Protein 7KW0 (pdb70)

Sequence (1030 aa):
VTAYEEIVCQVFAAVLDRSDVTADADFFALGGHSLLSLRVVARLRALLGVDVGVRDLFEAPTPAALAARLTRPAVTRRGPDAPPVLSHFQRRLWLIEQVYQTRGAYNVPLAVHVSDRLDLDVLRAAVRDLVARHEVLRTLVRSSDDGPDPVLLAPEDAAVDVAEVQAAGPVADLLAELTAQQPFDLATQIPLRVRMITGEQVDGCVLLLVCHHIAADEWSFAPLLRDLDTAYRARAAGRAPDWEPLPAQYSDYAATLHHDWLGEATDPASPLRRQLDYWQHALQDLPDELDLPTDRPRPATASHRGGLARAELPPELVEAVRRLAAQHGVTVFMVVQAAVAVLLHRLGAGDDIPLGSPVADRADEAVHDTVGFFLNTLVLRVNLSGNPTFADLLDRVRAVDLEAFARADAPFDAVVDTVKPPRAVSRHPLFQTMVSYQRRPSDVDRLFGAATRLVEVPLDTAKFDLEFAFIEDGHGGAHIALNYAADLFDHDSAEQLVARLRTVLEHACADPCRPVVTAYEEEIVCQVFAAVLDRSDVTADADFFALGGHSLLSLRVVARLRALLGVDVGVRDLFEAPTPAALAARLTTQRPAVTRRGPDAPPVLSHFQRRLWLIEQVYQTRGAYNVPLAVHVSDRLDLDVLRAAVRDLVARHEVLRTLVRSSDDGPDPVLLAPEDAAVDVAEVQAAGPVADLLAELTAQPFDLATQIPLRVRMITGEQVDGCVLLLVCHHIAADEWSFAPLLRDLDTAYRARAAGRAPDWEPLPAQYSDYAATLHDWLGEATDPASPLRRQLDYWQHALQDLPDELDLPTDRPRPATASHRGGLARAELPPELVEAVRRLAAQHGVTVFMVVQAAVAVLLHRLGAGDDIPLGSPVADRADEAVHDTVGFFLNTLVLRVNLSGNPTFADLLDRVRAVDLEAFARADAPFDAVVDTVKPPRAVSRHPLFQTMVSYQRRPSDVDRLFGAATRLVEVPLDTAKFDLEFAFIEDGHGGAHIALNYAADLFDHDSAEQLVARLRRTVLEHACADPCRPV

Foldseek 3Di:
DCFQLQLLQLQLCVLLVDPDADQADFSVVSPDDPVSVVSSQVVCCVQLVDHDDVVLCVVQRGSLSSSLPRAADFQAADDPVDDFDAFVVLQVLQVVVVLAVQLLLQKDKWKKAFQAAADQVLLLQLVLLVCQQAQLQQWAWDADVVGTDTDGAHSVRQDAAEEEAEDPDDVQVVLQVVQRDDDPRHPHGQWHWYWYHYPPGRHTMIMIIGRQQWFDQLQNVVSQVSSLQQSVQVVVPHGGDDDHASYHVRSVRVSLDVQQDDCVDCPGLQVVLLVVLLVVCPPFDFAFPADWPADQDQAADQFWWKAKFFDPLVLLVLLCVLCSVLSGHSLLLLVLLLLVLSVVRPRAFKAWAKEWDFPQSRPSRVRHIGNGTAIWTQIQGCPPQAFLSVSSVRSSVSVSSGVSSRSNHPVVSCVSNVRDDGNSADGSYQEYEYEEEHAAPSQQGNNGGMDIDDHIHRGHDGQWYWYFYHYRPSGTMIMIIHRVNIHDPVRSNVSRNVSSVSSVVCSVCRRDGD/DCFQLQLLQLQLCVLLVHDPADQFDFSVVSPDDDVSLVSSQVLCCVQLVFHDDSVLCVVQRGSLSSSVVRQVCADFQAADDPPDDFDQFPVLQVLVVVVVLAVQLLLQKDKWKKAFLAAADQVLLVQLVLLVCQQAQLQQWAWDADDVGIDTDGDHSVRQDAAEEEAEDDDDVQVVLQNVQSDDDPRRPHGQWHWYWYHYPPGNHTMIMIIGRQQWFDQLAQAVSQVSSLQSSVQVVVPHGRDDDHASHHVRSVRVSLDVQQDDCPDCPGLQVVLLVVLLVVCPPFDFAFDAAWPADQDQAQNQFWWKAKFFDPLVLVVLLCVVCSVLSHGSLLLLVLLVQVLSVVRPRAFWAWAKEWDFPQSRPSRVRHIGNGTAIFTQIFGCPPQAFLSVRSVRSSVSVSVRVSSRSHHPVVSCVSNVRPDGNRFDGSYQEYEYEEEHAAPSQQGNNGGMAIDDHTHRGHDGQWYWYWYHRRPSTTMIMIIHRPNIHDRVRSNVSRVSSSVSSVVCSVPSRHTD

CATH classification: 1.10.1200.10 (+1 more: 3.30.559.10)

Solvent-accessible surface area: 42544 Å² total; per-residue (Å²): 29,50,13,24,25,47,0,0,26,34,3,0,30,84,27,20,132,85,126,78,28,84,21,116,14,46,0,70,83,22,47,7,86,68,126,41,0,100,158,0,18,61,94,1,58,46,11,14,16,38,112,7,25,41,179,15,2,103,130,5,27,27,0,22,43,3,6,36,94,34,99,131,74,70,20,89,157,64,41,148,129,21,91,26,43,7,0,19,4,7,95,24,2,31,81,28,44,98,80,53,162,4,129,7,2,19,7,9,22,9,2,0,27,0,53,81,124,5,68,39,108,28,0,64,26,0,1,115,15,0,2,38,39,4,37,6,0,18,12,4,4,105,78,45,140,152,15,11,64,33,40,51,33,35,58,146,95,5,88,22,55,10,33,60,35,126,9,95,42,96,40,49,95,33,3,5,109,10,5,28,74,107,23,74,16,28,92,87,5,2,2,15,1,28,0,0,15,18,170,152,20,116,22,0,5,0,0,1,1,2,2,10,4,0,0,0,43,73,0,8,30,6,2,0,123,12,0,14,41,0,18,114,10,77,66,63,68,150,60,17,143,62,131,92,22,83,1,35,9,9,4,1,0,22,18,4,61,120,60,8,32,129,35,129,34,56,5,1,32,21,56,125,16,4,71,40,6,84,106,26,1,102,124,26,40,70,66,22,112,29,71,60,65,94,117,65,49,92,106,23,13,21,109,12,11,46,2,117,4,94,12,65,98,128,15,3,80,33,0,69,158,14,0,44,146,47,0,0,1,10,20,0,0,0,0,0,0,0,0,1,4,0,33,130,35,51,13,34,60,36,0,5,0,0,1,33,13,7,22,14,51,37,160,16,1,48,86,12,2,0,14,0,23,2,16,4,3,0,52,0,67,1,50,76,88,8,30,9,21,68,0,0,69,81,0,45,64,40,0,28,88,1,11,61,64,12,24,0,9,10,54,24,5,13,83,17,34,141,20,83,145,47,85,21,33,42,31,5,3,12,4,10,0,3,38,30,101,33,14,70,131,21,86,172,16,13,65,4,48,9,138,43,34,81,14,45,41,87,10,3,42,20,10,2,24,0,7,2,10,8,55,16,152,47,25,12,18,0,7,0,11,11,13,35,26,6,3,58,84,78,26,0,83,106,12,2,33,124,0,66,58,9,0,74,117,4,30,87,65,24,91,158,56,20,26,38,10,26,25,46,3,0,24,36,1,0,27,71,13,20,131,99,123,70,24,84,18,106,19,48,0,72,90,20,46,8,89,74,124,34,1,100,134,0,18,60,89,0,56,40,8,12,11,40,94,5,29,56,168,21,0,96,93,6,31,27,0,20,43,0,5,28,84,1,58,86,140,110,79,72,20,96,146,66,48,135,149,22,93,33,41,3,0,19,3,5,97,23,3,31,79,30,45,98,86,40,163,4,116,7,2,18,7,8,22,8,2,0,28,0,51,76,124,4,69,42,105,28,0,59,29,0,1,123,16,0,2,39,32,4,34,6,0,19,11,3,3,103,84,43,138,142,13,12,65,30,45,51,34,39,64,148,91,8,88,21,53,10,33,62,37,130,8,100,34,93,29,45,86,33,0,2,100,23,3,21,76,101,22,74,18,30,86,88,8,2,2,20,1,35,0,0,17,16,176,93,19,116,20,0,6,0,0,1,0,2,2,10,3,0,0,0,40,66,0,9,24,7,1,0,120,18,0,13,44,0,17,113,16,83,63,85,68,161,52,18,125,55,119,103,22,76,2,41,10,8,4,2,0,19,18,3,53,122,61,8,30,123,30,125,33,56,4,1,33,20,58,124,17,4,72,52,5,86,106,29,2,105,138,26,40,71,70,24,113,27,83,53,67,92,114,63,49,93,78,27,31,14,120,13,11,34,2,96,4,102,13,62,104,129,13,5,89,14,1,76,131,5,2,45,124,44,0,0,3,23,18,0,0,0,0,0,0,0,0,1,0,0,42,106,35,52,14,33,62,36,0,6,0,0,2,34,12,5,21,13,52,34,159,12,2,45,85,15,3,0,12,0,21,2,16,4,3,0,54,1,70,2,51,74,96,4,34,7,19,69,0,0,69,81,0,45,59,40,0,30,83,2,11,61,58,12,25,1,10,10,57,24,6,14,77,20,31,135,19,76,143,43,72,20,38,41,38,6,4,12,4,10,0,3,36,28,107,26,14,65,134,16,83,188,15,12,66,16,54,8,138,36,39,61,15,44,34,72,8,2,39,21,17,1,26,0,6,1,9,11,45,18,146,55,28,11,14,0,8,0,10,11,11,36,27,7,7,62,84,80,26,0,84,107,17,1,29,105,0,67,55,11,0,66,85,4,27,83,57,25,92,84,67,30

Organism: Thermobifida fusca (strain YX) (NCBI:txid269800)

B-factor: mean 43.55, std 13.26, range [21.53, 115.52]

Nearest PDB structures (foldseek):
  7kvw-assembly2_B  TM=1.001E+00  e=0.000E+00  Thermobifida fusca YX
  8fx6-assembly1_A  TM=9.991E-01  e=0.000E+00  Thermobifida fusca YX
  7kw0-assembly1_A  TM=9.997E-01  e=0.000E+00  Thermobifida fusca YX
  7kvw-assembly1_A  TM=9.983E-01  e=0.000E+00  Thermobifida fusca YX
  8g3i-assembly2_B  TM=9.998E-01  e=0.000E+00  Thermobifida fusca YX

Structure (mmCIF, N/CA/C/O backbone):
data_7KW0
#
_entry.id   7KW0
#
_cell.length_a   105.300
_cell.length_b   105.508
_cell.length_c   107.917
_cell.angle_alpha   90.000
_cell.angle_beta   90.000
_cell.angle_gamma   90.000
#
_symmetry.space_group_name_H-M   'P 21 21 21'
#
loop_
_entity.id
_entity.type
_entity.pdbx_description
1 polymer 'PCP-C didomain'
2 non-polymer N-{2-[(2-aminoethyl)sulfanyl]ethyl}-N~3~-[(2R)-2-hydroxy-3,3-dimethyl-4-(phosphonooxy)butanoyl]-beta-alaninamide
3 water water
#
loop_
_atom_site.group_PDB
_atom_site.id
_atom_site.type_symbol
_atom_site.label_atom_id
_atom_site.label_alt_id
_atom_site.label_comp_id
_atom_site.label_asym_id
_atom_site.label_entity_id
_atom_site.label_seq_id
_atom_site.pdbx_PDB_ins_code
_atom_site.Cartn_x
_atom_site.Cartn_y
_atom_site.Cartn_z
_atom_site.occupancy
_atom_site.B_iso_or_equiv
_atom_site.auth_seq_id
_atom_site.auth_comp_id
_atom_site.auth_asym_id
_atom_site.auth_atom_id
_atom_site.pdbx_PDB_model_num
ATOM 1 N N . VAL A 1 1 ? -23.66509 29.69832 0.13636 1.000 49.05598 2481 VAL A N 1
ATOM 2 C CA . VAL A 1 1 ? -23.68261 30.01555 -1.28791 1.000 51.95634 2481 VAL A CA 1
ATOM 3 C C . VAL A 1 1 ? -24.91243 30.85123 -1.63393 1.000 57.78917 2481 VAL A C 1
ATOM 4 O O . VAL A 1 1 ? -26.04719 30.40025 -1.46638 1.000 54.26447 2481 VAL A O 1
ATOM 8 N N . THR A 1 2 ? -24.68261 32.06859 -2.13371 1.000 57.13426 2482 THR A N 1
ATOM 9 C CA . THR A 1 2 ? -25.79073 32.95698 -2.47519 1.000 55.16458 2482 THR A CA 1
ATOM 10 C C . THR A 1 2 ? -26.50390 32.54607 -3.76392 1.000 51.57194 2482 THR A C 1
ATOM 11 O O . THR A 1 2 ? -27.66335 32.92573 -3.95945 1.000 47.27825 2482 THR A O 1
ATOM 15 N N . ALA A 1 3 ? -25.84952 31.76092 -4.62941 1.000 48.88510 2483 ALA A N 1
ATOM 16 C CA . ALA A 1 3 ? -26.39171 31.47567 -5.95780 1.000 47.08849 2483 ALA A CA 1
ATOM 17 C C . ALA A 1 3 ? -27.72174 30.72852 -5.90446 1.000 51.41776 2483 ALA A C 1
ATOM 18 O O . ALA A 1 3 ? -28.59563 30.96185 -6.74931 1.000 46.80411 2483 ALA A O 1
ATOM 20 N N . TYR A 1 4 ? -27.89849 29.82595 -4.93512 1.000 51.06443 2484 TYR A N 1
ATOM 21 C CA . TYR A 1 4 ? -29.19036 29.16107 -4.78462 1.000 56.11677 2484 TYR A CA 1
ATOM 22 C C . TYR A 1 4 ? -30.29615 30.17703 -4.54216 1.000 50.51854 2484 TYR A C 1
ATOM 23 O O . TYR A 1 4 ? -31.38339 30.07893 -5.12290 1.000 47.63893 2484 TYR A O 1
ATOM 32 N N . GLU A 1 5 ? -30.02560 31.16686 -3.69100 1.000 48.64165 2485 GLU A N 1
ATOM 33 C CA . GLU A 1 5 ? -31.01256 32.19710 -3.38880 1.000 48.41736 2485 GLU A CA 1
ATOM 34 C C . GLU A 1 5 ? -31.40498 32.97043 -4.64403 1.000 49.79491 2485 GLU A C 1
ATOM 35 O O . GLU A 1 5 ? -32.59327 33.19612 -4.90101 1.000 45.93141 2485 GLU A O 1
ATOM 41 N N . GLU A 1 6 ? -30.41364 33.37952 -5.44764 1.000 46.46982 2486 GLU A N 1
ATOM 42 C CA . GLU A 1 6 ? -30.71658 34.16254 -6.64346 1.000 46.44714 2486 GLU A CA 1
ATOM 43 C C . GLU A 1 6 ? -31.56833 33.36732 -7.62553 1.000 45.94245 2486 GLU A C 1
ATOM 44 O O . GLU A 1 6 ? -32.47159 33.91891 -8.26533 1.000 45.78488 2486 GLU A O 1
ATOM 50 N N . ILE A 1 7 ? -31.30712 32.06606 -7.74957 1.000 46.61586 2487 ILE A N 1
ATOM 51 C CA . ILE A 1 7 ? -32.06641 31.25327 -8.69366 1.000 46.79692 2487 ILE A CA 1
ATOM 52 C C . ILE A 1 7 ? -33.50699 31.08360 -8.22215 1.000 45.00807 2487 ILE A C 1
ATOM 53 O O . ILE A 1 7 ? -34.44242 31.13063 -9.02835 1.000 44.60137 2487 ILE A O 1
ATOM 58 N N . VAL A 1 8 ? -33.71683 30.90565 -6.91433 1.000 48.08201 2488 VAL A N 1
ATOM 59 C CA . VAL A 1 8 ? -35.08315 30.81959 -6.39436 1.000 47.03927 2488 VAL A CA 1
ATOM 60 C C . VAL A 1 8 ? -35.84684 32.10660 -6.68812 1.000 49.10153 2488 VAL A C 1
ATOM 61 O O . VAL A 1 8 ? -36.96855 32.07530 -7.20790 1.000 50.44062 2488 VAL A O 1
ATOM 65 N N . CYS A 1 9 ? -35.25073 33.25781 -6.35071 1.000 48.81793 2489 CYS A N 1
ATOM 66 C CA . CYS A 1 9 ? -35.86627 34.54622 -6.66639 1.000 49.29123 2489 CYS A CA 1
ATOM 67 C C . CYS A 1 9 ? -36.23165 34.63165 -8.13918 1.000 49.31496 2489 CYS A C 1
ATOM 68 O O . CYS A 1 9 ? -37.31439 35.10700 -8.49728 1.000 52.43231 2489 CYS A O 1
ATOM 71 N N . GLN A 1 10 ? -35.32361 34.18241 -9.00474 1.000 49.79006 2490 GLN A N 1
ATOM 72 C CA . GLN A 1 10 ? -35.57524 34.15795 -10.43984 1.000 50.33937 2490 GLN A CA 1
ATOM 73 C C . GLN A 1 10 ? -36.83266 33.36049 -10.76337 1.000 53.69312 2490 GLN A C 1
ATOM 74 O O . GLN A 1 10 ? -37.65403 33.77973 -11.58755 1.000 55.55149 2490 GLN A O 1
ATOM 80 N N . VAL A 1 11 ? -37.00623 32.21208 -10.10895 1.000 50.84276 2491 VAL A N 1
ATOM 81 C CA . VAL A 1 11 ? -38.14090 31.34515 -10.40615 1.000 51.00968 2491 VAL A CA 1
ATOM 82 C C . VAL A 1 11 ? -39.43327 31.93753 -9.85851 1.000 53.46514 2491 VAL A C 1
ATOM 83 O O . VAL A 1 11 ? -40.46999 31.92286 -10.53515 1.000 56.05453 2491 VAL A O 1
ATOM 87 N N . PHE A 1 12 ? -39.39641 32.46386 -8.62894 1.000 51.18516 2492 PHE A N 1
ATOM 88 C CA . PHE A 1 12 ? -40.55935 33.15569 -8.07604 1.000 53.34595 2492 PHE A CA 1
ATOM 89 C C . PHE A 1 12 ? -41.05869 34.23050 -9.03360 1.000 57.02353 2492 PHE A C 1
ATOM 90 O O . PHE A 1 12 ? -42.26294 34.34282 -9.29146 1.000 56.09288 2492 PHE A O 1
ATOM 98 N N . ALA A 1 13 ? -40.13311 35.02316 -9.58267 1.000 55.53191 2493 ALA A N 1
ATOM 99 C CA . ALA A 1 13 ? -40.51565 36.14610 -10.43385 1.000 59.81281 2493 ALA A CA 1
ATOM 100 C C . ALA A 1 13 ? -41.20067 35.66794 -11.70753 1.000 61.71603 2493 ALA A C 1
ATOM 101 O O . ALA A 1 13 ? -42.24475 36.19945 -12.10163 1.000 66.86382 2493 ALA A O 1
ATOM 103 N N . ALA A 1 14 ? -40.62676 34.65936 -12.36586 1.000 58.79207 2494 ALA A N 1
ATOM 104 C CA . ALA A 1 14 ? -41.21515 34.15822 -13.60352 1.000 63.67685 2494 ALA A CA 1
ATOM 105 C C . ALA A 1 14 ? -42.55615 33.47676 -13.36006 1.000 65.89458 2494 ALA A C 1
ATOM 106 O O . ALA A 1 14 ? -43.43778 33.52032 -14.22562 1.000 72.38442 2494 ALA A O 1
ATOM 108 N N . VAL A 1 15 ? -42.73360 32.85377 -12.19872 1.000 63.74272 2495 VAL A N 1
ATOM 109 C CA . VAL A 1 15 ? -43.95491 32.10419 -11.91717 1.000 61.69177 2495 VAL A CA 1
ATOM 110 C C . VAL A 1 15 ? -45.06374 33.01168 -11.39826 1.000 65.69887 2495 VAL A C 1
ATOM 111 O O . VAL A 1 15 ? -46.22069 32.88260 -11.80587 1.000 65.31038 2495 VAL A O 1
ATOM 115 N N . LEU A 1 16 ? -44.73689 33.93606 -10.49775 1.000 63.58471 2496 LEU A N 1
ATOM 116 C CA . LEU A 1 16 ? -45.72244 34.87873 -9.98916 1.000 66.26960 2496 LEU A CA 1
ATOM 117 C C . LEU A 1 16 ? -45.90322 36.09118 -10.89102 1.000 74.59147 2496 LEU A C 1
ATOM 118 O O . LEU A 1 16 ? -46.80014 36.90098 -10.63131 1.000 74.22463 2496 LEU A O 1
ATOM 123 N N . ASP A 1 17 ? -45.07780 36.23321 -11.93179 1.000 78.45384 2497 ASP A N 1
ATOM 124 C CA . ASP A 1 17 ? -45.17619 37.34566 -12.87695 1.000 82.80959 2497 ASP A CA 1
ATOM 125 C C . ASP A 1 17 ? -45.04106 38.68526 -12.14764 1.000 84.13083 2497 ASP A C 1
ATOM 126 O O . ASP A 1 17 ? -45.88192 39.57906 -12.25851 1.000 87.49608 2497 ASP A O 1
ATOM 131 N N . ARG A 1 18 ? -43.97152 38.80893 -11.36367 1.000 83.56790 2498 ARG A N 1
ATOM 132 C CA . ARG A 1 18 ? -43.68527 40.03560 -10.63568 1.000 87.34029 2498 ARG A CA 1
ATOM 133 C C . ARG A 1 18 ? -42.20843 40.38429 -10.75768 1.000 87.93254 2498 ARG A C 1
ATOM 134 O O . ARG A 1 18 ? -41.35905 39.52378 -11.00130 1.000 85.22770 2498 ARG A O 1
ATOM 142 N N . SER A 1 19 ? -41.91948 41.67508 -10.59330 1.000 95.42094 2499 SER A N 1
ATOM 143 C CA . SER A 1 19 ? -40.55683 42.16271 -10.41858 1.000 98.86837 2499 SER A CA 1
ATOM 144 C C . SER A 1 19 ? -40.41865 42.64415 -8.98114 1.000 99.52676 2499 SER A C 1
ATOM 145 O O . SER A 1 19 ? -40.07764 43.80316 -8.72560 1.000 103.67786 2499 SER A O 1
ATOM 148 N N . ASP A 1 20 ? -40.68400 41.73945 -8.04130 1.000 96.25557 2500 ASP A N 1
ATOM 149 C CA . ASP A 1 20 ? -40.97544 42.08139 -6.65854 1.000 94.83291 2500 ASP A CA 1
ATOM 150 C C . ASP A 1 20 ? -40.16264 41.27859 -5.65478 1.000 89.47771 2500 ASP A C 1
ATOM 151 O O . ASP A 1 20 ? -40.12399 41.65268 -4.47813 1.000 88.26537 2500 ASP A O 1
ATOM 156 N N . VAL A 1 21 ? -39.49648 40.21493 -6.08086 1.000 83.93595 2501 VAL A N 1
ATOM 157 C CA . VAL A 1 21 ? -39.05932 39.15136 -5.18556 1.000 76.37530 2501 VAL A CA 1
ATOM 158 C C . VAL A 1 21 ? -37.71091 39.49814 -4.57188 1.000 69.96860 2501 VAL A C 1
ATOM 159 O O . VAL A 1 21 ? -36.74491 39.79013 -5.28698 1.000 72.08860 2501 VAL A O 1
ATOM 163 N N . THR A 1 22 ? -37.64438 39.45502 -3.24662 1.000 69.54400 2502 THR A N 1
ATOM 164 C CA . THR A 1 22 ? -36.39976 39.55120 -2.49652 1.000 70.03571 2502 THR A CA 1
ATOM 165 C C . THR A 1 22 ? -36.18502 38.25155 -1.72789 1.000 67.02889 2502 THR A C 1
ATOM 166 O O . THR A 1 22 ? -36.98708 37.31797 -1.80795 1.000 62.96989 2502 THR A O 1
ATOM 170 N N . ALA A 1 23 ? -35.09677 38.21142 -0.95381 1.000 68.56015 2503 ALA A N 1
ATOM 171 C CA . ALA A 1 23 ? -34.73101 36.98976 -0.24527 1.000 67.40024 2503 ALA A CA 1
ATOM 172 C C . ALA A 1 23 ? -35.74865 36.63149 0.82637 1.000 63.88596 2503 ALA A C 1
ATOM 173 O O . ALA A 1 23 ? -35.86252 35.45955 1.20353 1.000 58.94755 2503 ALA A O 1
ATOM 175 N N . ASP A 1 24 ? -36.48310 37.61874 1.33703 1.000 65.18124 2504 ASP A N 1
ATOM 176 C CA . ASP A 1 24 ? -37.39750 37.40947 2.45075 1.000 65.63804 2504 ASP A CA 1
ATOM 177 C C . ASP A 1 24 ? -38.86249 37.38571 2.02705 1.000 60.28190 2504 ASP A C 1
ATOM 178 O O . ASP A 1 24 ? -39.74609 37.33352 2.89044 1.000 62.47920 2504 ASP A O 1
ATOM 183 N N . ALA A 1 25 ? -39.14439 37.42110 0.72784 1.000 58.50654 2505 ALA A N 1
ATOM 184 C CA . ALA A 1 25 ? -40.51814 37.49336 0.24662 1.000 58.06146 2505 ALA A CA 1
ATOM 185 C C . ALA A 1 25 ? -41.18422 36.12644 0.36870 1.000 57.16441 2505 ALA A C 1
ATOM 186 O O . ALA A 1 25 ? -40.66493 35.12395 -0.13547 1.000 51.56525 2505 ALA A O 1
ATOM 188 N N . ASP A 1 26 ? -42.33211 36.08464 1.03864 1.000 53.66244 2506 ASP A N 1
ATOM 189 C CA . ASP A 1 26 ? -43.06653 34.83667 1.19832 1.000 55.85319 2506 ASP A CA 1
ATOM 190 C C . ASP A 1 26 ? -43.81186 34.52193 -0.09366 1.000 54.98342 2506 ASP A C 1
ATOM 191 O O . ASP A 1 26 ? -44.60595 35.33789 -0.57699 1.000 55.68693 2506 ASP A O 1
ATOM 196 N N . PHE A 1 27 ? -43.54409 33.33757 -0.64838 1.000 50.85621 2507 PHE A N 1
ATOM 197 C CA . PHE A 1 27 ? -44.19070 32.89960 -1.88214 1.000 52.03967 2507 PHE A CA 1
ATOM 198 C C . PHE A 1 27 ? -45.70879 33.03895 -1.80439 1.000 53.65528 2507 PHE A C 1
ATOM 199 O O . PHE A 1 27 ? -46.34945 33.53407 -2.73909 1.000 52.52406 2507 PHE A O 1
ATOM 207 N N . PHE A 1 28 ? -46.30168 32.61891 -0.68426 1.000 52.05456 2508 PHE A N 1
ATOM 208 C CA . PHE A 1 28 ? -47.75758 32.63156 -0.58077 1.000 53.36335 2508 PHE A CA 1
ATOM 209 C C . PHE A 1 28 ? -48.29910 34.03766 -0.36984 1.000 56.28705 2508 PHE A C 1
ATOM 210 O O . PHE A 1 28 ? -49.41092 34.34236 -0.81502 1.000 57.68158 2508 PHE A O 1
ATOM 218 N N . ALA A 1 29 ? -47.53210 34.90647 0.29042 1.000 56.00875 2509 ALA A N 1
ATOM 219 C CA . ALA A 1 29 ? -47.94939 36.29608 0.43025 1.000 58.23065 2509 ALA A CA 1
ATOM 220 C C . ALA A 1 29 ? -47.89151 37.02926 -0.90218 1.000 61.38082 2509 ALA A C 1
ATOM 221 O O . ALA A 1 29 ? -48.63801 37.99031 -1.11416 1.000 59.60431 2509 ALA A O 1
ATOM 223 N N . LEU A 1 30 ? -47.02903 36.58533 -1.81210 1.000 60.50014 2510 LEU A N 1
ATOM 224 C CA . LEU A 1 30 ? -46.84983 37.22977 -3.10686 1.000 64.70325 2510 LEU A CA 1
ATOM 225 C C . LEU A 1 30 ? -47.90327 36.81506 -4.13013 1.000 61.72364 2510 LEU A C 1
ATOM 226 O O . LEU A 1 30 ? -47.79602 37.20307 -5.30072 1.000 64.02288 2510 LEU A O 1
ATOM 231 N N . GLY A 1 31 ? -48.90286 36.03775 -3.72650 1.000 57.54447 2511 GLY A N 1
ATOM 232 C CA . GLY A 1 31 ? -49.89480 35.53579 -4.65116 1.000 56.07668 2511 GLY A CA 1
ATOM 233 C C . GLY A 1 31 ? -49.72607 34.08709 -5.05018 1.000 56.27380 2511 GLY A C 1
ATOM 234 O O . GLY A 1 31 ? -50.48215 33.60672 -5.90259 1.000 56.17440 2511 GLY A O 1
ATOM 235 N N . GLY A 1 32 ? -48.75296 33.37749 -4.47157 1.000 55.18328 2512 GLY A N 1
ATOM 236 C CA . GLY A 1 32 ? -48.61145 31.96432 -4.73886 1.000 54.45315 2512 GLY A CA 1
ATOM 237 C C . GLY A 1 32 ? -49.54878 31.11711 -3.89522 1.000 52.46426 2512 GLY A C 1
ATOM 238 O O . GLY A 1 32 ? -50.04148 31.52862 -2.84532 1.000 48.99586 2512 GLY A O 1
ATOM 239 N N . HIS A 1 33 ? -49.80104 29.90666 -4.37953 1.000 48.99397 2513 HIS A N 1
ATOM 240 C CA . HIS A 1 33 ? -50.66734 28.96300 -3.69319 1.000 52.30948 2513 HIS A CA 1
ATOM 241 C C . HIS A 1 33 ? -50.24956 27.55682 -4.10253 1.000 50.60348 2513 HIS A C 1
ATOM 242 O O . HIS A 1 33 ? -49.27137 27.36634 -4.83541 1.000 48.04145 2513 HIS A O 1
ATOM 249 N N . SER A 1 34 ? -51.00816 26.56432 -3.62491 1.000 46.60909 2514 SER A N 1
ATOM 250 C CA . SER A 1 34 ? -50.62806 25.17167 -3.85473 1.000 47.76409 2514 SER A CA 1
ATOM 251 C C . SER A 1 34 ? -50.51956 24.85397 -5.34530 1.000 49.06266 2514 SER A C 1
ATOM 252 O O . SER A 1 34 ? -49.60299 24.13854 -5.77384 1.000 45.44771 2514 SER A O 1
ATOM 255 N N . LEU A 1 35 ? -51.43621 25.38622 -6.15515 1.000 48.41208 2515 LEU A N 1
ATOM 256 C CA . LEU A 1 35 ? -51.40946 25.08792 -7.58448 1.000 49.68045 2515 LEU A CA 1
ATOM 257 C C . LEU A 1 35 ? -50.15502 25.64646 -8.24667 1.000 46.60208 2515 LEU A C 1
ATOM 258 O O . LEU A 1 35 ? -49.45631 24.93244 -8.97410 1.000 43.37791 2515 LEU A O 1
ATOM 263 N N . LEU A 1 36 ? -49.86110 26.92832 -8.01870 1.000 50.91425 2516 LEU A N 1
ATOM 264 C CA . LEU A 1 36 ? -48.68017 27.54134 -8.61852 1.000 53.42295 2516 LEU A CA 1
ATOM 265 C C . LEU A 1 36 ? -47.38073 26.97128 -8.06693 1.000 50.34499 2516 LEU A C 1
ATOM 266 O O . LEU A 1 36 ? -46.34312 27.07450 -8.73218 1.000 46.80849 2516 LEU A O 1
ATOM 271 N N . SER A 1 37 ? -47.41224 26.38607 -6.86623 1.000 47.61601 2517 SER A N 1
ATOM 272 C CA . SER A 1 37 ? -46.20546 25.79695 -6.29731 1.000 50.60668 2517 SER A CA 1
ATOM 273 C C . SER A 1 37 ? -45.66600 24.68119 -7.17800 1.000 50.55948 2517 SER A C 1
ATOM 274 O O . SER A 1 37 ? -44.45499 24.42261 -7.18143 1.000 44.49892 2517 SER A O 1
ATOM 277 N N . LEU A 1 38 ? -46.54771 24.01002 -7.92625 1.000 48.53252 2518 LEU A N 1
ATOM 278 C CA . LEU A 1 38 ? -46.09774 22.97988 -8.85792 1.000 46.76743 2518 LEU A CA 1
ATOM 279 C C . LEU A 1 38 ? -45.11291 23.54639 -9.87449 1.000 44.39826 2518 LEU A C 1
ATOM 280 O O . LEU A 1 38 ? -44.13303 22.88552 -10.23666 1.000 44.73104 2518 LEU A O 1
ATOM 285 N N . ARG A 1 39 ? -45.34969 24.77349 -10.34048 1.000 45.31400 2519 ARG A N 1
ATOM 286 C CA . ARG A 1 39 ? -44.49106 25.34046 -11.37522 1.000 46.63755 2519 ARG A CA 1
ATOM 287 C C . ARG A 1 39 ? -43.14593 25.76983 -10.80276 1.000 49.28167 2519 ARG A C 1
ATOM 288 O O . ARG A 1 39 ? -42.11368 25.64362 -11.47313 1.000 46.55037 2519 ARG A O 1
ATOM 296 N N . VAL A 1 40 ? -43.13976 26.29171 -9.57166 1.000 46.96091 2520 VAL A N 1
ATOM 297 C CA . VAL A 1 40 ? -41.88065 26.59069 -8.89065 1.000 47.89055 2520 VAL A CA 1
ATOM 298 C C . VAL A 1 40 ? -41.05798 25.32004 -8.73232 1.000 47.73424 2520 VAL A C 1
ATOM 299 O O . VAL A 1 40 ? -39.87338 25.27200 -9.08771 1.000 45.35098 2520 VAL A O 1
ATOM 303 N N . VAL A 1 41 ? -41.68482 24.26920 -8.19972 1.000 44.15222 2521 VAL A N 1
ATOM 304 C CA . VAL A 1 41 ? -40.99703 22.99897 -7.97840 1.000 45.65524 2521 VAL A CA 1
ATOM 305 C C . VAL A 1 41 ? -40.42988 22.46128 -9.28784 1.000 48.55188 2521 VAL A C 1
ATOM 306 O O . VAL A 1 41 ? -39.26463 22.05087 -9.36054 1.000 46.47239 2521 VAL A O 1
ATOM 310 N N . ALA A 1 42 ? -41.24518 22.45909 -10.34460 1.000 45.30032 2522 ALA A N 1
ATOM 311 C CA . ALA A 1 42 ? -40.79551 21.91162 -11.62193 1.000 48.36668 2522 ALA A CA 1
ATOM 312 C C . ALA A 1 42 ? -39.58992 22.67582 -12.16020 1.000 47.45685 2522 ALA A C 1
ATOM 313 O O . ALA A 1 42 ? -38.59559 22.07300 -12.58303 1.000 45.82431 2522 ALA A O 1
ATOM 315 N N . ARG A 1 43 ? -39.65398 24.00976 -12.14122 1.000 46.47733 2523 ARG A N 1
ATOM 316 C CA . ARG A 1 43 ? -38.56260 24.80777 -12.69598 1.000 48.19389 2523 ARG A CA 1
ATOM 317 C C . ARG A 1 43 ? -37.28858 24.67129 -11.86815 1.000 47.88385 2523 ARG A C 1
ATOM 318 O O . ARG A 1 43 ? -36.18557 24.61341 -12.42527 1.000 46.03549 2523 ARG A O 1
ATOM 326 N N . LEU A 1 44 ? -37.41501 24.63129 -10.53827 1.000 44.08966 2524 LEU A N 1
ATOM 327 C CA . LEU A 1 44 ? -36.23307 24.48082 -9.69434 1.000 45.17599 2524 LEU A CA 1
ATOM 328 C C . LEU A 1 44 ? -35.56791 23.12843 -9.91604 1.000 49.70324 2524 LEU A C 1
ATOM 329 O O . LEU A 1 44 ? -34.33243 23.02740 -9.90076 1.000 45.42185 2524 LEU A O 1
ATOM 334 N N . ARG A 1 45 ? -36.36832 22.08053 -10.13765 1.000 44.96980 2525 ARG A N 1
ATOM 335 C CA . ARG A 1 45 ? -35.79939 20.77198 -10.45001 1.000 48.24170 2525 ARG A CA 1
ATOM 336 C C . ARG A 1 45 ? -34.94539 20.82588 -11.71134 1.000 48.47005 2525 ARG A C 1
ATOM 337 O O . ARG A 1 45 ? -33.85934 20.23782 -11.75771 1.000 47.31516 2525 ARG A O 1
ATOM 345 N N . ALA A 1 46 ? -35.41242 21.53671 -12.74080 1.000 46.96698 2526 ALA A N 1
ATOM 346 C CA . ALA A 1 46 ? -34.68083 21.59158 -14.00155 1.000 51.21891 2526 ALA A CA 1
ATOM 347 C C . ALA A 1 46 ? -33.43655 22.47213 -13.92109 1.000 51.27412 2526 ALA A C 1
ATOM 348 O O . ALA A 1 46 ? -32.43955 22.18352 -14.59051 1.000 51.01219 2526 ALA A O 1
ATOM 350 N N . LEU A 1 47 ? -33.46565 23.53080 -13.11066 1.000 49.90329 2527 LEU A N 1
ATOM 351 C CA . LEU A 1 47 ? -32.34430 24.46002 -13.01877 1.000 51.78171 2527 LEU A CA 1
ATOM 352 C C . LEU A 1 47 ? -31.28598 24.02191 -12.01195 1.000 53.76326 2527 LEU A C 1
ATOM 353 O O . LEU A 1 47 ? -30.08728 24.17247 -12.27314 1.000 61.40748 2527 LEU A O 1
ATOM 358 N N . LEU A 1 48 ? -31.69662 23.50924 -10.85244 1.000 46.83911 2528 LEU A N 1
ATOM 359 C CA . LEU A 1 48 ? -30.75346 23.11970 -9.81276 1.000 50.09245 2528 LEU A CA 1
ATOM 360 C C . LEU A 1 48 ? -30.40187 21.63962 -9.83789 1.000 52.68561 2528 LEU A C 1
ATOM 361 O O . LEU A 1 48 ? -29.39940 21.24875 -9.22761 1.000 51.11446 2528 LEU A O 1
ATOM 366 N N . GLY A 1 49 ? -31.19934 20.81682 -10.51498 1.000 51.22961 2529 GLY A N 1
ATOM 367 C CA . GLY A 1 49 ? -30.91866 19.39439 -10.59850 1.000 53.30458 2529 GLY A CA 1
ATOM 368 C C . GLY A 1 49 ? -30.98035 18.65599 -9.27907 1.000 55.63777 2529 GLY A C 1
ATOM 369 O O . GLY A 1 49 ? -30.24549 17.67897 -9.09167 1.000 57.37425 2529 GLY A O 1
ATOM 370 N N . VAL A 1 50 ? -31.82947 19.09755 -8.34807 1.000 52.49019 2530 VAL A N 1
ATOM 371 C CA . VAL A 1 50 ? -32.03126 18.38641 -7.09274 1.000 59.06630 2530 VAL A CA 1
ATOM 372 C C . VAL A 1 50 ? -33.51957 18.13727 -6.90589 1.000 56.47167 2530 VAL A C 1
ATOM 373 O O . VAL A 1 50 ? -34.36811 18.80927 -7.49551 1.000 52.19786 2530 VAL A O 1
ATOM 377 N N . ASP A 1 51 ? -33.82705 17.15241 -6.07016 1.000 57.83789 2531 ASP A N 1
ATOM 378 C CA . ASP A 1 51 ? -35.21263 16.80680 -5.78438 1.000 64.23863 2531 ASP A CA 1
ATOM 379 C C . ASP A 1 51 ? -35.83731 17.90135 -4.92812 1.000 64.94122 2531 ASP A C 1
ATOM 380 O O . ASP A 1 51 ? -35.47948 18.06410 -3.75759 1.000 68.28033 2531 ASP A O 1
ATOM 385 N N . VAL A 1 52 ? -36.75684 18.66583 -5.50647 1.000 61.45177 2532 VAL A N 1
ATOM 386 C CA . VAL A 1 52 ? -37.55138 19.62686 -4.75644 1.000 61.42448 2532 VAL A CA 1
ATOM 387 C C . VAL A 1 52 ? -39.00910 19.22029 -4.88369 1.000 60.63380 2532 VAL A C 1
ATOM 388 O O . VAL A 1 52 ? -39.42849 18.69009 -5.91763 1.000 60.23338 2532 VAL A O 1
ATOM 392 N N . GLY A 1 53 ? -39.76703 19.42460 -3.81007 1.000 58.85216 2533 GLY A N 1
ATOM 393 C CA . GLY A 1 53 ? -41.18584 19.15823 -3.82722 1.000 55.96393 2533 GLY A CA 1
ATOM 394 C C . GLY A 1 53 ? -41.93755 20.29174 -3.16403 1.000 56.28385 2533 GLY A C 1
ATOM 395 O O . GLY A 1 53 ? -41.35135 21.15824 -2.51828 1.000 54.52605 2533 GLY A O 1
ATOM 396 N N . VAL A 1 54 ? -43.25453 20.27897 -3.36415 1.000 51.40207 2534 VAL A N 1
ATOM 397 C CA . VAL A 1 54 ? -44.13579 21.20282 -2.65573 1.000 55.14937 2534 VAL A CA 1
ATOM 398 C C . VAL A 1 54 ? -43.81502 21.20710 -1.16839 1.000 54.94149 2534 VAL A C 1
ATOM 399 O O . VAL A 1 54 ? -43.89371 22.25190 -0.50909 1.000 54.61210 2534 VAL A O 1
ATOM 403 N N . ARG A 1 55 ? -43.41724 20.04898 -0.63190 1.000 56.96944 2535 ARG A N 1
ATOM 404 C CA . ARG A 1 55 ? -42.95787 19.92127 0.74756 1.000 61.70536 2535 ARG A CA 1
ATOM 405 C C . ARG A 1 55 ? -41.98294 21.01636 1.16053 1.000 61.52765 2535 ARG A C 1
ATOM 406 O O . ARG A 1 55 ? -42.16479 21.67232 2.19222 1.000 57.83805 2535 ARG A O 1
ATOM 414 N N . ASP A 1 56 ? -40.93992 21.23060 0.35857 1.000 57.36537 2536 ASP A N 1
ATOM 415 C CA . ASP A 1 56 ? -39.91123 22.19418 0.73293 1.000 59.76511 2536 ASP A CA 1
ATOM 416 C C . ASP A 1 56 ? -40.42834 23.62465 0.64421 1.000 56.54729 2536 ASP A C 1
ATOM 417 O O . ASP A 1 56 ? -40.08439 24.46838 1.48152 1.000 59.45438 2536 ASP A O 1
ATOM 422 N N . LEU A 1 57 ? -41.26100 23.91534 -0.35736 1.000 54.64530 2537 LEU A N 1
ATOM 423 C CA . LEU A 1 57 ? -41.79807 25.26552 -0.50112 1.000 52.80662 2537 LEU A CA 1
ATOM 424 C C . LEU A 1 57 ? -42.73948 25.61206 0.64796 1.000 54.36090 2537 LEU A C 1
ATOM 425 O O . LEU A 1 57 ? -42.76983 26.76066 1.10776 1.000 54.47144 2537 LEU A O 1
ATOM 430 N N . PHE A 1 58 ? -43.50980 24.63258 1.12896 1.000 52.07512 2538 PHE A N 1
ATOM 431 C CA . PHE A 1 58 ? -44.36270 24.85987 2.29307 1.000 54.76636 2538 PHE A CA 1
ATOM 432 C C . PHE A 1 58 ? -43.52975 25.20723 3.52041 1.000 56.11612 2538 PHE A C 1
ATOM 433 O O . PHE A 1 58 ? -43.79051 26.20495 4.20492 1.000 51.18259 2538 PHE A O 1
ATOM 441 N N . GLU A 1 59 ? -42.52301 24.38005 3.81672 1.000 55.77540 2539 GLU A N 1
ATOM 442 C CA . GLU A 1 59 ? -41.70262 24.58893 5.00444 1.000 58.67851 2539 GLU A CA 1
ATOM 443 C C . GLU A 1 59 ? -40.84587 25.83997 4.87323 1.000 56.61105 2539 GLU A C 1
ATOM 444 O O . GLU A 1 59 ? -40.61429 26.54802 5.86136 1.000 57.29537 2539 GLU A O 1
ATOM 450 N N . ALA A 1 60 ? -40.36761 26.12554 3.66337 1.000 53.86634 2540 ALA A N 1
ATOM 451 C CA . ALA A 1 60 ? -39.43602 27.22257 3.40767 1.000 52.79890 2540 ALA A CA 1
ATOM 452 C C . ALA A 1 60 ? -39.99291 28.08905 2.28464 1.000 52.76869 2540 ALA A C 1
ATOM 453 O O . ALA A 1 60 ? -39.56499 27.98551 1.12564 1.000 51.59808 2540 ALA A O 1
ATOM 455 N N . PRO A 1 61 ? -40.95139 28.96473 2.59578 1.000 50.79340 2541 PRO A N 1
ATOM 456 C CA . PRO A 1 61 ? -41.62715 29.73850 1.54838 1.000 49.85686 2541 PRO A CA 1
ATOM 457 C C . PRO A 1 61 ? -40.86487 30.96659 1.08379 1.000 50.59137 2541 PRO A C 1
ATOM 458 O O . PRO A 1 61 ? -41.34863 31.66852 0.19167 1.000 47.25266 2541 PRO A O 1
ATOM 462 N N . THR A 1 62 ? -39.68899 31.26474 1.64897 1.000 47.55582 2542 THR A N 1
ATOM 463 C CA . THR A 1 62 ? -38.90647 32.39638 1.16625 1.000 50.49733 2542 THR A CA 1
ATOM 464 C C . THR A 1 62 ? -37.69774 31.90004 0.37866 1.000 49.93831 2542 THR A C 1
ATOM 465 O O . THR A 1 62 ? -37.20170 30.79316 0.61884 1.000 46.52727 2542 THR A O 1
ATOM 469 N N . PRO A 1 63 ? -37.23389 32.67473 -0.60000 1.000 48.89794 2543 PRO A N 1
ATOM 470 C CA . PRO A 1 63 ? -36.00988 32.28067 -1.31648 1.000 47.77690 2543 PRO A CA 1
ATOM 471 C C . PRO A 1 63 ? -34.83671 31.99398 -0.39654 1.000 51.69329 2543 PRO A C 1
ATOM 472 O O . PRO A 1 63 ? -34.09763 31.02801 -0.62941 1.000 51.16323 2543 PRO A O 1
ATOM 476 N N . ALA A 1 64 ? -34.64963 32.80355 0.65022 1.000 47.47760 2544 ALA A N 1
ATOM 477 C CA . ALA A 1 64 ? -33.55684 32.56171 1.58763 1.000 52.39376 2544 ALA A CA 1
ATOM 478 C C . ALA A 1 64 ? -33.73130 31.22639 2.29931 1.000 51.96968 2544 ALA A C 1
ATOM 479 O O . ALA A 1 64 ? -32.81329 30.39996 2.32900 1.000 47.89647 2544 ALA A O 1
ATOM 481 N N . ALA A 1 65 ? -34.91458 30.99158 2.87082 1.000 48.79586 2545 ALA A N 1
ATOM 482 C CA . ALA A 1 65 ? -35.14347 29.74723 3.59811 1.000 49.20905 2545 ALA A CA 1
ATOM 483 C C . ALA A 1 65 ? -35.13148 28.54753 2.66033 1.000 55.61618 2545 ALA A C 1
ATOM 484 O O . ALA A 1 65 ? -34.55756 27.50200 2.99067 1.000 54.80414 2545 ALA A O 1
ATOM 486 N N . LEU A 1 66 ? -35.75184 28.67999 1.48353 1.000 54.37180 2546 LEU A N 1
ATOM 487 C CA . LEU A 1 66 ? -35.79557 27.56350 0.54359 1.000 56.17915 2546 LEU A CA 1
ATOM 488 C C . LEU A 1 66 ? -34.39577 27.18238 0.07769 1.000 55.83107 2546 LEU A C 1
ATOM 489 O O . LEU A 1 66 ? -34.04852 25.99781 0.03319 1.000 56.53043 2546 LEU A O 1
ATOM 494 N N . ALA A 1 67 ? -33.57386 28.17827 -0.26418 1.000 54.34623 2547 ALA A N 1
ATOM 495 C CA . ALA A 1 67 ? -32.21036 27.89680 -0.70557 1.000 59.82185 2547 ALA A CA 1
ATOM 496 C C . ALA A 1 67 ? -31.40380 27.19910 0.38483 1.000 64.32994 2547 ALA A C 1
ATOM 497 O O . ALA A 1 67 ? -30.70882 26.21263 0.11508 1.000 64.41806 2547 ALA A O 1
ATOM 499 N N . ALA A 1 68 ? -31.48765 27.69168 1.62559 1.000 61.64827 2548 ALA A N 1
ATOM 500 C CA . ALA A 1 68 ? -30.76395 27.05523 2.72268 1.000 63.36577 2548 ALA A CA 1
ATOM 501 C C . ALA A 1 68 ? -31.31227 25.66875 3.03362 1.000 67.23589 2548 ALA A C 1
ATOM 502 O O . ALA A 1 68 ? -30.56760 24.80148 3.50539 1.000 69.83213 2548 ALA A O 1
ATOM 504 N N . ARG A 1 69 ? -32.59963 25.43755 2.76834 1.000 62.02185 2549 ARG A N 1
ATOM 505 C CA . ARG A 1 69 ? -33.21094 24.15952 3.11873 1.000 68.65001 2549 ARG A CA 1
ATOM 506 C C . ARG A 1 69 ? -32.68593 23.02697 2.24197 1.000 71.28632 2549 ARG A C 1
ATOM 507 O O . ARG A 1 69 ? -32.24170 21.99139 2.75136 1.000 72.66378 2549 ARG A O 1
ATOM 515 N N . LEU A 1 70 ? -32.73240 23.19823 0.91980 1.000 76.33634 2550 LEU A N 1
ATOM 516 C CA . LEU A 1 70 ? -32.35975 22.12677 0.00246 1.000 77.02777 2550 LEU A CA 1
ATOM 517 C C . LEU A 1 70 ? -30.85034 22.00108 -0.20202 1.000 74.30555 2550 LEU A C 1
ATOM 518 O O . LEU A 1 70 ? -30.42559 21.42027 -1.20692 1.000 77.50002 2550 LEU A O 1
ATOM 523 N N . THR A 1 71 ? -30.03526 22.50900 0.72012 1.000 70.76057 2551 THR A N 1
ATOM 524 C CA . THR A 1 71 ? -28.58457 22.35015 0.62769 1.000 72.69096 2551 THR A CA 1
ATOM 525 C C . THR A 1 71 ? -27.97108 21.85266 1.93974 1.000 70.20786 2551 THR A C 1
ATOM 526 O O . THR A 1 71 ? -28.65459 21.71847 2.95393 1.000 70.95100 2551 THR A O 1
ATOM 530 N N . ARG A 1 77 ? -26.17056 19.70447 8.44136 1.000 54.15208 2557 ARG A N 1
ATOM 531 C CA . ARG A 1 77 ? -25.34928 20.75060 9.04752 1.000 52.33392 2557 ARG A CA 1
ATOM 532 C C . ARG A 1 77 ? -26.14827 21.53430 10.07868 1.000 49.05564 2557 ARG A C 1
ATOM 533 O O . ARG A 1 77 ? -27.18861 22.10213 9.75261 1.000 49.20447 2557 ARG A O 1
ATOM 541 N N . PRO A 1 78 ? -25.65333 21.58045 11.31462 1.000 49.96089 2558 PRO A N 1
ATOM 542 C CA . PRO A 1 78 ? -26.44277 22.17027 12.40060 1.000 51.06820 2558 PRO A CA 1
ATOM 543 C C . PRO A 1 78 ? -26.55973 23.67822 12.26382 1.000 48.85995 2558 PRO A C 1
ATOM 544 O O . PRO A 1 78 ? -25.71251 24.34132 11.66231 1.000 43.66887 2558 PRO A O 1
ATOM 548 N N . ALA A 1 79 ? -27.63395 24.21514 12.83525 1.000 49.29582 2559 ALA A N 1
ATOM 549 C CA . ALA A 1 79 ? -27.81423 25.65660 12.89439 1.000 48.26244 2559 ALA A CA 1
ATOM 550 C C . ALA A 1 79 ? -26.82679 26.26937 13.87834 1.000 47.30632 2559 ALA A C 1
ATOM 551 O O . ALA A 1 79 ? -26.37596 25.62035 14.82529 1.000 48.46095 2559 ALA A O 1
ATOM 553 N N . VAL A 1 80 ? -26.48409 27.53479 13.64204 1.000 47.25183 2560 VAL A N 1
ATOM 554 C CA . VAL A 1 80 ? -25.60300 28.24592 14.55820 1.000 46.01530 2560 VAL A CA 1
ATOM 555 C C . VAL A 1 80 ? -26.30948 28.43001 15.89305 1.000 53.72329 2560 VAL A C 1
ATOM 556 O O . VAL A 1 80 ? -27.44674 28.91788 15.95250 1.000 53.81960 2560 VAL A O 1
ATOM 560 N N . THR A 1 81 ? -25.64569 28.02120 16.96906 1.000 48.73100 2561 THR A N 1
ATOM 561 C CA . THR A 1 81 ? -26.14398 28.21188 18.32126 1.000 57.49303 2561 THR A CA 1
ATOM 562 C C . THR A 1 81 ? -25.27843 29.23595 19.03671 1.000 52.20855 2561 THR A C 1
ATOM 563 O O . THR A 1 81 ? -24.05134 29.24322 18.88453 1.000 49.79742 2561 THR A O 1
ATOM 567 N N . ARG A 1 82 ? -25.92097 30.10703 19.80584 1.000 51.60227 2562 ARG A N 1
ATOM 568 C CA . ARG A 1 82 ? -25.17771 31.05610 20.61419 1.000 54.56323 2562 ARG A CA 1
ATOM 569 C C . ARG A 1 82 ? -24.66730 30.36106 21.86608 1.000 53.84545 2562 ARG A C 1
ATOM 570 O O . ARG A 1 82 ? -25.41469 29.65250 22.54546 1.000 57.89435 2562 ARG A O 1
ATOM 578 N N . ARG A 1 83 ? -23.39019 30.55209 22.16000 1.000 51.64315 2563 ARG A N 1
ATOM 579 C CA . ARG A 1 83 ? -22.78741 29.96848 23.34157 1.000 55.33106 2563 ARG A CA 1
ATOM 580 C C . ARG A 1 83 ? -23.03154 30.89125 24.53517 1.000 60.72815 2563 ARG A C 1
ATOM 581 O O . ARG A 1 83 ? -23.66523 31.94363 24.41795 1.000 64.63425 2563 ARG A O 1
ATOM 589 N N . GLY A 1 84 ? -22.53457 30.49150 25.70282 1.000 56.64192 2564 GLY A N 1
ATOM 590 C CA . GLY A 1 84 ? -22.78081 31.22263 26.92414 1.000 59.98247 2564 GLY A CA 1
ATOM 591 C C . GLY A 1 84 ? -22.13117 32.59128 26.94607 1.000 63.73275 2564 GLY A C 1
ATOM 592 O O . GLY A 1 84 ? -21.35012 32.94646 26.05897 1.000 61.18832 2564 GLY A O 1
ATOM 593 N N . PRO A 1 85 ? -22.44390 33.39143 27.97098 1.000 62.36294 2565 PRO A N 1
ATOM 594 C CA . PRO A 1 85 ? -21.86375 34.74313 28.03861 1.000 65.63425 2565 PRO A CA 1
ATOM 595 C C . PRO A 1 85 ? -20.36589 34.74153 28.28516 1.000 68.06561 2565 PRO A C 1
ATOM 596 O O . PRO A 1 85 ? -19.67254 35.66959 27.84998 1.000 69.08903 2565 PRO A O 1
ATOM 600 N N . ASP A 1 86 ? -19.84613 33.72471 28.96392 1.000 69.01251 2566 ASP A N 1
ATOM 601 C CA . ASP A 1 86 ? -18.42043 33.60749 29.23437 1.000 73.46957 2566 ASP A CA 1
ATOM 602 C C . ASP A 1 86 ? -17.64010 33.00253 28.07321 1.000 69.65849 2566 ASP A C 1
ATOM 603 O O . ASP A 1 86 ? -16.43468 32.76984 28.21757 1.000 72.98945 2566 ASP A O 1
ATOM 608 N N . ALA A 1 87 ? -18.28399 32.77074 26.93303 1.000 62.60001 2567 ALA A N 1
ATOM 609 C CA . ALA A 1 87 ? -17.69697 31.93894 25.89191 1.000 56.05129 2567 ALA A CA 1
ATOM 610 C C . ALA A 1 87 ? -16.43902 32.58664 25.31999 1.000 56.36189 2567 ALA A C 1
ATOM 611 O O . ALA A 1 87 ? -16.46669 33.76821 24.94837 1.000 54.45372 2567 ALA A O 1
ATOM 613 N N . PRO A 1 88 ? -15.32944 31.86110 25.23421 1.000 53.75371 2568 PRO A N 1
ATOM 614 C CA . PRO A 1 88 ? -14.10907 32.43219 24.66601 1.000 54.52228 2568 PRO A CA 1
ATOM 615 C C . PRO A 1 88 ? -14.22791 32.57009 23.16054 1.000 51.21097 2568 PRO A C 1
ATOM 616 O O . PRO A 1 88 ? -15.02749 31.86491 22.52656 1.000 50.31593 2568 PRO A O 1
ATOM 620 N N . PRO A 1 89 ? -13.45168 33.46317 22.55188 1.000 49.72586 2569 PRO A N 1
ATOM 621 C CA . PRO A 1 89 ? -13.50175 33.60656 21.09373 1.000 48.06687 2569 PRO A CA 1
ATOM 622 C C . PRO A 1 89 ? -12.90099 32.39794 20.39363 1.000 49.74174 2569 PRO A C 1
ATOM 623 O O . PRO A 1 89 ? -12.05495 31.68629 20.94102 1.000 46.59118 2569 PRO A O 1
ATOM 627 N N . VAL A 1 90 ? -13.36357 32.15623 19.16898 1.000 43.47869 2570 VAL A N 1
ATOM 628 C CA . VAL A 1 90 ? -12.80150 31.11294 18.32155 1.000 43.23719 2570 VAL A CA 1
ATOM 629 C C . VAL A 1 90 ? -12.59901 31.69287 16.92673 1.000 42.07695 2570 VAL A C 1
ATOM 630 O O . VAL A 1 90 ? -13.49021 32.35571 16.38420 1.000 39.33356 2570 VAL A O 1
ATOM 634 N N . LEU A 1 91 ? -11.40950 31.49074 16.37136 1.000 40.08665 2571 LEU A N 1
ATOM 635 C CA . LEU A 1 91 ? -11.11365 31.98091 15.03566 1.000 38.04667 2571 LEU A CA 1
ATOM 636 C C . LEU A 1 91 ? -11.64205 31.00180 13.99976 1.000 38.01040 2571 LEU A C 1
ATOM 637 O O . LEU A 1 91 ? -11.39283 29.79607 14.08983 1.000 40.02004 2571 LEU A O 1
ATOM 642 N N . SER A 1 92 ? -12.37896 31.51642 13.02054 1.000 35.33303 2572 SER A N 1
ATOM 643 C CA . SER A 1 92 ? -12.73629 30.68407 11.88624 1.000 35.34453 2572 SER A CA 1
ATOM 644 C C . SER A 1 92 ? -11.49670 30.40421 11.04424 1.000 34.83404 2572 SER A C 1
ATOM 645 O O . SER A 1 92 ? -10.49459 31.12445 11.10668 1.000 32.45224 2572 SER A O 1
ATOM 648 N N . HIS A 1 93 ? -11.56810 29.33757 10.24443 1.000 35.03057 2573 HIS A N 1
ATOM 649 C CA . HIS A 1 93 ? -10.46731 29.06620 9.32654 1.000 34.21646 2573 HIS A CA 1
ATOM 650 C C . HIS A 1 93 ? -10.28528 30.21458 8.34296 1.000 32.70531 2573 HIS A C 1
ATOM 651 O O . HIS A 1 93 ? -9.16924 30.44705 7.86327 1.000 31.23268 2573 HIS A O 1
ATOM 658 N N . PHE A 1 94 ? -11.35891 30.95827 8.05117 1.000 31.51189 2574 PHE A N 1
ATOM 659 C CA . PHE A 1 94 ? -11.22233 32.16583 7.23806 1.000 32.61748 2574 PHE A CA 1
ATOM 660 C C . PHE A 1 94 ? -10.26466 33.14960 7.89340 1.000 30.48669 2574 PHE A C 1
ATOM 661 O O . PHE A 1 94 ? -9.35553 33.68089 7.24553 1.000 29.22657 2574 PHE A O 1
ATOM 669 N N . GLN A 1 95 ? -10.48076 33.43183 9.17923 1.000 30.80440 2575 GLN A N 1
ATOM 670 C CA . GLN A 1 95 ? -9.63289 34.39356 9.87620 1.000 31.26423 2575 GLN A CA 1
ATOM 671 C C . GLN A 1 95 ? -8.19862 33.89259 9.97340 1.000 30.99117 2575 GLN A C 1
ATOM 672 O O . GLN A 1 95 ? -7.24839 34.66352 9.78802 1.000 30.33524 2575 GLN A O 1
ATOM 678 N N . ARG A 1 96 ? -8.02258 32.60050 10.25171 1.000 30.09708 2576 ARG A N 1
ATOM 679 C CA . ARG A 1 96 ? -6.67693 32.03870 10.30795 1.000 33.18515 2576 ARG A CA 1
ATOM 680 C C . ARG A 1 96 ? -5.95626 32.19352 8.97613 1.000 31.58498 2576 ARG A C 1
ATOM 681 O O . ARG A 1 96 ? -4.75988 32.50551 8.94354 1.000 33.24431 2576 ARG A O 1
ATOM 689 N N . ARG A 1 97 ? -6.66527 31.98037 7.86605 1.000 29.87889 2577 ARG A N 1
ATOM 690 C CA . ARG A 1 97 ? -6.03507 32.11772 6.55796 1.000 29.99222 2577 ARG A CA 1
ATOM 691 C C . ARG A 1 97 ? -5.68905 33.57265 6.26200 1.000 31.85823 2577 ARG A C 1
ATOM 692 O O . ARG A 1 97 ? -4.62403 33.86184 5.69904 1.000 31.28533 2577 ARG A O 1
ATOM 700 N N . LEU A 1 98 ? -6.57401 34.50323 6.63763 1.000 28.29895 2578 LEU A N 1
ATOM 701 C CA . LEU A 1 98 ? -6.30398 35.91810 6.40503 1.000 29.96891 2578 LEU A CA 1
ATOM 702 C C . LEU A 1 98 ? -5.13759 36.39964 7.25488 1.000 31.97789 2578 LEU A C 1
ATOM 703 O O . LEU A 1 98 ? -4.34386 37.23884 6.81024 1.000 34.53851 2578 LEU A O 1
ATOM 708 N N . TRP A 1 99 ? -5.01934 35.88481 8.47896 1.000 31.85105 2579 TRP A N 1
ATOM 709 C CA . TRP A 1 99 ? -3.82532 36.15491 9.27245 1.000 34.97541 2579 TRP A CA 1
ATOM 710 C C . TRP A 1 99 ? -2.58546 35.57127 8.60402 1.000 33.29782 2579 TRP A C 1
ATOM 711 O O . TRP A 1 99 ? -1.53526 36.21961 8.55581 1.000 34.58450 2579 TRP A O 1
ATOM 722 N N . LEU A 1 100 ? -2.69897 34.35366 8.06576 1.000 31.80279 2580 LEU A N 1
ATOM 723 C CA . LEU A 1 100 ? -1.56559 33.69586 7.41597 1.000 33.77160 2580 LEU A CA 1
ATOM 724 C C . LEU A 1 100 ? -1.09004 34.47374 6.18961 1.000 36.54681 2580 LEU A C 1
ATOM 725 O O . LEU A 1 100 ? 0.11905 34.59139 5.94581 1.000 34.05720 2580 LEU A O 1
ATOM 730 N N . ILE A 1 101 ? -2.02925 35.00421 5.40242 1.000 32.04739 2581 ILE A N 1
ATOM 731 C CA . ILE A 1 101 ? -1.67664 35.79765 4.22682 1.000 34.65419 2581 ILE A CA 1
ATOM 732 C C . ILE A 1 101 ? -0.77522 36.96016 4.61582 1.000 35.18822 2581 ILE A C 1
ATOM 733 O O . ILE A 1 101 ? 0.18733 37.28585 3.90560 1.000 35.85916 2581 ILE A O 1
ATOM 738 N N . GLU A 1 102 ? -1.07043 37.60486 5.74838 1.000 32.03270 2582 GLU A N 1
ATOM 739 C CA . GLU A 1 102 ? -0.28549 38.75845 6.16671 1.000 35.04116 2582 GLU A CA 1
ATOM 740 C C . GLU A 1 102 ? 1.09570 38.36919 6.68600 1.000 39.07439 2582 GLU A C 1
ATOM 741 O O . GLU A 1 102 ? 1.97815 39.22982 6.75079 1.000 36.02099 2582 GLU A O 1
ATOM 747 N N . GLN A 1 103 ? 1.30261 37.10754 7.07097 1.000 37.37240 2583 GLN A N 1
ATOM 748 C CA . GLN A 1 103 ? 2.64171 36.65319 7.44181 1.000 39.52197 2583 GLN A CA 1
ATOM 749 C C . GLN A 1 103 ? 3.45928 36.24773 6.22337 1.000 41.62196 2583 GLN A C 1
ATOM 750 O O . GLN A 1 103 ? 4.67179 36.48301 6.18336 1.000 45.36834 2583 GLN A O 1
ATOM 756 N N . VAL A 1 104 ? 2.81400 35.63281 5.23006 1.000 41.55814 2584 VAL A N 1
ATOM 757 C CA . VAL A 1 104 ? 3.53053 35.17141 4.04689 1.000 43.98750 2584 VAL A CA 1
ATOM 758 C C . VAL A 1 104 ? 3.96659 36.34573 3.17690 1.000 50.51208 2584 VAL A C 1
ATOM 759 O O . VAL A 1 104 ? 5.04269 36.30501 2.56612 1.000 50.66521 2584 VAL A O 1
ATOM 763 N N . TYR A 1 105 ? 3.16036 37.40805 3.11179 1.000 44.64318 2585 TYR A N 1
ATOM 764 C CA . TYR A 1 105 ? 3.41988 38.53863 2.23267 1.000 42.18858 2585 TYR A CA 1
ATOM 765 C C . TYR A 1 105 ? 3.43157 39.84567 3.00726 1.000 42.59206 2585 TYR A C 1
ATOM 766 O O . TYR A 1 105 ? 2.87981 39.95434 4.10480 1.000 42.26582 2585 TYR A O 1
ATOM 775 N N . GLN A 1 106 ? 4.06256 40.84706 2.39485 1.000 42.87544 2586 GLN A N 1
ATOM 776 C CA . GLN A 1 106 ? 3.85333 42.24826 2.74727 1.000 47.37370 2586 GLN A CA 1
ATOM 777 C C . GLN A 1 106 ? 2.75425 42.74734 1.81571 1.000 44.59019 2586 GLN A C 1
ATOM 778 O O . GLN A 1 106 ? 3.00945 43.16525 0.68433 1.000 43.06242 2586 GLN A O 1
ATOM 784 N N . THR A 1 107 ? 1.50587 42.67550 2.28839 1.000 40.61925 2587 THR A N 1
ATOM 785 C CA . THR A 1 107 ? 0.34907 42.96457 1.44830 1.000 39.40840 2587 THR A CA 1
ATOM 786 C C . THR A 1 107 ? 0.13427 44.45062 1.19195 1.000 38.30771 2587 THR A C 1
ATOM 787 O O . THR A 1 107 ? -0.67299 44.79235 0.31941 1.000 37.27480 2587 THR A O 1
ATOM 791 N N . ARG A 1 108 ? 0.80302 45.33511 1.93782 1.000 37.38852 2588 ARG A N 1
ATOM 792 C CA . ARG A 1 108 ? 0.64653 46.78370 1.77135 1.000 40.76677 2588 ARG A CA 1
ATOM 793 C C . ARG A 1 108 ? -0.80575 47.22780 1.93828 1.000 33.42470 2588 ARG A C 1
ATOM 794 O O . ARG A 1 108 ? -1.24844 48.18533 1.29608 1.000 32.96808 2588 ARG A O 1
ATOM 802 N N . GLY A 1 109 ? -1.56245 46.53759 2.78524 1.000 32.36160 2589 GLY A N 1
ATOM 803 C CA . GLY A 1 109 ? -2.94840 46.88887 3.00279 1.000 33.14529 2589 GLY A CA 1
ATOM 804 C C . GLY A 1 109 ? -3.92167 46.31476 2.00009 1.000 31.65487 2589 GLY A C 1
ATOM 805 O O . GLY A 1 109 ? -5.08134 46.73886 1.97975 1.000 29.96114 2589 GLY A O 1
ATOM 806 N N . ALA A 1 110 ? -3.49671 45.35697 1.17505 1.000 29.59727 2590 ALA A N 1
ATOM 807 C CA . ALA A 1 110 ? -4.38025 44.80239 0.15743 1.000 32.43313 2590 ALA A CA 1
ATOM 808 C C . ALA A 1 110 ? -5.57883 44.09026 0.76250 1.000 30.73579 2590 ALA A C 1
ATOM 809 O O . ALA A 1 110 ? -6.60205 43.94114 0.08825 1.000 32.32581 2590 ALA A O 1
ATOM 811 N N . TYR A 1 111 ? -5.47907 43.64483 2.01508 1.000 29.99135 2591 TYR A N 1
ATOM 812 C CA . TYR A 1 111 ? -6.56991 42.93176 2.66202 1.000 29.03957 2591 TYR A CA 1
ATOM 813 C C . TYR A 1 111 ? -7.32582 43.79860 3.66284 1.000 30.04264 2591 TYR A C 1
ATOM 814 O O . TYR A 1 111 ? -8.04880 43.26826 4.51321 1.000 31.03924 2591 TYR A O 1
ATOM 823 N N . ASN A 1 112 ? -7.17471 45.11669 3.57251 1.000 26.97583 2592 ASN A N 1
ATOM 824 C CA . ASN A 1 112 ? -8.12024 46.04285 4.16668 1.000 30.71929 2592 ASN A CA 1
ATOM 825 C C . ASN A 1 112 ? -9.27030 46.26466 3.19008 1.000 33.87687 2592 ASN A C 1
ATOM 826 O O . ASN A 1 112 ? -9.07861 46.26686 1.97230 1.000 31.33650 2592 ASN A O 1
ATOM 831 N N . VAL A 1 113 ? -10.47577 46.43591 3.72271 1.000 29.28932 2593 VAL A N 1
ATOM 832 C CA . VAL A 1 113 ? -11.66453 46.65444 2.91181 1.000 28.80221 2593 VAL A CA 1
ATOM 833 C C . VAL A 1 113 ? -12.24935 48.01216 3.29368 1.000 33.32055 2593 VAL A C 1
ATOM 834 O O . VAL A 1 113 ? -12.44682 48.27593 4.48033 1.000 33.77776 2593 VAL A O 1
ATOM 838 N N . PRO A 1 114 ? -12.47122 48.90645 2.33929 1.000 34.21294 2594 PRO A N 1
ATOM 839 C CA . PRO A 1 114 ? -12.97959 50.23441 2.68611 1.000 31.95276 2594 PRO A CA 1
ATOM 840 C C . PRO A 1 114 ? -14.47600 50.33930 2.47504 1.000 34.56719 2594 PRO A C 1
ATOM 841 O O . PRO A 1 114 ? -15.05102 49.64604 1.62836 1.000 32.89404 2594 PRO A O 1
ATOM 845 N N . LEU A 1 115 ? -15.11252 51.20433 3.25337 1.000 32.60619 2595 LEU A N 1
ATOM 846 C CA . LEU A 1 115 ? -16.50206 51.57966 3.02968 1.000 32.62193 2595 LEU A CA 1
ATOM 847 C C . LEU A 1 115 ? -16.57731 53.07751 3.26537 1.000 34.06504 2595 LEU A C 1
ATOM 848 O O . LEU A 1 115 ? -16.36970 53.53681 4.39295 1.000 33.56987 2595 LEU A O 1
ATOM 853 N N . ALA A 1 116 ? -16.85993 53.83826 2.21264 1.000 32.65180 2596 ALA A N 1
ATOM 854 C CA . ALA A 1 116 ? -16.80003 55.28947 2.28109 1.000 33.68901 2596 ALA A CA 1
ATOM 855 C C . ALA A 1 116 ? -18.16314 55.87690 1.94878 1.000 40.04760 2596 ALA A C 1
ATOM 856 O O . ALA A 1 116 ? -18.76255 55.53026 0.92565 1.000 36.01192 2596 ALA A O 1
ATOM 858 N N . VAL A 1 117 ? -18.64732 56.76094 2.81788 1.000 37.62863 2597 VAL A N 1
ATOM 859 C CA . VAL A 1 117 ? -19.98072 57.34206 2.70729 1.000 38.63058 2597 VAL A CA 1
ATOM 860 C C . VAL A 1 117 ? -19.85121 58.85917 2.70974 1.000 39.47385 2597 VAL A C 1
ATOM 861 O O . VAL A 1 117 ? -19.35804 59.44119 3.68230 1.000 37.51818 2597 VAL A O 1
ATOM 865 N N . HIS A 1 118 ? -20.30862 59.50033 1.63886 1.000 41.11344 2598 HIS A N 1
ATOM 866 C CA . HIS A 1 118 ? -20.41349 60.95141 1.64653 1.000 44.25423 2598 HIS A CA 1
ATOM 867 C C . HIS A 1 118 ? -21.62331 61.37287 2.47280 1.000 45.55938 2598 HIS A C 1
ATOM 868 O O . HIS A 1 118 ? -22.71605 60.82269 2.31388 1.000 41.45221 2598 HIS A O 1
ATOM 875 N N . VAL A 1 119 ? -21.42588 62.34623 3.35957 1.000 46.35779 2599 VAL A N 1
ATOM 876 C CA . VAL A 1 119 ? -22.47611 62.85785 4.23359 1.000 46.78889 2599 VAL A CA 1
ATOM 877 C C . VAL A 1 119 ? -22.58611 64.36036 4.01616 1.000 50.29563 2599 VAL A C 1
ATOM 878 O O . VAL A 1 119 ? -21.56856 65.06006 3.94769 1.000 49.38828 2599 VAL A O 1
ATOM 882 N N . SER A 1 120 ? -23.82316 64.85741 3.90208 1.000 48.77591 2600 SER A N 1
ATOM 883 C CA . SER A 1 120 ? -24.03351 66.27834 3.64837 1.000 50.32418 2600 SER A CA 1
ATOM 884 C C . SER A 1 120 ? -23.73876 67.14991 4.86339 1.000 52.82282 2600 SER A C 1
ATOM 885 O O . SER A 1 120 ? -23.38216 68.31988 4.69302 1.000 58.10424 2600 SER A O 1
ATOM 888 N N . ASP A 1 121 ? -23.86341 66.61748 6.07669 1.000 54.29925 2601 ASP A N 1
ATOM 889 C CA . ASP A 1 121 ? -23.42530 67.31647 7.27944 1.000 52.50697 2601 ASP A CA 1
ATOM 890 C C . ASP A 1 121 ? -22.10336 66.73182 7.76020 1.000 54.11744 2601 ASP A C 1
ATOM 891 O O . ASP A 1 121 ? -21.92908 65.50753 7.77253 1.000 48.98541 2601 ASP A O 1
ATOM 896 N N . ARG A 1 122 ? -21.17979 67.60494 8.15881 1.000 51.79015 2602 ARG A N 1
ATOM 897 C CA . ARG A 1 122 ? -20.03603 67.15262 8.93641 1.000 51.57722 2602 ARG A CA 1
ATOM 898 C C . ARG A 1 122 ? -20.53700 66.55581 10.24430 1.000 51.54506 2602 ARG A C 1
ATOM 899 O O . ARG A 1 122 ? -21.27017 67.20972 10.99447 1.000 50.14689 2602 ARG A O 1
ATOM 907 N N . LEU A 1 123 ? -20.16774 65.30772 10.50885 1.000 51.82874 2603 LEU A N 1
ATOM 908 C CA . LEU A 1 123 ? -20.66564 64.65444 11.70794 1.000 53.58927 2603 LEU A CA 1
ATOM 909 C C . LEU A 1 123 ? -19.91559 65.15058 12.94225 1.000 51.95938 2603 LEU A C 1
ATOM 910 O O . LEU A 1 123 ? -18.82021 65.71394 12.85436 1.000 51.68596 2603 LEU A O 1
ATOM 915 N N . ASP A 1 124 ? -20.53045 64.94182 14.10482 1.000 49.27618 2604 ASP A N 1
ATOM 916 C CA . ASP A 1 124 ? -19.90339 65.28344 15.37626 1.000 55.43794 2604 ASP A CA 1
ATOM 917 C C . ASP A 1 124 ? -18.91022 64.18852 15.75076 1.000 53.63642 2604 ASP A C 1
ATOM 918 O O . ASP A 1 124 ? -19.29087 63.02172 15.90183 1.000 50.11569 2604 ASP A O 1
ATOM 923 N N . LEU A 1 125 ? -17.63884 64.56968 15.90731 1.000 54.21784 2605 LEU A N 1
ATOM 924 C CA . LEU A 1 125 ? -16.58102 63.58725 16.12325 1.000 51.30967 2605 LEU A CA 1
ATOM 925 C C . LEU A 1 125 ? -16.72178 62.87713 17.46593 1.000 53.25736 2605 LEU A C 1
ATOM 926 O O . LEU A 1 125 ? -16.35934 61.70014 17.58080 1.000 51.54945 2605 LEU A O 1
ATOM 931 N N . ASP A 1 126 ? -17.24204 63.56317 18.48674 1.000 53.98797 2606 ASP A N 1
ATOM 932 C CA . ASP A 1 126 ? -17.41362 62.93112 19.79205 1.000 55.90996 2606 ASP A CA 1
ATOM 933 C C . ASP A 1 126 ? -18.58804 61.95779 19.79884 1.000 54.98312 2606 ASP A C 1
ATOM 934 O O . ASP A 1 126 ? -18.50013 60.88091 20.40010 1.000 54.85874 2606 ASP A O 1
ATOM 939 N N . VAL A 1 127 ? -19.69496 62.31613 19.14483 1.000 52.69435 2607 VAL A N 1
ATOM 940 C CA . VAL A 1 127 ? -20.79505 61.36912 18.99154 1.000 50.36090 2607 VAL A CA 1
ATOM 941 C C . VAL A 1 127 ? -20.36325 60.19229 18.12619 1.000 49.05593 2607 VAL A C 1
ATOM 942 O O . VAL A 1 127 ? -20.67617 59.03335 18.42954 1.000 45.64545 2607 VAL A O 1
ATOM 946 N N . LEU A 1 128 ? -19.62344 60.46976 17.04707 1.000 46.23162 2608 LEU A N 1
ATOM 947 C CA . LEU A 1 128 ? -19.15395 59.40765 16.16066 1.000 48.74557 2608 LEU A CA 1
ATOM 948 C C . LEU A 1 128 ? -18.27854 58.41240 16.91133 1.000 47.18777 2608 LEU A C 1
ATOM 949 O O . LEU A 1 128 ? -18.44242 57.19332 16.77362 1.000 43.54985 2608 LEU A O 1
ATOM 954 N N . ARG A 1 129 ? -17.33817 58.91727 17.71345 1.000 45.57309 2609 ARG A N 1
ATOM 955 C CA . ARG A 1 129 ? -16.48551 58.02540 18.49168 1.000 48.03770 2609 ARG A CA 1
ATOM 956 C C . ARG A 1 129 ? -17.31293 57.18965 19.45740 1.000 47.52439 2609 ARG A C 1
ATOM 957 O O . ARG A 1 129 ? -17.05430 55.99174 19.63301 1.000 46.80773 2609 ARG A O 1
ATOM 965 N N . ALA A 1 130 ? -18.32292 57.80438 20.08288 1.000 46.67829 2610 ALA A N 1
ATOM 966 C CA . ALA A 1 130 ? -19.21801 57.05720 20.95997 1.000 45.32741 2610 ALA A CA 1
ATOM 967 C C . ALA A 1 130 ? -19.95704 55.96879 20.19339 1.000 43.67768 2610 ALA A C 1
ATOM 968 O O . ALA A 1 130 ? -20.08389 54.83625 20.67473 1.000 44.90331 2610 ALA A O 1
ATOM 970 N N . ALA A 1 131 ? -20.44300 56.29073 18.99252 1.000 42.46095 2611 ALA A N 1
ATOM 971 C CA . ALA A 1 131 ? -21.19491 55.31596 18.20882 1.000 42.49338 2611 ALA A CA 1
ATOM 972 C C . ALA A 1 131 ? -20.31226 54.14980 17.77424 1.000 42.33779 2611 ALA A C 1
ATOM 973 O O . ALA A 1 131 ? -20.75017 52.99427 17.79127 1.000 39.73126 2611 ALA A O 1
ATOM 975 N N . VAL A 1 132 ? -19.06894 54.43229 17.37893 1.000 41.28883 2612 VAL A N 1
ATOM 976 C CA . VAL A 1 132 ? -18.13859 53.36466 17.01701 1.000 39.99923 2612 VAL A CA 1
ATOM 977 C C . VAL A 1 132 ? -17.90604 52.43052 18.19851 1.000 43.96361 2612 VAL A C 1
ATOM 978 O O . VAL A 1 132 ? -17.85985 51.20347 18.03882 1.000 40.74976 2612 VAL A O 1
ATOM 982 N N . ARG A 1 133 ? -17.76151 52.99104 19.40368 1.000 44.37334 2613 ARG A N 1
ATOM 983 C CA . ARG A 1 133 ? -17.61319 52.15222 20.58992 1.000 46.61929 2613 ARG A CA 1
ATOM 984 C C . ARG A 1 133 ? -18.81905 51.23842 20.77486 1.000 44.93218 2613 ARG A C 1
ATOM 985 O O . ARG A 1 133 ? -18.66611 50.05337 21.09851 1.000 42.91070 2613 ARG A O 1
ATOM 993 N N . ASP A 1 134 ? -20.02684 51.76901 20.56672 1.000 42.62932 2614 ASP A N 1
ATOM 994 C CA . ASP A 1 134 ? -21.21737 50.92734 20.62093 1.000 43.99481 2614 ASP A CA 1
ATOM 995 C C . ASP A 1 134 ? -21.16657 49.84457 19.55307 1.000 43.28095 2614 ASP A C 1
ATOM 996 O O . ASP A 1 134 ? -21.46643 48.67555 19.82698 1.000 40.55163 2614 ASP A O 1
ATOM 1001 N N . LEU A 1 135 ? -20.78782 50.21917 18.32832 1.000 42.70465 2615 LEU A N 1
ATOM 1002 C CA . LEU A 1 135 ? -20.66909 49.24527 17.24683 1.000 44.73332 2615 LEU A CA 1
ATOM 1003 C C . LEU A 1 135 ? -19.71615 48.12245 17.62983 1.000 41.09465 2615 LEU A C 1
ATOM 1004 O O . LEU A 1 135 ? -20.01274 46.93912 17.42707 1.000 41.37354 2615 LEU A O 1
ATOM 1009 N N . VAL A 1 136 ? -18.57045 48.48222 18.20841 1.000 42.24708 2616 VAL A N 1
ATOM 1010 C CA . VAL A 1 136 ? -17.55660 47.49494 18.56583 1.000 40.80638 2616 VAL A CA 1
ATOM 1011 C C . VAL A 1 136 ? -18.02044 46.65093 19.74826 1.000 42.36510 2616 VAL A C 1
ATOM 1012 O O . VAL A 1 136 ? -17.75375 45.44391 19.81190 1.000 37.27622 2616 VAL A O 1
ATOM 1016 N N . ALA A 1 137 ? -18.73095 47.26443 20.69653 1.000 41.46747 2617 ALA A N 1
ATOM 1017 C CA . ALA A 1 137 ? -19.28008 46.50041 21.81225 1.000 43.27559 2617 ALA A CA 1
ATOM 1018 C C . ALA A 1 137 ? -20.28478 45.46056 21.32598 1.000 42.59539 2617 ALA A C 1
ATOM 1019 O O . ALA A 1 137 ? -20.36542 44.35762 21.87773 1.000 42.01214 2617 ALA A O 1
ATOM 1021 N N . ARG A 1 138 ? -21.04281 45.78785 20.27707 1.000 43.06634 2618 ARG A N 1
ATOM 1022 C CA . ARG A 1 138 ? -22.09242 44.89356 19.79519 1.000 44.66087 2618 ARG A CA 1
ATOM 1023 C C . ARG A 1 138 ? -21.51850 43.69343 19.04495 1.000 43.86058 2618 ARG A C 1
ATOM 1024 O O . ARG A 1 138 ? -21.96798 42.55665 19.24866 1.000 39.42678 2618 ARG A O 1
ATOM 1032 N N . HIS A 1 139 ? -20.52789 43.92337 18.17770 1.000 38.86762 2619 HIS A N 1
ATOM 1033 C CA . HIS A 1 139 ? -19.94137 42.88639 17.32777 1.000 39.65244 2619 HIS A CA 1
ATOM 1034 C C . HIS A 1 139 ? -18.56932 42.51101 17.88531 1.000 38.78166 2619 HIS A C 1
ATOM 1035 O O . HIS A 1 139 ? -17.59681 43.25743 17.72146 1.000 36.33444 2619 HIS A O 1
ATOM 1042 N N . GLU A 1 140 ? -18.49805 41.34654 18.54258 1.000 37.42585 2620 GLU A N 1
ATOM 1043 C CA . GLU A 1 140 ? -17.23855 40.88011 19.11950 1.000 38.21859 2620 GLU A CA 1
ATOM 1044 C C . GLU A 1 140 ? -16.13061 40.76836 18.08113 1.000 36.10456 2620 GLU A C 1
ATOM 1045 O O . GLU A 1 140 ? -14.95224 40.96062 18.40912 1.000 35.80344 2620 GLU A O 1
ATOM 1051 N N . VAL A 1 141 ? -16.48161 40.44460 16.83263 1.000 36.10364 2621 VAL A N 1
ATOM 1052 C CA . VAL A 1 141 ? -15.46183 40.26620 15.80016 1.000 32.73691 2621 VAL A CA 1
ATOM 1053 C C . VAL A 1 141 ? -14.69008 41.55739 15.56886 1.000 36.45270 2621 VAL A C 1
ATOM 1054 O O . VAL A 1 141 ? -13.51879 41.52476 15.17030 1.000 37.51968 2621 VAL A O 1
ATOM 1058 N N . LEU A 1 142 ? -15.31110 42.70796 15.83702 1.000 34.85266 2622 LEU A N 1
ATOM 1059 C CA . LEU A 1 142 ? -14.64967 43.99416 15.65520 1.000 36.24089 2622 LEU A CA 1
ATOM 1060 C C . LEU A 1 142 ? -13.66392 44.32690 16.77188 1.000 38.90833 2622 LEU A C 1
ATOM 1061 O O . LEU A 1 142 ? -12.91054 45.29730 16.64015 1.000 37.19803 2622 LEU A O 1
ATOM 1066 N N . ARG A 1 143 ? -13.65084 43.56239 17.86796 1.000 37.80770 2623 ARG A N 1
ATOM 1067 C CA . ARG A 1 143 ? -12.70269 43.79270 18.95282 1.000 40.76523 2623 ARG A CA 1
ATOM 1068 C C . ARG A 1 143 ? -11.96382 42.51222 19.31452 1.000 41.02507 2623 ARG A C 1
ATOM 1069 O O . ARG A 1 143 ? -11.52836 42.33675 20.45865 1.000 41.76822 2623 ARG A O 1
ATOM 1077 N N . THR A 1 144 ? -11.82072 41.60972 18.34981 1.000 38.61013 2624 THR A N 1
ATOM 1078 C CA . THR A 1 144 ? -11.05724 40.38616 18.52756 1.000 39.57314 2624 THR A CA 1
ATOM 1079 C C . THR A 1 144 ? -9.69209 40.59143 17.88324 1.000 42.61015 2624 THR A C 1
ATOM 1080 O O . THR A 1 144 ? -9.59504 40.76756 16.66332 1.000 39.70463 2624 THR A O 1
ATOM 1084 N N . LEU A 1 145 ? -8.64856 40.60474 18.70769 1.000 44.76417 2625 LEU A N 1
ATOM 1085 C CA . LEU A 1 145 ? -7.27922 40.66512 18.22266 1.000 42.71609 2625 LEU A CA 1
ATOM 1086 C C . LEU A 1 145 ? -6.78129 39.26695 17.87890 1.000 44.15480 2625 LEU A C 1
ATOM 1087 O O . LEU A 1 145 ? -7.33616 38.25440 18.31265 1.000 44.02368 2625 LEU A O 1
ATOM 1092 N N . VAL A 1 146 ? -5.71045 39.22088 17.09529 1.000 44.27637 2626 VAL A N 1
ATOM 1093 C CA . VAL A 1 146 ? -5.07398 37.97034 16.71447 1.000 44.77333 2626 VAL A CA 1
ATOM 1094 C C . VAL A 1 146 ? -3.59257 38.10229 17.04013 1.000 47.92344 2626 VAL A C 1
ATOM 1095 O O . VAL A 1 146 ? -2.87653 38.88026 16.39641 1.000 43.89710 2626 VAL A O 1
ATOM 1099 N N . ARG A 1 147 ? -3.13564 37.36029 18.04240 1.000 49.04048 2627 ARG A N 1
ATOM 1100 C CA . ARG A 1 147 ? -1.74543 37.39188 18.46809 1.000 55.18492 2627 ARG A CA 1
ATOM 1101 C C . ARG A 1 147 ? -1.03952 36.13780 17.97822 1.000 58.15336 2627 ARG A C 1
ATOM 1102 O O . ARG A 1 147 ? -1.63672 35.05751 17.92612 1.000 52.66670 2627 ARG A O 1
ATOM 1110 N N . SER A 1 148 ? 0.22588 36.28950 17.60453 1.000 62.12532 2628 SER A N 1
ATOM 1111 C CA . SER A 1 148 ? 0.98322 35.14987 17.12381 1.000 65.10961 2628 SER A CA 1
ATOM 1112 C C . SER A 1 148 ? 1.56135 34.35983 18.29369 1.000 72.62453 2628 SER A C 1
ATOM 1113 O O . SER A 1 148 ? 1.75091 34.87374 19.40001 1.000 75.46580 2628 SER A O 1
ATOM 1116 N N . SER A 1 149 ? 1.81989 33.08282 18.03538 1.000 75.29352 2629 SER A N 1
ATOM 1117 C CA . SER A 1 149 ? 2.50439 32.21652 18.98199 1.000 82.78054 2629 SER A CA 1
ATOM 1118 C C . SER A 1 149 ? 3.12379 31.08330 18.18600 1.000 91.47372 2629 SER A C 1
ATOM 1119 O O . SER A 1 149 ? 2.74851 30.83865 17.03543 1.000 89.05696 2629 SER A O 1
ATOM 1122 N N . ASP A 1 150 ? 4.09013 30.40262 18.80095 1.000 100.86308 2630 ASP A N 1
ATOM 1123 C CA . ASP A 1 150 ? 4.50142 29.12446 18.24105 1.000 105.12850 2630 ASP A CA 1
ATOM 1124 C C . ASP A 1 150 ? 3.30184 28.19124 18.34477 1.000 106.81388 2630 ASP A C 1
ATOM 1125 O O . ASP A 1 150 ? 2.89978 27.81817 19.45172 1.000 107.64098 2630 ASP A O 1
ATOM 1130 N N . ASP A 1 151 ? 2.73521 27.84272 17.18184 1.000 103.39830 2631 ASP A N 1
ATOM 1131 C CA . ASP A 1 151 ? 1.45995 27.15936 16.95232 1.000 103.07159 2631 ASP A CA 1
ATOM 1132 C C . ASP A 1 151 ? 0.81228 27.80235 15.73710 1.000 96.71348 2631 ASP A C 1
ATOM 1133 O O . ASP A 1 151 ? 0.49027 27.13821 14.74633 1.000 93.52758 2631 ASP A O 1
ATOM 1138 N N . GLY A 1 152 ? 0.64785 29.11634 15.82150 1.000 87.29684 2632 GLY A N 1
ATOM 1139 C CA . GLY A 1 152 ? -0.15822 29.87705 14.90525 1.000 71.99174 2632 GLY A CA 1
ATOM 1140 C C . GLY A 1 152 ? -0.80467 31.01838 15.66110 1.000 63.39525 2632 GLY A C 1
ATOM 1141 O O . GLY A 1 152 ? -0.29858 31.47507 16.69069 1.000 66.57520 2632 GLY A O 1
ATOM 1142 N N . PRO A 1 153 ? -1.94476 31.49189 15.17672 1.000 54.96897 2633 PRO A N 1
ATOM 1143 C CA . PRO A 1 153 ? -2.62765 32.60701 15.83585 1.000 50.70377 2633 PRO A CA 1
ATOM 1144 C C . PRO A 1 153 ? -3.60308 32.17186 16.92021 1.000 50.29665 2633 PRO A C 1
ATOM 1145 O O . PRO A 1 153 ? -4.20968 31.10113 16.86979 1.000 48.33505 2633 PRO A O 1
ATOM 1149 N N . ASP A 1 154 ? -3.74283 33.03700 17.92324 1.000 47.33332 2634 ASP A N 1
ATOM 1150 C CA . ASP A 1 154 ? -4.72360 32.87060 18.98362 1.000 48.90845 2634 ASP A CA 1
ATOM 1151 C C . ASP A 1 154 ? -5.63138 34.09256 19.02864 1.000 47.82049 2634 ASP A C 1
ATOM 1152 O O . ASP A 1 154 ? -5.13533 35.22731 18.96479 1.000 46.37248 2634 ASP A O 1
ATOM 1157 N N . PRO A 1 155 ? -6.94532 33.91701 19.14835 1.000 45.53222 2635 PRO A N 1
ATOM 1158 C CA . PRO A 1 155 ? -7.82774 35.07648 19.29534 1.000 44.08705 2635 PRO A CA 1
ATOM 1159 C C . PRO A 1 155 ? -7.68219 35.69933 20.67256 1.000 46.56516 2635 PRO A C 1
ATOM 1160 O O . PRO A 1 155 ? -7.43126 35.01348 21.66610 1.000 46.84089 2635 PRO A O 1
ATOM 1164 N N . VAL A 1 156 ? -7.83695 37.02072 20.72270 1.000 44.46393 2636 VAL A N 1
ATOM 1165 C CA . VAL A 1 156 ? -7.84081 37.77655 21.97235 1.000 44.65167 2636 VAL A CA 1
ATOM 1166 C C . VAL A 1 156 ? -9.03333 38.72284 21.90791 1.000 46.67453 2636 VAL A C 1
ATOM 1167 O O . VAL A 1 156 ? -8.99633 39.73569 21.19858 1.000 47.02887 2636 VAL A O 1
ATOM 1171 N N . LEU A 1 157 ? -10.09501 38.39420 22.63863 1.000 48.35667 2637 LEU A N 1
ATOM 1172 C CA . LEU A 1 157 ? -11.30360 39.21082 22.66404 1.000 47.47485 2637 LEU A CA 1
ATOM 1173 C C . LEU A 1 157 ? -11.11679 40.33363 23.67382 1.000 46.40472 2637 LEU A C 1
ATOM 1174 O O . LEU A 1 157 ? -11.01269 40.08298 24.87894 1.000 49.04732 2637 LEU A O 1
ATOM 1179 N N . LEU A 1 158 ? -11.06560 41.56997 23.19105 1.000 45.05229 2638 LEU A N 1
ATOM 1180 C CA . LEU A 1 158 ? -10.99555 42.71297 24.08692 1.000 46.37751 2638 LEU A CA 1
ATOM 1181 C C . LEU A 1 158 ? -12.37248 43.00355 24.66180 1.000 51.36176 2638 LEU A C 1
ATOM 1182 O O . LEU A 1 158 ? -13.38186 42.94279 23.95314 1.000 47.67975 2638 LEU A O 1
ATOM 1187 N N . ALA A 1 159 ? -12.41209 43.29626 25.95800 1.000 53.10555 2639 ALA A N 1
ATOM 1188 C CA . ALA A 1 159 ? -13.64863 43.75159 26.56283 1.000 57.37722 2639 ALA A CA 1
ATOM 1189 C C . ALA A 1 159 ? -14.02199 45.11526 25.98700 1.000 57.51038 2639 ALA A C 1
ATOM 1190 O O . ALA A 1 159 ? -13.14441 45.87776 25.57336 1.000 57.89779 2639 ALA A O 1
ATOM 1192 N N . PRO A 1 160 ? -15.32029 45.43628 25.92648 1.000 55.84000 2640 PRO A N 1
ATOM 1193 C CA . PRO A 1 160 ? -15.71803 46.75629 25.39960 1.000 58.20500 2640 PRO A CA 1
ATOM 1194 C C . PRO A 1 160 ? -14.95847 47.90914 26.03417 1.000 61.86317 2640 PRO A C 1
ATOM 1195 O O . PRO A 1 160 ? -14.49580 48.81667 25.32846 1.000 60.34244 2640 PRO A O 1
ATOM 1199 N N . GLU A 1 161 ? -14.79531 47.87164 27.35749 1.000 63.32672 2641 GLU A N 1
ATOM 1200 C CA . GLU A 1 161 ? -14.04949 48.90351 28.06475 1.000 65.90934 2641 GLU A CA 1
ATOM 1201 C C . GLU A 1 161 ? -12.59256 48.95930 27.62487 1.000 65.34158 2641 GLU A C 1
ATOM 1202 O O . GLU A 1 161 ? -11.99412 50.04041 27.60699 1.000 66.44263 2641 GLU A O 1
ATOM 1208 N N . ASP A 1 162 ? -12.01159 47.82002 27.25226 1.000 62.98520 2642 ASP A N 1
ATOM 1209 C CA . ASP A 1 162 ? -10.59844 47.73544 26.89858 1.000 63.42014 2642 ASP A CA 1
ATOM 1210 C C . ASP A 1 162 ? -10.34407 47.87303 25.40235 1.000 62.15572 2642 ASP A C 1
ATOM 1211 O O . ASP A 1 162 ? -9.18370 47.84142 24.97957 1.000 61.05872 2642 ASP A O 1
ATOM 1216 N N . ALA A 1 163 ? -11.38981 48.02126 24.59246 1.000 61.49928 2643 ALA A N 1
ATOM 1217 C CA . ALA A 1 163 ? -11.23691 48.11459 23.14128 1.000 57.08149 2643 ALA A CA 1
ATOM 1218 C C . ALA A 1 163 ? -11.07063 49.58042 22.77475 1.000 57.39525 2643 ALA A C 1
ATOM 1219 O O . ALA A 1 163 ? -12.04585 50.31024 22.58896 1.000 62.56486 2643 ALA A O 1
ATOM 1221 N N . ALA A 1 164 ? -9.81792 50.01722 22.67428 1.000 53.95774 2644 ALA A N 1
ATOM 1222 C CA . ALA A 1 164 ? -9.51846 51.39065 22.28769 1.000 54.32390 2644 ALA A CA 1
ATOM 1223 C C . ALA A 1 164 ? -9.84107 51.57509 20.81200 1.000 52.58765 2644 ALA A C 1
ATOM 1224 O O . ALA A 1 164 ? -9.11136 51.08143 19.94658 1.000 52.98913 2644 ALA A O 1
ATOM 1226 N N . VAL A 1 165 ? -10.93905 52.26917 20.51654 1.000 47.96773 2645 VAL A N 1
ATOM 1227 C CA . VAL A 1 165 ? -11.30772 52.50189 19.12691 1.000 47.79610 2645 VAL A CA 1
ATOM 1228 C C . VAL A 1 165 ? -10.40515 53.57510 18.52735 1.000 47.66996 2645 VAL A C 1
ATOM 1229 O O . VAL A 1 165 ? -9.80779 54.39363 19.22874 1.000 49.79941 2645 VAL A O 1
ATOM 1233 N N . ASP A 1 166 ? -10.29911 53.55602 17.20393 1.000 42.78711 2646 ASP A N 1
ATOM 1234 C CA . ASP A 1 166 ? -9.46208 54.48486 16.45201 1.000 47.46093 2646 ASP A CA 1
ATOM 1235 C C . ASP A 1 166 ? -10.38222 55.29216 15.54432 1.000 42.67235 2646 ASP A C 1
ATOM 1236 O O . ASP A 1 166 ? -10.76699 54.82689 14.46722 1.000 41.35838 2646 ASP A O 1
ATOM 1241 N N . VAL A 1 167 ? -10.72907 56.50064 15.98064 1.000 43.24802 2647 VAL A N 1
ATOM 1242 C CA . VAL A 1 167 ? -11.62283 57.38828 15.24687 1.000 43.12096 2647 VAL A CA 1
ATOM 1243 C C . VAL A 1 167 ? -10.97228 58.76078 15.18421 1.000 47.03713 2647 VAL A C 1
ATOM 1244 O O . VAL A 1 167 ? -10.59234 59.31658 16.22073 1.000 48.07958 2647 VAL A O 1
ATOM 1248 N N . ALA A 1 168 ? -10.85199 59.31364 13.97946 1.000 45.15845 2648 ALA A N 1
ATOM 1249 C CA . ALA A 1 168 ? -10.15907 60.58425 13.83291 1.000 49.68012 2648 ALA A CA 1
ATOM 1250 C C . ALA A 1 168 ? -10.72523 61.35916 12.65494 1.000 46.88124 2648 ALA A C 1
ATOM 1251 O O . ALA A 1 168 ? -11.19627 60.77873 11.67444 1.000 45.06529 2648 ALA A O 1
ATOM 1253 N N . GLU A 1 169 ? -10.67548 62.68185 12.77348 1.000 49.86694 2649 GLU A N 1
ATOM 1254 C CA . GLU A 1 169 ? -10.97375 63.58244 11.67245 1.000 51.78475 2649 GLU A CA 1
ATOM 1255 C C . GLU A 1 169 ? -9.69957 63.85900 10.88440 1.000 55.03042 2649 GLU A C 1
ATOM 1256 O O . GLU A 1 169 ? -8.61806 64.00869 11.46030 1.000 57.54340 2649 GLU A O 1
ATOM 1262 N N . VAL A 1 170 ? -9.83206 63.91396 9.56223 1.000 54.52584 2650 VAL A N 1
ATOM 1263 C CA . VAL A 1 170 ? -8.70993 64.14644 8.66095 1.000 60.10567 2650 VAL A CA 1
ATOM 1264 C C . VAL A 1 170 ? -9.09608 65.26404 7.70655 1.000 63.96012 2650 VAL A C 1
ATOM 1265 O O . VAL A 1 170 ? -10.07865 65.13773 6.96506 1.000 57.76927 2650 VAL A O 1
ATOM 1269 N N . GLN A 1 171 ? -8.33382 66.35516 7.72376 1.000 65.63584 2651 GLN A N 1
ATOM 1270 C CA . GLN A 1 171 ? -8.59055 67.44393 6.79471 1.000 70.79774 2651 GLN A CA 1
ATOM 1271 C C . GLN A 1 171 ? -7.95032 67.12611 5.45350 1.000 68.80287 2651 GLN A C 1
ATOM 1272 O O . GLN A 1 171 ? -6.78944 66.71126 5.39052 1.000 73.17424 2651 GLN A O 1
ATOM 1278 N N . ALA A 1 172 ? -8.71437 67.31299 4.38384 1.000 68.97996 2652 ALA A N 1
ATOM 1279 C CA . ALA A 1 172 ? -8.26333 67.01170 3.03170 1.000 72.67437 2652 ALA A CA 1
ATOM 1280 C C . ALA A 1 172 ? -7.77056 68.29546 2.37412 1.000 78.55324 2652 ALA A C 1
ATOM 1281 O O . ALA A 1 172 ? -8.57062 69.17279 2.03411 1.000 79.27599 2652 ALA A O 1
ATOM 1283 N N . ALA A 1 173 ? -6.45355 68.40547 2.19996 1.000 83.33303 2653 ALA A N 1
ATOM 1284 C CA . ALA A 1 173 ? -5.90078 69.43534 1.32160 1.000 90.78225 2653 ALA A CA 1
ATOM 1285 C C . ALA A 1 173 ? -6.06155 69.00632 -0.13451 1.000 95.44120 2653 ALA A C 1
ATOM 1286 O O . ALA A 1 173 ? -6.81353 69.62072 -0.89794 1.000 97.39640 2653 ALA A O 1
ATOM 1288 N N . GLY A 1 174 ? -5.38267 67.92217 -0.52417 1.000 90.24541 2654 GLY A N 1
ATOM 1289 C CA . GLY A 1 174 ? -5.52558 67.38448 -1.84630 1.000 84.08982 2654 GLY A CA 1
ATOM 1290 C C . GLY A 1 174 ? -6.87380 66.71488 -2.04557 1.000 80.95282 2654 GLY A C 1
ATOM 1291 O O . GLY A 1 174 ? -7.74379 66.73624 -1.16401 1.000 79.92024 2654 GLY A O 1
ATOM 1292 N N . PRO A 1 175 ? -7.05419 66.10000 -3.21596 1.000 80.27604 2655 PRO A N 1
ATOM 1293 C CA . PRO A 1 175 ? -8.34972 65.48605 -3.53580 1.000 72.42519 2655 PRO A CA 1
ATOM 1294 C C . PRO A 1 175 ? -8.66354 64.32414 -2.60682 1.000 69.38826 2655 PRO A C 1
ATOM 1295 O O . PRO A 1 175 ? -7.76763 63.65609 -2.08491 1.000 68.78840 2655 PRO A O 1
ATOM 1299 N N . VAL A 1 176 ? -9.96097 64.07827 -2.41038 1.000 66.02473 2656 VAL A N 1
ATOM 1300 C CA . VAL A 1 176 ? -10.35745 63.12742 -1.37643 1.000 62.84662 2656 VAL A CA 1
ATOM 1301 C C . VAL A 1 176 ? -10.26920 61.68557 -1.87182 1.000 56.44551 2656 VAL A C 1
ATOM 1302 O O . VAL A 1 176 ? -10.02244 60.77418 -1.07529 1.000 55.20295 2656 VAL A O 1
ATOM 1306 N N . ALA A 1 177 ? -10.44171 61.44933 -3.17624 1.000 56.99111 2657 ALA A N 1
ATOM 1307 C CA . ALA A 1 177 ? -10.50070 60.07704 -3.67383 1.000 58.93695 2657 ALA A CA 1
ATOM 1308 C C . ALA A 1 177 ? -9.16415 59.36248 -3.50600 1.000 61.28438 2657 ALA A C 1
ATOM 1309 O O . ALA A 1 177 ? -9.12507 58.19563 -3.09619 1.000 57.06813 2657 ALA A O 1
ATOM 1311 N N . ASP A 1 178 ? -8.05797 60.03947 -3.81989 1.000 64.20356 2658 ASP A N 1
ATOM 1312 C CA . ASP A 1 178 ? -6.75119 59.45117 -3.54823 1.000 66.22856 2658 ASP A CA 1
ATOM 1313 C C . ASP A 1 178 ? -6.47526 59.37389 -2.05167 1.000 61.90483 2658 ASP A C 1
ATOM 1314 O O . ASP A 1 178 ? -5.81531 58.43290 -1.59204 1.000 58.93068 2658 ASP A O 1
ATOM 1319 N N . LEU A 1 179 ? -6.97367 60.34426 -1.27969 1.000 60.04261 2659 LEU A N 1
ATOM 1320 C CA . LEU A 1 179 ? -6.83376 60.27861 0.17108 1.000 56.94996 2659 LEU A CA 1
ATOM 1321 C C . LEU A 1 179 ? -7.57035 59.07054 0.74086 1.000 54.02280 2659 LEU A C 1
ATOM 1322 O O . LEU A 1 179 ? -7.09761 58.43665 1.69344 1.000 51.76932 2659 LEU A O 1
ATOM 1327 N N . LEU A 1 180 ? -8.72789 58.73241 0.16549 1.000 53.36291 2660 LEU A N 1
ATOM 1328 C CA . LEU A 1 180 ? -9.45920 57.54977 0.61150 1.000 49.79493 2660 LEU A CA 1
ATOM 1329 C C . LEU A 1 180 ? -8.63344 56.28662 0.41195 1.000 49.18868 2660 LEU A C 1
ATOM 1330 O O . LEU A 1 180 ? -8.59158 55.41680 1.29165 1.000 42.88478 2660 LEU A O 1
ATOM 1335 N N . ALA A 1 181 ? -7.96857 56.17143 -0.74190 1.000 47.69851 2661 ALA A N 1
ATOM 1336 C CA . ALA A 1 181 ? -7.13134 55.00788 -1.01026 1.000 48.25470 2661 ALA A CA 1
ATOM 1337 C C . ALA A 1 181 ? -5.95290 54.94399 -0.05325 1.000 46.44290 2661 ALA A C 1
ATOM 1338 O O . ALA A 1 181 ? -5.53971 53.85285 0.36375 1.000 45.22775 2661 ALA A O 1
ATOM 1340 N N . GLU A 1 182 ? -5.39141 56.10280 0.28657 1.000 44.98924 2662 GLU A N 1
ATOM 1341 C CA . GLU A 1 182 ? -4.25801 56.14634 1.19882 1.000 48.10569 2662 GLU A CA 1
ATOM 1342 C C . GLU A 1 182 ? -4.65873 55.68376 2.59275 1.000 45.70598 2662 GLU A C 1
ATOM 1343 O O . GLU A 1 182 ? -3.99627 54.82502 3.18654 1.000 41.42685 2662 GLU A O 1
ATOM 1349 N N . LEU A 1 183 ? -5.74184 56.25075 3.13036 1.000 44.46242 2663 LEU A N 1
ATOM 1350 C CA . LEU A 1 183 ? -6.23299 55.84507 4.44237 1.000 42.23863 2663 LEU A CA 1
ATOM 1351 C C . LEU A 1 183 ? -6.58695 54.36508 4.46642 1.000 39.32658 2663 LEU A C 1
ATOM 1352 O O . LEU A 1 183 ? -6.38191 53.68728 5.47793 1.000 42.23721 2663 LEU A O 1
ATOM 1357 N N . THR A 1 184 ? -7.12202 53.84998 3.35876 1.000 38.69798 2664 THR A N 1
ATOM 1358 C CA . THR A 1 184 ? -7.53526 52.45420 3.29848 1.000 38.24324 2664 THR A CA 1
ATOM 1359 C C . THR A 1 184 ? -6.33770 51.51589 3.39035 1.000 37.84436 2664 THR A C 1
ATOM 1360 O O . THR A 1 184 ? -6.42667 50.44691 4.00400 1.000 35.88031 2664 THR A O 1
ATOM 1364 N N . ALA A 1 185 ? -5.20339 51.90691 2.81065 1.000 39.32627 2665 ALA A N 1
ATOM 1365 C CA . ALA A 1 185 ? -4.05344 51.01448 2.72453 1.000 36.98518 2665 ALA A CA 1
ATOM 1366 C C . ALA A 1 185 ? -3.19743 50.98686 3.98657 1.000 36.62943 2665 ALA A C 1
ATOM 1367 O O . ALA A 1 185 ? -2.35812 50.08970 4.11001 1.000 35.92652 2665 ALA A O 1
ATOM 1369 N N . GLN A 1 186 ? -3.37701 51.92343 4.91585 1.000 38.34002 2666 GLN A N 1
ATOM 1370 C CA A GLN A 1 186 ? -2.56669 51.93633 6.12938 0.468 39.00298 2666 GLN A CA 1
ATOM 1371 C CA B GLN A 1 186 ? -2.55003 51.92444 6.11102 0.532 38.93790 2666 GLN A CA 1
ATOM 1372 C C . GLN A 1 186 ? -2.72555 50.61318 6.87390 1.000 38.93065 2666 GLN A C 1
ATOM 1373 O O . GLN A 1 186 ? -3.85248 50.12737 7.03572 1.000 35.69228 2666 GLN A O 1
ATOM 1384 N N . PRO A 1 187 ? -1.63742 50.01857 7.35825 1.000 35.78741 2667 PRO A N 1
ATOM 1385 C CA . PRO A 1 187 ? -1.71358 48.65992 7.90302 1.000 36.86778 2667 PRO A CA 1
ATOM 1386 C C . PRO A 1 187 ? -2.30461 48.58969 9.30279 1.000 37.81886 2667 PRO A C 1
ATOM 1387 O O . PRO A 1 187 ? -2.20302 49.52010 10.10551 1.000 36.00909 2667 PRO A O 1
ATOM 1391 N N . PHE A 1 188 ? -2.93081 47.44896 9.58048 1.000 35.99784 2668 PHE A N 1
ATOM 1392 C CA . PHE A 1 188 ? -3.33337 47.06876 10.92540 1.000 36.03935 2668 PHE A CA 1
ATOM 1393 C C . PHE A 1 188 ? -2.27780 46.14633 11.51348 1.000 39.01499 2668 PHE A C 1
ATOM 1394 O O . PHE A 1 188 ? -1.83995 45.19998 10.84831 1.000 38.30118 2668 PHE A O 1
ATOM 1402 N N . ASP A 1 189 ? -1.88137 46.41216 12.75749 1.000 37.56064 2669 ASP A N 1
ATOM 1403 C CA . ASP A 1 189 ? -1.17129 45.41744 13.55944 1.000 41.59825 2669 ASP A CA 1
ATOM 1404 C C . ASP A 1 189 ? -2.24461 44.60927 14.27368 1.000 37.94141 2669 ASP A C 1
ATOM 1405 O O . ASP A 1 189 ? -2.76495 45.02673 15.30812 1.000 41.14725 2669 ASP A O 1
ATOM 1410 N N . LEU A 1 190 ? -2.58323 43.44800 13.71185 1.000 37.48445 2670 LEU A N 1
ATOM 1411 C CA . LEU A 1 190 ? -3.70392 42.66082 14.21439 1.000 39.70154 2670 LEU A CA 1
ATOM 1412 C C . LEU A 1 190 ? -3.49961 42.19485 15.64886 1.000 42.91777 2670 LEU A C 1
ATOM 1413 O O . LEU A 1 190 ? -4.46739 41.79528 16.30204 1.000 42.30953 2670 LEU A O 1
ATOM 1418 N N . ALA A 1 191 ? -2.27213 42.24651 16.15876 1.000 42.02302 2671 ALA A N 1
ATOM 1419 C CA . ALA A 1 191 ? -2.01073 41.80851 17.52104 1.000 42.22762 2671 ALA A CA 1
ATOM 1420 C C . ALA A 1 191 ? -2.28078 42.89087 18.55757 1.000 44.39895 2671 ALA A C 1
ATOM 1421 O O . ALA A 1 191 ? -2.40169 42.56982 19.74341 1.000 48.36705 2671 ALA A O 1
ATOM 1423 N N . THR A 1 192 ? -2.38239 44.15775 18.14888 1.000 40.26213 2672 THR A N 1
ATOM 1424 C CA . THR A 1 192 ? -2.51119 45.26198 19.09760 1.000 44.70159 2672 THR A CA 1
ATOM 1425 C C . THR A 1 192 ? -3.62310 46.25639 18.78581 1.000 44.19126 2672 THR A C 1
ATOM 1426 O O . THR A 1 192 ? -4.03092 46.98479 19.69747 1.000 46.76550 2672 THR A O 1
ATOM 1430 N N . GLN A 1 193 ? -4.12531 46.32242 17.55400 1.000 42.85457 2673 GLN A N 1
ATOM 1431 C CA . GLN A 1 193 ? -5.18362 47.25673 17.18879 1.000 45.35856 2673 GLN A CA 1
ATOM 1432 C C . GLN A 1 193 ? -6.40903 46.49012 16.71125 1.000 41.19023 2673 GLN A C 1
ATOM 1433 O O . GLN A 1 193 ? -6.28314 45.49438 15.98998 1.000 39.88414 2673 GLN A O 1
ATOM 1439 N N . ILE A 1 194 ? -7.59340 46.95793 17.09943 1.000 40.29717 2674 ILE A N 1
ATOM 1440 C CA . ILE A 1 194 ? -8.83182 46.32718 16.64820 1.000 35.83867 2674 ILE A CA 1
ATOM 1441 C C . ILE A 1 194 ? -8.91483 46.47132 15.13169 1.000 36.76200 2674 ILE A C 1
ATOM 1442 O O . ILE A 1 194 ? -8.41454 47.45867 14.57229 1.000 35.34779 2674 ILE A O 1
ATOM 1447 N N . PRO A 1 195 ? -9.51124 45.51448 14.42470 1.000 33.81812 2675 PRO A N 1
ATOM 1448 C CA . PRO A 1 195 ? -9.46716 45.54996 12.95498 1.000 35.60360 2675 PRO A CA 1
ATOM 1449 C C . PRO A 1 195 ? -10.48705 46.50050 12.34445 1.000 36.76755 2675 PRO A C 1
ATOM 1450 O O . PRO A 1 195 ? -11.06726 46.20774 11.29402 1.000 33.03377 2675 PRO A O 1
ATOM 1454 N N . LEU A 1 196 ? -10.71408 47.64148 12.99230 1.000 34.98398 2676 LEU A N 1
ATOM 1455 C CA . LEU A 1 196 ? -11.61183 48.66620 12.47705 1.000 34.77972 2676 LEU A CA 1
ATOM 1456 C C . LEU A 1 196 ? -10.98324 50.03262 12.69716 1.000 35.49943 2676 LEU A C 1
ATOM 1457 O O . LEU A 1 196 ? -10.52188 50.33886 13.79960 1.000 36.23393 2676 LEU A O 1
ATOM 1462 N N . ARG A 1 197 ? -10.95650 50.83707 11.64233 1.000 34.63748 2677 ARG A N 1
ATOM 1463 C CA . ARG A 1 197 ? -10.47585 52.20966 11.67639 1.000 36.82539 2677 ARG A CA 1
ATOM 1464 C C . ARG A 1 197 ? -11.55951 53.09086 11.08063 1.000 34.42330 2677 ARG A C 1
ATOM 1465 O O . ARG A 1 197 ? -12.18484 52.71328 10.08755 1.000 34.73730 2677 ARG A O 1
ATOM 1473 N N . VAL A 1 198 ? -11.79589 54.25409 11.68319 1.000 34.49614 2678 VAL A N 1
ATOM 1474 C CA . VAL A 1 198 ? -12.81884 55.17499 11.20011 1.000 37.17611 2678 VAL A CA 1
ATOM 1475 C C . VAL A 1 198 ? -12.19364 56.54664 11.00688 1.000 38.74610 2678 VAL A C 1
ATOM 1476 O O . VAL A 1 198 ? -11.52533 57.06463 11.90752 1.000 39.09707 2678 VAL A O 1
ATOM 1480 N N . ARG A 1 199 ? -12.42220 57.13621 9.83813 1.000 36.26807 2679 ARG A N 1
ATOM 1481 C CA . ARG A 1 199 ? -11.91688 58.45878 9.51279 1.000 40.15746 2679 ARG A CA 1
ATOM 1482 C C . ARG A 1 199 ? -13.05657 59.32173 8.98785 1.000 40.95412 2679 ARG A C 1
ATOM 1483 O O . ARG A 1 199 ? -13.90337 58.85125 8.22166 1.000 40.54464 2679 ARG A O 1
ATOM 1491 N N . MET A 1 200 ? -13.08773 60.58160 9.41754 1.000 41.86672 2680 MET A N 1
ATOM 1492 C CA . MET A 1 200 ? -14.02017 61.56837 8.88299 1.000 44.52950 2680 MET A CA 1
ATOM 1493 C C . MET A 1 200 ? -13.21149 62.61328 8.12688 1.000 44.92728 2680 MET A C 1
ATOM 1494 O O . MET A 1 200 ? -12.49067 63.40781 8.73744 1.000 47.45325 2680 MET A O 1
ATOM 1499 N N . ILE A 1 201 ? -13.33236 62.61092 6.80495 1.000 45.04764 2681 ILE A N 1
ATOM 1500 C CA . ILE A 1 201 ? -12.60182 63.54235 5.95499 1.000 46.03219 2681 ILE A CA 1
ATOM 1501 C C . ILE A 1 201 ? -13.40333 64.83250 5.85273 1.000 51.77595 2681 ILE A C 1
ATOM 1502 O O . ILE A 1 201 ? -14.56165 64.82011 5.42211 1.000 47.54140 2681 ILE A O 1
ATOM 1507 N N . THR A 1 202 ? -12.79358 65.94244 6.25627 1.000 53.92624 2682 THR A N 1
ATOM 1508 C CA . THR A 1 202 ? -13.36312 67.26763 6.06106 1.000 56.69587 2682 THR A CA 1
ATOM 1509 C C . THR A 1 202 ? -12.37785 68.13390 5.28657 1.000 64.14211 2682 THR A C 1
ATOM 1510 O O . THR A 1 202 ? -11.25217 67.72717 4.99087 1.000 64.27817 2682 THR A O 1
ATOM 1514 N N . GLY A 1 203 ? -12.81436 69.33600 4.95343 1.000 67.18571 2683 GLY A N 1
ATOM 1515 C CA . GLY A 1 203 ? -12.00234 70.23823 4.16692 1.000 74.91722 2683 GLY A CA 1
ATOM 1516 C C . GLY A 1 203 ? -12.84529 71.27896 3.47261 1.000 83.75142 2683 GLY A C 1
ATOM 1517 O O . GLY A 1 203 ? -14.06703 71.15999 3.34015 1.000 82.07958 2683 GLY A O 1
ATOM 1518 N N . GLU A 1 204 ? -12.16404 72.33008 3.01631 1.000 91.76644 2684 GLU A N 1
ATOM 1519 C CA . GLU A 1 204 ? -12.82858 73.39327 2.27626 1.000 96.95202 2684 GLU A CA 1
ATOM 1520 C C . GLU A 1 204 ? -13.30438 72.93101 0.90478 1.000 94.31837 2684 GLU A C 1
ATOM 1521 O O . GLU A 1 204 ? -14.16455 73.58733 0.30817 1.000 95.93201 2684 GLU A O 1
ATOM 1527 N N . GLN A 1 205 ? -12.77367 71.81722 0.39734 1.000 90.55566 2685 GLN A N 1
ATOM 1528 C CA . GLN A 1 205 ? -13.17497 71.27906 -0.89512 1.000 89.68793 2685 GLN A CA 1
ATOM 1529 C C . GLN A 1 205 ? -14.24020 70.19434 -0.79789 1.000 85.91987 2685 GLN A C 1
ATOM 1530 O O . GLN A 1 205 ? -14.72975 69.73982 -1.83714 1.000 86.70949 2685 GLN A O 1
ATOM 1536 N N . VAL A 1 206 ? -14.60252 69.75874 0.40620 1.000 82.16957 2686 VAL A N 1
ATOM 1537 C CA . VAL A 1 206 ? -15.64025 68.75206 0.60028 1.000 75.37585 2686 VAL A CA 1
ATOM 1538 C C . VAL A 1 206 ? -16.86400 69.43007 1.20050 1.000 69.42975 2686 VAL A C 1
ATOM 1539 O O . VAL A 1 206 ? -16.74301 70.31535 2.05533 1.000 71.54634 2686 VAL A O 1
ATOM 1543 N N . ASP A 1 207 ? -18.04274 69.02468 0.73621 1.000 67.37957 2687 ASP A N 1
ATOM 1544 C CA . ASP A 1 207 ? -19.31320 69.55085 1.22160 1.000 65.04064 2687 ASP A CA 1
ATOM 1545 C C . ASP A 1 207 ? -19.87353 68.57281 2.24838 1.000 62.49537 2687 ASP A C 1
ATOM 1546 O O . ASP A 1 207 ? -20.39562 67.51030 1.88681 1.000 61.09436 2687 ASP A O 1
ATOM 1551 N N . GLY A 1 208 ? -19.77607 68.93598 3.51582 1.000 56.47542 2688 GLY A N 1
ATOM 1552 C CA . GLY A 1 208 ? -20.12391 68.02105 4.59855 1.000 54.43680 2688 GLY A CA 1
ATOM 1553 C C . GLY A 1 208 ? -18.90395 67.22643 5.04842 1.000 54.16940 2688 GLY A C 1
ATOM 1554 O O . GLY A 1 208 ? -17.95913 67.80123 5.58223 1.000 53.15828 2688 GLY A O 1
ATOM 1555 N N . CYS A 1 209 ? -18.93332 65.91407 4.82788 1.000 50.93324 2689 CYS A N 1
ATOM 1556 C CA . CYS A 1 209 ? -17.77859 65.08002 5.13298 1.000 48.26759 2689 CYS A CA 1
ATOM 1557 C C . CYS A 1 209 ? -17.91854 63.75714 4.39984 1.000 48.28712 2689 CYS A C 1
ATOM 1558 O O . CYS A 1 209 ? -19.00641 63.38878 3.94799 1.000 48.09520 2689 CYS A O 1
ATOM 1561 N N . VAL A 1 210 ? -16.79782 63.04936 4.28074 1.000 43.78429 2690 VAL A N 1
ATOM 1562 C CA . VAL A 1 210 ? -16.78978 61.66646 3.82254 1.000 40.86413 2690 VAL A CA 1
ATOM 1563 C C . VAL A 1 210 ? -16.44872 60.79070 5.01941 1.000 43.90125 2690 VAL A C 1
ATOM 1564 O O . VAL A 1 210 ? -15.41143 60.98354 5.66525 1.000 43.08812 2690 VAL A O 1
ATOM 1568 N N . LEU A 1 211 ? -17.33385 59.85112 5.33275 1.000 43.15401 2691 LEU A N 1
ATOM 1569 C CA . LEU A 1 211 ? -17.12719 58.91962 6.43346 1.000 38.85417 2691 LEU A CA 1
ATOM 1570 C C . LEU A 1 211 ? -16.50521 57.64822 5.87300 1.000 38.10018 2691 LEU A C 1
ATOM 1571 O O . LEU A 1 211 ? -17.09123 57.00285 4.99424 1.000 35.10053 2691 LEU A O 1
ATOM 1576 N N . LEU A 1 212 ? -15.31845 57.29985 6.36851 1.000 35.76400 2692 LEU A N 1
ATOM 1577 C CA . LEU A 1 212 ? -14.57082 56.15092 5.87661 1.000 34.23471 2692 LEU A CA 1
ATOM 1578 C C . LEU A 1 212 ? -14.43094 55.12435 6.98792 1.000 34.98687 2692 LEU A C 1
ATOM 1579 O O . LEU A 1 212 ? -13.80994 55.39876 8.01984 1.000 36.10939 2692 LEU A O 1
ATOM 1584 N N . LEU A 1 213 ? -15.00177 53.94780 6.77154 1.000 30.62877 2693 LEU A N 1
ATOM 1585 C CA . LEU A 1 213 ? -14.74994 52.78236 7.60531 1.000 32.64993 2693 LEU A CA 1
ATOM 1586 C C . LEU A 1 213 ? -13.75888 51.88688 6.87819 1.000 33.74117 2693 LEU A C 1
ATOM 1587 O O . LEU A 1 213 ? -13.98078 51.52442 5.71704 1.000 33.94561 2693 LEU A O 1
ATOM 1592 N N . VAL A 1 214 ? -12.66396 51.55070 7.54995 1.000 30.20347 2694 VAL A N 1
ATOM 1593 C CA . VAL A 1 214 ? -11.69027 50.59175 7.04186 1.000 31.23526 2694 VAL A CA 1
ATOM 1594 C C . VAL A 1 214 ? -11.65392 49.41447 8.00176 1.000 31.51417 2694 VAL A C 1
ATOM 1595 O O . VAL A 1 214 ? -11.29026 49.56897 9.17337 1.000 34.26159 2694 VAL A O 1
ATOM 1599 N N . CYS A 1 215 ? -12.02971 48.24475 7.51200 1.000 28.20757 2695 CYS A N 1
ATOM 1600 C CA . CYS A 1 215 ? -11.87934 47.01242 8.26102 1.000 30.24553 2695 CYS A CA 1
ATOM 1601 C C . CYS A 1 215 ? -10.73077 46.22172 7.66338 1.000 35.15913 2695 CYS A C 1
ATOM 1602 O O . CYS A 1 215 ? -10.46995 46.29450 6.45918 1.000 33.06067 2695 CYS A O 1
ATOM 1605 N N . HIS A 1 216 ? -10.03910 45.46585 8.50555 1.000 32.31253 2696 HIS A N 1
ATOM 1606 C CA . HIS A 1 216 ? -9.26569 44.36058 7.97338 1.000 32.31931 2696 HIS A CA 1
ATOM 1607 C C . HIS A 1 216 ? -10.23733 43.23924 7.64804 1.000 32.09827 2696 HIS A C 1
ATOM 1608 O O . HIS A 1 216 ? -11.21233 43.02117 8.37768 1.000 29.61734 2696 HIS A O 1
ATOM 1615 N N . HIS A 1 217 ? -9.99010 42.55356 6.52604 1.000 28.28962 2697 HIS A N 1
ATOM 1616 C CA . HIS A 1 217 ? -10.88633 41.48373 6.10236 1.000 29.20048 2697 HIS A CA 1
ATOM 1617 C C . HIS A 1 217 ? -11.08094 40.42666 7.18076 1.000 30.04000 2697 HIS A C 1
ATOM 1618 O O . HIS A 1 217 ? -12.10778 39.74173 7.18157 1.000 29.22579 2697 HIS A O 1
ATOM 1625 N N . ILE A 1 218 ? -10.13381 40.28871 8.11181 1.000 26.55767 2698 ILE A N 1
ATOM 1626 C CA . ILE A 1 218 ? -10.28782 39.32679 9.19389 1.000 30.13426 2698 ILE A CA 1
ATOM 1627 C C . ILE A 1 218 ? -11.58008 39.54328 9.96858 1.000 29.67498 2698 ILE A C 1
ATOM 1628 O O . ILE A 1 218 ? -12.05829 38.61630 10.62409 1.000 29.56964 2698 ILE A O 1
ATOM 1633 N N . ALA A 1 219 ? -12.18587 40.73443 9.87825 1.000 27.57235 2699 ALA A N 1
ATOM 1634 C CA . ALA A 1 219 ? -13.41482 41.03005 10.60587 1.000 31.77672 2699 ALA A CA 1
ATOM 1635 C C . ALA A 1 219 ? -14.60556 41.36752 9.71453 1.000 32.91682 2699 ALA A C 1
ATOM 1636 O O . ALA A 1 219 ? -15.71726 41.53745 10.23646 1.000 31.63836 2699 ALA A O 1
ATOM 1638 N N . ALA A 1 220 ? -14.42830 41.44648 8.39499 1.000 29.21269 2700 ALA A N 1
ATOM 1639 C CA . ALA A 1 220 ? -15.50994 41.93325 7.54381 1.000 32.14533 2700 ALA A CA 1
ATOM 1640 C C . ALA A 1 220 ? -15.29112 41.52411 6.09566 1.000 30.48403 2700 ALA A C 1
ATOM 1641 O O . ALA A 1 220 ? -14.20218 41.72464 5.55317 1.000 30.35633 2700 ALA A O 1
ATOM 1643 N N . ASP A 1 221 ? -16.33003 40.96269 5.47695 1.000 30.82092 2701 ASP A N 1
ATOM 1644 C CA . ASP A 1 221 ? -16.44193 40.85786 4.03199 1.000 30.77685 2701 ASP A CA 1
ATOM 1645 C C . ASP A 1 221 ? -17.36942 41.96407 3.52603 1.000 34.17575 2701 ASP A C 1
ATOM 1646 O O . ASP A 1 221 ? -17.94182 42.73117 4.30734 1.000 34.76759 2701 ASP A O 1
ATOM 1651 N N . GLU A 1 222 ? -17.53399 42.03556 2.19932 1.000 32.55308 2702 GLU A N 1
ATOM 1652 C CA . GLU A 1 222 ? -18.33904 43.10467 1.61249 1.000 33.20787 2702 GLU A CA 1
ATOM 1653 C C . GLU A 1 222 ? -19.81431 43.01002 1.98726 1.000 34.49102 2702 GLU A C 1
ATOM 1654 O O . GLU A 1 222 ? -20.51678 44.02669 1.94031 1.000 35.76736 2702 GLU A O 1
ATOM 1660 N N . TRP A 1 223 ? -20.30252 41.82495 2.35855 1.000 32.07966 2703 TRP A N 1
ATOM 1661 C CA . TRP A 1 223 ? -21.66907 41.71939 2.85928 1.000 37.14040 2703 TRP A CA 1
ATOM 1662 C C . TRP A 1 223 ? -21.84256 42.35592 4.23260 1.000 35.84955 2703 TRP A C 1
ATOM 1663 O O . TRP A 1 223 ? -22.97643 42.44594 4.71285 1.000 33.75129 2703 TRP A O 1
ATOM 1674 N N . SER A 1 224 ? -20.76024 42.78923 4.87775 1.000 34.47565 2704 SER A N 1
ATOM 1675 C CA . SER A 1 224 ? -20.85091 43.44978 6.17495 1.000 33.61450 2704 SER A CA 1
ATOM 1676 C C . SER A 1 224 ? -21.15416 44.93821 6.06550 1.000 35.42376 2704 SER A C 1
ATOM 1677 O O . SER A 1 224 ? -21.47376 45.55819 7.08579 1.000 32.76634 2704 SER A O 1
ATOM 1680 N N . PHE A 1 225 ? -21.07374 45.51605 4.86254 1.000 34.56206 2705 PHE A N 1
ATOM 1681 C CA . PHE A 1 225 ? -21.31960 46.94859 4.68991 1.000 36.80379 2705 PHE A CA 1
ATOM 1682 C C . PHE A 1 225 ? -22.68093 47.35404 5.24019 1.000 35.03863 2705 PHE A C 1
ATOM 1683 O O . PHE A 1 225 ? -22.80171 48.34459 5.96993 1.000 32.67168 2705 PHE A O 1
ATOM 1691 N N . ALA A 1 226 ? -23.72139 46.60393 4.87830 1.000 36.52673 2706 ALA A N 1
ATOM 1692 C CA . ALA A 1 226 ? -25.07932 46.98519 5.25881 1.000 37.87808 2706 ALA A CA 1
ATOM 1693 C C . ALA A 1 226 ? -25.30215 46.92530 6.76488 1.000 37.50094 2706 ALA A C 1
ATOM 1694 O O . ALA A 1 226 ? -25.81170 47.91130 7.32415 1.000 38.60074 2706 ALA A O 1
ATOM 1696 N N . PRO A 1 227 ? -24.96206 45.84481 7.48147 1.000 35.75196 2707 PRO A N 1
ATOM 1697 C CA . PRO A 1 227 ? -25.13977 45.88987 8.94143 1.000 38.95608 2707 PRO A CA 1
ATOM 1698 C C . PRO A 1 227 ? -24.21846 46.88506 9.61896 1.000 40.24771 2707 PRO A C 1
ATOM 1699 O O . PRO A 1 227 ? -24.61073 47.46740 10.63935 1.000 39.10975 2707 PRO A O 1
ATOM 1703 N N . LEU A 1 228 ? -23.01209 47.10430 9.08162 1.000 34.44567 2708 LEU A N 1
ATOM 1704 C CA . LEU A 1 228 ? -22.11388 48.10760 9.65169 1.000 35.57897 2708 LEU A CA 1
ATOM 1705 C C . LEU A 1 228 ? -22.74093 49.49505 9.60052 1.000 38.54765 2708 LEU A C 1
ATOM 1706 O O . LEU A 1 228 ? -22.77807 50.20937 10.60869 1.000 38.57934 2708 LEU A O 1
ATOM 1711 N N . LEU A 1 229 ? -23.23398 49.89765 8.42418 1.000 37.28400 2709 LEU A N 1
ATOM 1712 C CA . LEU A 1 229 ? -23.86716 51.20788 8.29699 1.000 38.89371 2709 LEU A CA 1
ATOM 1713 C C . LEU A 1 229 ? -25.15508 51.28326 9.10791 1.000 41.94869 2709 LEU A C 1
ATOM 1714 O O . LEU A 1 229 ? -25.42656 52.29460 9.76450 1.000 38.17006 2709 LEU A O 1
ATOM 1719 N N . ARG A 1 230 ? -25.96406 50.22576 9.06190 1.000 39.99030 2710 ARG A N 1
ATOM 1720 C CA . ARG A 1 230 ? -27.22639 50.21149 9.79491 1.000 43.69024 2710 ARG A CA 1
ATOM 1721 C C . ARG A 1 230 ? -26.99482 50.36385 11.29403 1.000 42.61898 2710 ARG A C 1
ATOM 1722 O O . ARG A 1 230 ? -27.62610 51.19929 11.95215 1.000 42.14089 2710 ARG A O 1
ATOM 1730 N N . ASP A 1 231 ? -26.07629 49.57416 11.85051 1.000 40.41717 2711 ASP A N 1
ATOM 1731 C CA . ASP A 1 231 ? -25.82991 49.64486 13.28617 1.000 40.22268 2711 ASP A CA 1
ATOM 1732 C C . ASP A 1 231 ? -25.13317 50.94400 13.66833 1.000 42.58230 2711 ASP A C 1
ATOM 1733 O O . ASP A 1 231 ? -25.43294 51.52461 14.71923 1.000 43.64909 2711 ASP A O 1
ATOM 1738 N N . LEU A 1 232 ? -24.19048 51.41157 12.83991 1.000 41.98367 2712 LEU A N 1
ATOM 1739 C CA . LEU A 1 232 ? -23.51687 52.66991 13.14743 1.000 40.09107 2712 LEU A CA 1
ATOM 1740 C C . LEU A 1 232 ? -24.49667 53.83339 13.11288 1.000 42.26942 2712 LEU A C 1
ATOM 1741 O O . LEU A 1 232 ? -24.41988 54.74386 13.94613 1.000 41.26511 2712 LEU A O 1
ATOM 1746 N N . ASP A 1 233 ? -25.42421 53.81655 12.15247 1.000 41.27292 2713 ASP A N 1
ATOM 1747 C CA . ASP A 1 233 ? -26.46330 54.83740 12.09234 1.000 44.76494 2713 ASP A CA 1
ATOM 1748 C C . ASP A 1 233 ? -27.32767 54.81485 13.34663 1.000 43.84850 2713 ASP A C 1
ATOM 1749 O O . ASP A 1 233 ? -27.64392 55.86874 13.91036 1.000 45.46781 2713 ASP A O 1
ATOM 1754 N N . THR A 1 234 ? -27.71277 53.62001 13.80228 1.000 44.66724 2714 THR A N 1
ATOM 1755 C CA . THR A 1 234 ? -28.53358 53.50917 15.00500 1.000 46.54725 2714 THR A CA 1
ATOM 1756 C C . THR A 1 234 ? -27.80624 54.07832 16.21538 1.000 45.60683 2714 THR A C 1
ATOM 1757 O O . THR A 1 234 ? -28.37320 54.86258 16.98622 1.000 43.93119 2714 THR A O 1
ATOM 1761 N N . ALA A 1 235 ? -26.54281 53.68847 16.39723 1.000 43.02470 2715 ALA A N 1
ATOM 1762 C CA . ALA A 1 235 ? -25.77970 54.15307 17.54998 1.000 47.37460 2715 ALA A CA 1
ATOM 1763 C C . ALA A 1 235 ? -25.51519 55.65118 17.47522 1.000 45.02307 2715 ALA A C 1
ATOM 1764 O O . ALA A 1 235 ? -25.57419 56.34626 18.49659 1.000 47.78503 2715 ALA A O 1
ATOM 1766 N N . TYR A 1 236 ? -25.23239 56.16972 16.27698 1.000 43.45525 2716 TYR A N 1
ATOM 1767 C CA . TYR A 1 236 ? -24.94552 57.59511 16.14161 1.000 44.19955 2716 TYR A CA 1
ATOM 1768 C C . TYR A 1 236 ? -26.14643 58.44039 16.55352 1.000 49.80968 2716 TYR A C 1
ATOM 1769 O O . TYR A 1 236 ? -26.00884 59.41147 17.30911 1.000 44.07558 2716 TYR A O 1
ATOM 1778 N N . ARG A 1 237 ? -27.33582 58.09160 16.05380 1.000 46.96423 2717 ARG A N 1
ATOM 1779 C CA . ARG A 1 237 ? -28.51877 58.89323 16.35040 1.000 50.29351 2717 ARG A CA 1
ATOM 1780 C C . ARG A 1 237 ? -28.93674 58.76277 17.81051 1.000 49.88188 2717 ARG A C 1
ATOM 1781 O O . ARG A 1 237 ? -29.41316 59.73571 18.40539 1.000 50.01642 2717 ARG A O 1
ATOM 1789 N N . ALA A 1 238 ? -28.74066 57.58884 18.41390 1.000 50.25496 2718 ALA A N 1
ATOM 1790 C CA . ALA A 1 238 ? -29.01626 57.44824 19.84018 1.000 55.29938 2718 ALA A CA 1
ATOM 1791 C C . ALA A 1 238 ? -28.03573 58.26723 20.67463 1.000 54.17049 2718 ALA A C 1
ATOM 1792 O O . ALA A 1 238 ? -28.43382 58.92831 21.64149 1.000 52.30140 2718 ALA A O 1
ATOM 1794 N N . ARG A 1 239 ? -26.75109 58.24986 20.30807 1.000 50.52316 2719 ARG A N 1
ATOM 1795 C CA . ARG A 1 239 ? -25.75711 59.00693 21.06367 1.000 48.80468 2719 ARG A CA 1
ATOM 1796 C C . ARG A 1 239 ? -25.91538 60.50681 20.85586 1.000 52.47178 2719 ARG A C 1
ATOM 1797 O O . ARG A 1 239 ? -25.65774 61.29091 21.77808 1.000 50.68068 2719 ARG A O 1
ATOM 1805 N N . ALA A 1 240 ? -26.32905 60.92475 19.65698 1.000 52.27995 2720 ALA A N 1
ATOM 1806 C CA . ALA A 1 240 ? -26.65191 62.33073 19.44127 1.000 51.54796 2720 ALA A CA 1
ATOM 1807 C C . ALA A 1 240 ? -27.77280 62.78913 20.36622 1.000 54.62707 2720 ALA A C 1
ATOM 1808 O O . ALA A 1 240 ? -27.79110 63.95012 20.79255 1.000 48.93784 2720 ALA A O 1
ATOM 1810 N N . ALA A 1 241 ? -28.70575 61.89386 20.69373 1.000 55.87439 2721 ALA A N 1
ATOM 1811 C CA . ALA A 1 241 ? -29.78324 62.17372 21.63377 1.000 56.36709 2721 ALA A CA 1
ATOM 1812 C C . ALA A 1 241 ? -29.39104 61.89716 23.08174 1.000 55.78891 2721 ALA A C 1
ATOM 1813 O O . ALA A 1 241 ? -30.23864 62.01225 23.97287 1.000 57.44812 2721 ALA A O 1
ATOM 1815 N N . GLY A 1 242 ? -28.13741 61.52466 23.33229 1.000 54.94295 2722 GLY A N 1
ATOM 1816 C CA . GLY A 1 242 ? -27.63335 61.40351 24.68641 1.000 54.22471 2722 GLY A CA 1
ATOM 1817 C C . GLY A 1 242 ? -27.89540 60.09169 25.38707 1.000 54.91034 2722 GLY A C 1
ATOM 1818 O O . GLY A 1 242 ? -27.86400 60.05000 26.62163 1.000 56.69516 2722 GLY A O 1
ATOM 1819 N N . ARG A 1 243 ? -28.13539 59.01291 24.64669 1.000 54.16997 2723 ARG A N 1
ATOM 1820 C CA . ARG A 1 243 ? -28.45140 57.72590 25.24683 1.000 56.96889 2723 ARG A CA 1
ATOM 1821 C C . ARG A 1 243 ? -27.76184 56.61006 24.47263 1.000 57.16221 2723 ARG A C 1
ATOM 1822 O O . ARG A 1 243 ? -27.35739 56.77815 23.31996 1.000 52.30638 2723 ARG A O 1
ATOM 1830 N N . ALA A 1 244 ? -27.63067 55.46151 25.12899 1.000 52.01327 2724 ALA A N 1
ATOM 1831 C CA . ALA A 1 244 ? -27.12336 54.27770 24.46303 1.000 53.49061 2724 ALA A CA 1
ATOM 1832 C C . ALA A 1 244 ? -28.15699 53.75395 23.46528 1.000 54.48801 2724 ALA A C 1
ATOM 1833 O O . ALA A 1 244 ? -29.36315 53.93822 23.65413 1.000 55.69535 2724 ALA A O 1
ATOM 1835 N N . PRO A 1 245 ? -27.71292 53.11025 22.38748 1.000 52.47854 2725 PRO A N 1
ATOM 1836 C CA . PRO A 1 245 ? -28.66978 52.55449 21.42509 1.000 52.38073 2725 PRO A CA 1
ATOM 1837 C C . PRO A 1 245 ? -29.46330 51.40836 22.03113 1.000 55.47969 2725 PRO A C 1
ATOM 1838 O O . PRO A 1 245 ? -28.95978 50.63133 22.84661 1.000 54.94805 2725 PRO A O 1
ATOM 1842 N N . ASP A 1 246 ? -30.72723 51.31448 21.62496 1.000 53.00697 2726 ASP A N 1
ATOM 1843 C CA . ASP A 1 246 ? -31.63220 50.28052 22.12741 1.000 63.30902 2726 ASP A CA 1
ATOM 1844 C C . ASP A 1 246 ? -31.55019 49.09646 21.17299 1.000 68.65024 2726 ASP A C 1
ATOM 1845 O O . ASP A 1 246 ? -32.21517 49.07265 20.13573 1.000 70.42295 2726 ASP A O 1
ATOM 1850 N N . TRP A 1 247 ? -30.73612 48.10622 21.51856 1.000 67.05331 2727 TRP A N 1
ATOM 1851 C CA . TRP A 1 247 ? -30.38274 47.04227 20.59407 1.000 71.76280 2727 TRP A CA 1
ATOM 1852 C C . TRP A 1 247 ? -31.04741 45.73022 20.96482 1.000 76.58173 2727 TRP A C 1
ATOM 1853 O O . TRP A 1 247 ? -30.89852 45.23547 22.08032 1.000 75.13921 2727 TRP A O 1
ATOM 1864 N N . GLU A 1 248 ? -31.77108 45.18021 20.02747 1.000 77.38940 2728 GLU A N 1
ATOM 1865 C CA . GLU A 1 248 ? -31.94091 43.74394 19.93392 1.000 83.43091 2728 GLU A CA 1
ATOM 1866 C C . GLU A 1 248 ? -30.55468 43.09701 19.90237 1.000 80.86656 2728 GLU A C 1
ATOM 1867 O O . GLU A 1 248 ? -29.75171 43.43223 19.02183 1.000 77.67199 2728 GLU A O 1
ATOM 1873 N N . PRO A 1 249 ? -30.22185 42.21829 20.84718 1.000 80.96718 2729 PRO A N 1
ATOM 1874 C CA . PRO A 1 249 ? -28.91270 41.56042 20.79731 1.000 75.87465 2729 PRO A CA 1
ATOM 1875 C C . PRO A 1 249 ? -28.79878 40.66605 19.57184 1.000 69.62941 2729 PRO A C 1
ATOM 1876 O O . PRO A 1 249 ? -29.79058 40.24847 18.96890 1.000 65.11554 2729 PRO A O 1
ATOM 1880 N N . LEU A 1 250 ? -27.55782 40.39119 19.19040 1.000 64.21817 2730 LEU A N 1
ATOM 1881 C CA . LEU A 1 250 ? -27.32576 39.58690 17.99946 1.000 56.16595 2730 LEU A CA 1
ATOM 1882 C C . LEU A 1 250 ? -27.77369 38.14644 18.23417 1.000 55.04648 2730 LEU A C 1
ATOM 1883 O O . LEU A 1 250 ? -27.53088 37.58397 19.30755 1.000 52.66720 2730 LEU A O 1
ATOM 1888 N N . PRO A 1 251 ? -28.43258 37.52447 17.25674 1.000 49.57138 2731 PRO A N 1
ATOM 1889 C CA . PRO A 1 251 ? -28.70271 36.08507 17.37790 1.000 51.61535 2731 PRO A CA 1
ATOM 1890 C C . PRO A 1 251 ? -27.43516 35.25925 17.49576 1.000 50.17130 2731 PRO A C 1
ATOM 1891 O O . PRO A 1 251 ? -27.46799 34.17108 18.08064 1.000 49.16830 2731 PRO A O 1
ATOM 1895 N N . ALA A 1 252 ? -26.31311 35.74562 16.96810 1.000 45.82834 2732 ALA A N 1
ATOM 1896 C CA . ALA A 1 252 ? -25.05164 35.03619 17.10766 1.000 43.70115 2732 ALA A CA 1
ATOM 1897 C C . ALA A 1 252 ? -23.89536 36.00964 16.93223 1.000 43.33806 2732 ALA A C 1
ATOM 1898 O O . ALA A 1 252 ? -23.98840 36.98035 16.17685 1.000 43.49414 2732 ALA A O 1
ATOM 1900 N N . GLN A 1 253 ? -22.81220 35.73696 17.64795 1.000 41.10520 2733 GLN A N 1
ATOM 1901 C CA . GLN A 1 253 ? -21.52654 36.37999 17.42799 1.000 36.21370 2733 GLN A CA 1
ATOM 1902 C C . GLN A 1 253 ? -20.72323 35.56435 16.42324 1.000 35.91660 2733 GLN A C 1
ATOM 1903 O O . GLN A 1 253 ? -21.01487 34.39284 16.17146 1.000 33.99462 2733 GLN A O 1
ATOM 1909 N N . TYR A 1 254 ? -19.69752 36.19429 15.84164 1.000 33.18528 2734 TYR A N 1
ATOM 1910 C CA . TYR A 1 254 ? -18.91373 35.48941 14.83119 1.000 32.92608 2734 TYR A CA 1
ATOM 1911 C C . TYR A 1 254 ? -18.30186 34.21031 15.39549 1.000 34.78651 2734 TYR A C 1
ATOM 1912 O O . TYR A 1 254 ? -18.27838 33.17439 14.71968 1.000 35.11074 2734 TYR A O 1
ATOM 1921 N N . SER A 1 255 ? -17.82840 34.25236 16.64179 1.000 33.48439 2735 SER A N 1
ATOM 1922 C CA . SER A 1 255 ? -17.23061 33.06399 17.24528 1.000 38.82646 2735 SER A CA 1
ATOM 1923 C C . SER A 1 255 ? -18.24080 31.93261 17.39778 1.000 37.68343 2735 SER A C 1
ATOM 1924 O O . SER A 1 255 ? -17.87561 30.75830 17.28413 1.000 39.82713 2735 SER A O 1
ATOM 1927 N N . ASP A 1 256 ? -19.50885 32.25245 17.67107 1.000 36.90412 2736 ASP A N 1
ATOM 1928 C CA . ASP A 1 256 ? -20.52934 31.20843 17.65530 1.000 37.67008 2736 ASP A CA 1
ATOM 1929 C C . ASP A 1 256 ? -20.55285 30.50855 16.30249 1.000 39.25714 2736 ASP A C 1
ATOM 1930 O O . ASP A 1 256 ? -20.53576 29.27470 16.22367 1.000 36.42637 2736 ASP A O 1
ATOM 1935 N N . TYR A 1 257 ? -20.59527 31.29401 15.22350 1.000 34.45778 2737 TYR A N 1
ATOM 1936 C CA . TYR A 1 257 ? -20.58676 30.73627 13.87497 1.000 36.14039 2737 TYR A CA 1
ATOM 1937 C C . TYR A 1 257 ? -19.35448 29.87029 13.63572 1.000 37.86460 2737 TYR A C 1
ATOM 1938 O O . TYR A 1 257 ? -19.45968 28.76345 13.09162 1.000 36.37158 2737 TYR A O 1
ATOM 1947 N N . ALA A 1 258 ? -18.18095 30.34605 14.05942 1.000 35.52331 2738 ALA A N 1
ATOM 1948 C CA . ALA A 1 258 ? -16.94731 29.61076 13.80086 1.000 38.60377 2738 ALA A CA 1
ATOM 1949 C C . ALA A 1 258 ? -16.91397 28.29606 14.56697 1.000 37.25342 2738 ALA A C 1
ATOM 1950 O O . ALA A 1 258 ? -16.51567 27.26404 14.01749 1.000 36.93553 2738 ALA A O 1
ATOM 1952 N N . ALA A 1 259 ? -17.33934 28.30942 15.83303 1.000 38.67822 2739 ALA A N 1
ATOM 1953 C CA . ALA A 1 259 ? -17.35906 27.08015 16.61998 1.000 38.13561 2739 ALA A CA 1
ATOM 1954 C C . ALA A 1 259 ? -18.28310 26.04389 15.99313 1.000 40.67971 2739 ALA A C 1
ATOM 1955 O O . ALA A 1 259 ? -17.91082 24.87533 15.84319 1.000 42.70049 2739 ALA A O 1
ATOM 1957 N N . THR A 1 260 ? -19.49719 26.45540 15.62144 1.000 39.82258 2740 THR A N 1
ATOM 1958 C CA . THR A 1 260 ? -20.43320 25.52975 14.99154 1.000 42.32516 2740 THR A CA 1
ATOM 1959 C C . THR A 1 260 ? -19.86361 24.98215 13.68731 1.000 41.58511 2740 THR A C 1
ATOM 1960 O O . THR A 1 260 ? -19.91430 23.77247 13.42961 1.000 38.42582 2740 THR A O 1
ATOM 1964 N N . LEU A 1 261 ? -19.29661 25.86302 12.86186 1.000 39.54859 2741 LEU A N 1
ATOM 1965 C CA . LEU A 1 261 ? -18.74269 25.44573 11.57800 1.000 38.46237 2741 LEU A CA 1
ATOM 1966 C C . LEU A 1 261 ? -17.58314 24.47709 11.76637 1.000 41.83867 2741 LEU A C 1
ATOM 1967 O O . LEU A 1 261 ? -17.52075 23.42702 11.11533 1.000 42.85684 2741 LEU A O 1
ATOM 1972 N N A HIS A 1 262 ? -16.65022 24.80498 12.65947 0.550 41.06785 2742 HIS A N 1
ATOM 1973 N N B HIS A 1 262 ? -16.65144 24.83282 12.65490 0.450 40.61448 2742 HIS A N 1
ATOM 1974 C CA A HIS A 1 262 ? -15.49911 23.93081 12.84693 0.550 42.36059 2742 HIS A CA 1
ATOM 1975 C CA B HIS A 1 262 ? -15.48692 24.00092 12.93867 0.450 42.39943 2742 HIS A CA 1
ATOM 1976 C C A HIS A 1 262 ? -15.89653 22.59548 13.46125 0.550 44.34665 2742 HIS A C 1
ATOM 1977 C C B HIS A 1 262 ? -15.89410 22.62696 13.46481 0.450 44.41987 2742 HIS A C 1
ATOM 1978 O O A HIS A 1 262 ? -15.25245 21.57654 13.18699 0.550 45.08451 2742 HIS A O 1
ATOM 1979 O O B HIS A 1 262 ? -15.26164 21.61481 13.13756 0.450 45.21473 2742 HIS A O 1
ATOM 1992 N N . ASP A 1 263 ? -16.95396 22.57267 14.27691 1.000 44.54845 2743 ASP A N 1
ATOM 1993 C CA . ASP A 1 263 ? -17.42637 21.30080 14.82113 1.000 44.40294 2743 ASP A CA 1
ATOM 1994 C C . ASP A 1 263 ? -18.08022 20.44543 13.74219 1.000 44.70760 2743 ASP A C 1
ATOM 1995 O O . ASP A 1 263 ? -17.86587 19.22916 13.69007 1.000 46.37181 2743 ASP A O 1
ATOM 2000 N N . TRP A 1 264 ? -18.87772 21.06233 12.86855 1.000 44.22622 2744 TRP A N 1
ATOM 2001 C CA . TRP A 1 264 ? -19.48945 20.31047 11.77902 1.000 43.91745 2744 TRP A CA 1
ATOM 2002 C C . TRP A 1 264 ? -18.46615 19.90255 10.72339 1.000 45.25143 2744 TRP A C 1
ATOM 2003 O O . TRP A 1 264 ? -18.57994 18.81625 10.14034 1.000 44.34133 2744 TRP A O 1
ATOM 2014 N N . LEU A 1 265 ? -17.46417 20.74960 10.46679 1.000 41.79566 2745 LEU A N 1
ATOM 2015 C CA . LEU A 1 265 ? -16.47604 20.44071 9.43686 1.000 41.81799 2745 LEU A CA 1
ATOM 2016 C C . LEU A 1 265 ? -15.72201 19.15348 9.75249 1.000 42.83234 2745 LEU A C 1
ATOM 2017 O O . LEU A 1 265 ? -15.51458 18.31341 8.86799 1.000 39.37370 2745 LEU A O 1
ATOM 2022 N N . GLY A 1 266 ? -15.30150 18.97958 11.00374 1.000 43.13040 2746 GLY A N 1
ATOM 2023 C CA . GLY A 1 266 ? -14.53662 17.80459 11.37213 1.000 48.47745 2746 GLY A CA 1
ATOM 2024 C C . GLY A 1 266 ? -13.08153 17.91709 10.95480 1.000 51.10601 2746 GLY A C 1
ATOM 2025 O O . GLY A 1 266 ? -12.59775 18.96688 10.51857 1.000 49.13583 2746 GLY A O 1
ATOM 2026 N N . GLU A 1 267 ? -12.37526 16.79803 11.08943 1.000 54.36041 2747 GLU A N 1
ATOM 2027 C CA . GLU A 1 267 ? -10.95411 16.72583 10.78462 1.000 56.57448 2747 GLU A CA 1
ATOM 2028 C C . GLU A 1 267 ? -10.72838 15.99716 9.46379 1.000 52.90179 2747 GLU A C 1
ATOM 2029 O O . GLU A 1 267 ? -11.47430 15.08233 9.09900 1.000 50.41361 2747 GLU A O 1
ATOM 2035 N N . ALA A 1 268 ? -9.67590 16.40782 8.75319 1.000 52.02073 2748 ALA A N 1
ATOM 2036 C CA . ALA A 1 268 ? -9.39479 15.86079 7.42995 1.000 52.54133 2748 ALA A CA 1
ATOM 2037 C C . ALA A 1 268 ? -9.00067 14.38982 7.46341 1.000 54.18858 2748 ALA A C 1
ATOM 2038 O O . ALA A 1 268 ? -9.04152 13.73286 6.42306 1.000 53.45163 2748 ALA A O 1
ATOM 2040 N N . THR A 1 269 ? -8.61018 13.85689 8.61523 1.000 52.39910 2749 THR A N 1
ATOM 2041 C CA . THR A 1 269 ? -8.27118 12.44145 8.70116 1.000 55.32718 2749 THR A CA 1
ATOM 2042 C C . THR A 1 269 ? -9.48863 11.55468 8.92843 1.000 56.78741 2749 THR A C 1
ATOM 2043 O O . THR A 1 269 ? -9.34298 10.32838 8.98830 1.000 55.58151 2749 THR A O 1
ATOM 2047 N N . ASP A 1 270 ? -10.67673 12.14339 9.05487 1.000 52.02968 2750 ASP A N 1
ATOM 2048 C CA . ASP A 1 270 ? -11.90625 11.40493 9.29916 1.000 53.61018 2750 ASP A CA 1
ATOM 2049 C C . ASP A 1 270 ? -12.61911 11.19792 7.97145 1.000 49.34570 2750 ASP A C 1
ATOM 2050 O O . ASP A 1 270 ? -13.17692 12.16225 7.42548 1.000 47.30117 2750 ASP A O 1
ATOM 2055 N N . PRO A 1 271 ? -12.63833 9.98148 7.41867 1.000 47.46199 2751 PRO A N 1
ATOM 2056 C CA . PRO A 1 271 ? -13.21149 9.79213 6.07325 1.000 46.39796 2751 PRO A CA 1
ATOM 2057 C C . PRO A 1 271 ? -14.68387 10.14764 5.96619 1.000 48.80264 2751 PRO A C 1
ATOM 2058 O O . PRO A 1 271 ? -15.16135 10.39936 4.85247 1.000 45.24868 2751 PRO A O 1
ATOM 2062 N N . ALA A 1 272 ? -15.42136 10.17572 7.07248 1.000 44.32977 2752 ALA A N 1
ATOM 2063 C CA . ALA A 1 272 ? -16.82619 10.55255 7.02891 1.000 43.85974 2752 ALA A CA 1
ATOM 2064 C C . ALA A 1 272 ? -17.05461 12.03613 7.29069 1.000 46.04900 2752 ALA A C 1
ATOM 2065 O O . ALA A 1 272 ? -18.19544 12.49709 7.18335 1.000 44.72468 2752 ALA A O 1
ATOM 2067 N N . SER A 1 273 ? -16.00732 12.78949 7.61876 1.000 44.88669 2753 SER A N 1
ATOM 2068 C CA . SER A 1 273 ? -16.16196 14.21155 7.88141 1.000 42.75123 2753 SER A CA 1
ATOM 2069 C C . SER A 1 273 ? -16.53308 14.95866 6.60159 1.000 42.40998 2753 SER A C 1
ATOM 2070 O O . SER A 1 273 ? -16.09409 14.59201 5.50781 1.000 40.02207 2753 SER A O 1
ATOM 2073 N N . PRO A 1 274 ? -17.34462 16.01292 6.71201 1.000 38.54237 2754 PRO A N 1
ATOM 2074 C CA . PRO A 1 274 ? -17.58487 16.85768 5.53299 1.000 41.75696 2754 PRO A CA 1
ATOM 2075 C C . PRO A 1 274 ? -16.30045 17.42541 4.95720 1.000 39.77700 2754 PRO A C 1
ATOM 2076 O O . PRO A 1 274 ? -16.18501 17.57888 3.73532 1.000 35.37512 2754 PRO A O 1
ATOM 2080 N N . LEU A 1 275 ? -15.31674 17.71070 5.81334 1.000 41.21178 2755 LEU A N 1
ATOM 2081 C CA . LEU A 1 275 ? -14.04939 18.26309 5.34464 1.000 38.49170 2755 LEU A CA 1
ATOM 2082 C C . LEU A 1 275 ? -13.34122 17.29981 4.39742 1.000 38.96278 2755 LEU A C 1
ATOM 2083 O O . LEU A 1 275 ? -12.96464 17.67747 3.28253 1.000 37.72337 2755 LEU A O 1
ATOM 2088 N N . ARG A 1 276 ? -13.16427 16.04254 4.81373 1.000 37.97067 2756 ARG A N 1
ATOM 2089 C CA . ARG A 1 276 ? -12.46423 15.09374 3.95263 1.000 42.32875 2756 ARG A CA 1
ATOM 2090 C C . ARG A 1 276 ? -13.25208 14.81454 2.68160 1.000 41.22115 2756 ARG A C 1
ATOM 2091 O O . ARG A 1 276 ? -12.67236 14.72526 1.59349 1.000 39.05319 2756 ARG A O 1
ATOM 2099 N N . ARG A 1 277 ? -14.57381 14.67476 2.79595 1.000 38.86083 2757 ARG A N 1
ATOM 2100 C CA . ARG A 1 277 ? -15.37502 14.34162 1.62365 1.000 42.16095 2757 ARG A CA 1
ATOM 2101 C C . ARG A 1 277 ? -15.34041 15.46410 0.58981 1.000 41.32817 2757 ARG A C 1
ATOM 2102 O O . ARG A 1 277 ? -15.29643 15.20842 -0.62012 1.000 38.80054 2757 ARG A O 1
ATOM 2110 N N . GLN A 1 278 ? -15.33854 16.71522 1.04184 1.000 36.58631 2758 GLN A N 1
ATOM 2111 C CA . GLN A 1 278 ? -15.24979 17.81262 0.08563 1.000 38.02951 2758 GLN A CA 1
ATOM 2112 C C . GLN A 1 278 ? -13.83737 17.95570 -0.47124 1.000 37.65117 2758 GLN A C 1
ATOM 2113 O O . GLN A 1 278 ? -13.66427 18.24113 -1.66202 1.000 33.76595 2758 GLN A O 1
ATOM 2119 N N . LEU A 1 279 ? -12.81767 17.74669 0.36562 1.000 35.68883 2759 LEU A N 1
ATOM 2120 C CA . LEU A 1 279 ? -11.44565 17.77943 -0.12869 1.000 36.44500 2759 LEU A CA 1
ATOM 2121 C C . LEU A 1 279 ? -11.21513 16.71339 -1.19102 1.000 38.22352 2759 LEU A C 1
ATOM 2122 O O . LEU A 1 279 ? -10.53034 16.96332 -2.18849 1.000 37.82950 2759 LEU A O 1
ATOM 2127 N N . ASP A 1 280 ? -11.78248 15.51830 -1.00043 1.000 35.77067 2760 ASP A N 1
ATOM 2128 C CA . ASP A 1 280 ? -11.62953 14.47094 -2.00450 1.000 39.39601 2760 ASP A CA 1
ATOM 2129 C C . ASP A 1 280 ? -12.28158 14.87044 -3.32161 1.000 40.36046 2760 ASP A C 1
ATOM 2130 O O . ASP A 1 280 ? -11.76991 14.53936 -4.39734 1.000 42.31171 2760 ASP A O 1
ATOM 2135 N N . TYR A 1 281 ? -13.41559 15.57487 -3.26048 1.000 36.98293 2761 TYR A N 1
ATOM 2136 C CA . TYR A 1 281 ? -14.00204 16.11599 -4.48152 1.000 36.99781 2761 TYR A CA 1
ATOM 2137 C C . TYR A 1 281 ? -13.03119 17.06535 -5.17255 1.000 35.68656 2761 TYR A C 1
ATOM 2138 O O . TYR A 1 281 ? -12.78607 16.95242 -6.37903 1.000 36.38075 2761 TYR A O 1
ATOM 2147 N N . TRP A 1 282 ? -12.47026 18.01559 -4.41871 1.000 36.08179 2762 TRP A N 1
ATOM 2148 C CA . TRP A 1 282 ? -11.60368 19.02139 -5.02652 1.000 31.96991 2762 TRP A CA 1
ATOM 2149 C C . TRP A 1 282 ? -10.30359 18.42233 -5.53306 1.000 37.75627 2762 TRP A C 1
ATOM 2150 O O . TRP A 1 282 ? -9.76588 18.88677 -6.54492 1.000 35.31910 2762 TRP A O 1
ATOM 2161 N N . GLN A 1 283 ? -9.78381 17.39589 -4.85890 1.000 34.65572 2763 GLN A N 1
ATOM 2162 C CA . GLN A 1 283 ? -8.55734 16.76921 -5.33808 1.000 41.75601 2763 GLN A CA 1
ATOM 2163 C C . GLN A 1 283 ? -8.75213 16.20016 -6.73617 1.000 39.47841 2763 GLN A C 1
ATOM 2164 O O . GLN A 1 283 ? -7.86285 16.30282 -7.58766 1.000 38.19842 2763 GLN A O 1
ATOM 2170 N N . HIS A 1 284 ? -9.92370 15.62257 -7.00230 1.000 37.42772 2764 HIS A N 1
ATOM 2171 C CA . HIS A 1 284 ? -10.18935 15.08835 -8.33213 1.000 38.51281 2764 HIS A CA 1
ATOM 2172 C C . HIS A 1 284 ? -10.60098 16.18354 -9.30963 1.000 42.17561 2764 HIS A C 1
ATOM 2173 O O . HIS A 1 284 ? -10.19168 16.16158 -10.47703 1.000 41.42066 2764 HIS A O 1
ATOM 2180 N N . ALA A 1 285 ? -11.41011 17.14465 -8.85640 1.000 37.36891 2765 ALA A N 1
ATOM 2181 C CA . ALA A 1 285 ? -11.87493 18.20289 -9.74507 1.000 36.81682 2765 ALA A CA 1
ATOM 2182 C C . ALA A 1 285 ? -10.74924 19.11601 -10.21131 1.000 36.70627 2765 ALA A C 1
ATOM 2183 O O . ALA A 1 285 ? -10.88834 19.76386 -11.25415 1.000 36.24661 2765 ALA A O 1
ATOM 2185 N N . LEU A 1 286 ? -9.63916 19.17947 -9.47488 1.000 36.14411 2766 LEU A N 1
ATOM 2186 C CA . LEU A 1 286 ? -8.51698 20.04313 -9.81900 1.000 35.55253 2766 LEU A CA 1
ATOM 2187 C C . LEU A 1 286 ? -7.29320 19.24907 -10.25167 1.000 39.58490 2766 LEU A C 1
ATOM 2188 O O . LEU A 1 286 ? -6.17609 19.77581 -10.23183 1.000 36.60054 2766 LEU A O 1
ATOM 2193 N N . GLN A 1 287 ? -7.48636 17.99339 -10.64559 1.000 36.52557 2767 GLN A N 1
ATOM 2194 C CA . GLN A 1 287 ? -6.38436 17.18185 -11.13801 1.000 45.11911 2767 GLN A CA 1
ATOM 2195 C C . GLN A 1 287 ? -5.84145 17.75055 -12.44585 1.000 46.61412 2767 GLN A C 1
ATOM 2196 O O . GLN A 1 287 ? -6.60229 18.19069 -13.31477 1.000 41.27374 2767 GLN A O 1
ATOM 2202 N N . ASP A 1 288 ? -4.50992 17.74698 -12.57438 1.000 44.91109 2768 ASP A N 1
ATOM 2203 C CA . ASP A 1 288 ? -3.82590 18.21405 -13.78248 1.000 46.40161 2768 ASP A CA 1
ATOM 2204 C C . ASP A 1 288 ? -4.18181 19.66508 -14.09903 1.000 41.32336 2768 ASP A C 1
ATOM 2205 O O . ASP A 1 288 ? -4.42235 20.03086 -15.25213 1.000 38.76392 2768 ASP A O 1
ATOM 2210 N N . LEU A 1 289 ? -4.20750 20.49317 -13.07034 1.000 37.61395 2769 LEU A N 1
ATOM 2211 C CA . LEU A 1 289 ? -4.52166 21.90818 -13.21548 1.000 39.29239 2769 LEU A CA 1
ATOM 2212 C C . LEU A 1 289 ? -3.31405 22.66167 -13.77512 1.000 39.08597 2769 LEU A C 1
ATOM 2213 O O . LEU A 1 289 ? -2.17505 22.35290 -13.42098 1.000 38.31502 2769 LEU A O 1
ATOM 2218 N N . PRO A 1 290 ? -3.52722 23.64642 -14.64881 1.000 36.25454 2770 PRO A N 1
ATOM 2219 C CA . PRO A 1 290 ? -2.40156 24.46800 -15.10621 1.000 38.74440 2770 PRO A CA 1
ATOM 2220 C C . PRO A 1 290 ? -1.78656 25.22211 -13.93908 1.000 39.94892 2770 PRO A C 1
ATOM 2221 O O . PRO A 1 290 ? -2.48644 25.64618 -13.01477 1.000 36.05008 2770 PRO A O 1
ATOM 2225 N N . ASP A 1 291 ? -0.45879 25.36898 -13.97473 1.000 36.59664 2771 ASP A N 1
ATOM 2226 C CA . ASP A 1 291 ? 0.20147 26.20058 -12.97321 1.000 37.85387 2771 ASP A CA 1
ATOM 2227 C C . ASP A 1 291 ? -0.29091 27.63683 -13.06168 1.000 37.22940 2771 ASP A C 1
ATOM 2228 O O . ASP A 1 291 ? -0.50956 28.29636 -12.03833 1.000 36.53434 2771 ASP A O 1
ATOM 2233 N N . GLU A 1 292 ? -0.47600 28.13085 -14.28111 1.000 35.25727 2772 GLU A N 1
ATOM 2234 C CA . GLU A 1 292 ? -0.94230 29.48304 -14.53344 1.000 37.07254 2772 GLU A CA 1
ATOM 2235 C C . GLU A 1 292 ? -1.30213 29.57966 -16.00694 1.000 37.92144 2772 GLU A C 1
ATOM 2236 O O . GLU A 1 292 ? -0.81648 28.80330 -16.83446 1.000 40.03525 2772 GLU A O 1
ATOM 2242 N N . LEU A 1 293 ? -2.16274 30.53764 -16.32184 1.000 40.51294 2773 LEU A N 1
ATOM 2243 C CA . LEU A 1 293 ? -2.65023 30.71221 -17.68034 1.000 38.14210 2773 LEU A CA 1
ATOM 2244 C C . LEU A 1 293 ? -1.73807 31.65159 -18.45202 1.000 45.45601 2773 LEU A C 1
ATOM 2245 O O . LEU A 1 293 ? -1.23295 32.63729 -17.90587 1.000 42.41870 2773 LEU A O 1
ATOM 2250 N N . ASP A 1 294 ? -1.52259 31.33080 -19.72611 1.000 46.27991 2774 ASP A N 1
ATOM 2251 C CA . ASP A 1 294 ? -0.75534 32.20301 -20.60345 1.000 54.86389 2774 ASP A CA 1
ATOM 2252 C C . ASP A 1 294 ? -1.55991 33.45692 -20.91042 1.000 50.51672 2774 ASP A C 1
ATOM 2253 O O . ASP A 1 294 ? -2.34626 33.48034 -21.86325 1.000 55.00554 2774 ASP A O 1
ATOM 2258 N N . LEU A 1 295 ? -1.37722 34.49714 -20.10233 1.000 45.38437 2775 LEU A N 1
ATOM 2259 C CA . LEU A 1 295 ? -2.02908 35.78613 -20.24991 1.000 46.00105 2775 LEU A CA 1
ATOM 2260 C C . LEU A 1 295 ? -1.07422 36.81526 -20.84489 1.000 47.22410 2775 LEU A C 1
ATOM 2261 O O . LEU A 1 295 ? 0.14103 36.73250 -20.65078 1.000 49.09450 2775 LEU A O 1
ATOM 2266 N N . PRO A 1 296 ? -1.59262 37.79706 -21.57954 1.000 52.82328 2776 PRO A N 1
ATOM 2267 C CA . PRO A 1 296 ? -0.71767 38.84207 -22.12504 1.000 60.80130 2776 PRO A CA 1
ATOM 2268 C C . PRO A 1 296 ? -0.41081 39.92619 -21.10314 1.000 51.45521 2776 PRO A C 1
ATOM 2269 O O . PRO A 1 296 ? -1.21421 40.83505 -20.87155 1.000 52.52382 2776 PRO A O 1
ATOM 2273 N N . THR A 1 297 ? 0.75488 39.82841 -20.48088 1.000 44.58169 2777 THR A N 1
ATOM 2274 C CA . THR A 1 297 ? 1.20247 40.78316 -19.48089 1.000 42.53291 2777 THR A CA 1
ATOM 2275 C C . THR A 1 297 ? 2.18543 41.76592 -20.10646 1.000 40.25969 2777 THR A C 1
ATOM 2276 O O . THR A 1 297 ? 2.75462 41.52151 -21.17133 1.000 41.14359 2777 THR A O 1
ATOM 2280 N N . ASP A 1 298 ? 2.38327 42.88847 -19.42548 1.000 36.09310 2778 ASP A N 1
ATOM 2281 C CA . ASP A 1 298 ? 3.33892 43.88580 -19.88532 1.000 38.96543 2778 ASP A CA 1
ATOM 2282 C C . ASP A 1 298 ? 4.73286 43.67737 -19.31467 1.000 35.94934 2778 ASP A C 1
ATOM 2283 O O . ASP A 1 298 ? 5.70840 44.14781 -19.90913 1.000 35.65802 2778 ASP A O 1
ATOM 2288 N N . ARG A 1 299 ? 4.84850 42.98346 -18.18837 1.000 36.64909 2779 ARG A N 1
ATOM 2289 C CA . ARG A 1 299 ? 6.12076 42.70358 -17.54259 1.000 38.03326 2779 ARG A CA 1
ATOM 2290 C C . ARG A 1 299 ? 6.10796 41.27133 -17.03560 1.000 36.37355 2779 ARG A C 1
ATOM 2291 O O . ARG A 1 299 ? 5.04181 40.73624 -16.70631 1.000 35.32119 2779 ARG A O 1
ATOM 2299 N N . PRO A 1 300 ? 7.26804 40.62730 -16.96568 1.000 34.18218 2780 PRO A N 1
ATOM 2300 C CA . PRO A 1 300 ? 7.32032 39.27561 -16.40937 1.000 35.18615 2780 PRO A CA 1
ATOM 2301 C C . PRO A 1 300 ? 6.97262 39.29739 -14.93145 1.000 36.95303 2780 PRO A C 1
ATOM 2302 O O . PRO A 1 300 ? 7.00840 40.33656 -14.27038 1.000 33.34407 2780 PRO A O 1
ATOM 2306 N N . ARG A 1 301 ? 6.62451 38.13184 -14.42470 1.000 37.45522 2781 ARG A N 1
ATOM 2307 C CA . ARG A 1 301 ? 6.28554 37.99261 -13.01314 1.000 37.27102 2781 ARG A CA 1
ATOM 2308 C C . ARG A 1 301 ? 7.52861 38.25190 -12.16885 1.000 37.03986 2781 ARG A C 1
ATOM 2309 O O . ARG A 1 301 ? 8.52536 37.53596 -12.32161 1.000 37.97950 2781 ARG A O 1
ATOM 2317 N N . PRO A 1 302 ? 7.53469 39.25590 -11.29507 1.000 37.35331 2782 PRO A N 1
ATOM 2318 C CA . PRO A 1 302 ? 8.73558 39.52868 -10.49127 1.000 41.00553 2782 PRO A CA 1
ATOM 2319 C C . PRO A 1 302 ? 8.98712 38.41344 -9.48474 1.000 45.62084 2782 PRO A C 1
ATOM 2320 O O . PRO A 1 302 ? 8.13973 37.55902 -9.23693 1.000 47.06643 2782 PRO A O 1
ATOM 2324 N N . ALA A 1 303 ? 10.18622 38.42359 -8.89850 1.000 45.36338 2783 ALA A N 1
ATOM 2325 C CA . ALA A 1 303 ? 10.51078 37.40986 -7.89719 1.000 51.67538 2783 ALA A CA 1
ATOM 2326 C C . ALA A 1 303 ? 9.65163 37.57548 -6.64816 1.000 56.74388 2783 ALA A C 1
ATOM 2327 O O . ALA A 1 303 ? 9.12832 36.59187 -6.11141 1.000 58.11437 2783 ALA A O 1
ATOM 2329 N N . THR A 1 304 ? 9.48393 38.81092 -6.18369 1.000 53.17433 2784 THR A N 1
ATOM 2330 C CA . THR A 1 304 ? 8.64582 39.12484 -5.03452 1.000 59.78919 2784 THR A CA 1
ATOM 2331 C C . THR A 1 304 ? 7.31640 39.68783 -5.52030 1.000 57.09966 2784 THR A C 1
ATOM 2332 O O . THR A 1 304 ? 7.29008 40.59202 -6.36201 1.000 55.13254 2784 THR A O 1
ATOM 2336 N N . ALA A 1 305 ? 6.21902 39.15051 -4.99801 1.000 60.19753 2785 ALA A N 1
ATOM 2337 C CA . ALA A 1 305 ? 4.92922 39.79457 -5.18966 1.000 57.97751 2785 ALA A CA 1
ATOM 2338 C C . ALA A 1 305 ? 4.87251 41.05356 -4.33837 1.000 59.26259 2785 ALA A C 1
ATOM 2339 O O . ALA A 1 305 ? 5.31022 41.06267 -3.18433 1.000 67.92302 2785 ALA A O 1
ATOM 2341 N N . SER A 1 306 ? 4.35683 42.13172 -4.92185 1.000 46.38181 2786 SER A N 1
ATOM 2342 C CA . SER A 1 306 ? 4.29107 43.40644 -4.22799 1.000 45.58719 2786 SER A CA 1
ATOM 2343 C C . SER A 1 306 ? 2.89186 43.77521 -3.77186 1.000 42.82335 2786 SER A C 1
ATOM 2344 O O . SER A 1 306 ? 2.75654 44.61033 -2.87397 1.000 45.97209 2786 SER A O 1
ATOM 2347 N N . HIS A 1 307 ? 1.86106 43.18453 -4.36852 1.000 37.82831 2787 HIS A N 1
ATOM 2348 C CA . HIS A 1 307 ? 0.46321 43.53788 -4.14399 1.000 32.97537 2787 HIS A CA 1
ATOM 2349 C C . HIS A 1 307 ? 0.14495 44.96930 -4.55216 1.000 33.98726 2787 HIS A C 1
ATOM 2350 O O . HIS A 1 307 ? -0.95377 45.45322 -4.26521 1.000 33.54334 2787 HIS A O 1
ATOM 2357 N N . ARG A 1 308 ? 1.07100 45.66838 -5.21096 1.000 32.09909 2788 ARG A N 1
ATOM 2358 C CA . ARG A 1 308 ? 0.71034 46.93358 -5.83646 1.000 34.69713 2788 ARG A CA 1
ATOM 2359 C C . ARG A 1 308 ? -0.32888 46.67911 -6.91579 1.000 33.47121 2788 ARG A C 1
ATOM 2360 O O . ARG A 1 308 ? -0.22632 45.71296 -7.67734 1.000 31.38479 2788 ARG A O 1
ATOM 2368 N N . GLY A 1 309 ? -1.33741 47.54967 -6.98215 1.000 33.04979 2789 GLY A N 1
ATOM 2369 C CA . GLY A 1 309 ? -2.40457 47.34570 -7.93789 1.000 31.86702 2789 GLY A CA 1
ATOM 2370 C C . GLY A 1 309 ? -3.02302 48.64379 -8.40053 1.000 36.22675 2789 GLY A C 1
ATOM 2371 O O . GLY A 1 309 ? -2.73965 49.72566 -7.87969 1.000 34.93630 2789 GLY A O 1
ATOM 2372 N N . GLY A 1 310 ? -3.86753 48.51242 -9.42245 1.000 35.33977 2790 GLY A N 1
ATOM 2373 C CA . GLY A 1 310 ? -4.68478 49.60666 -9.89663 1.000 35.00166 2790 GLY A CA 1
ATOM 2374 C C . GLY A 1 310 ? -6.10874 49.12869 -10.10902 1.000 35.69047 2790 GLY A C 1
ATOM 2375 O O . GLY A 1 310 ? -6.42202 47.95206 -9.91724 1.000 33.42829 2790 GLY A O 1
ATOM 2376 N N . LEU A 1 311 ? -6.96059 50.06698 -10.51329 1.000 32.88153 2791 LEU A N 1
ATOM 2377 C CA . LEU A 1 311 ? -8.38146 49.78850 -10.68685 1.000 40.62740 2791 LEU A CA 1
ATOM 2378 C C . LEU A 1 311 ? -8.85736 50.42583 -11.98311 1.000 42.31866 2791 LEU A C 1
ATOM 2379 O O . LEU A 1 311 ? -8.78986 51.64916 -12.13434 1.000 43.96462 2791 LEU A O 1
ATOM 2384 N N . ALA A 1 312 ? -9.32913 49.60136 -12.91438 1.000 39.74233 2792 ALA A N 1
ATOM 2385 C CA . ALA A 1 312 ? -9.92154 50.07097 -14.15976 1.000 40.10910 2792 ALA A CA 1
ATOM 2386 C C . ALA A 1 312 ? -11.38705 49.66926 -14.18874 1.000 43.45299 2792 ALA A C 1
ATOM 2387 O O . ALA A 1 312 ? -11.71934 48.50640 -13.93028 1.000 40.24746 2792 ALA A O 1
ATOM 2389 N N . ARG A 1 313 ? -12.25572 50.62973 -14.49361 1.000 42.57355 2793 ARG A N 1
ATOM 2390 C CA . ARG A 1 313 ? -13.69395 50.41326 -14.52023 1.000 47.95826 2793 ARG A CA 1
ATOM 2391 C C . ARG A 1 313 ? -14.19634 50.35831 -15.95507 1.000 46.95161 2793 ARG A C 1
ATOM 2392 O O . ARG A 1 313 ? -13.68114 51.04520 -16.84013 1.000 45.91799 2793 ARG A O 1
ATOM 2400 N N . ALA A 1 314 ? -15.21726 49.53587 -16.17130 1.000 44.75363 2794 ALA A N 1
ATOM 2401 C CA . ALA A 1 314 ? -15.95525 49.50350 -17.42573 1.000 50.79666 2794 ALA A CA 1
ATOM 2402 C C . ALA A 1 314 ? -17.40340 49.83265 -17.11249 1.000 51.27956 2794 ALA A C 1
ATOM 2403 O O . ALA A 1 314 ? -18.05298 49.11476 -16.34247 1.000 47.84938 2794 ALA A O 1
ATOM 2405 N N . GLU A 1 315 ? -17.89970 50.92031 -17.68802 1.000 53.41929 2795 GLU A N 1
ATOM 2406 C CA . GLU A 1 315 ? -19.28399 51.29903 -17.46460 1.000 54.78520 2795 GLU A CA 1
ATOM 2407 C C . GLU A 1 315 ? -20.22345 50.40936 -18.26297 1.000 54.58039 2795 GLU A C 1
ATOM 2408 O O . GLU A 1 315 ? -19.91188 49.97000 -19.37419 1.000 53.94178 2795 GLU A O 1
ATOM 2414 N N . LEU A 1 316 ? -21.38326 50.14588 -17.67836 1.000 52.24452 2796 LEU A N 1
ATOM 2415 C CA . LEU A 1 316 ? -22.41001 49.32869 -18.31624 1.000 52.29905 2796 LEU A CA 1
ATOM 2416 C C . LEU A 1 316 ? -23.66915 50.16290 -18.49322 1.000 51.68491 2796 LEU A C 1
ATOM 2417 O O . LEU A 1 316 ? -24.27550 50.58503 -17.48854 1.000 49.25626 2796 LEU A O 1
ATOM 2422 N N . PRO A 1 317 ? -24.08514 50.45141 -19.72204 1.000 51.77859 2797 PRO A N 1
ATOM 2423 C CA . PRO A 1 317 ? -25.35743 51.14484 -19.92873 1.000 52.42053 2797 PRO A CA 1
ATOM 2424 C C . PRO A 1 317 ? -26.49365 50.36355 -19.29586 1.000 51.61148 2797 PRO A C 1
ATOM 2425 O O . PRO A 1 317 ? -26.49716 49.12478 -19.34413 1.000 52.79576 2797 PRO A O 1
ATOM 2429 N N . PRO A 1 318 ? -27.46512 51.04527 -18.67932 1.000 53.69741 2798 PRO A N 1
ATOM 2430 C CA . PRO A 1 318 ? -28.61321 50.32722 -18.09580 1.000 52.99721 2798 PRO A CA 1
ATOM 2431 C C . PRO A 1 318 ? -29.26327 49.34187 -19.05384 1.000 51.32048 2798 PRO A C 1
ATOM 2432 O O . PRO A 1 318 ? -29.75764 48.29451 -18.61479 1.000 48.32853 2798 PRO A O 1
ATOM 2436 N N . GLU A 1 319 ? -29.25709 49.63980 -20.35588 1.000 51.84061 2799 GLU A N 1
ATOM 2437 C CA . GLU A 1 319 ? -29.74621 48.68283 -21.34277 1.000 50.77203 2799 GLU A CA 1
ATOM 2438 C C . GLU A 1 319 ? -28.92498 47.40163 -21.31540 1.000 50.58181 2799 GLU A C 1
ATOM 2439 O O . GLU A 1 319 ? -29.47786 46.29755 -21.38184 1.000 48.93065 2799 GLU A O 1
ATOM 2445 N N . LEU A 1 320 ? -27.59873 47.53099 -21.21904 1.000 48.32580 2800 LEU A N 1
ATOM 2446 C CA . LEU A 1 320 ? -26.73690 46.35324 -21.17588 1.000 47.92885 2800 LEU A CA 1
ATOM 2447 C C . LEU A 1 320 ? -26.95360 45.56967 -19.88758 1.000 46.97603 2800 LEU A C 1
ATOM 2448 O O . LEU A 1 320 ? -27.08346 44.33995 -19.91225 1.000 46.57160 2800 LEU A O 1
ATOM 2453 N N . VAL A 1 321 ? -26.99999 46.27118 -18.74952 1.000 45.29889 2801 VAL A N 1
ATOM 2454 C CA . VAL A 1 321 ? -27.31878 45.62566 -17.47560 1.000 46.16802 2801 VAL A CA 1
ATOM 2455 C C . VAL A 1 321 ? -28.62024 44.84761 -17.59392 1.000 49.60687 2801 VAL A C 1
ATOM 2456 O O . VAL A 1 321 ? -28.71370 43.68495 -17.17969 1.000 47.14557 2801 VAL A O 1
ATOM 2460 N N . GLU A 1 322 ? -29.63836 45.47961 -18.18715 1.000 48.08696 2802 GLU A N 1
ATOM 2461 C CA . GLU A 1 322 ? -30.93183 44.82785 -18.36236 1.000 49.80430 2802 GLU A CA 1
ATOM 2462 C C . GLU A 1 322 ? -30.81891 43.61141 -19.26897 1.000 51.11433 2802 GLU A C 1
ATOM 2463 O O . GLU A 1 322 ? -31.39497 42.55531 -18.98368 1.000 51.43552 2802 GLU A O 1
ATOM 2469 N N . ALA A 1 323 ? -30.08587 43.74518 -20.37662 1.000 47.89018 2803 ALA A N 1
ATOM 2470 C CA . ALA A 1 323 ? -29.92094 42.61756 -21.28720 1.000 52.76711 2803 ALA A CA 1
ATOM 2471 C C . ALA A 1 323 ? -29.21094 41.45474 -20.60047 1.000 49.51919 2803 ALA A C 1
ATOM 2472 O O . ALA A 1 323 ? -29.57305 40.28977 -20.80807 1.000 49.40581 2803 ALA A O 1
ATOM 2474 N N . VAL A 1 324 ? -28.21266 41.75181 -19.75979 1.000 46.24082 2804 VAL A N 1
ATOM 2475 C CA . VAL A 1 324 ? -27.48981 40.69071 -19.05790 1.000 45.38545 2804 VAL A CA 1
ATOM 2476 C C . VAL A 1 324 ? -28.41316 39.96747 -18.08346 1.000 48.33207 2804 VAL A C 1
ATOM 2477 O O . VAL A 1 324 ? -28.41107 38.73218 -18.00382 1.000 47.66116 2804 VAL A O 1
ATOM 2481 N N . ARG A 1 325 ? -29.22442 40.71875 -17.33461 1.000 45.89290 2805 ARG A N 1
ATOM 2482 C CA . ARG A 1 325 ? -30.19027 40.08165 -16.44129 1.000 47.65745 2805 ARG A CA 1
ATOM 2483 C C . ARG A 1 325 ? -31.15228 39.18700 -17.21247 1.000 47.35457 2805 ARG A C 1
ATOM 2484 O O . ARG A 1 325 ? -31.46951 38.07359 -16.77334 1.000 44.38939 2805 ARG A O 1
ATOM 2492 N N . ARG A 1 326 ? -31.64179 39.66602 -18.35778 1.000 48.89943 2806 ARG A N 1
ATOM 2493 C CA . ARG A 1 326 ? -32.56313 38.86432 -19.15537 1.000 49.11147 2806 ARG A CA 1
ATOM 2494 C C . ARG A 1 326 ? -31.86494 37.64035 -19.73081 1.000 46.56333 2806 ARG A C 1
ATOM 2495 O O . ARG A 1 326 ? -32.43801 36.54502 -19.75386 1.000 49.64734 2806 ARG A O 1
ATOM 2503 N N . LEU A 1 327 ? -30.62127 37.80250 -20.18834 1.000 47.81607 2807 LEU A N 1
ATOM 2504 C CA . LEU A 1 327 ? -29.87174 36.65591 -20.69314 1.000 49.41361 2807 LEU A CA 1
ATOM 2505 C C . LEU A 1 327 ? -29.68669 35.60332 -19.60808 1.000 45.49896 2807 LEU A C 1
ATOM 2506 O O . LEU A 1 327 ? -29.82878 34.40271 -19.86804 1.000 44.31496 2807 LEU A O 1
ATOM 2511 N N . ALA A 1 328 ? -29.37677 36.03597 -18.38288 1.000 43.57944 2808 ALA A N 1
ATOM 2512 C CA . ALA A 1 328 ? -29.27534 35.09642 -17.27129 1.000 44.35533 2808 ALA A CA 1
ATOM 2513 C C . ALA A 1 328 ? -30.60596 34.39056 -17.03386 1.000 47.64777 2808 ALA A C 1
ATOM 2514 O O . ALA A 1 328 ? -30.66479 33.15643 -16.96978 1.000 46.27006 2808 ALA A O 1
ATOM 2516 N N . ALA A 1 329 ? -31.68945 35.16360 -16.91691 1.000 46.55823 2809 ALA A N 1
ATOM 2517 C CA . ALA A 1 329 ? -33.00423 34.58406 -16.65802 1.000 50.65598 2809 ALA A CA 1
ATOM 2518 C C . ALA A 1 329 ? -33.40583 33.60153 -17.75126 1.000 53.37350 2809 ALA A C 1
ATOM 2519 O O . ALA A 1 329 ? -33.95935 32.53354 -17.46878 1.000 53.88229 2809 ALA A O 1
ATOM 2521 N N . GLN A 1 330 ? -33.13632 33.94923 -19.01200 1.000 50.16846 2810 GLN A N 1
ATOM 2522 C CA . GLN A 1 330 ? -33.61745 33.12598 -20.11666 1.000 54.99833 2810 GLN A CA 1
ATOM 2523 C C . GLN A 1 330 ? -32.86704 31.80514 -20.21298 1.000 53.94402 2810 GLN A C 1
ATOM 2524 O O . GLN A 1 330 ? -33.40210 30.83207 -20.75708 1.000 49.17730 2810 GLN A O 1
ATOM 2530 N N . HIS A 1 331 ? -31.63393 31.75067 -19.71492 1.000 48.99819 2811 HIS A N 1
ATOM 2531 C CA . HIS A 1 331 ? -30.84049 30.53158 -19.75613 1.000 47.46850 2811 HIS A CA 1
ATOM 2532 C C . HIS A 1 331 ? -30.77378 29.82828 -18.40272 1.000 47.68512 2811 HIS A C 1
ATOM 2533 O O . HIS A 1 331 ? -30.07916 28.81497 -18.27460 1.000 47.76097 2811 HIS A O 1
ATOM 2540 N N . GLY A 1 332 ? -31.48681 30.33102 -17.39958 1.000 45.87725 2812 GLY A N 1
ATOM 2541 C CA . GLY A 1 332 ? -31.50470 29.68345 -16.09634 1.000 45.90579 2812 GLY A CA 1
ATOM 2542 C C . GLY A 1 332 ? -30.17807 29.71499 -15.37067 1.000 44.89834 2812 GLY A C 1
ATOM 2543 O O . GLY A 1 332 ? -29.80515 28.73201 -14.72055 1.000 43.56583 2812 GLY A O 1
ATOM 2544 N N . VAL A 1 333 ? -29.44823 30.82326 -15.47486 1.000 40.59801 2813 VAL A N 1
ATOM 2545 C CA . VAL A 1 333 ? -28.2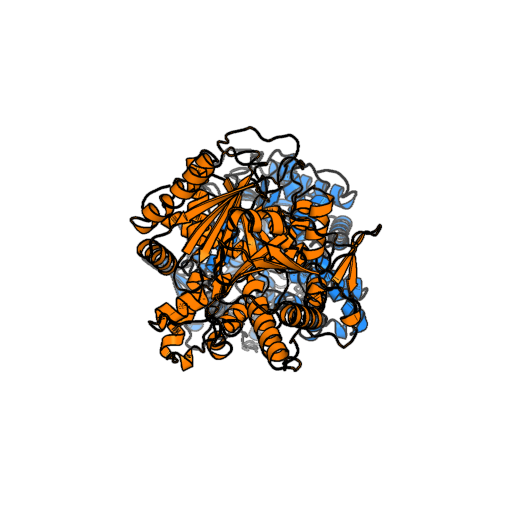0013 31.01598 -14.75540 1.000 40.10415 2813 VAL A CA 1
ATOM 2546 C C . VAL A 1 333 ? -28.27429 32.34791 -14.01730 1.000 38.87434 2813 VAL A C 1
ATOM 2547 O O . VAL A 1 333 ? -29.15637 33.17171 -14.25928 1.000 39.18522 2813 VAL A O 1
ATOM 2551 N N . THR A 1 334 ? -27.33859 32.54477 -13.09495 1.000 36.33653 2814 THR A N 1
ATOM 2552 C CA . THR A 1 334 ? -27.25127 33.80971 -12.38360 1.000 37.49826 2814 THR A CA 1
ATOM 2553 C C . THR A 1 334 ? -26.47696 34.83421 -13.21237 1.000 37.96456 2814 THR A C 1
ATOM 2554 O O . THR A 1 334 ? -25.78998 34.50050 -14.18511 1.000 34.22555 2814 THR A O 1
ATOM 2558 N N . VAL A 1 335 ? -26.61193 36.10526 -12.82475 1.000 34.01052 2815 VAL A N 1
ATOM 2559 C CA . VAL A 1 335 ? -25.82465 37.15411 -13.46811 1.000 33.86187 2815 VAL A CA 1
ATOM 2560 C C . VAL A 1 335 ? -24.33763 36.87292 -13.29795 1.000 34.36217 2815 VAL A C 1
ATOM 2561 O O . VAL A 1 335 ? -23.55088 37.01192 -14.24384 1.000 33.07412 2815 VAL A O 1
ATOM 2565 N N . PHE A 1 336 ? -23.93387 36.44460 -12.09855 1.000 32.13433 2816 PHE A N 1
ATOM 2566 C CA . PHE A 1 336 ? -22.53794 36.07478 -11.88658 1.000 33.92731 2816 PHE A CA 1
ATOM 2567 C C . PHE A 1 336 ? -22.08040 35.03436 -12.90414 1.000 33.66388 2816 PHE A C 1
ATOM 2568 O O . PHE A 1 336 ? -20.98280 35.13720 -13.46284 1.000 31.43082 2816 PHE A O 1
ATOM 2576 N N . MET A 1 337 ? -22.91126 34.02157 -13.15894 1.000 32.76384 2817 MET A N 1
ATOM 2577 C CA . MET A 1 337 ? -22.52191 32.97513 -14.10237 1.000 34.31359 2817 MET A CA 1
ATOM 2578 C C . MET A 1 337 ? -22.28745 33.53761 -15.49872 1.000 30.97964 2817 MET A C 1
ATOM 2579 O O . MET A 1 337 ? -21.37969 33.09206 -16.20939 1.000 32.23702 2817 MET A O 1
ATOM 2584 N N . VAL A 1 338 ? -23.09898 34.51090 -15.91468 1.000 30.86037 2818 VAL A N 1
ATOM 2585 C CA . VAL A 1 338 ? -22.88193 35.14018 -17.21411 1.000 31.84920 2818 VAL A CA 1
ATOM 2586 C C . VAL A 1 338 ? -21.54570 35.87389 -17.22930 1.000 32.35170 2818 VAL A C 1
ATOM 2587 O O . VAL A 1 338 ? -20.77598 35.77982 -18.19467 1.000 30.93771 2818 VAL A O 1
ATOM 2591 N N . VAL A 1 339 ? -21.24445 36.60623 -16.15502 1.000 30.38138 2819 VAL A N 1
ATOM 2592 C CA . VAL A 1 339 ? -19.99096 37.35064 -16.08633 1.000 32.63637 2819 VAL A CA 1
ATOM 2593 C C . VAL A 1 339 ? -18.80804 36.39470 -16.06586 1.000 32.30437 2819 VAL A C 1
ATOM 2594 O O . VAL A 1 339 ? -17.79258 36.61861 -16.73891 1.000 30.69865 2819 VAL A O 1
ATOM 2598 N N . GLN A 1 340 ? -18.92527 35.30846 -15.30252 1.000 29.34156 2820 GLN A N 1
ATOM 2599 C CA . GLN A 1 340 ? -17.85722 34.31709 -15.24349 1.000 31.82450 2820 GLN A CA 1
ATOM 2600 C C . GLN A 1 340 ? -17.58549 33.71135 -16.61587 1.000 30.60175 2820 GLN A C 1
ATOM 2601 O O . GLN A 1 340 ? -16.42762 33.57145 -17.02973 1.000 29.92499 2820 GLN A O 1
ATOM 2607 N N . ALA A 1 341 ? -18.64778 33.34798 -17.33955 1.000 29.61017 2821 ALA A N 1
ATOM 2608 C CA . ALA A 1 341 ? -18.47988 32.79095 -18.67683 1.000 28.74211 2821 ALA A CA 1
ATOM 2609 C C . ALA A 1 341 ? -17.81517 33.79671 -19.60520 1.000 31.40102 2821 ALA A C 1
ATOM 2610 O O . ALA A 1 341 ? -16.95273 33.43511 -20.41652 1.000 33.83808 2821 ALA A O 1
ATOM 2612 N N . ALA A 1 342 ? -18.18821 35.07239 -19.48267 1.000 28.35942 2822 ALA A N 1
ATOM 2613 C CA . ALA A 1 342 ? -17.59602 36.10236 -20.32599 1.000 29.45635 2822 ALA A CA 1
ATOM 2614 C C . ALA A 1 342 ? -16.11628 36.28900 -20.02069 1.000 31.39936 2822 ALA A C 1
ATOM 2615 O O . ALA A 1 342 ? -15.31472 36.52830 -20.93379 1.000 32.93451 2822 ALA A O 1
ATOM 2617 N N . VAL A 1 343 ? -15.73531 36.19343 -18.74388 1.000 27.78867 2823 VAL A N 1
ATOM 2618 C CA . VAL A 1 343 ? -14.31870 36.24812 -18.39280 1.000 29.37803 2823 VAL A CA 1
ATOM 2619 C C . VAL A 1 343 ? -13.57653 35.06737 -19.00632 1.000 32.03961 2823 VAL A C 1
ATOM 2620 O O . VAL A 1 343 ? -12.48351 35.22699 -19.56338 1.000 31.26557 2823 VAL A O 1
ATOM 2624 N N . ALA A 1 344 ? -14.16724 33.86842 -18.94225 1.000 27.12810 2824 ALA A N 1
ATOM 2625 C CA . ALA A 1 344 ? -13.51111 32.69507 -19.51387 1.000 31.04084 2824 ALA A CA 1
ATOM 2626 C C . ALA A 1 344 ? -13.34170 32.83134 -21.02467 1.000 34.46490 2824 ALA A C 1
ATOM 2627 O O . ALA A 1 344 ? -12.29283 32.47134 -21.57241 1.000 33.29303 2824 ALA A O 1
ATOM 2629 N N . VAL A 1 345 ? -14.35758 33.35745 -21.71481 1.000 30.36009 2825 VAL A N 1
ATOM 2630 C CA . VAL A 1 345 ? -14.23303 33.58359 -23.15364 1.000 34.61794 2825 VAL A CA 1
ATOM 2631 C C . VAL A 1 345 ? -13.11766 34.58123 -23.43862 1.000 34.93002 2825 VAL A C 1
ATOM 2632 O O . VAL A 1 345 ? -12.33312 34.41220 -24.38299 1.000 36.60430 2825 VAL A O 1
ATOM 2636 N N . LEU A 1 346 ? -13.03014 35.63621 -22.62775 1.000 30.83300 2826 LEU A N 1
ATOM 2637 C CA . LEU A 1 346 ? -11.99459 36.64393 -22.82988 1.000 33.69903 2826 LEU A CA 1
ATOM 2638 C C . LEU A 1 346 ? -10.60371 36.03055 -22.71940 1.000 36.47956 2826 LEU A C 1
ATOM 2639 O O . LEU A 1 346 ? -9.76736 36.19821 -23.61545 1.000 35.51555 2826 LEU A O 1
ATOM 2644 N N . LEU A 1 347 ? -10.34038 35.30299 -21.62869 1.000 33.75672 2827 LEU A N 1
ATOM 2645 C CA . LEU A 1 347 ? -9.02914 34.67542 -21.46226 1.000 36.77578 2827 LEU A CA 1
ATOM 2646 C C . LEU A 1 347 ? -8.76144 33.66211 -22.56955 1.000 38.68490 2827 LEU A C 1
ATOM 2647 O O . LEU A 1 347 ? -7.63430 33.55675 -23.07265 1.000 38.39293 2827 LEU A O 1
ATOM 2652 N N . HIS A 1 348 ? -9.79581 32.91593 -22.96292 1.000 37.23393 2828 HIS A N 1
ATOM 2653 C CA . HIS A 1 348 ? -9.68425 31.96070 -24.06108 1.000 38.11125 2828 HIS A CA 1
ATOM 2654 C C . HIS A 1 348 ? -9.26403 32.65253 -25.35275 1.000 40.18084 2828 HIS A C 1
ATOM 2655 O O . HIS A 1 348 ? -8.35585 32.18976 -26.05363 1.000 40.07771 2828 HIS A O 1
ATOM 2662 N N . ARG A 1 349 ? -9.91826 33.76694 -25.68809 1.000 37.98096 2829 ARG A N 1
ATOM 2663 C CA . ARG A 1 349 ? -9.59780 34.45542 -26.93547 1.000 41.04548 2829 ARG A CA 1
ATOM 2664 C C . ARG A 1 349 ? -8.22047 35.09876 -26.88416 1.000 42.14373 2829 ARG A C 1
ATOM 2665 O O . ARG A 1 349 ? -7.60353 35.31785 -27.93146 1.000 43.57170 2829 ARG A O 1
ATOM 2673 N N . LEU A 1 350 ? -7.72775 35.41163 -25.68721 1.000 39.52919 2830 LEU A N 1
ATOM 2674 C CA . LEU A 1 350 ? -6.37288 35.92358 -25.52640 1.000 42.40022 2830 LEU A CA 1
ATOM 2675 C C . LEU A 1 350 ? -5.31291 34.82975 -25.60281 1.000 42.02561 2830 LEU A C 1
ATOM 2676 O O . LEU A 1 350 ? -4.11913 35.14249 -25.54875 1.000 40.54939 2830 LEU A O 1
ATOM 2681 N N . GLY A 1 351 ? -5.71393 33.56953 -25.72462 1.000 41.06951 2831 GLY A N 1
ATOM 2682 C CA . GLY A 1 351 ? -4.77995 32.47479 -25.87344 1.000 42.13565 2831 GLY A CA 1
ATOM 2683 C C . GLY A 1 351 ? -4.51776 31.64885 -24.63234 1.000 43.47012 2831 GLY A C 1
ATOM 2684 O O . GLY A 1 351 ? -3.49895 30.95038 -24.58756 1.000 40.74616 2831 GLY A O 1
ATOM 2685 N N . ALA A 1 352 ? -5.40509 31.68857 -23.63213 1.000 41.45521 2832 ALA A N 1
ATOM 2686 C CA . ALA A 1 352 ? -5.15511 30.98057 -22.38247 1.000 40.00954 2832 ALA A CA 1
ATOM 2687 C C . ALA A 1 352 ? -5.40506 29.48097 -22.48007 1.000 40.00215 2832 ALA A C 1
ATOM 2688 O O . ALA A 1 352 ? -5.04118 28.74965 -21.55288 1.000 39.33313 2832 ALA A O 1
ATOM 2690 N N . GLY A 1 353 ? -6.00233 29.00572 -23.56147 1.000 39.14755 2833 GLY A N 1
ATOM 2691 C CA . GLY A 1 353 ? -6.30455 27.59744 -23.71792 1.000 41.67794 2833 GLY A CA 1
ATOM 2692 C C . GLY A 1 353 ? -7.78162 27.31294 -23.51282 1.000 39.30433 2833 GLY A C 1
ATOM 2693 O O . GLY A 1 353 ? -8.63221 28.20573 -23.52921 1.000 38.47392 2833 GLY A O 1
ATOM 2694 N N . ASP A 1 354 ? -8.08089 26.02910 -23.32814 1.000 40.27931 2834 ASP A N 1
ATOM 2695 C CA . ASP A 1 354 ? -9.44953 25.56687 -23.14395 1.000 39.87468 2834 ASP A CA 1
ATOM 2696 C C . ASP A 1 354 ? -9.78485 25.26705 -21.69062 1.000 40.24243 2834 ASP A C 1
ATOM 2697 O O . ASP A 1 354 ? -10.94866 24.98751 -21.38849 1.000 40.13321 2834 ASP A O 1
ATOM 2702 N N . ASP A 1 355 ? -8.79896 25.30980 -20.79700 1.000 36.07004 2835 ASP A N 1
ATOM 2703 C CA . ASP A 1 355 ? -8.94362 24.90536 -19.40091 1.000 34.31727 2835 ASP A CA 1
ATOM 2704 C C . ASP A 1 355 ? -8.72857 26.15220 -18.55450 1.000 36.22012 2835 ASP A C 1
ATOM 2705 O O . ASP A 1 355 ? -7.58630 26.54837 -18.29363 1.000 34.87680 2835 ASP A O 1
ATOM 2710 N N . ILE A 1 356 ? -9.82660 26.77206 -18.13885 1.000 32.43175 2836 ILE A N 1
ATOM 2711 C CA . ILE A 1 356 ? -9.80703 28.10815 -17.55850 1.000 30.66292 2836 ILE A CA 1
ATOM 2712 C C . ILE A 1 356 ? -10.25664 28.03384 -16.09904 1.000 32.86536 2836 ILE A C 1
ATOM 2713 O O . ILE A 1 356 ? -11.44965 28.01148 -15.80396 1.000 33.47008 2836 ILE A O 1
ATOM 2718 N N . PRO A 1 357 ? -9.31289 27.98857 -15.14936 1.000 31.24603 2837 PRO A N 1
ATOM 2719 C CA . PRO A 1 357 ? -9.69294 28.04729 -13.73109 1.000 31.81607 2837 PRO A CA 1
ATOM 2720 C C . PRO A 1 357 ? -9.81544 29.47811 -13.23503 1.000 30.49384 2837 PRO A C 1
ATOM 2721 O O . PRO A 1 357 ? -8.86164 30.25808 -13.32627 1.000 30.55765 2837 PRO A O 1
ATOM 2725 N N . LEU A 1 358 ? -10.98811 29.83610 -12.72106 1.000 26.62958 2838 LEU A N 1
ATOM 2726 C CA . LEU A 1 358 ? -11.25257 31.17149 -12.20259 1.000 25.08347 2838 LEU A CA 1
ATOM 2727 C C . LEU A 1 358 ? -11.59568 31.06467 -10.72708 1.000 26.02425 2838 LEU A C 1
ATOM 2728 O O . LEU A 1 358 ? -12.49621 30.31039 -10.35284 1.000 27.06873 2838 LEU A O 1
ATOM 2733 N N . GLY A 1 359 ? -10.86869 31.80038 -9.89390 1.000 26.75762 2839 GLY A N 1
ATOM 2734 C CA . GLY A 1 359 ? -11.23376 31.88707 -8.49564 1.000 25.16404 2839 GLY A CA 1
ATOM 2735 C C . GLY A 1 359 ? -12.49230 32.71167 -8.30323 1.000 28.71164 2839 GLY A C 1
ATOM 2736 O O . GLY A 1 359 ? -12.79807 33.62153 -9.07986 1.000 25.05615 2839 GLY A O 1
ATOM 2737 N N . SER A 1 360 ? -13.24458 32.37390 -7.25097 1.000 26.59564 2840 SER A N 1
ATOM 2738 C CA . SER A 1 360 ? -14.43490 33.14377 -6.96507 1.000 25.98365 2840 SER A CA 1
ATOM 2739 C C . SER A 1 360 ? -14.77445 33.05537 -5.48618 1.000 29.81191 2840 SER A C 1
ATOM 2740 O O . SER A 1 360 ? -14.68972 31.96355 -4.90316 1.000 27.72601 2840 SER A O 1
ATOM 2743 N N . PRO A 1 361 ? -15.14557 34.17149 -4.85948 1.000 29.26755 2841 PRO A N 1
ATOM 2744 C CA . PRO A 1 361 ? -15.59464 34.12725 -3.46479 1.000 31.07527 2841 PRO A CA 1
ATOM 2745 C C . PRO A 1 361 ? -17.04439 33.68368 -3.37154 1.000 31.21212 2841 PRO A C 1
ATOM 2746 O O . PRO A 1 361 ? -17.88895 34.05975 -4.19008 1.000 29.46290 2841 PRO A O 1
ATOM 2750 N N . VAL A 1 362 ? -17.32108 32.86028 -2.36516 1.000 29.71624 2842 VAL A N 1
ATOM 2751 C CA . VAL A 1 362 ? -18.64759 32.29896 -2.13006 1.000 30.93215 2842 VAL A CA 1
ATOM 2752 C C . VAL A 1 362 ? -18.98807 32.51167 -0.66066 1.000 33.44580 2842 VAL A C 1
ATOM 2753 O O . VAL A 1 362 ? -18.25875 32.04546 0.22103 1.000 31.17963 2842 VAL A O 1
ATOM 2757 N N . ALA A 1 363 ? -20.09099 33.20586 -0.39582 1.000 35.05860 2843 ALA A N 1
ATOM 2758 C CA . ALA A 1 363 ? -20.43891 33.58025 0.96977 1.000 34.19361 2843 ALA A CA 1
ATOM 2759 C C . ALA A 1 363 ? -21.12678 32.42810 1.69616 1.000 36.20774 2843 ALA A C 1
ATOM 2760 O O . ALA A 1 363 ? -22.07261 31.82799 1.17328 1.000 39.54102 2843 ALA A O 1
ATOM 2762 N N . ASP A 1 364 ? -20.66269 32.13309 2.90984 1.000 31.66684 2844 ASP A N 1
ATOM 2763 C CA . ASP A 1 364 ? -21.25427 31.07840 3.73708 1.000 35.76446 2844 ASP A CA 1
ATOM 2764 C C . ASP A 1 364 ? -22.24241 31.67740 4.73746 1.000 37.01155 2844 ASP A C 1
ATOM 2765 O O . ASP A 1 364 ? -22.07109 31.58660 5.94994 1.000 34.31570 2844 ASP A O 1
ATOM 2770 N N . ARG A 1 365 ? -23.29919 32.29657 4.20185 1.000 34.20672 2845 ARG A N 1
ATOM 2771 C CA . ARG A 1 365 ? -24.22221 33.09814 4.99941 1.000 37.67352 2845 ARG A CA 1
ATOM 2772 C C . ARG A 1 365 ? -25.66299 32.59729 4.92050 1.000 40.34138 2845 ARG A C 1
ATOM 2773 O O . ARG A 1 365 ? -26.59554 33.38561 5.09503 1.000 37.11694 2845 ARG A O 1
ATOM 2781 N N . ALA A 1 366 ? -25.87055 31.30226 4.66786 1.000 37.21886 2846 ALA A N 1
ATOM 2782 C CA . ALA A 1 366 ? -27.23497 30.79022 4.55133 1.000 39.34845 2846 ALA A CA 1
ATOM 2783 C C . ALA A 1 366 ? -27.94537 30.73507 5.89900 1.000 43.53976 2846 ALA A C 1
ATOM 2784 O O . ALA A 1 366 ? -29.17306 30.88682 5.95381 1.000 41.02934 2846 ALA A O 1
ATOM 2786 N N . ASP A 1 367 ? -27.20945 30.49753 6.98431 1.000 38.04077 2847 ASP A N 1
ATOM 2787 C CA . ASP A 1 367 ? -27.83002 30.41935 8.30053 1.000 41.64681 2847 ASP A CA 1
ATOM 2788 C C . ASP A 1 367 ? -28.40715 31.77735 8.68477 1.000 42.29082 2847 ASP A C 1
ATOM 2789 O O . ASP A 1 367 ? -27.72868 32.80355 8.60092 1.000 40.93436 2847 ASP A O 1
ATOM 2794 N N . GLU A 1 368 ? -29.66972 31.77318 9.11595 1.000 43.16938 2848 GLU A N 1
ATOM 2795 C CA . GLU A 1 368 ? -30.36408 33.01473 9.44117 1.000 44.88584 2848 GLU A CA 1
ATOM 2796 C C . GLU A 1 368 ? -29.64071 33.81301 10.52081 1.000 43.04403 2848 GLU A C 1
ATOM 2797 O O . GLU A 1 368 ? -29.75110 35.04407 10.55957 1.000 45.71157 2848 GLU A O 1
ATOM 2803 N N . ALA A 1 369 ? -28.89033 33.13822 11.39615 1.000 40.14155 2849 ALA A N 1
ATOM 2804 C CA . ALA A 1 369 ? -28.18742 33.82773 12.47251 1.000 43.18038 2849 ALA A CA 1
ATOM 2805 C C . ALA A 1 369 ? -27.01563 34.67490 11.97970 1.000 44.68273 2849 ALA A C 1
ATOM 2806 O O . ALA A 1 369 ? -26.54079 35.53787 12.72424 1.000 47.56119 2849 ALA A O 1
ATOM 2808 N N . VAL A 1 370 ? -26.52304 34.44436 10.76044 1.000 45.15072 2850 VAL A N 1
ATOM 2809 C CA . VAL A 1 370 ? -25.41171 35.21526 10.21566 1.000 43.23109 2850 VAL A CA 1
ATOM 2810 C C . VAL A 1 370 ? -25.71365 35.79677 8.84501 1.000 43.80205 2850 VAL A C 1
ATOM 2811 O O . VAL A 1 370 ? -24.84293 36.44202 8.25569 1.000 41.64983 2850 VAL A O 1
ATOM 2815 N N . HIS A 1 371 ? -26.92388 35.59180 8.31505 1.000 44.12324 2851 HIS A N 1
ATOM 2816 C CA . HIS A 1 371 ? -27.24092 36.03083 6.95770 1.000 46.16047 2851 HIS A CA 1
ATOM 2817 C C . HIS A 1 371 ? -26.99207 37.52222 6.76027 1.000 46.13715 2851 HIS A C 1
ATOM 2818 O O . HIS A 1 371 ? -26.67272 37.95504 5.64623 1.000 46.87186 2851 HIS A O 1
ATOM 2825 N N . ASP A 1 372 ? -27.11048 38.32012 7.82516 1.000 41.68797 2852 ASP A N 1
ATOM 2826 C CA . ASP A 1 372 ? -27.02287 39.77346 7.72584 1.000 47.78728 2852 ASP A CA 1
ATOM 2827 C C . ASP A 1 372 ? -26.13720 40.36842 8.81846 1.000 44.66980 2852 ASP A C 1
ATOM 2828 O O . ASP A 1 372 ? -26.35048 41.50849 9.23779 1.000 48.04904 2852 ASP A O 1
ATOM 2833 N N . THR A 1 373 ? -25.13050 39.63019 9.27967 1.000 44.33043 2853 THR A N 1
ATOM 2834 C CA . THR A 1 373 ? -24.28089 40.07016 10.37816 1.000 38.50281 2853 THR A CA 1
ATOM 2835 C C . THR A 1 373 ? -22.89881 40.49241 9.86823 1.000 42.48888 2853 THR A C 1
ATOM 2836 O O . THR A 1 373 ? -22.58440 40.39720 8.67457 1.000 35.83004 2853 THR A O 1
ATOM 2840 N N . VAL A 1 374 ? -22.06936 40.96221 10.80154 1.000 35.38138 2854 VAL A N 1
ATOM 2841 C CA . VAL A 1 374 ? -20.73988 41.48651 10.49463 1.000 37.58152 2854 VAL A CA 1
ATOM 2842 C C . VAL A 1 374 ? -19.70458 40.38382 10.68176 1.000 37.05269 2854 VAL A C 1
ATOM 2843 O O . VAL A 1 374 ? -19.59793 39.79474 11.76324 1.000 35.55678 2854 VAL A O 1
ATOM 2847 N N . GLY A 1 375 ? -18.93698 40.11465 9.63320 1.000 34.16014 2855 GLY A N 1
ATOM 2848 C CA . GLY A 1 375 ? -17.88363 39.12207 9.69455 1.000 28.92520 2855 GLY A CA 1
ATOM 2849 C C . GLY A 1 375 ? -17.42711 38.77745 8.29355 1.000 29.90440 2855 GLY A C 1
ATOM 2850 O O . GLY A 1 375 ? -17.96168 39.27790 7.29985 1.000 29.64485 2855 GLY A O 1
ATOM 2851 N N . PHE A 1 376 ? -16.42804 37.90305 8.22875 1.000 29.32434 2856 PHE A N 1
ATOM 2852 C CA . PHE A 1 376 ? -15.89026 37.42586 6.95839 1.000 28.73891 2856 PHE A CA 1
ATOM 2853 C C . PHE A 1 376 ? -16.37589 36.00190 6.71994 1.000 26.93492 2856 PHE A C 1
ATOM 2854 O O . PHE A 1 376 ? -16.04363 35.09332 7.48829 1.000 28.48556 2856 PHE A O 1
ATOM 2862 N N . PHE A 1 377 ? -17.14404 35.80643 5.64657 1.000 26.87449 2857 PHE A N 1
ATOM 2863 C CA . PHE A 1 377 ? -17.77589 34.52129 5.35851 1.000 29.95945 2857 PHE A CA 1
ATOM 2864 C C . PHE A 1 377 ? -17.46942 34.01183 3.94970 1.000 31.55585 2857 PHE A C 1
ATOM 2865 O O . PHE A 1 377 ? -18.16141 33.11182 3.45811 1.000 31.51802 2857 PHE A O 1
ATOM 2873 N N . LEU A 1 378 ? -16.45430 34.56248 3.28507 1.000 27.93606 2858 LEU A N 1
ATOM 2874 C CA . LEU A 1 378 ? -16.18210 34.26868 1.87866 1.000 30.77003 2858 LEU A CA 1
ATOM 2875 C C . LEU A 1 378 ? -15.14092 33.16332 1.77381 1.000 31.20206 2858 LEU A C 1
ATOM 2876 O O . LEU A 1 378 ? -13.95657 33.39224 2.03856 1.000 29.92015 2858 LEU A O 1
ATOM 2881 N N . ASN A 1 379 ? -15.56484 31.97470 1.36213 1.000 28.24272 2859 ASN A N 1
ATOM 2882 C CA . ASN A 1 379 ? -14.57181 31.00674 0.93100 1.000 30.72826 2859 ASN A CA 1
ATOM 2883 C C . ASN A 1 379 ? -14.21476 31.27667 -0.52580 1.000 32.35339 2859 ASN A C 1
ATOM 2884 O O . ASN A 1 379 ? -15.01118 31.82649 -1.29136 1.000 31.41461 2859 ASN A O 1
ATOM 2889 N N . THR A 1 380 ? -12.99804 30.91015 -0.90072 1.000 28.37863 2860 THR A N 1
ATOM 2890 C CA . THR A 1 380 ? -12.54745 31.04362 -2.27575 1.000 29.22075 2860 THR A CA 1
ATOM 2891 C C . THR A 1 380 ? -12.61357 29.67299 -2.92952 1.000 28.92476 2860 THR A C 1
ATOM 2892 O O . THR A 1 380 ? -12.02380 28.71237 -2.42281 1.000 27.64083 2860 THR A O 1
ATOM 2896 N N . LEU A 1 381 ? -13.35096 29.57856 -4.02845 1.000 25.54933 2861 LEU A N 1
ATOM 2897 C CA . LEU A 1 381 ? -13.47375 28.34239 -4.78204 1.000 28.78226 2861 LEU A CA 1
ATOM 2898 C C . LEU A 1 381 ? -12.81565 28.49704 -6.14476 1.000 25.05493 2861 LEU A C 1
ATOM 2899 O O . LEU A 1 381 ? -12.83451 29.57393 -6.74131 1.000 26.81254 2861 LEU A O 1
ATOM 2904 N N . VAL A 1 382 ? -12.24607 27.40341 -6.63643 1.000 25.86777 2862 VAL A N 1
ATOM 2905 C CA . VAL A 1 382 ? -11.69463 27.34731 -7.98530 1.000 27.30884 2862 VAL A CA 1
ATOM 2906 C C . VAL A 1 382 ? -12.78662 26.80653 -8.89992 1.000 26.99219 2862 VAL A C 1
ATOM 2907 O O . VAL A 1 382 ? -13.14989 25.63036 -8.81818 1.000 29.03628 2862 VAL A O 1
ATOM 2911 N N . LEU A 1 383 ? -13.31652 27.66505 -9.76233 1.000 26.79371 2863 LEU A N 1
ATOM 2912 C CA . LEU A 1 383 ? -14.35591 27.28477 -10.71671 1.000 28.56913 2863 LEU A CA 1
ATOM 2913 C C . LEU A 1 383 ? -13.68708 27.01278 -12.06128 1.000 29.09985 2863 LEU A C 1
ATOM 2914 O O . LEU A 1 383 ? -13.24561 27.94222 -12.74026 1.000 28.94603 2863 LEU A O 1
ATOM 2919 N N . ARG A 1 384 ? -13.62669 25.74151 -12.44478 1.000 28.75079 2864 ARG A N 1
ATOM 2920 C CA . ARG A 1 384 ? -12.81982 25.27808 -13.56785 1.000 31.06810 2864 ARG A CA 1
ATOM 2921 C C . ARG A 1 384 ? -13.70394 25.15449 -14.80477 1.000 35.93823 2864 ARG A C 1
ATOM 2922 O O . ARG A 1 384 ? -14.49565 24.21389 -14.91989 1.000 37.95445 2864 ARG A O 1
ATOM 2930 N N . VAL A 1 385 ? -13.54184 26.08681 -15.73919 1.000 36.94319 2865 VAL A N 1
ATOM 2931 C CA . VAL A 1 385 ? -14.37495 26.18538 -16.93396 1.000 39.86405 2865 VAL A CA 1
ATOM 2932 C C . VAL A 1 385 ? -13.61412 25.57285 -18.10423 1.000 38.87753 2865 VAL A C 1
ATOM 2933 O O . VAL A 1 385 ? -12.49744 26.00453 -18.41422 1.000 33.91239 2865 VAL A O 1
ATOM 2937 N N . ASN A 1 386 ? -14.20835 24.57711 -18.76492 1.000 39.00474 2866 ASN A N 1
ATOM 2938 C CA . ASN A 1 386 ? -13.62016 23.99886 -19.96910 1.000 41.94166 2866 ASN A CA 1
ATOM 2939 C C . ASN A 1 386 ? -14.33036 24.53807 -21.20435 1.000 42.58763 2866 ASN A C 1
ATOM 2940 O O . ASN A 1 386 ? -15.56432 24.56581 -21.25964 1.000 43.60504 2866 ASN A O 1
ATOM 2945 N N . LEU A 1 387 ? -13.54590 24.96034 -22.19641 1.000 44.02466 2867 LEU A N 1
ATOM 2946 C CA . LEU A 1 387 ? -14.07938 25.59972 -23.39273 1.000 45.90722 2867 LEU A CA 1
ATOM 2947 C C . LEU A 1 387 ? -13.76550 24.81635 -24.66141 1.000 48.00919 2867 LEU A C 1
ATOM 2948 O O . LEU A 1 387 ? -13.87961 25.36815 -25.76132 1.000 49.41507 2867 LEU A O 1
ATOM 2953 N N . SER A 1 388 ? -13.37129 23.54922 -24.53706 1.000 49.52699 2868 SER A N 1
ATOM 2954 C CA . SER A 1 388 ? -13.05078 22.76385 -25.72078 1.000 54.23786 2868 SER A CA 1
ATOM 2955 C C . SER A 1 388 ? -14.32267 22.42780 -26.49610 1.000 54.31254 2868 SER A C 1
ATOM 2956 O O . SER A 1 388 ? -15.44146 22.53442 -25.98623 1.000 50.54532 2868 SER A O 1
ATOM 2959 N N . GLY A 1 389 ? -14.13694 22.02410 -27.75277 1.000 59.40353 2869 GLY A N 1
ATOM 2960 C CA . GLY A 1 389 ? -15.24468 21.77913 -28.65170 1.000 60.41328 2869 GLY A CA 1
ATOM 2961 C C . GLY A 1 389 ? -15.83831 23.02331 -29.27383 1.000 65.92094 2869 GLY A C 1
ATOM 2962 O O . GLY A 1 389 ? -16.83437 22.91605 -29.99845 1.000 71.43014 2869 GLY A O 1
ATOM 2963 N N . ASN A 1 390 ? -15.25084 24.19534 -29.01838 1.000 81.18796 2870 ASN A N 1
ATOM 2964 C CA . ASN A 1 390 ? -15.71077 25.51240 -29.44962 1.000 84.71324 2870 ASN A CA 1
ATOM 2965 C C . ASN A 1 390 ? -17.22801 25.61946 -29.39476 1.000 82.66218 2870 ASN A C 1
ATOM 2966 O O . ASN A 1 390 ? -17.89361 25.65196 -30.43880 1.000 89.48960 2870 ASN A O 1
ATOM 2971 N N . PRO A 1 391 ? -17.80659 25.68577 -28.20397 1.000 63.84658 2871 PRO A N 1
ATOM 2972 C CA . PRO A 1 391 ? -19.26485 25.75836 -28.10956 1.000 58.45861 2871 PRO A CA 1
ATOM 2973 C C . PRO A 1 391 ? -19.76052 27.18872 -28.23041 1.000 55.97495 2871 PRO A C 1
ATOM 2974 O O . PRO A 1 391 ? -18.96081 28.12771 -28.29480 1.000 55.87268 2871 PRO A O 1
ATOM 2978 N N . THR A 1 392 ? -21.07920 27.35870 -28.28477 1.000 53.84295 2872 THR A N 1
ATOM 2979 C CA . THR A 1 392 ? -21.69275 28.67606 -28.28232 1.000 54.86703 2872 THR A CA 1
ATOM 2980 C C . THR A 1 392 ? -21.62310 29.27794 -26.88052 1.000 51.15533 2872 THR A C 1
ATOM 2981 O O . THR A 1 392 ? -21.23562 28.61798 -25.91208 1.000 47.99629 2872 THR A O 1
ATOM 2985 N N . PHE A 1 393 ? -22.00511 30.55235 -26.77015 1.000 49.31094 2873 PHE A N 1
ATOM 2986 C CA . PHE A 1 393 ? -22.09187 31.15080 -25.44542 1.000 45.15143 2873 PHE A CA 1
ATOM 2987 C C . PHE A 1 393 ? -23.18186 30.48103 -24.62318 1.000 44.55735 2873 PHE A C 1
ATOM 2988 O O . PHE A 1 393 ? -23.01590 30.26816 -23.41694 1.000 44.47437 2873 PHE A O 1
ATOM 2996 N N . ALA A 1 394 ? -24.29961 30.12641 -25.26353 1.000 45.52866 2874 ALA A N 1
ATOM 2997 C CA . ALA A 1 394 ? -25.36701 29.42642 -24.55497 1.000 46.00713 2874 ALA A CA 1
ATOM 2998 C C . ALA A 1 394 ? -24.89441 28.06666 -24.05404 1.000 45.26556 2874 ALA A C 1
ATOM 2999 O O . ALA A 1 394 ? -25.20616 27.67218 -22.92495 1.000 42.36655 2874 ALA A O 1
ATOM 3001 N N . ASP A 1 395 ? -24.13897 27.33498 -24.88157 1.000 46.59323 2875 ASP A N 1
ATOM 3002 C CA . ASP A 1 395 ? -23.54451 26.07875 -24.42953 1.000 45.26658 2875 ASP A CA 1
ATOM 3003 C C . ASP A 1 395 ? -22.62311 26.30608 -23.23995 1.000 43.05232 2875 ASP A C 1
ATOM 3004 O O . ASP A 1 395 ? -22.60060 25.50460 -22.29665 1.000 40.43784 2875 ASP A O 1
ATOM 3009 N N . LEU A 1 396 ? -21.84608 27.39124 -23.27299 1.000 41.10042 2876 LEU A N 1
ATOM 3010 C CA . LEU A 1 396 ? -20.92664 27.66716 -22.17428 1.000 40.59628 2876 LEU A CA 1
ATOM 3011 C C . LEU A 1 396 ? -21.68188 27.99465 -20.89292 1.000 39.61070 2876 LEU A C 1
ATOM 3012 O O . LEU A 1 396 ? -21.26754 27.58806 -19.79961 1.000 38.44855 2876 LEU A O 1
ATOM 3017 N N . LEU A 1 397 ? -22.79643 28.72256 -21.00449 1.000 39.59855 2877 LEU A N 1
ATOM 3018 C CA . LEU A 1 397 ? -23.60835 28.99198 -19.82318 1.000 39.07345 2877 LEU A CA 1
ATOM 3019 C C . LEU A 1 397 ? -24.09750 27.69587 -19.18830 1.000 41.64761 2877 LEU A C 1
ATOM 3020 O O . LEU A 1 397 ? -24.16473 27.58721 -17.95876 1.000 40.38863 2877 LEU A O 1
ATOM 3025 N N . ASP A 1 398 ? -24.43596 26.69808 -20.01000 1.000 41.35383 2878 ASP A N 1
ATOM 3026 C CA . ASP A 1 398 ? -24.79394 25.38935 -19.47046 1.000 43.79546 2878 ASP A CA 1
ATOM 3027 C C . ASP A 1 398 ? -23.59855 24.72735 -18.79074 1.000 41.04175 2878 ASP A C 1
ATOM 3028 O O . ASP A 1 398 ? -23.73827 24.13848 -17.71251 1.000 39.49662 2878 ASP A O 1
ATOM 3033 N N . ARG A 1 399 ? -22.41690 24.79713 -19.41423 1.000 41.19861 2879 ARG A N 1
ATOM 3034 C CA . ARG A 1 399 ? -21.22340 24.21889 -18.80019 1.000 40.77966 2879 ARG A CA 1
ATOM 3035 C C . ARG A 1 399 ? -20.89489 24.90805 -17.48174 1.000 40.15257 2879 ARG A C 1
ATOM 3036 O O . ARG A 1 399 ? -20.54574 24.24923 -16.49376 1.000 39.02747 2879 ARG A O 1
ATOM 3044 N N . VAL A 1 400 ? -21.01167 26.23646 -17.44833 1.000 37.70733 2880 VAL A N 1
ATOM 3045 C CA . VAL A 1 400 ? -20.65938 26.99619 -16.25303 1.000 34.96342 2880 VAL A CA 1
ATOM 3046 C C . VAL A 1 400 ? -21.63775 26.70703 -15.12099 1.000 36.75191 2880 VAL A C 1
ATOM 3047 O O . VAL A 1 400 ? -21.24053 26.59379 -13.95419 1.000 33.98817 2880 VAL A O 1
ATOM 3051 N N . ARG A 1 401 ? -22.92867 26.57399 -15.43944 1.000 34.62464 2881 ARG A N 1
ATOM 3052 C CA . ARG A 1 401 ? -23.89638 26.22252 -14.40437 1.000 34.43321 2881 ARG A CA 1
ATOM 3053 C C . ARG A 1 401 ? -23.57229 24.86711 -13.79171 1.000 32.28661 2881 ARG A C 1
ATOM 3054 O O . ARG A 1 401 ? -23.63415 24.69901 -12.56923 1.000 36.05819 2881 ARG A O 1
ATOM 3062 N N . ALA A 1 402 ? -23.19803 23.89331 -14.62252 1.000 33.01770 2882 ALA A N 1
ATOM 3063 C CA . ALA A 1 402 ? -22.90382 22.56081 -14.10192 1.000 38.04470 2882 ALA A CA 1
ATOM 3064 C C . ALA A 1 402 ? -21.63344 22.56765 -13.26012 1.000 36.34806 2882 ALA A C 1
ATOM 3065 O O . ALA A 1 402 ? -21.58204 21.94308 -12.19352 1.000 33.52764 2882 ALA A O 1
ATOM 3067 N N . VAL A 1 403 ? -20.59988 23.27023 -13.72544 1.000 33.83714 2883 VAL A N 1
ATOM 3068 C CA . VAL A 1 403 ? -19.36608 23.39733 -12.95386 1.000 34.92329 2883 VAL A CA 1
ATOM 3069 C C . VAL A 1 403 ? -19.63983 24.08404 -11.62203 1.000 35.11035 2883 VAL A C 1
ATOM 3070 O O . VAL A 1 403 ? -19.18673 23.63083 -10.56419 1.000 31.89276 2883 VAL A O 1
ATOM 3074 N N . ASP A 1 404 ? -20.40845 25.17559 -11.65204 1.000 32.52153 2884 ASP A N 1
ATOM 3075 C CA . ASP A 1 404 ? -20.61486 25.96553 -10.44072 1.000 29.45145 2884 ASP A CA 1
ATOM 3076 C C . ASP A 1 404 ? -21.47597 25.23082 -9.41981 1.000 35.07539 2884 ASP A C 1
ATOM 3077 O O . ASP A 1 404 ? -21.18152 25.26037 -8.21707 1.000 32.81857 2884 ASP A O 1
ATOM 3082 N N . LEU A 1 405 ? -22.55814 24.58757 -9.87022 1.000 34.74661 2885 LEU A N 1
ATOM 3083 C CA . LEU A 1 405 ? -23.42528 23.88070 -8.93194 1.000 35.63457 2885 LEU A CA 1
ATOM 3084 C C . LEU A 1 405 ? -22.70564 22.69620 -8.30319 1.000 36.68291 2885 LEU A C 1
ATOM 3085 O O . LEU A 1 405 ? -22.87856 22.42069 -7.10959 1.000 37.47197 2885 LEU A O 1
ATOM 3090 N N . GLU A 1 406 ? -21.90257 21.97994 -9.09174 1.000 34.51284 2886 GLU A N 1
ATOM 3091 C CA . GLU A 1 406 ? -21.04826 20.93969 -8.52897 1.000 35.65767 2886 GLU A CA 1
ATOM 3092 C C . GLU A 1 406 ? -20.11228 21.51617 -7.47492 1.000 36.52181 2886 GLU A C 1
ATOM 3093 O O . GLU A 1 406 ? -19.91026 20.91365 -6.41416 1.000 33.92862 2886 GLU A O 1
ATOM 3099 N N . ALA A 1 407 ? -19.52442 22.68160 -7.75603 1.000 34.81812 2887 ALA A N 1
ATOM 3100 C CA . ALA A 1 407 ? -18.56763 23.27956 -6.82994 1.000 34.88508 2887 ALA A CA 1
ATOM 3101 C C . ALA A 1 407 ? -19.26548 23.83247 -5.59336 1.000 35.33242 2887 ALA A C 1
ATOM 3102 O O . ALA A 1 407 ? -18.79132 23.63935 -4.46575 1.000 32.53174 2887 ALA A O 1
ATOM 3104 N N . PHE A 1 408 ? -20.39312 24.52847 -5.78648 1.000 34.14950 2888 PHE A N 1
ATOM 3105 C CA . PHE A 1 408 ? -21.10944 25.11767 -4.65987 1.000 34.06213 2888 PHE A CA 1
ATOM 3106 C C . PHE A 1 408 ? -21.57917 24.06492 -3.66008 1.000 38.66245 2888 PHE A C 1
ATOM 3107 O O . PHE A 1 408 ? -21.80141 24.39247 -2.48733 1.000 39.44446 2888 PHE A O 1
ATOM 3115 N N . ALA A 1 409 ? -21.73904 22.81081 -4.09397 1.000 33.13530 2889 ALA A N 1
ATOM 3116 C CA . ALA A 1 409 ? -22.07996 21.73249 -3.17453 1.000 37.43603 2889 ALA A CA 1
ATOM 3117 C C . ALA A 1 409 ? -20.89837 21.29218 -2.32130 1.000 36.81878 2889 ALA A C 1
ATOM 3118 O O . ALA A 1 409 ? -21.08515 20.47396 -1.41626 1.000 35.94841 2889 ALA A O 1
ATOM 3120 N N . ARG A 1 410 ? -19.69694 21.80306 -2.58521 1.000 34.36560 2890 ARG A N 1
ATOM 3121 C CA . ARG A 1 410 ? -18.51731 21.53133 -1.76988 1.000 31.27561 2890 ARG A CA 1
ATOM 3122 C C . ARG A 1 410 ? -17.80754 22.83620 -1.43632 1.000 34.69150 2890 ARG A C 1
ATOM 3123 O O . ARG A 1 410 ? -16.58698 22.96835 -1.56267 1.000 31.99561 2890 ARG A O 1
ATOM 3131 N N . ALA A 1 411 ? -18.58488 23.82616 -1.00060 1.000 33.27943 2891 ALA A N 1
ATOM 3132 C CA . ALA A 1 411 ? -18.07771 25.16813 -0.74335 1.000 34.96625 2891 ALA A CA 1
ATOM 3133 C C . ALA A 1 411 ? -17.44152 25.32514 0.63537 1.000 34.57180 2891 ALA A C 1
ATOM 3134 O O . ALA A 1 411 ? -16.94248 26.40861 0.94485 1.000 32.88441 2891 ALA A O 1
ATOM 3136 N N . ASP A 1 412 ? -17.44848 24.28984 1.47370 1.000 31.49105 2892 ASP A N 1
ATOM 3137 C CA . ASP A 1 412 ? -16.99694 24.42947 2.85231 1.000 34.02431 2892 ASP A CA 1
ATOM 3138 C C . ASP A 1 412 ? -15.55088 24.01270 3.06083 1.000 32.95784 2892 ASP A C 1
ATOM 3139 O O . ASP A 1 412 ? -14.96605 24.37581 4.08441 1.000 32.47715 2892 ASP A O 1
ATOM 3144 N N . ALA A 1 413 ? -14.96616 23.26875 2.12855 1.000 35.00224 2893 ALA A N 1
ATOM 3145 C CA . ALA A 1 413 ? -13.54930 22.94129 2.21153 1.000 34.29770 2893 ALA A CA 1
ATOM 3146 C C . ALA A 1 413 ? -12.73795 24.23188 2.17706 1.000 31.44187 2893 ALA A C 1
ATOM 3147 O O . ALA A 1 413 ? -12.79429 24.95982 1.16961 1.000 29.88465 2893 ALA A O 1
ATOM 3149 N N . PRO A 1 414 ? -12.01344 24.57554 3.24586 1.000 30.30741 2894 PRO A N 1
ATOM 3150 C CA . PRO A 1 414 ? -11.24560 25.82671 3.23566 1.000 29.87447 2894 PRO A CA 1
ATOM 3151 C C . PRO A 1 414 ? -10.27419 25.84746 2.06796 1.000 28.57265 2894 PRO A C 1
ATOM 3152 O O . PRO A 1 414 ? -9.66609 24.83126 1.72430 1.000 31.44257 2894 PRO A O 1
ATOM 3156 N N . PHE A 1 415 ? -10.14848 27.01936 1.44408 1.000 29.12820 2895 PHE A N 1
ATOM 3157 C CA . PHE A 1 415 ? -9.30117 27.13069 0.26397 1.000 29.80755 2895 PHE A CA 1
ATOM 3158 C C . PHE A 1 415 ? -7.85850 26.73213 0.56495 1.000 30.54594 2895 PHE A C 1
ATOM 3159 O O . PHE A 1 415 ? -7.19653 26.11504 -0.27439 1.000 28.66930 2895 PHE A O 1
ATOM 3167 N N . ASP A 1 416 ? -7.35133 27.06637 1.75591 1.000 28.07346 2896 ASP A N 1
ATOM 3168 C CA . ASP A 1 416 ? -5.97654 26.68251 2.07380 1.000 28.99760 2896 ASP A CA 1
ATOM 3169 C C . ASP A 1 416 ? -5.83341 25.17017 2.23596 1.000 30.05510 2896 ASP A C 1
ATOM 3170 O O . ASP A 1 416 ? -4.77127 24.61323 1.92800 1.000 30.45556 2896 ASP A O 1
ATOM 3175 N N . ALA A 1 417 ? -6.88351 24.48568 2.70317 1.000 28.81890 2897 ALA A N 1
ATOM 3176 C CA . ALA A 1 417 ? -6.84248 23.02538 2.73884 1.000 29.82227 2897 ALA A CA 1
ATOM 3177 C C . ALA A 1 417 ? -6.93033 22.43218 1.33762 1.000 30.89002 2897 ALA A C 1
ATOM 3178 O O . ALA A 1 417 ? -6.33542 21.37944 1.07133 1.000 32.97206 2897 ALA A O 1
ATOM 3180 N N . VAL A 1 418 ? -7.66122 23.09069 0.43184 1.000 28.84104 2898 VAL A N 1
ATOM 3181 C CA . VAL A 1 418 ? -7.71046 22.64083 -0.95874 1.000 29.86782 2898 VAL A CA 1
ATOM 3182 C C . VAL A 1 418 ? -6.33017 22.75068 -1.59305 1.000 30.50561 2898 VAL A C 1
ATOM 3183 O O . VAL A 1 418 ? -5.86360 21.82750 -2.27024 1.000 32.54034 2898 VAL A O 1
ATOM 3187 N N . VAL A 1 419 ? -5.64978 23.87687 -1.36490 1.000 31.34641 2899 VAL A N 1
ATOM 3188 C CA . VAL A 1 419 ? -4.28318 24.03924 -1.85575 1.000 31.89459 2899 VAL A CA 1
ATOM 3189 C C . VAL A 1 419 ? -3.38620 22.94561 -1.29293 1.000 35.15315 2899 VAL A C 1
ATOM 3190 O O . VAL A 1 419 ? -2.61131 22.31689 -2.02346 1.000 36.36545 2899 VAL A O 1
ATOM 3194 N N . ASP A 1 420 ? -3.48472 22.70297 0.01829 1.000 34.80901 2900 ASP A N 1
ATOM 3195 C CA . ASP A 1 420 ? -2.67084 21.67195 0.65689 1.000 37.34051 2900 ASP A CA 1
ATOM 3196 C C . ASP A 1 420 ? -2.95930 20.28915 0.08334 1.000 40.26876 2900 ASP A C 1
ATOM 3197 O O . ASP A 1 420 ? -2.05006 19.45893 -0.02261 1.000 41.11238 2900 ASP A O 1
ATOM 3202 N N . THR A 1 421 ? -4.20756 20.02995 -0.31106 1.000 38.70716 2901 THR A N 1
ATOM 3203 C CA . THR A 1 421 ? -4.57145 18.72698 -0.86093 1.000 40.14638 2901 THR A CA 1
ATOM 3204 C C . THR A 1 421 ? -4.10918 18.56936 -2.30701 1.000 40.81312 2901 THR A C 1
ATOM 3205 O O . THR A 1 421 ? -3.59258 17.51089 -2.68420 1.000 46.28730 2901 THR A O 1
ATOM 3209 N N . VAL A 1 422 ? -4.28326 19.60476 -3.12964 1.000 39.91244 2902 VAL A N 1
ATOM 3210 C CA . VAL A 1 422 ? -3.91732 19.50076 -4.53909 1.000 39.28102 2902 VAL A CA 1
ATOM 3211 C C . VAL A 1 422 ? -2.39955 19.53959 -4.71729 1.000 39.42187 2902 VAL A C 1
ATOM 3212 O O . VAL A 1 422 ? -1.86227 18.90627 -5.63509 1.000 40.66174 2902 VAL A O 1
ATOM 3216 N N . LYS A 1 423 ? -1.69187 20.26450 -3.84857 1.000 39.94249 2903 LYS A N 1
ATOM 3217 C CA . LYS A 1 423 ? -0.23678 20.38245 -3.85905 1.000 40.14764 2903 LYS A CA 1
ATOM 3218 C C . LYS A 1 423 ? 0.29383 20.90346 -5.18968 1.000 40.92149 2903 LYS A C 1
ATOM 3219 O O . LYS A 1 423 ? 1.12550 20.24023 -5.82295 1.000 43.49376 2903 LYS A O 1
ATOM 3225 N N . PRO A 1 424 ? -0.12974 22.08123 -5.63859 1.000 41.38774 2904 PRO A N 1
ATOM 3226 C CA . PRO A 1 424 ? 0.42555 22.63873 -6.86859 1.000 36.91132 2904 PRO A CA 1
ATOM 3227 C C . PRO A 1 424 ? 1.85963 23.08077 -6.64701 1.000 41.02602 2904 PRO A C 1
ATOM 3228 O O . PRO A 1 424 ? 2.28136 23.27283 -5.49745 1.000 38.85306 2904 PRO A O 1
ATOM 3232 N N . PRO A 1 425 ? 2.64401 23.24172 -7.71121 1.000 40.84892 2905 PRO A N 1
ATOM 3233 C CA . PRO A 1 425 ? 3.95488 23.88564 -7.55743 1.000 42.05346 2905 PRO A CA 1
ATOM 3234 C C . PRO A 1 425 ? 3.77296 25.31959 -7.08031 1.000 43.01836 2905 PRO A C 1
ATOM 3235 O O . PRO A 1 425 ? 2.93207 26.05894 -7.59485 1.000 43.69219 2905 PRO A O 1
ATOM 3239 N N . ARG A 1 426 ? 4.56141 25.71025 -6.08743 1.000 44.27007 2906 ARG A N 1
ATOM 3240 C CA . ARG A 1 426 ? 4.37739 26.99397 -5.43129 1.000 47.17964 2906 ARG A CA 1
ATOM 3241 C C . ARG A 1 426 ? 5.39103 28.01588 -5.92978 1.000 49.61067 2906 ARG A C 1
ATOM 3242 O O . ARG A 1 426 ? 6.44509 27.67941 -6.46814 1.000 52.52571 2906 ARG A O 1
ATOM 3250 N N . ALA A 1 427 ? 5.04241 29.28339 -5.73647 1.000 51.12530 2907 ALA A N 1
ATOM 3251 C CA . ALA A 1 427 ? 5.91259 30.42000 -6.01163 1.000 51.99469 2907 ALA A CA 1
ATOM 3252 C C . ALA A 1 427 ? 5.27509 31.64474 -5.36600 1.000 56.06071 2907 ALA A C 1
ATOM 3253 O O . ALA A 1 427 ? 4.06418 31.84588 -5.48655 1.000 55.61001 2907 ALA A O 1
ATOM 3255 N N . VAL A 1 428 ? 6.07414 32.45247 -4.66364 1.000 66.00589 2908 VAL A N 1
ATOM 3256 C CA . VAL A 1 428 ? 5.49788 33.55336 -3.89052 1.000 63.95574 2908 VAL A CA 1
ATOM 3257 C C . VAL A 1 428 ? 4.90412 34.63913 -4.76534 1.000 62.02611 2908 VAL A C 1
ATOM 3258 O O . VAL A 1 428 ? 4.02094 35.37160 -4.31229 1.000 63.78131 2908 VAL A O 1
ATOM 3262 N N . SER A 1 429 ? 5.37240 34.78991 -5.99475 1.000 50.38598 2909 SER A N 1
ATOM 3263 C CA . SER A 1 429 ? 4.84642 35.83248 -6.85978 1.000 53.49048 2909 SER A CA 1
ATOM 3264 C C . SER A 1 429 ? 3.59740 35.40213 -7.60825 1.000 47.87256 2909 SER A C 1
ATOM 3265 O O . SER A 1 429 ? 3.09839 36.16511 -8.44595 1.000 43.40380 2909 SER A O 1
ATOM 3268 N N . ARG A 1 430 ? 3.09200 34.20412 -7.33380 1.000 42.78411 2910 ARG A N 1
ATOM 3269 C CA . ARG A 1 430 ? 1.94889 33.65367 -8.04459 1.000 41.42833 2910 ARG A CA 1
ATOM 3270 C C . ARG A 1 430 ? 0.97384 33.07011 -7.03798 1.000 36.99037 2910 ARG A C 1
ATOM 3271 O O . ARG A 1 430 ? 1.35938 32.24189 -6.20724 1.000 34.98224 2910 ARG A O 1
ATOM 3279 N N . HIS A 1 431 ? -0.27543 33.51428 -7.10153 1.000 33.00189 2911 HIS A N 1
ATOM 3280 C CA . HIS A 1 431 ? -1.30168 32.90565 -6.27873 1.000 32.19198 2911 HIS A CA 1
ATOM 3281 C C . HIS A 1 431 ? -1.54731 31.47113 -6.74833 1.000 31.13753 2911 HIS A C 1
ATOM 3282 O O . HIS A 1 431 ? -1.55138 31.20550 -7.95227 1.000 30.35483 2911 HIS A O 1
ATOM 3289 N N . PRO A 1 432 ? -1.72810 30.52313 -5.83256 1.000 30.73320 2912 PRO A N 1
ATOM 3290 C CA . PRO A 1 432 ? -1.87482 29.12298 -6.24394 1.000 30.58625 2912 PRO A CA 1
ATOM 3291 C C . PRO A 1 432 ? -3.24940 28.82196 -6.82442 1.000 29.37844 2912 PRO A C 1
ATOM 3292 O O . PRO A 1 432 ? -4.26129 29.40070 -6.41984 1.000 28.18817 2912 PRO A O 1
ATOM 3296 N N . LEU A 1 433 ? -3.25130 27.90977 -7.81017 1.000 29.24560 2913 LEU A N 1
ATOM 3297 C CA . LEU A 1 433 ? -4.44270 27.27960 -8.38639 1.000 30.81942 2913 LEU A CA 1
ATOM 3298 C C . LEU A 1 433 ? -5.19686 28.19374 -9.35388 1.000 29.96143 2913 LEU A C 1
ATOM 3299 O O . LEU A 1 433 ? -5.74994 27.71625 -10.35010 1.000 28.84377 2913 LEU A O 1
ATOM 3304 N N . PHE A 1 434 ? -5.22921 29.49775 -9.08505 1.000 27.15221 2914 PHE A N 1
ATOM 3305 C CA . PHE A 1 434 ? -5.77962 30.46656 -10.02659 1.000 26.79097 2914 PHE A CA 1
ATOM 3306 C C . PHE A 1 434 ? -5.08664 31.79893 -9.80079 1.000 28.33538 2914 PHE A C 1
ATOM 3307 O O . PHE A 1 434 ? -4.62809 32.09286 -8.69345 1.000 27.61946 2914 PHE A O 1
ATOM 3315 N N . GLN A 1 435 ? -5.04891 32.62730 -10.85127 1.000 26.53698 2915 GLN A N 1
ATOM 3316 C CA . GLN A 1 435 ? -4.56439 33.99829 -10.71693 1.000 26.29064 2915 GLN A CA 1
ATOM 3317 C C . GLN A 1 435 ? -5.57234 35.04160 -11.17599 1.000 26.70577 2915 GLN A C 1
ATOM 3318 O O . GLN A 1 435 ? -5.29730 36.24461 -11.06020 1.000 25.91241 2915 GLN A O 1
ATOM 3324 N N . THR A 1 436 ? -6.72309 34.62403 -11.69155 1.000 24.58094 2916 THR A N 1
ATOM 3325 C CA . THR A 1 436 ? -7.80783 35.52818 -12.04779 1.000 24.08533 2916 THR A CA 1
ATOM 3326 C C . THR A 1 436 ? -9.03709 35.15867 -11.23883 1.000 26.48415 2916 THR A C 1
ATOM 3327 O O . THR A 1 436 ? -9.44682 33.99222 -11.22623 1.000 26.72751 2916 THR A O 1
ATOM 3331 N N . MET A 1 437 ? -9.60841 36.14738 -10.55658 1.000 22.99654 2917 MET A N 1
ATOM 3332 C CA . MET A 1 437 ? -10.82097 35.97507 -9.77779 1.000 24.27677 2917 MET A CA 1
ATOM 3333 C C . MET A 1 437 ? -11.95902 36.74559 -10.43435 1.000 27.88947 2917 MET A C 1
ATOM 3334 O O . MET A 1 437 ? -11.74666 37.80613 -11.03211 1.000 28.01014 2917 MET A O 1
ATOM 3339 N N . VAL A 1 438 ? -13.16697 36.19515 -10.33306 1.000 26.33232 2918 VAL A N 1
ATOM 3340 C CA . VAL A 1 438 ? -14.37745 36.87241 -10.77354 1.000 26.07659 2918 VAL A CA 1
ATOM 3341 C C . VAL A 1 438 ? -15.40300 36.79689 -9.65266 1.000 31.04081 2918 VAL A C 1
ATOM 3342 O O . VAL A 1 438 ? -15.55177 35.75424 -9.00546 1.000 27.85244 2918 VAL A O 1
ATOM 3346 N N . SER A 1 439 ? -16.10319 37.90329 -9.41166 1.000 30.03384 2919 SER A N 1
ATOM 3347 C CA . SER A 1 439 ? -17.14298 37.90205 -8.39497 1.000 32.61754 2919 SER A CA 1
ATOM 3348 C C . SER A 1 439 ? -18.27698 38.81977 -8.81600 1.000 36.32973 2919 SER A C 1
ATOM 3349 O O . SER A 1 439 ? -18.14357 39.65410 -9.71426 1.000 31.64527 2919 SER A O 1
ATOM 3352 N N . TYR A 1 440 ? -19.39964 38.64932 -8.13173 1.000 34.08576 2920 TYR A N 1
ATOM 3353 C CA . TYR A 1 440 ? -20.56482 39.50263 -8.25551 1.000 35.07223 2920 TYR A CA 1
ATOM 3354 C C . TYR A 1 440 ? -20.83176 40.10929 -6.88710 1.000 38.73643 2920 TYR A C 1
ATOM 3355 O O . TYR A 1 440 ? -20.79681 39.40267 -5.87384 1.000 33.79601 2920 TYR A O 1
ATOM 3364 N N . GLN A 1 441 ? -21.06870 41.41480 -6.85439 1.000 37.57506 2921 GLN A N 1
ATOM 3365 C CA . GLN A 1 441 ? -21.26313 42.12641 -5.60193 1.000 36.55642 2921 GLN A CA 1
ATOM 3366 C C . GLN A 1 441 ? -22.44875 43.06449 -5.74664 1.000 40.59148 2921 GLN A C 1
ATOM 3367 O O . GLN A 1 441 ? -22.76475 43.52956 -6.84430 1.000 40.03560 2921 GLN A O 1
ATOM 3373 N N . ARG A 1 442 ? -23.10825 43.32809 -4.62431 1.000 41.02805 2922 ARG A N 1
ATOM 3374 C CA . ARG A 1 442 ? -24.28497 44.18746 -4.60012 1.000 43.59203 2922 ARG A CA 1
ATOM 3375 C C . ARG A 1 442 ? -24.16836 45.09317 -3.38602 1.000 43.09872 2922 ARG A C 1
ATOM 3376 O O . ARG A 1 442 ? -24.14950 44.60906 -2.24990 1.000 43.57168 2922 ARG A O 1
ATOM 3384 N N . ARG A 1 443 ? -24.05821 46.39381 -3.62569 1.000 43.96347 2923 ARG A N 1
ATOM 3385 C CA . ARG A 1 443 ? -23.86485 47.36069 -2.55613 1.000 45.49761 2923 ARG A CA 1
ATOM 3386 C C . ARG A 1 443 ? -25.17105 47.58950 -1.79501 1.000 44.09063 2923 ARG A C 1
ATOM 3387 O O . ARG A 1 443 ? -26.25076 47.26222 -2.29099 1.000 44.22125 2923 ARG A O 1
ATOM 3395 N N . PRO A 1 444 ? -25.09888 48.13607 -0.57714 1.000 44.29756 2924 PRO A N 1
ATOM 3396 C CA . PRO A 1 444 ? -26.32072 48.30733 0.22296 1.000 47.54202 2924 PRO A CA 1
ATOM 3397 C C . PRO A 1 444 ? -27.31673 49.25144 -0.43152 1.000 48.96909 2924 PRO A C 1
ATOM 3398 O O . PRO A 1 444 ? -26.94964 50.26464 -1.02825 1.000 50.95346 2924 PRO A O 1
ATOM 3402 N N . SER A 1 445 ? -28.58872 48.90439 -0.30747 1.000 49.56750 2925 SER A N 1
ATOM 3403 C CA . SER A 1 445 ? -29.68027 49.78755 -0.67818 1.000 58.42781 2925 SER A CA 1
ATOM 3404 C C . SER A 1 445 ? -30.20262 50.51347 0.55868 1.000 56.23803 2925 SER A C 1
ATOM 3405 O O . SER A 1 445 ? -29.95080 50.11285 1.69799 1.000 55.16653 2925 SER A O 1
ATOM 3408 N N . ASP A 1 446 ? -30.93746 51.59818 0.31676 1.000 56.67122 2926 ASP A N 1
ATOM 3409 C CA . ASP A 1 446 ? -31.53394 52.40285 1.38581 1.000 59.09674 2926 ASP A CA 1
ATOM 3410 C C . ASP A 1 446 ? -30.47601 52.91453 2.36546 1.000 55.98216 2926 ASP A C 1
ATOM 3411 O O . ASP A 1 446 ? -30.64317 52.85192 3.58408 1.000 54.66666 2926 ASP A O 1
ATOM 3416 N N . VAL A 1 447 ? -29.37529 53.42704 1.82209 1.000 51.67009 2927 VAL A N 1
ATOM 3417 C CA . VAL A 1 447 ? -28.36982 54.09918 2.63561 1.000 50.13078 2927 VAL A CA 1
ATOM 3418 C C . VAL A 1 447 ? -28.26379 55.54530 2.16912 1.000 51.27931 2927 VAL A C 1
ATOM 3419 O O . VAL A 1 447 ? -27.17396 56.12744 2.13988 1.000 50.37621 2927 VAL A O 1
ATOM 3423 N N . ASP A 1 448 ? -29.40393 56.13633 1.81076 1.000 49.78125 2928 ASP A N 1
ATOM 3424 C CA . ASP A 1 448 ? -29.43877 57.49031 1.27292 1.000 52.61174 2928 ASP A CA 1
ATOM 3425 C C . ASP A 1 448 ? -29.69605 58.56491 2.32566 1.000 52.14939 2928 ASP A C 1
ATOM 3426 O O . ASP A 1 448 ? -29.44181 59.74522 2.05595 1.000 47.01766 2928 ASP A O 1
ATOM 3431 N N . ARG A 1 449 ? -30.18996 58.19895 3.50846 1.000 48.93588 2929 ARG A N 1
ATOM 3432 C CA . ARG A 1 449 ? -30.55218 59.16280 4.54794 1.000 49.45038 2929 ARG A CA 1
ATOM 3433 C C . ARG A 1 449 ? -30.02210 58.72150 5.90778 1.000 48.74550 2929 ARG A C 1
ATOM 3434 O O . ARG A 1 449 ? -30.75325 58.65800 6.89789 1.000 49.60876 2929 ARG A O 1
ATOM 3442 N N . LEU A 1 450 ? -28.72792 58.42642 5.97587 1.000 46.33215 2930 LEU A N 1
ATOM 3443 C CA . LEU A 1 450 ? -28.12108 58.00525 7.22763 1.000 46.10132 2930 LEU A CA 1
ATOM 3444 C C . LEU A 1 450 ? -27.69497 59.20837 8.06335 1.000 46.32555 2930 LEU A C 1
ATOM 3445 O O . LEU A 1 450 ? -27.41210 60.29026 7.53928 1.000 44.87567 2930 LEU A O 1
ATOM 3450 N N . PHE A 1 451 ? -27.64324 59.00010 9.38124 1.000 46.04725 2931 PHE A N 1
ATOM 3451 C CA . PHE A 1 451 ? -27.16505 60.00310 10.33723 1.000 49.76837 2931 PHE A CA 1
ATOM 3452 C C . PHE A 1 451 ? -27.97035 61.29762 10.26014 1.000 53.29603 2931 PHE A C 1
ATOM 3453 O O . PHE A 1 451 ? -27.45392 62.37790 10.55896 1.000 53.92794 2931 PHE A O 1
ATOM 3461 N N . GLY A 1 452 ? -29.23631 61.20201 9.85857 1.000 51.04242 2932 GLY A N 1
ATOM 3462 C CA . GLY A 1 452 ? -30.06831 62.38364 9.74761 1.000 55.46112 2932 GLY A CA 1
ATOM 3463 C C . GLY A 1 452 ? -29.67417 63.34138 8.64889 1.000 54.52086 2932 GLY A C 1
ATOM 3464 O O . GLY A 1 452 ? -30.08907 64.50221 8.67568 1.000 53.61543 2932 GLY A O 1
ATOM 3465 N N . ALA A 1 453 ? -28.87894 62.88944 7.67925 1.000 50.86850 2933 ALA A N 1
ATOM 3466 C CA . ALA A 1 453 ? -28.44714 63.74224 6.57913 1.000 51.62708 2933 ALA A CA 1
ATOM 3467 C C . ALA A 1 453 ? -28.68805 63.06503 5.23544 1.000 52.64779 2933 ALA A C 1
ATOM 3468 O O . ALA A 1 453 ? -29.35648 62.03037 5.16262 1.000 50.29587 2933 ALA A O 1
ATOM 3470 N N . ALA A 1 454 ? -28.15915 63.64863 4.16468 1.000 49.63016 2934 ALA A N 1
ATOM 3471 C CA . ALA A 1 454 ? -28.17687 63.02282 2.84919 1.000 48.96658 2934 ALA A CA 1
ATOM 3472 C C . ALA A 1 454 ? -26.86544 62.27765 2.64355 1.000 47.76742 2934 ALA A C 1
ATOM 3473 O O . ALA A 1 454 ? -25.78644 62.85985 2.80047 1.000 44.61469 2934 ALA A O 1
ATOM 3475 N N . THR A 1 455 ? -26.95860 60.99049 2.31035 1.000 44.06888 2935 THR A N 1
ATOM 3476 C CA . THR A 1 455 ? -25.78656 60.13079 2.23956 1.000 45.45628 2935 THR A CA 1
ATOM 3477 C C . THR A 1 455 ? -25.77842 59.34066 0.93912 1.000 44.62145 2935 THR A C 1
ATOM 3478 O O . THR A 1 455 ? -26.82444 59.08236 0.33908 1.000 47.31797 2935 THR A O 1
ATOM 3482 N N . ARG A 1 456 ? -24.57569 58.96512 0.51244 1.000 43.99273 2936 ARG A N 1
ATOM 3483 C CA . ARG A 1 456 ? -24.37510 58.13165 -0.66379 1.000 41.65338 2936 ARG A CA 1
ATOM 3484 C C . ARG A 1 456 ? -22.99428 57.49865 -0.56559 1.000 40.89106 2936 ARG A C 1
ATOM 3485 O O . ARG A 1 456 ? -22.05109 58.11299 -0.06603 1.000 40.45956 2936 ARG A O 1
ATOM 3493 N N . LEU A 1 457 ? -22.89019 56.26142 -1.03205 1.000 39.47767 2937 LEU A N 1
ATOM 3494 C CA . LEU A 1 457 ? -21.60545 55.57797 -1.04199 1.000 41.67013 2937 LEU A CA 1
ATOM 3495 C C . LEU A 1 457 ? -20.68318 56.18606 -2.09020 1.000 42.39344 2937 LEU A C 1
ATOM 3496 O O . LEU A 1 457 ? -21.12385 56.65432 -3.14354 1.000 40.68888 2937 LEU A O 1
ATOM 3501 N N . VAL A 1 458 ? -19.38817 56.18193 -1.79315 1.000 41.27747 2938 VAL A N 1
ATOM 3502 C CA . VAL A 1 458 ? -18.37375 56.56350 -2.76609 1.000 47.86355 2938 VAL A CA 1
ATOM 3503 C C . VAL A 1 458 ? -17.36328 55.42598 -2.86167 1.000 50.14882 2938 VAL A C 1
ATOM 3504 O O . VAL A 1 458 ? -16.89820 54.91185 -1.83787 1.000 43.69769 2938 VAL A O 1
ATOM 3508 N N . GLU A 1 459 ? -17.07701 54.99039 -4.08594 1.000 57.66095 2939 GLU A N 1
ATOM 3509 C CA . GLU A 1 459 ? -16.14865 53.88955 -4.29360 1.000 59.13501 2939 GLU A CA 1
ATOM 3510 C C . GLU A 1 459 ? -14.71848 54.37999 -4.10468 1.000 52.71120 2939 GLU A C 1
ATOM 3511 O O . GLU A 1 459 ? -14.39134 55.53023 -4.40585 1.000 54.09857 2939 GLU A O 1
ATOM 3517 N N . VAL A 1 460 ? -13.86972 53.50125 -3.59004 1.000 51.49699 2940 VAL A N 1
ATOM 3518 C CA . VAL A 1 460 ? -12.49624 53.83927 -3.22889 1.000 50.86542 2940 VAL A CA 1
ATOM 3519 C C . VAL A 1 460 ? -11.56795 53.22781 -4.27361 1.000 47.55735 2940 VAL A C 1
ATOM 3520 O O . VAL A 1 460 ? -11.61437 52.01122 -4.49949 1.000 49.34902 2940 VAL A O 1
ATOM 3524 N N . PRO A 1 461 ? -10.71663 54.01535 -4.92501 1.000 49.71711 2941 PRO A N 1
ATOM 3525 C CA . PRO A 1 461 ? -9.80889 53.47148 -5.94486 1.000 50.94065 2941 PRO A CA 1
ATOM 3526 C C . PRO A 1 461 ? -8.60360 52.81065 -5.29321 1.000 45.13372 2941 PRO A C 1
ATOM 3527 O O . PRO A 1 461 ? -7.74790 53.48065 -4.71116 1.000 51.51829 2941 PRO A O 1
ATOM 3531 N N . LEU A 1 462 ? -8.52738 51.49138 -5.39811 1.000 44.50816 2942 LEU A N 1
ATOM 3532 C CA . LEU A 1 462 ? -7.50828 50.74854 -4.67321 1.000 42.79182 2942 LEU A CA 1
ATOM 3533 C C . LEU A 1 462 ? -6.12841 50.90465 -5.31059 1.000 43.15253 2942 LEU A C 1
ATOM 3534 O O . LEU A 1 462 ? -5.98784 50.95869 -6.53670 1.000 38.30322 2942 LEU A O 1
ATOM 3539 N N . ASP A 1 463 ? -5.10709 50.99538 -4.45872 1.000 38.99110 2943 ASP A N 1
ATOM 3540 C CA . ASP A 1 463 ? -3.71472 50.98119 -4.88265 1.000 39.85830 2943 ASP A CA 1
ATOM 3541 C C . ASP A 1 463 ? -3.08927 49.60209 -4.73286 1.000 36.71567 2943 ASP A C 1
ATOM 3542 O O . ASP A 1 463 ? -1.86708 49.46583 -4.85416 1.000 32.13632 2943 ASP A O 1
ATOM 3547 N N . THR A 1 464 ? -3.90052 48.58311 -4.45669 1.000 33.12342 2944 THR A N 1
ATOM 3548 C CA . THR A 1 464 ? -3.42479 47.23470 -4.21047 1.000 33.03889 2944 THR A CA 1
ATOM 3549 C C . THR A 1 464 ? -4.22024 46.25261 -5.05730 1.000 32.32347 2944 THR A C 1
ATOM 3550 O O . THR A 1 464 ? -5.28899 46.57242 -5.58098 1.000 32.51750 2944 THR A O 1
ATOM 3554 N N . ALA A 1 465 ? -3.68863 45.03731 -5.17477 1.000 30.92628 2945 ALA A N 1
ATOM 3555 C CA . ALA A 1 465 ? -4.37500 43.95117 -5.85957 1.000 31.77052 2945 ALA A CA 1
ATOM 3556 C C . ALA A 1 465 ? -3.96152 42.63678 -5.21834 1.000 34.31371 2945 ALA A C 1
ATOM 3557 O O . ALA A 1 465 ? -2.81315 42.47063 -4.79028 1.000 29.05610 2945 ALA A O 1
ATOM 3559 N N . LYS A 1 466 ? -4.90755 41.70124 -5.16380 1.000 28.48471 2946 LYS A N 1
ATOM 3560 C CA . LYS A 1 466 ? -4.66875 40.42875 -4.49645 1.000 28.95779 2946 LYS A CA 1
ATOM 3561 C C . LYS A 1 466 ? -4.19484 39.33510 -5.44182 1.000 30.59907 2946 LYS A C 1
ATOM 3562 O O . LYS A 1 466 ? -3.52605 38.39364 -4.99690 1.000 29.56771 2946 LYS A O 1
ATOM 3568 N N . PHE A 1 467 ? -4.52173 39.43538 -6.72537 1.000 26.08619 2947 PHE A N 1
ATOM 3569 C CA . PHE A 1 467 ? -4.21288 38.39107 -7.69831 1.000 26.99585 2947 PHE A CA 1
ATOM 3570 C C . PHE A 1 467 ? -3.54583 39.04710 -8.90470 1.000 28.71823 2947 PHE A C 1
ATOM 3571 O O . PHE A 1 467 ? -3.09863 40.19858 -8.84982 1.000 33.72794 2947 PHE A O 1
ATOM 3579 N N . ASP A 1 468 ? -3.46659 38.30892 -10.01828 1.000 26.14917 2948 ASP A N 1
ATOM 3580 C CA . ASP A 1 468 ? -3.07455 38.92974 -11.28110 1.000 24.47952 2948 ASP A CA 1
ATOM 3581 C C . ASP A 1 468 ? -4.18608 39.83985 -11.78623 1.000 28.50484 2948 ASP A C 1
ATOM 3582 O O . ASP A 1 468 ? -3.94097 40.99030 -12.16937 1.000 26.88182 2948 ASP A O 1
ATOM 3587 N N . LEU A 1 469 ? -5.42082 39.32999 -11.78483 1.000 25.63510 2949 LEU A N 1
ATOM 3588 C CA . LEU A 1 469 ? -6.60380 40.03613 -12.24788 1.000 27.79472 2949 LEU A CA 1
ATOM 3589 C C . LEU A 1 469 ? -7.77107 39.67135 -11.34730 1.000 26.97758 2949 LEU A C 1
ATOM 3590 O O . LEU A 1 469 ? -7.93569 38.50307 -10.99482 1.000 25.54151 2949 LEU A O 1
ATOM 3595 N N . GLU A 1 470 ? -8.57445 40.66346 -10.97257 1.000 27.69024 2950 GLU A N 1
ATOM 3596 C CA . GLU A 1 470 ? -9.84784 40.42085 -10.30680 1.000 27.40411 2950 GLU A CA 1
ATOM 3597 C C . GLU A 1 470 ? -10.92365 41.24287 -10.99855 1.000 30.92213 2950 GLU A C 1
ATOM 3598 O O . GLU A 1 470 ? -10.87165 42.47853 -10.98281 1.000 27.91806 2950 GLU A O 1
ATOM 3604 N N . PHE A 1 471 ? -11.88466 40.55441 -11.61265 1.000 28.32687 2951 PHE A N 1
ATOM 3605 C CA . PHE A 1 471 ? -13.04718 41.18013 -12.22787 1.000 28.38939 2951 PHE A CA 1
ATOM 3606 C C . PHE A 1 471 ? -14.21135 41.10089 -11.25276 1.000 30.72534 2951 PHE A C 1
ATOM 3607 O O . PHE A 1 471 ? -14.54350 40.01618 -10.76729 1.000 33.19441 2951 PHE A O 1
ATOM 3615 N N . ALA A 1 472 ? -14.82741 42.24040 -10.96504 1.000 30.24812 2952 ALA A N 1
ATOM 3616 C CA . ALA A 1 472 ? -16.00297 42.28831 -10.10781 1.000 34.95110 2952 ALA A CA 1
ATOM 3617 C C . ALA A 1 472 ? -17.13130 42.98012 -10.85206 1.000 35.17869 2952 ALA A C 1
ATOM 3618 O O . ALA A 1 472 ? -16.95460 44.09618 -11.34800 1.000 37.78872 2952 ALA A O 1
ATOM 3620 N N . PHE A 1 473 ? -18.27268 42.30393 -10.95321 1.000 35.93157 2953 PHE A N 1
ATOM 3621 C CA . PHE A 1 473 ? -19.50973 42.91597 -11.42417 1.000 36.16174 2953 PHE A CA 1
ATOM 3622 C C . PHE A 1 473 ? -20.20608 43.49010 -10.19530 1.000 39.16049 2953 PHE A C 1
ATOM 3623 O O . PHE A 1 473 ? -20.71426 42.74051 -9.35501 1.000 38.59661 2953 PHE A O 1
ATOM 3631 N N . ILE A 1 474 ? -20.19740 44.81251 -10.06633 1.000 38.48351 2954 ILE A N 1
ATOM 3632 C CA . ILE A 1 474 ? -20.66117 45.48437 -8.85876 1.000 39.09444 2954 ILE A CA 1
ATOM 3633 C C . ILE A 1 474 ? -21.94504 46.22697 -9.18437 1.000 43.29819 2954 ILE A C 1
ATOM 3634 O O . ILE A 1 474 ? -21.94721 47.15007 -10.00842 1.000 42.13619 2954 ILE A O 1
ATOM 3639 N N . GLU A 1 475 ? -23.03430 45.81973 -8.54278 1.000 41.75584 2955 GLU A N 1
ATOM 3640 C CA . GLU A 1 475 ? -24.27579 46.57555 -8.58332 1.000 48.56571 2955 GLU A CA 1
ATOM 3641 C C . GLU A 1 475 ? -24.29556 47.56279 -7.42662 1.000 51.89513 2955 GLU A C 1
ATOM 3642 O O . GLU A 1 475 ? -24.06759 47.17812 -6.27502 1.000 48.75002 2955 GLU A O 1
ATOM 3648 N N . ASP A 1 476 ? -24.55371 48.83253 -7.73151 1.000 55.56908 2956 ASP A N 1
ATOM 3649 C CA . ASP A 1 476 ? -24.83835 49.78645 -6.67271 1.000 59.28323 2956 ASP A CA 1
ATOM 3650 C C . ASP A 1 476 ? -26.18786 49.44189 -6.04070 1.000 65.32404 2956 ASP A C 1
ATOM 3651 O O . ASP A 1 476 ? -26.91361 48.55584 -6.50150 1.000 70.43120 2956 ASP A O 1
ATOM 3656 N N . GLY A 1 477 ? -26.54395 50.15839 -4.98207 1.000 69.13758 2957 GLY A N 1
ATOM 3657 C CA . GLY A 1 477 ? -27.75384 49.82311 -4.25598 1.000 71.70463 2957 GLY A CA 1
ATOM 3658 C C . GLY A 1 477 ? -29.07239 50.04960 -4.97375 1.000 78.34255 2957 GLY A C 1
ATOM 3659 O O . GLY A 1 477 ? -30.12927 49.91917 -4.35122 1.000 78.67486 2957 GLY A O 1
ATOM 3660 N N . HIS A 1 478 ? -29.04644 50.36514 -6.27167 1.000 90.43974 2958 HIS A N 1
ATOM 3661 C CA . HIS A 1 478 ? -30.27574 50.74737 -6.96177 1.000 94.00793 2958 HIS A CA 1
ATOM 3662 C C . HIS A 1 478 ? -30.19057 50.64682 -8.48215 1.000 95.84189 2958 HIS A C 1
ATOM 3663 O O . HIS A 1 478 ? -30.32452 51.66004 -9.17891 1.000 96.48306 2958 HIS A O 1
ATOM 3670 N N . GLY A 1 479 ? -29.98234 49.43538 -9.00629 1.000 92.60222 2959 GLY A N 1
ATOM 3671 C CA . GLY A 1 479 ? -30.13892 49.18007 -10.42310 1.000 92.75291 2959 GLY A CA 1
ATOM 3672 C C . GLY A 1 479 ? -28.94999 49.50403 -11.30209 1.000 87.28310 2959 GLY A C 1
ATOM 3673 O O . GLY A 1 479 ? -28.91174 49.04173 -12.45002 1.000 81.20406 2959 GLY A O 1
ATOM 3674 N N . GLY A 1 480 ? -27.98597 50.29563 -10.82393 1.000 75.25783 2960 GLY A N 1
ATOM 3675 C CA . GLY A 1 480 ? -26.79266 50.55843 -11.59693 1.000 66.95943 2960 GLY A CA 1
ATOM 3676 C C . GLY A 1 480 ? -25.72973 49.49603 -11.39058 1.000 59.53294 2960 GLY A C 1
ATOM 3677 O O . GLY A 1 480 ? -25.71069 48.79909 -10.37855 1.000 58.82456 2960 GLY A O 1
ATOM 3678 N N . ALA A 1 481 ? -24.83728 49.36975 -12.36972 1.000 53.56415 2961 ALA A N 1
ATOM 3679 C CA . ALA A 1 481 ? -23.78555 48.36740 -12.27375 1.000 52.06873 2961 ALA A CA 1
ATOM 3680 C C . ALA A 1 481 ? -22.61258 48.76528 -13.15437 1.000 48.40157 2961 ALA A C 1
ATOM 3681 O O . ALA A 1 481 ? -22.78678 49.39781 -14.19864 1.000 48.21216 2961 ALA A O 1
ATOM 3683 N N . HIS A 1 482 ? -21.41699 48.38142 -12.71336 1.000 46.26918 2962 HIS A N 1
ATOM 3684 C CA . HIS A 1 482 ? -20.20075 48.55206 -13.49057 1.000 46.00060 2962 HIS A CA 1
ATOM 3685 C C . HIS A 1 482 ? -19.30570 47.34284 -13.25526 1.000 42.39051 2962 HIS A C 1
ATOM 3686 O O . HIS A 1 482 ? -19.51164 46.56586 -12.32105 1.000 40.51576 2962 HIS A O 1
ATOM 3693 N N . ILE A 1 483 ? -18.31912 47.17350 -14.12765 1.000 40.49509 2963 ILE A N 1
ATOM 3694 C CA . ILE A 1 483 ? -17.29724 46.14526 -13.96543 1.000 42.71558 2963 ILE A CA 1
ATOM 3695 C C . ILE A 1 483 ? -16.02740 46.81871 -13.46921 1.000 40.38079 2963 ILE A C 1
ATOM 3696 O O . ILE A 1 483 ? -15.55685 47.79120 -14.07241 1.000 38.72844 2963 ILE A O 1
ATOM 3701 N N . ALA A 1 484 ? -15.48179 46.31452 -12.36554 1.000 35.19317 2964 ALA A N 1
ATOM 3702 C CA . ALA A 1 484 ? -14.22741 46.79922 -11.80752 1.000 35.75568 2964 ALA A CA 1
ATOM 3703 C C . ALA A 1 484 ? -13.16574 45.72631 -11.98155 1.000 35.09352 2964 ALA A C 1
ATOM 3704 O O . ALA A 1 484 ? -13.37660 44.57464 -11.58615 1.000 32.48497 2964 ALA A O 1
ATOM 3706 N N . LEU A 1 485 ? -12.03605 46.10362 -12.58437 1.000 32.21730 2965 LEU A N 1
ATOM 3707 C CA . LEU A 1 485 ? -10.89317 45.21596 -12.76171 1.000 32.59178 2965 LEU A CA 1
ATOM 3708 C C . LEU A 1 485 ? -9.77723 45.69456 -11.84078 1.000 32.80206 2965 LEU A C 1
ATOM 3709 O O . LEU A 1 485 ? -9.20001 46.76413 -12.05870 1.000 30.91577 2965 LEU A O 1
ATOM 3714 N N . ASN A 1 486 ? -9.49707 44.90611 -10.80837 1.000 29.86429 2966 ASN A N 1
ATOM 3715 C CA . ASN A 1 486 ? -8.40111 45.14986 -9.87467 1.000 29.75854 2966 ASN A CA 1
ATOM 3716 C C . ASN A 1 486 ? -7.21246 44.32970 -10.36967 1.000 28.75502 2966 ASN A C 1
ATOM 3717 O O . ASN A 1 486 ? -7.24650 43.09551 -10.33058 1.000 29.67250 2966 ASN A O 1
ATOM 3722 N N . TYR A 1 487 ? -6.18432 45.00349 -10.89112 1.000 31.14935 2967 TYR A N 1
ATOM 3723 C CA . TYR A 1 487 ? -5.08864 44.33133 -11.58017 1.000 28.62494 2967 TYR A CA 1
ATOM 3724 C C . TYR A 1 487 ? -3.77368 44.53438 -10.83658 1.000 29.62974 2967 TYR A C 1
ATOM 3725 O O . TYR A 1 487 ? -3.56615 45.55241 -10.17414 1.000 27.87609 2967 TYR A O 1
ATOM 3734 N N . ALA A 1 488 ? -2.88091 43.55700 -10.96175 1.000 27.25411 2968 ALA A N 1
ATOM 3735 C CA . ALA A 1 488 ? -1.54953 43.66731 -10.37927 1.000 28.64263 2968 ALA A CA 1
ATOM 3736 C C . ALA A 1 488 ? -0.70404 44.63390 -11.20389 1.000 32.45659 2968 ALA A C 1
ATOM 3737 O O . ALA A 1 488 ? -0.48648 44.41885 -12.40156 1.000 30.65433 2968 ALA A O 1
ATOM 3739 N N . ALA A 1 489 ? -0.22939 45.70566 -10.56717 1.000 30.26326 2969 ALA A N 1
ATOM 3740 C CA . ALA A 1 489 ? 0.55078 46.70350 -11.29230 1.000 34.96930 2969 ALA A CA 1
ATOM 3741 C C . ALA A 1 489 ? 1.91029 46.16209 -11.71904 1.000 34.89241 2969 ALA A C 1
ATOM 3742 O O . ALA A 1 489 ? 2.49526 46.66748 -12.68323 1.000 32.76818 2969 ALA A O 1
ATOM 3744 N N . ASP A 1 490 ? 2.43699 45.16322 -11.00288 1.000 33.70421 2970 ASP A N 1
ATOM 3745 C CA . ASP A 1 490 ? 3.68325 44.52250 -11.41476 1.000 34.82549 2970 ASP A CA 1
ATOM 3746 C C . ASP A 1 490 ? 3.59004 43.97416 -12.83426 1.000 37.39609 2970 ASP A C 1
ATOM 3747 O O . ASP A 1 490 ? 4.58274 43.99356 -13.57326 1.000 37.10140 2970 ASP A O 1
ATOM 3752 N N . LEU A 1 491 ? 2.40549 43.50764 -13.23860 1.000 33.77278 2971 LEU A N 1
ATOM 3753 C CA . LEU A 1 491 ? 2.21365 42.76478 -14.47823 1.000 34.34919 2971 LEU A CA 1
ATOM 3754 C C . LEU A 1 491 ? 1.57700 43.57756 -15.59479 1.000 36.26335 2971 LEU A C 1
ATOM 3755 O O . LEU A 1 491 ? 1.92922 43.39048 -16.76346 1.000 33.44865 2971 LEU A O 1
ATOM 3760 N N . PHE A 1 492 ? 0.63377 44.45582 -15.27723 1.000 32.95944 2972 PHE A N 1
ATOM 3761 C CA . PHE A 1 492 ? -0.14597 45.14657 -16.29201 1.000 33.10596 2972 PHE A CA 1
ATOM 3762 C C . PHE A 1 492 ? -0.00374 46.65253 -16.14446 1.000 35.22193 2972 PHE A C 1
ATOM 3763 O O . PHE A 1 492 ? -0.08460 47.18583 -15.03315 1.000 36.50770 2972 PHE A O 1
ATOM 3771 N N . ASP A 1 493 ? 0.21602 47.33236 -17.26735 1.000 37.40641 2973 ASP A N 1
ATOM 3772 C CA . ASP A 1 493 ? 0.04150 48.77424 -17.30645 1.000 39.49723 2973 ASP A CA 1
ATOM 3773 C C . ASP A 1 493 ? -1.43735 49.11073 -17.17400 1.000 40.91796 2973 ASP A C 1
ATOM 3774 O O . ASP A 1 493 ? -2.31375 48.28830 -17.45848 1.000 37.11850 2973 ASP A O 1
ATOM 3779 N N . HIS A 1 494 ? -1.71706 50.34141 -16.73929 1.000 41.92375 2974 HIS A N 1
ATOM 3780 C CA . HIS A 1 494 ? -3.11016 50.72772 -16.54789 1.000 43.59848 2974 HIS A CA 1
ATOM 3781 C C . HIS A 1 494 ? -3.88482 50.68676 -17.85986 1.000 45.79228 2974 HIS A C 1
ATOM 3782 O O . HIS A 1 494 ? -5.05493 50.28529 -17.88050 1.000 41.25345 2974 HIS A O 1
ATOM 3789 N N . ASP A 1 495 ? -3.25534 51.09827 -18.96851 1.000 43.50208 2975 ASP A N 1
ATOM 3790 C CA . ASP A 1 495 ? -3.98454 51.11406 -20.23322 1.000 45.79269 2975 ASP A CA 1
ATOM 3791 C C . ASP A 1 495 ? -4.29416 49.70182 -20.71257 1.000 42.64682 2975 ASP A C 1
ATOM 3792 O O . ASP A 1 495 ? -5.35136 49.47357 -21.31019 1.000 41.92440 2975 ASP A O 1
ATOM 3797 N N . SER A 1 496 ? -3.40916 48.74044 -20.43776 1.000 41.16924 2976 SER A N 1
ATOM 3798 C CA . SER A 1 496 ? -3.71807 47.35036 -20.75716 1.000 42.74331 2976 SER A CA 1
ATOM 3799 C C . SER A 1 496 ? -4.94718 46.86928 -19.99331 1.000 40.99979 2976 SER A C 1
ATOM 3800 O O . SER A 1 496 ? -5.77749 46.13157 -20.53752 1.000 39.26479 2976 SER A O 1
ATOM 3803 N N . ALA A 1 497 ? -5.07748 47.27753 -18.72803 1.000 36.97676 2977 ALA A N 1
ATOM 3804 C CA . ALA A 1 497 ? -6.22165 46.86257 -17.92438 1.000 40.41524 2977 ALA A CA 1
ATOM 3805 C C . ALA A 1 497 ? -7.50539 47.51689 -18.41469 1.000 39.07124 2977 ALA A C 1
ATOM 3806 O O . ALA A 1 497 ? -8.55662 46.86828 -18.47161 1.000 38.93802 2977 ALA A O 1
ATOM 3808 N N . GLU A 1 498 ? -7.44034 48.80323 -18.76775 1.000 36.25893 2978 GLU A N 1
ATOM 3809 C CA . GLU A 1 498 ? -8.59604 49.46380 -19.37022 1.000 42.46065 2978 GLU A CA 1
ATOM 3810 C C . GLU A 1 498 ? -9.05638 48.72796 -20.62002 1.000 40.05840 2978 GLU A C 1
ATOM 3811 O O . GLU A 1 498 ? -10.26045 48.60209 -20.86816 1.000 42.67604 2978 GLU A O 1
ATOM 3817 N N . GLN A 1 499 ? -8.10959 48.23623 -21.42030 1.000 41.05851 2979 GLN A N 1
ATOM 3818 C CA . GLN A 1 499 ? -8.46943 47.52432 -22.64114 1.000 43.86150 2979 GLN A CA 1
ATOM 3819 C C . GLN A 1 499 ? -9.06095 46.15415 -22.33056 1.000 41.14172 2979 GLN A C 1
ATOM 3820 O O . GLN A 1 499 ? -10.00127 45.71293 -23.00252 1.000 42.50832 2979 GLN A O 1
ATOM 3826 N N . LEU A 1 500 ? -8.52882 45.47020 -21.31437 1.000 39.56004 2980 LEU A N 1
ATOM 3827 C CA . LEU A 1 500 ? -9.07142 44.17298 -20.92043 1.000 39.99210 2980 LEU A CA 1
ATOM 3828 C C . LEU A 1 500 ? -10.51943 44.29736 -20.47554 1.000 41.43422 2980 LEU A C 1
ATOM 3829 O O . LEU A 1 500 ? -11.37995 43.50790 -20.88320 1.000 39.96134 2980 LEU A O 1
ATOM 3834 N N . VAL A 1 501 ? -10.80385 45.27789 -19.61899 1.000 38.73093 2981 VAL A N 1
ATOM 3835 C CA . VAL A 1 501 ? -12.14743 45.38816 -19.06774 1.000 40.79258 2981 VAL A CA 1
ATOM 3836 C C . VAL A 1 501 ? -13.11723 45.90700 -20.12414 1.000 39.72615 2981 VAL A C 1
ATOM 3837 O O . VAL A 1 501 ? -14.30757 45.57888 -20.09580 1.000 42.03590 2981 VAL A O 1
ATOM 3841 N N . ALA A 1 502 ? -12.62972 46.68981 -21.09122 1.000 41.15215 2982 ALA A N 1
ATOM 3842 C CA . ALA A 1 502 ? -13.48210 47.08744 -22.20811 1.000 43.73895 2982 ALA A CA 1
ATOM 3843 C C . ALA A 1 502 ? -13.79967 45.89896 -23.10709 1.000 43.45917 2982 ALA A C 1
ATOM 3844 O O . ALA A 1 502 ? -14.90637 45.80368 -23.65244 1.000 44.94624 2982 ALA A O 1
ATOM 3846 N N . ARG A 1 503 ? -12.84282 44.98358 -23.27757 1.000 39.65042 2983 ARG A N 1
ATOM 3847 C CA . ARG A 1 503 ? -13.11115 43.78955 -24.07215 1.000 44.57673 2983 ARG A CA 1
ATOM 3848 C C . ARG A 1 503 ? -14.10629 42.87392 -23.37359 1.000 42.29732 2983 ARG A C 1
ATOM 3849 O O . ARG A 1 503 ? -14.91185 42.20488 -24.03544 1.000 39.83129 2983 ARG A O 1
ATOM 3857 N N . LEU A 1 504 ? -14.05138 42.81385 -22.03878 1.000 40.90088 2984 LEU A N 1
ATOM 3858 C CA . LEU A 1 504 ? -15.03560 42.03312 -21.29591 1.000 41.37936 2984 LEU A CA 1
ATOM 3859 C C . LEU A 1 504 ? -16.44756 42.54088 -21.56787 1.000 40.46518 2984 LEU A C 1
ATOM 3860 O O . LEU A 1 504 ? -17.37291 41.75130 -21.79197 1.000 40.84416 2984 LEU A O 1
ATOM 3865 N N . ARG A 1 505 ? -16.62957 43.86436 -21.55351 1.000 41.61124 2985 ARG A N 1
ATOM 3866 C CA . ARG A 1 505 ? -17.92610 44.44078 -21.89996 1.000 45.98588 2985 ARG A CA 1
ATOM 3867 C C . ARG A 1 505 ? -18.32924 44.08304 -23.32611 1.000 45.32106 2985 ARG A C 1
ATOM 3868 O O . ARG A 1 505 ? -19.50671 43.82596 -23.59971 1.000 45.73145 2985 ARG A O 1
ATOM 3876 N N . THR A 1 506 ? -17.36649 44.06687 -24.25002 1.000 44.16133 2986 THR A N 1
ATOM 3877 C CA . THR A 1 506 ? -17.67004 43.69591 -25.62899 1.000 46.03860 2986 THR A CA 1
ATOM 3878 C C . THR A 1 506 ? -18.15334 42.25375 -25.71698 1.000 44.02174 2986 THR A C 1
ATOM 3879 O O . THR A 1 506 ? -19.10232 41.95328 -26.45011 1.000 44.79849 2986 THR A O 1
ATOM 3883 N N . VAL A 1 507 ? -17.51051 41.34585 -24.97882 1.000 41.67589 2987 VAL A N 1
ATOM 3884 C CA . VAL A 1 507 ? -17.96993 39.96050 -24.93725 1.000 39.95341 2987 VAL A CA 1
ATOM 3885 C C . VAL A 1 507 ? -19.39735 39.88768 -24.41193 1.000 44.51322 2987 VAL A C 1
ATOM 3886 O O . VAL A 1 507 ? -20.22982 39.14027 -24.94017 1.000 43.39955 2987 VAL A O 1
ATOM 3890 N N . LEU A 1 508 ? -19.71131 40.68112 -23.38387 1.000 40.57400 2988 LEU A N 1
ATOM 3891 C CA . LEU A 1 508 ? -21.06982 40.69481 -22.85033 1.000 42.22325 2988 LEU A CA 1
ATOM 3892 C C . LEU A 1 508 ? -22.06525 41.24101 -23.86857 1.000 46.63643 2988 LEU A C 1
ATOM 3893 O O . LEU A 1 508 ? -23.18683 40.73082 -23.98464 1.000 45.92854 2988 LEU A O 1
ATOM 3898 N N . GLU A 1 509 ? -21.68377 42.29157 -24.59878 1.000 45.59221 2989 GLU A N 1
ATOM 3899 C CA . GLU A 1 509 ? -22.55628 42.82965 -25.63929 1.000 45.10891 2989 GLU A CA 1
ATOM 3900 C C . GLU A 1 509 ? -22.87919 41.76860 -26.68376 1.000 47.05286 2989 GLU A C 1
ATOM 3901 O O . GLU A 1 509 ? -24.04571 41.55860 -27.03170 1.000 48.75420 2989 GLU A O 1
ATOM 3907 N N . HIS A 1 510 ? -21.85164 41.08290 -27.19178 1.000 49.23683 2990 HIS A N 1
ATOM 3908 C CA . HIS A 1 510 ? -22.07302 40.04323 -28.19290 1.000 49.26994 2990 HIS A CA 1
ATOM 3909 C C . HIS A 1 510 ? -22.89870 38.89088 -27.63316 1.000 50.81296 2990 HIS A C 1
ATOM 3910 O O . HIS A 1 510 ? -23.75122 38.33339 -28.33445 1.000 49.59732 2990 HIS A O 1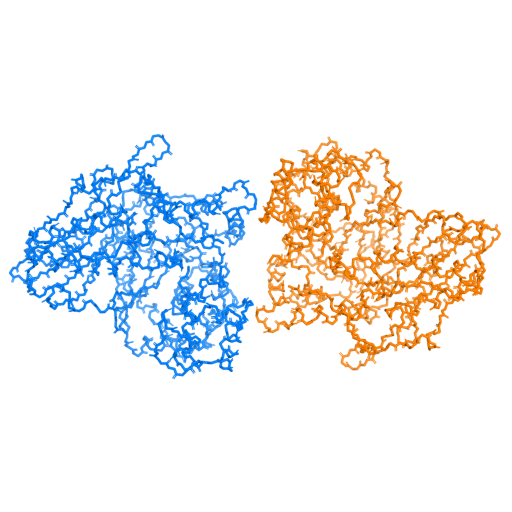
ATOM 3917 N N . ALA A 1 511 ? -22.66041 38.52151 -26.37136 1.000 47.89202 2991 ALA A N 1
ATOM 3918 C CA . ALA A 1 511 ? -23.36937 37.39497 -25.77349 1.000 46.72389 2991 ALA A CA 1
ATOM 3919 C C . ALA A 1 511 ? -24.86697 37.66779 -25.68529 1.000 51.51783 2991 ALA A C 1
ATOM 3920 O O . ALA A 1 511 ? -25.68436 36.82187 -26.06654 1.000 50.79618 2991 ALA A O 1
ATOM 3922 N N . CYS A 1 512 ? -25.24682 38.84919 -25.18978 1.000 50.05238 2992 CYS A N 1
ATOM 3923 C CA . CYS A 1 512 ? -26.66252 39.20416 -25.13405 1.000 49.95231 2992 CYS A CA 1
ATOM 3924 C C . CYS A 1 512 ? -27.26614 39.29644 -26.52854 1.000 55.14004 2992 CYS A C 1
ATOM 3925 O O . CYS A 1 512 ? -28.41433 38.89177 -26.74724 1.000 53.45224 2992 CYS A O 1
ATOM 3928 N N . ALA A 1 513 ? -26.51111 39.83647 -27.48472 1.000 53.48308 2993 ALA A N 1
ATOM 3929 C CA . ALA A 1 513 ? -27.03738 39.98611 -28.83544 1.000 55.38489 2993 ALA A CA 1
ATOM 3930 C C . ALA A 1 513 ? -27.29622 38.63322 -29.48011 1.000 58.01684 2993 ALA A C 1
ATOM 3931 O O . ALA A 1 513 ? -28.32331 38.43716 -30.14162 1.000 57.10395 2993 ALA A O 1
ATOM 3933 N N . ASP A 1 514 ? -26.38279 37.68560 -29.29262 1.000 54.34564 2994 ASP A N 1
ATOM 3934 C CA . ASP A 1 514 ? -26.46118 36.42633 -30.01886 1.000 58.32159 2994 ASP A CA 1
ATOM 3935 C C . ASP A 1 514 ? -25.70561 35.33234 -29.27461 1.000 55.33916 2994 ASP A C 1
ATOM 3936 O O . ASP A 1 514 ? -24.54316 35.05347 -29.59547 1.000 53.47721 2994 ASP A O 1
ATOM 3941 N N . PRO A 1 515 ? -26.32864 34.68605 -28.28466 1.000 53.73161 2995 PRO A N 1
ATOM 3942 C CA . PRO A 1 515 ? -25.61340 33.65860 -27.51121 1.000 54.32988 2995 PRO A CA 1
ATOM 3943 C C . PRO A 1 515 ? -25.41026 32.35162 -28.25918 1.000 60.08844 2995 PRO A C 1
ATOM 3944 O O . PRO A 1 515 ? -24.67206 31.48967 -27.76211 1.000 55.25538 2995 PRO A O 1
ATOM 3948 N N . CYS A 1 516 ? -26.04135 32.16879 -29.42067 1.000 62.08797 2996 CYS A N 1
ATOM 3949 C CA . CYS A 1 516 ? -25.81270 30.99471 -30.25485 1.000 66.22804 2996 CYS A CA 1
ATOM 3950 C C . CYS A 1 516 ? -24.55497 31.11435 -31.10026 1.000 67.77328 2996 CYS A C 1
ATOM 3951 O O . CYS A 1 516 ? -24.31859 30.26081 -31.96341 1.000 72.81838 2996 CYS A O 1
ATOM 3954 N N . ARG A 1 517 ? -23.76314 32.14980 -30.87829 1.000 65.29366 2997 ARG A N 1
ATOM 3955 C CA . ARG A 1 517 ? -22.51799 32.33034 -31.60710 1.000 68.44099 2997 ARG A CA 1
ATOM 3956 C C . ARG A 1 517 ? -21.40423 31.54265 -30.92462 1.000 69.32044 2997 ARG A C 1
ATOM 3957 O O . ARG A 1 517 ? -21.24026 31.64727 -29.70402 1.000 63.41823 2997 ARG A O 1
ATOM 3965 N N . PRO A 1 518 ? -20.64429 30.73147 -31.66317 1.000 71.64238 2998 PRO A N 1
ATOM 3966 C CA . PRO A 1 518 ? -19.50870 30.02977 -31.05292 1.000 68.82086 2998 PRO A CA 1
ATOM 3967 C C . PRO A 1 518 ? -18.53322 31.00144 -30.40489 1.000 68.43587 2998 PRO A C 1
ATOM 3968 O O . PRO A 1 518 ? -18.34491 32.12911 -30.86622 1.000 71.05344 2998 PRO A O 1
ATOM 3972 N N . VAL A 1 519 ? -17.92271 30.55625 -29.31091 1.000 62.64032 2999 VAL A N 1
ATOM 3973 C CA . VAL A 1 519 ? -16.92076 31.36147 -28.62751 1.000 63.27896 2999 VAL A CA 1
ATOM 3974 C C . VAL A 1 519 ? -15.62431 31.33995 -29.42795 1.000 67.29077 2999 VAL A C 1
ATOM 3975 O O . VAL A 1 519 ? -14.84766 32.29400 -29.39427 1.000 67.94472 2999 VAL A O 1
ATOM 3979 N N . VAL B 1 1 ? -27.23533 -2.70755 -3.20842 1.000 34.50596 2481 VAL B N 1
ATOM 3980 C CA . VAL B 1 1 ? -25.80689 -2.98356 -3.10686 1.000 37.30548 2481 VAL B CA 1
ATOM 3981 C C . VAL B 1 1 ? -25.55238 -3.86839 -1.89180 1.000 38.79401 2481 VAL B C 1
ATOM 3982 O O . VAL B 1 1 ? -25.78087 -3.45571 -0.75582 1.000 36.18691 2481 VAL B O 1
ATOM 3986 N N . THR B 1 2 ? -25.07405 -5.09092 -2.12419 1.000 36.65833 2482 THR B N 1
ATOM 3987 C CA . THR B 1 2 ? -24.86739 -6.00603 -1.00872 1.000 40.20557 2482 THR B CA 1
ATOM 3988 C C . THR B 1 2 ? -23.62983 -5.65229 -0.18345 1.000 37.74886 2482 THR B C 1
ATOM 3989 O O . THR B 1 2 ? -23.56037 -6.02012 0.99485 1.000 36.73075 2482 THR B O 1
ATOM 3993 N N . ALA B 1 3 ? -22.66907 -4.92829 -0.76609 1.000 35.66878 2483 ALA B N 1
ATOM 3994 C CA . ALA B 1 3 ? -21.41951 -4.63552 -0.06435 1.000 36.80102 2483 ALA B CA 1
ATOM 3995 C C . ALA B 1 3 ? -21.66273 -3.91152 1.25750 1.000 38.93283 2483 ALA B C 1
ATOM 3996 O O . ALA B 1 3 ? -20.94174 -4.13361 2.23961 1.000 37.29004 2483 ALA B O 1
ATOM 3998 N N . TYR B 1 4 ? -22.67263 -3.04192 1.30314 1.000 36.50616 2484 TYR B N 1
ATOM 3999 C CA . TYR B 1 4 ? -22.98798 -2.32690 2.53646 1.000 39.12485 2484 TYR B CA 1
ATOM 4000 C C . TYR B 1 4 ? -23.27131 -3.30050 3.67506 1.000 38.22204 2484 TYR B C 1
ATOM 4001 O O . TYR B 1 4 ? -22.73494 -3.16642 4.78309 1.000 36.63551 2484 TYR B O 1
ATOM 4010 N N . GLU B 1 5 ? -24.11032 -4.29708 3.40579 1.000 36.18152 2485 GLU B N 1
ATOM 4011 C CA . GLU B 1 5 ? -24.43649 -5.30828 4.40323 1.000 37.95386 2485 GLU B CA 1
ATOM 4012 C C . GLU B 1 5 ? -23.19170 -6.07455 4.84533 1.000 39.62307 2485 GLU B C 1
ATOM 4013 O O . GLU B 1 5 ? -22.99639 -6.31981 6.04248 1.000 35.42951 2485 GLU B O 1
ATOM 4019 N N . GLU B 1 6 ? -22.32919 -6.45320 3.89369 1.000 39.34562 2486 GLU B N 1
ATOM 4020 C CA A GLU B 1 6 ? -21.10734 -7.17831 4.23391 0.531 45.56292 2486 GLU B CA 1
ATOM 4021 C CA B GLU B 1 6 ? -21.12407 -7.19075 4.26597 0.469 41.48803 2486 GLU B CA 1
ATOM 4022 C C . GLU B 1 6 ? -20.23016 -6.36862 5.18590 1.000 38.36092 2486 GLU B C 1
ATOM 4023 O O . GLU B 1 6 ? -19.65403 -6.90897 6.13757 1.000 37.38991 2486 GLU B O 1
ATOM 4034 N N . ILE B 1 7 ? -20.10609 -5.06623 4.93130 1.000 35.12125 2487 ILE B N 1
ATOM 4035 C CA . ILE B 1 7 ? -19.27163 -4.21848 5.77766 1.000 36.26475 2487 ILE B CA 1
ATOM 4036 C C . ILE B 1 7 ? -19.83600 -4.15499 7.19333 1.000 37.04386 2487 ILE B C 1
ATOM 4037 O O . ILE B 1 7 ? -19.09717 -4.28042 8.17576 1.000 33.57002 2487 ILE B O 1
ATOM 4042 N N . VAL B 1 8 ? -21.15324 -3.96018 7.32130 1.000 36.25881 2488 VAL B N 1
ATOM 4043 C CA . VAL B 1 8 ? -21.75228 -3.88316 8.65448 1.000 33.89371 2488 VAL B CA 1
ATOM 4044 C C . VAL B 1 8 ? -21.56068 -5.19686 9.40047 1.000 37.54634 2488 VAL B C 1
ATOM 4045 O O . VAL B 1 8 ? -21.22940 -5.20427 10.59109 1.000 35.70807 2488 VAL B O 1
ATOM 4049 N N . CYS B 1 9 ? -21.75444 -6.32911 8.71301 1.000 36.01139 2489 CYS B N 1
ATOM 4050 C CA . CYS B 1 9 ? -21.52701 -7.62301 9.35444 1.000 38.45118 2489 CYS B CA 1
ATOM 4051 C C . CYS B 1 9 ? -20.08742 -7.75718 9.82600 1.000 38.63063 2489 CYS B C 1
ATOM 4052 O O . CYS B 1 9 ? -19.82879 -8.24720 10.93107 1.000 40.14269 2489 CYS B O 1
ATOM 4055 N N . GLN B 1 10 ? -19.13812 -7.32167 8.99860 1.000 36.38470 2490 GLN B N 1
ATOM 4056 C CA . GLN B 1 10 ? -17.72793 -7.39973 9.36199 1.000 38.85588 2490 GLN B CA 1
ATOM 4057 C C . GLN B 1 10 ? -17.43297 -6.58866 10.62076 1.000 39.88899 2490 GLN B C 1
ATOM 4058 O O . GLN B 1 10 ? -16.65869 -7.02217 11.48124 1.000 42.14551 2490 GLN B O 1
ATOM 4064 N N . VAL B 1 11 ? -18.05829 -5.42010 10.75808 1.000 38.29174 2491 VAL B N 1
ATOM 4065 C CA . VAL B 1 11 ? -17.81330 -4.57555 11.92251 1.000 39.17157 2491 VAL B CA 1
ATOM 4066 C C . VAL B 1 11 ? -18.47851 -5.16053 13.16465 1.000 40.50944 2491 VAL B C 1
ATOM 4067 O O . VAL B 1 11 ? -17.87064 -5.20896 14.23962 1.000 41.12386 2491 VAL B O 1
ATOM 4071 N N . PHE B 1 12 ? -19.74198 -5.58978 13.04314 1.000 37.08012 2492 PHE B N 1
ATOM 4072 C CA . PHE B 1 12 ? -20.40090 -6.30445 14.13788 1.000 40.11924 2492 PHE B CA 1
ATOM 4073 C C . PHE B 1 12 ? -19.51902 -7.43232 14.65920 1.000 44.73756 2492 PHE B C 1
ATOM 4074 O O . PHE B 1 12 ? -19.29790 -7.56309 15.86903 1.000 42.34057 2492 PHE B O 1
ATOM 4082 N N . ALA B 1 13 ? -19.00842 -8.26264 13.74685 1.000 42.25945 2493 ALA B N 1
ATOM 4083 C CA . ALA B 1 13 ? -18.19552 -9.40579 14.14931 1.000 47.63387 2493 ALA B CA 1
ATOM 4084 C C . ALA B 1 13 ? -16.94039 -8.96450 14.89145 1.000 45.09603 2493 ALA B C 1
ATOM 4085 O O . ALA B 1 13 ? -16.55548 -9.57727 15.89227 1.000 49.09148 2493 ALA B O 1
ATOM 4087 N N . ALA B 1 14 ? -16.29473 -7.89591 14.42516 1.000 40.81559 2494 ALA B N 1
ATOM 4088 C CA . ALA B 1 14 ? -15.06506 -7.44200 15.06635 1.000 45.11700 2494 ALA B CA 1
ATOM 4089 C C . ALA B 1 14 ? -15.34500 -6.85656 16.44616 1.000 47.25607 2494 ALA B C 1
ATOM 4090 O O . ALA B 1 14 ? -14.64525 -7.16530 17.41781 1.000 45.82625 2494 ALA B O 1
ATOM 4092 N N . VAL B 1 15 ? -16.36879 -6.00936 16.55248 1.000 45.73119 2495 VAL B N 1
ATOM 4093 C CA . VAL B 1 15 ? -16.67705 -5.37696 17.83245 1.000 43.61755 2495 VAL B CA 1
ATOM 4094 C C . VAL B 1 15 ? -17.22351 -6.39886 18.82304 1.000 45.86113 2495 VAL B C 1
ATOM 4095 O O . VAL B 1 15 ? -16.83169 -6.41715 19.99507 1.000 47.81109 2495 VAL B O 1
ATOM 4099 N N . LEU B 1 16 ? -18.13611 -7.26110 18.37632 1.000 47.00342 2496 LEU B N 1
ATOM 4100 C CA . LEU B 1 16 ? -18.74307 -8.24078 19.26899 1.000 48.57811 2496 LEU B CA 1
ATOM 4101 C C . LEU B 1 16 ? -17.85937 -9.45603 19.50636 1.000 55.59561 2496 LEU B C 1
ATOM 4102 O O . LEU B 1 16 ? -18.21625 -10.30155 20.33483 1.000 58.05266 2496 LEU B O 1
ATOM 4107 N N . ASP B 1 17 ? -16.72364 -9.55401 18.81735 1.000 55.35718 2497 ASP B N 1
ATOM 4108 C CA . ASP B 1 17 ? -15.84206 -10.71818 18.88595 1.000 61.56577 2497 ASP B CA 1
ATOM 4109 C C . ASP B 1 17 ? -16.63252 -12.00304 18.63670 1.000 64.29384 2497 ASP B C 1
ATOM 4110 O O . ASP B 1 17 ? -16.64178 -12.93620 19.44100 1.000 64.53220 2497 ASP B O 1
ATOM 4115 N N . ARG B 1 18 ? -17.30796 -12.02966 17.49117 1.000 62.06285 2498 ARG B N 1
ATOM 4116 C CA . ARG B 1 18 ? -18.14895 -13.14888 17.10550 1.000 63.18344 2498 ARG B CA 1
ATOM 4117 C C . ARG B 1 18 ? -17.87445 -13.52835 15.65695 1.000 69.11264 2498 ARG B C 1
ATOM 4118 O O . ARG B 1 18 ? -17.32973 -12.74376 14.87537 1.000 66.65315 2498 ARG B O 1
ATOM 4126 N N . SER B 1 19 ? -18.25888 -14.75629 15.30912 1.000 72.25941 2499 SER B N 1
ATOM 4127 C CA . SER B 1 19 ? -18.17244 -15.24476 13.93937 1.000 72.21613 2499 SER B CA 1
ATOM 4128 C C . SER B 1 19 ? -19.52946 -15.68391 13.40759 1.000 71.66647 2499 SER B C 1
ATOM 4129 O O . SER B 1 19 ? -19.60386 -16.24297 12.30675 1.000 70.96939 2499 SER B O 1
ATOM 4132 N N . ASP B 1 20 ? -20.60283 -15.43358 14.15739 1.000 70.81036 2500 ASP B N 1
ATOM 4133 C CA . ASP B 1 20 ? -21.94280 -15.89235 13.82225 1.000 72.32594 2500 ASP B CA 1
ATOM 4134 C C . ASP B 1 20 ? -22.83267 -14.77180 13.29392 1.000 71.66236 2500 ASP B C 1
ATOM 4135 O O . ASP B 1 20 ? -24.05965 -14.92305 13.27086 1.000 69.68743 2500 ASP B O 1
ATOM 4140 N N . VAL B 1 21 ? -22.24739 -13.65455 12.87344 1.000 65.59543 2501 VAL B N 1
ATOM 4141 C CA . VAL B 1 21 ? -23.03026 -12.48020 12.50108 1.000 62.35032 2501 VAL B CA 1
ATOM 4142 C C . VAL B 1 21 ? -23.65856 -12.69937 11.13053 1.000 62.12616 2501 VAL B C 1
ATOM 4143 O O . VAL B 1 21 ? -22.95305 -12.88462 10.13232 1.000 60.85261 2501 VAL B O 1
ATOM 4147 N N . THR B 1 22 ? -24.98737 -12.67273 11.08361 1.000 54.34330 2502 THR B N 1
ATOM 4148 C CA . THR B 1 22 ? -25.75179 -12.75208 9.85026 1.000 58.04171 2502 THR B CA 1
ATOM 4149 C C . THR B 1 22 ? -26.50889 -11.44496 9.64225 1.000 54.73354 2502 THR B C 1
ATOM 4150 O O . THR B 1 22 ? -26.62857 -10.61652 10.54884 1.000 56.67801 2502 THR B O 1
ATOM 4154 N N . ALA B 1 23 ? -27.03795 -11.27587 8.42864 1.000 54.16641 2503 ALA B N 1
ATOM 4155 C CA . ALA B 1 23 ? -27.63350 -10.00437 8.02960 1.000 54.45400 2503 ALA B CA 1
ATOM 4156 C C . ALA B 1 23 ? -28.82181 -9.59872 8.89203 1.000 54.66155 2503 ALA B C 1
ATOM 4157 O O . ALA B 1 23 ? -29.18463 -8.41752 8.90508 1.000 47.56165 2503 ALA B O 1
ATOM 4159 N N . ASP B 1 24 ? -29.43860 -10.53849 9.60532 1.000 55.70859 2504 ASP B N 1
ATOM 4160 C CA . ASP B 1 24 ? -30.63304 -10.25630 10.39014 1.000 56.12057 2504 ASP B CA 1
ATOM 4161 C C . ASP B 1 24 ? -30.39889 -10.36580 11.89125 1.000 52.60931 2504 ASP B C 1
ATOM 4162 O O . ASP B 1 24 ? -31.36161 -10.32672 12.66311 1.000 53.26288 2504 ASP B O 1
ATOM 4167 N N . ALA B 1 25 ? -29.15057 -10.48772 12.32549 1.000 51.18132 2505 ALA B N 1
ATOM 4168 C CA . ALA B 1 25 ? -28.85464 -10.59640 13.74481 1.000 48.86245 2505 ALA B CA 1
ATOM 4169 C C . ALA B 1 25 ? -28.92867 -9.22858 14.41573 1.000 51.25083 2505 ALA B C 1
ATOM 4170 O O . ALA B 1 25 ? -28.41704 -8.23334 13.89649 1.000 48.17621 2505 ALA B O 1
ATOM 4172 N N . ASP B 1 26 ? -29.58073 -9.18315 15.57472 1.000 48.70899 2506 ASP B N 1
ATOM 4173 C CA . ASP B 1 26 ? -29.74805 -7.93479 16.30770 1.000 47.94086 2506 ASP B CA 1
ATOM 4174 C C . ASP B 1 26 ? -28.49230 -7.63312 17.12185 1.000 44.36101 2506 ASP B C 1
ATOM 4175 O O . ASP B 1 26 ? -27.95783 -8.51189 17.80561 1.000 45.44717 2506 ASP B O 1
ATOM 4180 N N . PHE B 1 27 ? -28.02156 -6.38583 17.03781 1.000 43.40806 2507 PHE B N 1
ATOM 4181 C CA . PHE B 1 27 ? -26.78244 -5.99686 17.70629 1.000 40.38055 2507 PHE B CA 1
ATOM 4182 C C . PHE B 1 27 ? -26.82628 -6.30817 19.19755 1.000 43.18274 2507 PHE B C 1
ATOM 4183 O O . PHE B 1 27 ? -25.91867 -6.94824 19.73826 1.000 38.47122 2507 PHE B O 1
ATOM 4191 N N . PHE B 1 28 ? -27.88179 -5.86081 19.87912 1.000 40.20809 2508 PHE B N 1
ATOM 4192 C CA . PHE B 1 28 ? -27.94791 -6.03192 21.32579 1.000 42.08429 2508 PHE B CA 1
ATOM 4193 C C . PHE B 1 28 ? -28.20064 -7.48805 21.70021 1.000 44.92629 2508 PHE B C 1
ATOM 4194 O O . PHE B 1 28 ? -27.67161 -7.97614 22.70374 1.000 44.05787 2508 PHE B O 1
ATOM 4202 N N . ALA B 1 29 ? -28.98889 -8.20445 20.89682 1.000 45.87565 2509 ALA B N 1
ATOM 4203 C C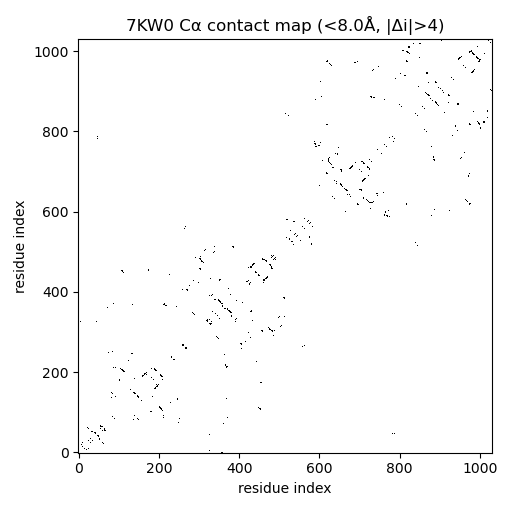A . ALA B 1 29 ? -29.21595 -9.62046 21.16658 1.000 50.30670 2509 ALA B CA 1
ATOM 4204 C C . ALA B 1 29 ? -27.94309 -10.44171 20.99993 1.000 51.76310 2509 ALA B C 1
ATOM 4205 O O . ALA B 1 29 ? -27.80091 -11.49345 21.63508 1.000 54.98342 2509 ALA B O 1
ATOM 4207 N N . LEU B 1 30 ? -27.01582 -9.98799 20.15606 1.000 48.28526 2510 LEU B N 1
ATOM 4208 C CA . LEU B 1 30 ? -25.72235 -10.64126 20.00600 1.000 52.58842 2510 LEU B CA 1
ATOM 4209 C C . LEU B 1 30 ? -24.74611 -10.29591 21.12242 1.000 50.01033 2510 LEU B C 1
ATOM 4210 O O . LEU B 1 30 ? -23.60728 -10.77869 21.09550 1.000 51.35280 2510 LEU B O 1
ATOM 4215 N N . GLY B 1 31 ? -25.14456 -9.45745 22.07797 1.000 46.88074 2511 GLY B N 1
ATOM 4216 C CA . GLY B 1 31 ? -24.26909 -9.05503 23.16035 1.000 43.85897 2511 GLY B CA 1
ATOM 4217 C C . GLY B 1 31 ? -23.83611 -7.60648 23.12451 1.000 42.08713 2511 GLY B C 1
ATOM 4218 O O . GLY B 1 31 ? -23.07996 -7.18309 24.00844 1.000 39.30172 2511 GLY B O 1
ATOM 4219 N N . GLY B 1 32 ? -24.27843 -6.83178 22.13733 1.000 40.24862 2512 GLY B N 1
ATOM 4220 C CA . GLY B 1 32 ? -23.94841 -5.42310 22.11162 1.000 35.30704 2512 GLY B CA 1
ATOM 4221 C C . GLY B 1 32 ? -24.61743 -4.65473 23.23697 1.000 38.14995 2512 GLY B C 1
ATOM 4222 O O . GLY B 1 32 ? -25.59769 -5.09131 23.83972 1.000 37.89735 2512 GLY B O 1
ATOM 4223 N N . HIS B 1 33 ? -24.06031 -3.48689 23.53570 1.000 36.53878 2513 HIS B N 1
ATOM 4224 C CA . HIS B 1 33 ? -24.62679 -2.59415 24.53698 1.000 35.75297 2513 HIS B CA 1
ATOM 4225 C C . HIS B 1 33 ? -24.15512 -1.18507 24.20773 1.000 36.26049 2513 HIS B C 1
ATOM 4226 O O . HIS B 1 33 ? -23.38630 -0.97278 23.26278 1.000 33.68858 2513 HIS B O 1
ATOM 4233 N N . SER B 1 34 ? -24.61336 -0.22186 25.01387 1.000 32.79597 2514 SER B N 1
ATOM 4234 C CA . SER B 1 34 ? -24.40171 1.19060 24.69512 1.000 32.77444 2514 SER B CA 1
ATOM 4235 C C . SER B 1 34 ? -22.92378 1.51977 24.48279 1.000 35.75082 2514 SER B C 1
ATOM 4236 O O . SER B 1 34 ? -22.56708 2.24440 23.54521 1.000 35.13541 2514 SER B O 1
ATOM 4239 N N . LEU B 1 35 ? -22.04671 1.00023 25.34516 1.000 34.71389 2515 LEU B N 1
ATOM 4240 C CA . LEU B 1 35 ? -20.62681 1.31285 25.21224 1.000 36.41472 2515 LEU B CA 1
ATOM 4241 C C . LEU B 1 35 ? -20.05688 0.77116 23.90634 1.000 38.07896 2515 LEU B C 1
ATOM 4242 O O . LEU B 1 35 ? -19.25322 1.44373 23.24952 1.000 36.74004 2515 LEU B O 1
ATOM 4247 N N . LEU B 1 36 ? -20.45032 -0.44441 23.51456 1.000 37.31178 2516 LEU B N 1
ATOM 4248 C CA . LEU B 1 36 ? -19.94319 -1.00754 22.26700 1.000 38.02801 2516 LEU B CA 1
ATOM 4249 C C . LEU B 1 36 ? -20.51241 -0.30912 21.04323 1.000 38.76696 2516 LEU B C 1
ATOM 4250 O O . LEU B 1 36 ? -19.88024 -0.34532 19.97903 1.000 36.11310 2516 LEU B O 1
ATOM 4255 N N . SER B 1 37 ? -21.68584 0.32075 21.16526 1.000 35.67797 2517 SER B N 1
ATOM 4256 C CA . SER B 1 37 ? -22.26303 1.01444 20.01845 1.000 35.22638 2517 SER B CA 1
ATOM 4257 C C . SER B 1 37 ? -21.34129 2.11750 19.51303 1.000 41.10390 2517 SER B C 1
ATOM 4258 O O . SER B 1 37 ? -21.35739 2.44697 18.31752 1.000 37.94977 2517 SER B O 1
ATOM 4261 N N . LEU B 1 38 ? -20.52533 2.68866 20.40262 1.000 36.89996 2518 LEU B N 1
ATOM 4262 C CA . LEU B 1 38 ? -19.57003 3.70798 19.98497 1.000 38.10395 2518 LEU B CA 1
ATOM 4263 C C . LEU B 1 38 ? -18.57359 3.15109 18.97926 1.000 37.76783 2518 LEU B C 1
ATOM 4264 O O . LEU B 1 38 ? -18.20123 3.83554 18.02242 1.000 38.99783 2518 LEU B O 1
ATOM 4269 N N . ARG B 1 39 ? -18.13059 1.91030 19.18100 1.000 35.14780 2519 ARG B N 1
ATOM 4270 C CA . ARG B 1 39 ? -17.12100 1.33327 18.30205 1.000 37.99207 2519 ARG B CA 1
ATOM 4271 C C . ARG B 1 39 ? -17.70176 0.98736 16.93552 1.000 39.41891 2519 ARG B C 1
ATOM 4272 O O . ARG B 1 39 ? -17.03781 1.18259 15.91087 1.000 38.47459 2519 ARG B O 1
ATOM 4280 N N . VAL B 1 40 ? -18.93481 0.47084 16.90013 1.000 37.64846 2520 VAL B N 1
ATOM 4281 C CA . VAL B 1 40 ? -19.59658 0.19451 15.62507 1.000 39.46587 2520 VAL B CA 1
ATOM 4282 C C . VAL B 1 40 ? -19.70556 1.47161 14.80347 1.000 38.19418 2520 VAL B C 1
ATOM 4283 O O . VAL B 1 40 ? -19.37825 1.50077 13.60868 1.000 36.92827 2520 VAL B O 1
ATOM 4287 N N . VAL B 1 41 ? -20.16675 2.54970 15.44176 1.000 37.38835 2521 VAL B N 1
ATOM 4288 C CA . VAL B 1 41 ? -20.36449 3.82029 14.74605 1.000 37.71281 2521 VAL B CA 1
ATOM 4289 C C . VAL B 1 41 ? -19.04028 4.34460 14.20459 1.000 41.46941 2521 VAL B C 1
ATOM 4290 O O . VAL B 1 41 ? -18.93448 4.73671 13.03515 1.000 42.66472 2521 VAL B O 1
ATOM 4294 N N . ALA B 1 42 ? -18.00773 4.35550 15.04771 1.000 41.36417 2522 ALA B N 1
ATOM 4295 C CA . ALA B 1 42 ? -16.71099 4.87678 14.62416 1.000 41.93470 2522 ALA B CA 1
ATOM 4296 C C . ALA B 1 42 ? -16.14682 4.07481 13.45753 1.000 42.81779 2522 ALA B C 1
ATOM 4297 O O . ALA B 1 42 ? -15.65471 4.64225 12.47374 1.000 42.49098 2522 ALA B O 1
ATOM 4299 N N . ARG B 1 43 ? -16.21583 2.74555 13.54705 1.000 39.58643 2523 ARG B N 1
ATOM 4300 C CA . ARG B 1 43 ? -15.66700 1.90756 12.48590 1.000 42.05468 2523 ARG B CA 1
ATOM 4301 C C . ARG B 1 43 ? -16.43914 2.08754 11.18166 1.000 41.22954 2523 ARG B C 1
ATOM 4302 O O . ARG B 1 43 ? -15.84318 2.12734 10.09886 1.000 41.92819 2523 ARG B O 1
ATOM 4310 N N . LEU B 1 44 ? -17.76602 2.20812 11.26509 1.000 38.41211 2524 LEU B N 1
ATOM 4311 C CA . LEU B 1 44 ? -18.57528 2.36419 10.06075 1.000 36.66229 2524 LEU B CA 1
ATOM 4312 C C . LEU B 1 44 ? -18.30945 3.69962 9.37628 1.000 43.49397 2524 LEU B C 1
ATOM 4313 O O . LEU B 1 44 ? -18.24673 3.76680 8.14268 1.000 42.72045 2524 LEU B O 1
ATOM 4318 N N . ARG B 1 45 ? -18.15829 4.77403 10.15533 1.000 41.47572 2525 ARG B N 1
ATOM 4319 C CA . ARG B 1 45 ? -17.80017 6.06132 9.56611 1.000 43.26326 2525 ARG B CA 1
ATOM 4320 C C . ARG B 1 45 ? -16.45700 5.98103 8.84935 1.000 44.97320 2525 ARG B C 1
ATOM 4321 O O . ARG B 1 45 ? -16.29437 6.53648 7.75667 1.000 45.88408 2525 ARG B O 1
ATOM 4329 N N . ALA B 1 46 ? -15.49079 5.26812 9.43683 1.000 43.16053 2526 ALA B N 1
ATOM 4330 C CA . ALA B 1 46 ? -14.16315 5.16734 8.84292 1.000 45.36599 2526 ALA B CA 1
ATOM 4331 C C . ALA B 1 46 ? -14.13295 4.24847 7.62773 1.000 47.46077 2526 ALA B C 1
ATOM 4332 O O . ALA B 1 46 ? -13.32352 4.46269 6.71989 1.000 48.64233 2526 ALA B O 1
ATOM 4334 N N . LEU B 1 47 ? -14.99334 3.23148 7.58377 1.000 43.85350 2527 LEU B N 1
ATOM 4335 C CA . LEU B 1 47 ? -15.00597 2.30682 6.45686 1.000 45.92815 2527 LEU B CA 1
ATOM 4336 C C . LEU B 1 47 ? -15.93607 2.75216 5.33545 1.000 46.89615 2527 LEU B C 1
ATOM 4337 O O . LEU B 1 47 ? -15.59851 2.58404 4.15867 1.000 50.93303 2527 LEU B O 1
ATOM 4342 N N . LEU B 1 48 ? -17.10361 3.30431 5.66904 1.000 43.27984 2528 LEU B N 1
ATOM 4343 C CA . LEU B 1 48 ? -18.08099 3.69771 4.66295 1.000 44.95909 2528 LEU B CA 1
ATOM 4344 C C . LEU B 1 48 ? -18.02413 5.17720 4.30852 1.000 45.80463 2528 LEU B C 1
ATOM 4345 O O . LEU B 1 48 ? -18.63746 5.58073 3.31657 1.000 46.34486 2528 LEU B O 1
ATOM 4350 N N . GLY B 1 49 ? -17.33116 5.99396 5.09630 1.000 44.29809 2529 GLY B N 1
ATOM 4351 C CA . GLY B 1 49 ? -17.21897 7.40784 4.78281 1.000 45.07699 2529 GLY B CA 1
ATOM 4352 C C . GLY B 1 49 ? -18.53234 8.15592 4.76392 1.000 48.84198 2529 GLY B C 1
ATOM 4353 O O . GLY B 1 49 ? -18.64218 9.18185 4.08397 1.000 51.58112 2529 GLY B O 1
ATOM 4354 N N . VAL B 1 50 ? -19.54073 7.66304 5.48032 1.000 44.55386 2530 VAL B N 1
ATOM 4355 C CA . VAL B 1 50 ? -20.80330 8.36899 5.64362 1.000 47.37528 2530 VAL B CA 1
ATOM 4356 C C . VAL B 1 50 ? -21.00115 8.63850 7.12695 1.000 46.34127 2530 VAL B C 1
ATOM 4357 O O . VAL B 1 50 ? -20.41140 7.98143 7.98875 1.000 46.34094 2530 VAL B O 1
ATOM 4361 N N . ASP B 1 51 ? -21.83852 9.62461 7.42464 1.000 44.19961 2531 ASP B N 1
ATOM 4362 C CA . ASP B 1 51 ? -22.13087 9.92820 8.81581 1.000 51.59475 2531 ASP B CA 1
ATOM 4363 C C . ASP B 1 51 ? -23.01850 8.83031 9.38536 1.000 50.23214 2531 ASP B C 1
ATOM 4364 O O . ASP B 1 51 ? -24.09905 8.55138 8.85302 1.000 56.37262 2531 ASP B O 1
ATOM 4369 N N . VAL B 1 52 ? -22.54110 8.18649 10.44149 1.000 47.57130 2532 VAL B N 1
ATOM 4370 C CA . VAL B 1 52 ? -23.31758 7.22962 11.21322 1.000 47.58826 2532 VAL B CA 1
ATOM 4371 C C . VAL B 1 52 ? -23.36194 7.73676 12.64231 1.000 45.98907 2532 VAL B C 1
ATOM 4372 O O . VAL B 1 52 ? -22.36108 8.25322 13.14899 1.000 47.83606 2532 VAL B O 1
ATOM 4376 N N . GLY B 1 53 ? -24.52536 7.60480 13.28415 1.000 43.83345 2533 GLY B N 1
ATOM 4377 C CA . GLY B 1 53 ? -24.68712 7.96189 14.67361 1.000 43.52363 2533 GLY B CA 1
ATOM 4378 C C . GLY B 1 53 ? -25.19404 6.78027 15.48444 1.000 42.86779 2533 GLY B C 1
ATOM 4379 O O . GLY B 1 53 ? -25.60013 5.74751 14.94392 1.000 40.28955 2533 GLY B O 1
ATOM 4380 N N . VAL B 1 54 ? -25.15914 6.95176 16.80625 1.000 42.54570 2534 VAL B N 1
ATOM 4381 C CA . VAL B 1 54 ? -25.66153 5.91837 17.70571 1.000 40.86113 2534 VAL B CA 1
ATOM 4382 C C . VAL B 1 54 ? -27.14342 5.66722 17.44998 1.000 39.93249 2534 VAL B C 1
ATOM 4383 O O . VAL B 1 54 ? -27.61546 4.52403 17.51495 1.000 37.72856 2534 VAL B O 1
ATOM 4387 N N . ARG B 1 55 ? -27.89549 6.72795 17.13674 1.000 39.60088 2535 ARG B N 1
ATOM 4388 C CA . ARG B 1 55 ? -29.32186 6.57843 16.85563 1.000 44.25547 2535 ARG B CA 1
ATOM 4389 C C . ARG B 1 55 ? -29.56440 5.62273 15.69394 1.000 41.93852 2535 ARG B C 1
ATOM 4390 O O . ARG B 1 55 ? -30.48978 4.80188 15.73896 1.000 42.14919 2535 ARG B O 1
ATOM 4398 N N . ASP B 1 56 ? -28.74130 5.71371 14.64493 1.000 42.49407 2536 ASP B N 1
ATOM 4399 C CA . ASP B 1 56 ? -28.87311 4.80742 13.50756 1.000 43.22178 2536 ASP B CA 1
ATOM 4400 C C . ASP B 1 56 ? -28.80432 3.35251 13.95164 1.000 38.78514 2536 ASP B C 1
ATOM 4401 O O . ASP B 1 56 ? -29.62112 2.52220 13.53802 1.000 40.20935 2536 ASP B O 1
ATOM 4406 N N . LEU B 1 57 ? -27.82645 3.02657 14.79774 1.000 34.83616 2537 LEU B N 1
ATOM 4407 C CA . LEU B 1 57 ? -27.68967 1.65355 15.26979 1.000 39.36266 2537 LEU B CA 1
ATOM 4408 C C . LEU B 1 57 ? -28.86098 1.25618 16.16053 1.000 39.57043 2537 LEU B C 1
ATO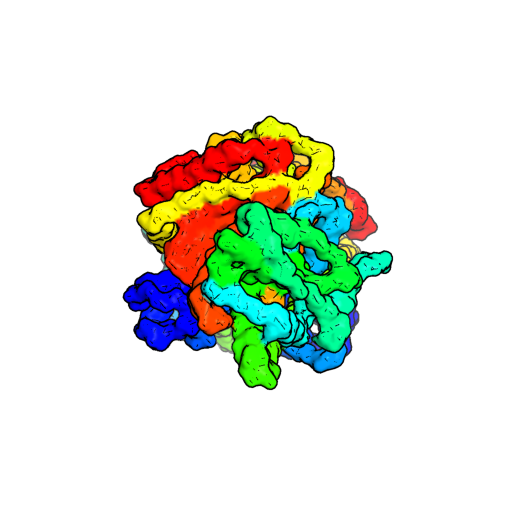M 4409 O O . LEU B 1 57 ? -29.39036 0.14599 16.03505 1.000 39.34581 2537 LEU B O 1
ATOM 4414 N N . PHE B 1 58 ? -29.27792 2.14615 17.06807 1.000 36.86018 2538 PHE B N 1
ATOM 4415 C CA . PHE B 1 58 ? -30.42279 1.84474 17.92579 1.000 39.29336 2538 PHE B CA 1
ATOM 4416 C C . PHE B 1 58 ? -31.68625 1.63477 17.10015 1.000 41.86373 2538 PHE B C 1
ATOM 4417 O O . PHE B 1 58 ? -32.45297 0.69656 17.34431 1.000 43.21952 2538 PHE B O 1
ATOM 4425 N N . GLU B 1 59 ? -31.90874 2.49017 16.09871 1.000 40.82545 2539 GLU B N 1
ATOM 4426 C CA . GLU B 1 59 ? -33.12247 2.37579 15.29687 1.000 45.50829 2539 GLU B CA 1
ATOM 4427 C C . GLU B 1 59 ? -33.03106 1.24684 14.27401 1.000 43.95115 2539 GLU B C 1
ATOM 4428 O O . GLU B 1 59 ? -34.05543 0.64631 13.92586 1.000 43.46221 2539 GLU B O 1
ATOM 4434 N N . ALA B 1 60 ? -31.82895 0.93752 13.78543 1.000 41.90331 2540 ALA B N 1
ATOM 4435 C CA . ALA B 1 60 ? -31.62315 -0.11988 12.79439 1.000 41.31110 2540 ALA B CA 1
ATOM 4436 C C . ALA B 1 60 ? -30.54891 -1.06004 13.32358 1.000 42.01051 2540 ALA B C 1
ATOM 4437 O O . ALA B 1 60 ? -29.38378 -0.98357 12.91056 1.000 42.32609 2540 ALA B O 1
ATOM 4439 N N . PRO B 1 61 ? -30.90464 -1.96522 14.24029 1.000 43.54429 2541 PRO B N 1
ATOM 4440 C CA . PRO B 1 61 ? -29.88924 -2.77258 14.93021 1.000 39.88487 2541 PRO B CA 1
ATOM 4441 C C . PRO B 1 61 ? -29.44593 -4.02864 14.18944 1.000 41.86794 2541 PRO B C 1
ATOM 4442 O O . PRO B 1 61 ? -28.54164 -4.71646 14.67823 1.000 39.99416 2541 PRO B O 1
ATOM 4446 N N . THR B 1 62 ? -30.05324 -4.36828 13.02753 1.000 41.82469 2542 THR B N 1
ATOM 4447 C CA . THR B 1 62 ? -29.51919 -5.49019 12.26306 1.000 43.25880 2542 THR B CA 1
ATOM 4448 C C . THR B 1 62 ? -28.67832 -4.98449 11.09553 1.000 40.63139 2542 THR B C 1
ATOM 4449 O O . THR B 1 62 ? -28.92407 -3.88955 10.57693 1.000 37.37203 2542 THR B O 1
ATOM 4453 N N . PRO B 1 63 ? -27.67176 -5.75582 10.67051 1.000 40.86759 2543 PRO B N 1
ATOM 4454 C CA . PRO B 1 63 ? -26.84571 -5.31574 9.53420 1.000 38.02174 2543 PRO B CA 1
ATOM 4455 C C . PRO B 1 63 ? -27.64236 -4.98338 8.28479 1.000 43.38495 2543 PRO B C 1
ATOM 4456 O O . PRO B 1 63 ? -27.36181 -3.96497 7.64136 1.000 41.46220 2543 PRO B O 1
ATOM 4460 N N . ALA B 1 64 ? -28.62929 -5.80748 7.92186 1.000 41.30375 2544 ALA B N 1
ATOM 4461 C CA . ALA B 1 64 ? -29.43545 -5.50603 6.74358 1.000 44.07195 2544 ALA B CA 1
ATOM 4462 C C . ALA B 1 64 ? -30.18546 -4.19128 6.91085 1.000 41.89746 2544 ALA B C 1
ATOM 4463 O O . ALA B 1 64 ? -30.23645 -3.37498 5.98404 1.000 40.34344 2544 ALA B O 1
ATOM 4465 N N . ALA B 1 65 ? -30.76322 -3.96147 8.09208 1.000 40.68606 2545 ALA B N 1
ATOM 4466 C CA . ALA B 1 65 ? -31.51025 -2.72915 8.31571 1.000 41.22254 2545 ALA B CA 1
ATOM 4467 C C . ALA B 1 65 ? -30.58246 -1.52494 8.40285 1.000 40.54118 2545 ALA B C 1
ATOM 4468 O O . ALA B 1 65 ? -30.89593 -0.45427 7.86814 1.000 41.84257 2545 ALA B O 1
ATOM 4470 N N . LEU B 1 66 ? -29.43845 -1.67861 9.07375 1.000 39.83791 2546 LEU B N 1
ATOM 4471 C CA . LEU B 1 66 ? -28.50881 -0.56165 9.21372 1.000 40.48286 2546 LEU B CA 1
ATOM 4472 C C . LEU B 1 66 ? -27.87556 -0.19182 7.87814 1.000 40.34017 2546 LEU B C 1
ATOM 4473 O O . LEU B 1 66 ? -27.71838 0.99494 7.56792 1.000 42.15091 2546 LEU B O 1
ATOM 4478 N N . ALA B 1 67 ? -27.48714 -1.19018 7.08378 1.000 38.24896 2547 ALA B N 1
ATOM 4479 C CA . ALA B 1 67 ? -26.91196 -0.90307 5.77221 1.000 40.98306 2547 ALA B CA 1
ATOM 4480 C C . ALA B 1 67 ? -27.90734 -0.15468 4.89096 1.000 46.40681 2547 ALA B C 1
ATOM 4481 O O . ALA B 1 67 ? -27.55904 0.84392 4.25084 1.000 43.37965 2547 ALA B O 1
ATOM 4483 N N . ALA B 1 68 ? -29.16101 -0.61654 4.85881 1.000 45.05179 2548 ALA B N 1
ATOM 4484 C CA . ALA B 1 68 ? -30.18153 0.07609 4.07946 1.000 45.62232 2548 ALA B CA 1
ATOM 4485 C C . ALA B 1 68 ? -30.37588 1.49619 4.58404 1.000 47.39678 2548 ALA B C 1
ATOM 4486 O O . ALA B 1 68 ? -30.57068 2.42740 3.79454 1.000 51.54742 2548 ALA B O 1
ATOM 4488 N N . ARG B 1 69 ? -30.29944 1.68325 5.89977 1.000 46.85460 2549 ARG B N 1
ATOM 4489 C CA . ARG B 1 69 ? -30.53267 2.99952 6.48132 1.000 48.28339 2549 ARG B CA 1
ATOM 4490 C C . ARG B 1 69 ? -29.42220 3.97708 6.11583 1.000 50.31382 2549 ARG B C 1
ATOM 4491 O O . ARG B 1 69 ? -29.69134 5.12743 5.74785 1.000 52.67090 2549 ARG B O 1
ATOM 4499 N N . LEU B 1 70 ? -28.16597 3.53618 6.20614 1.000 47.57111 2550 LEU B N 1
ATOM 4500 C CA . LEU B 1 70 ? -27.02957 4.42577 5.99780 1.000 50.69036 2550 LEU B CA 1
ATOM 4501 C C . LEU B 1 70 ? -26.82311 4.81739 4.54263 1.000 56.01528 2550 LEU B C 1
ATOM 4502 O O . LEU B 1 70 ? -26.00078 5.69533 4.26934 1.000 57.35473 2550 LEU B O 1
ATOM 4507 N N . THR B 1 71 ? -27.53050 4.19799 3.60381 1.000 54.54274 2551 THR B N 1
ATOM 4508 C CA . THR B 1 71 ? -27.31333 4.48282 2.19522 1.000 57.05861 2551 THR B CA 1
ATOM 4509 C C . THR B 1 71 ? -28.49435 5.15725 1.52329 1.000 58.85629 2551 THR B C 1
ATOM 4510 O O . THR B 1 71 ? -28.30046 5.82558 0.50636 1.000 65.13164 2551 THR B O 1
ATOM 4514 N N . THR B 1 72 ? -29.70043 5.02423 2.07712 1.000 61.54248 2552 THR B N 1
ATOM 4515 C CA . THR B 1 72 ? -30.85566 5.79368 1.63366 1.000 64.16138 2552 THR B CA 1
ATOM 4516 C C . THR B 1 72 ? -31.00014 7.11397 2.39049 1.000 64.58997 2552 THR B C 1
ATOM 4517 O O . THR B 1 72 ? -32.11811 7.63343 2.50745 1.000 66.44471 2552 THR B O 1
ATOM 4521 N N . GLN B 1 73 ? -29.89940 7.66796 2.90228 1.000 65.47546 2553 GLN B N 1
ATOM 4522 C CA . GLN B 1 73 ? -29.93260 8.92102 3.65664 1.000 64.32526 2553 GLN B CA 1
ATOM 4523 C C . GLN B 1 73 ? -30.54937 10.04512 2.83746 1.000 65.57078 2553 GLN B C 1
ATOM 4524 O O . GLN B 1 73 ? -31.51560 10.67284 3.26455 1.000 71.46975 2553 GLN B O 1
ATOM 4530 N N . ARG B 1 77 ? -35.75419 7.11541 -1.86812 1.000 48.48690 2557 ARG B N 1
ATOM 4531 C CA . ARG B 1 77 ? -36.24671 5.99105 -2.65906 1.000 46.39454 2557 ARG B CA 1
ATOM 4532 C C . ARG B 1 77 ? -37.29530 5.20013 -1.88964 1.000 48.42580 2557 ARG B C 1
ATOM 4533 O O . ARG B 1 77 ? -37.02848 4.73174 -0.78264 1.000 46.49915 2557 ARG B O 1
ATOM 4541 N N . PRO B 1 78 ? -38.47691 5.03256 -2.48041 1.000 49.85762 2558 PRO B N 1
ATOM 4542 C CA . PRO B 1 78 ? -39.59528 4.44239 -1.74091 1.000 47.92223 2558 PRO B CA 1
ATOM 4543 C C . PRO B 1 78 ? -39.47325 2.93438 -1.61581 1.000 49.15545 2558 PRO B C 1
ATOM 4544 O O . PRO B 1 78 ? -38.85514 2.25903 -2.44230 1.000 45.09613 2558 PRO B O 1
ATOM 4548 N N . ALA B 1 79 ? -40.07826 2.41266 -0.55176 1.000 48.35604 2559 ALA B N 1
ATOM 4549 C CA . ALA B 1 79 ? -40.16739 0.97153 -0.37228 1.000 47.72434 2559 ALA B CA 1
ATOM 4550 C C . ALA B 1 79 ? -41.04136 0.36404 -1.46140 1.000 44.23705 2559 ALA B C 1
ATOM 4551 O O . ALA B 1 79 ? -41.90096 1.03085 -2.04463 1.000 44.26839 2559 ALA B O 1
ATOM 4553 N N . VAL B 1 80 ? -40.80141 -0.91357 -1.74799 1.000 43.29242 2560 VAL B N 1
ATOM 4554 C CA . VAL B 1 80 ? -41.62908 -1.62283 -2.71048 1.000 42.78300 2560 VAL B CA 1
ATOM 4555 C C . VAL B 1 80 ? -43.02948 -1.78137 -2.13765 1.000 44.44601 2560 VAL B C 1
ATOM 4556 O O . VAL B 1 80 ? -43.21305 -2.30589 -1.03049 1.000 46.44762 2560 VAL B O 1
ATOM 4560 N N . THR B 1 81 ? -44.02437 -1.31527 -2.87741 1.000 44.91414 2561 THR B N 1
ATOM 4561 C CA . THR B 1 81 ? -45.41318 -1.53837 -2.50755 1.000 52.19214 2561 THR B CA 1
ATOM 4562 C C . THR B 1 81 ? -45.96061 -2.69409 -3.32906 1.000 47.90589 2561 THR B C 1
ATOM 4563 O O . THR B 1 81 ? -45.79719 -2.73149 -4.55447 1.000 43.25801 2561 THR B O 1
ATOM 4567 N N . ARG B 1 82 ? -46.56397 -3.65384 -2.64229 1.000 46.41197 2562 ARG B N 1
ATOM 4568 C CA . ARG B 1 82 ? -47.23828 -4.76054 -3.30132 1.000 48.62605 2562 ARG B CA 1
ATOM 4569 C C . ARG B 1 82 ? -48.48815 -4.21695 -3.96803 1.000 48.29753 2562 ARG B C 1
ATOM 4570 O O . ARG B 1 82 ? -49.46077 -3.87272 -3.28720 1.000 50.65778 2562 ARG B O 1
ATOM 4578 N N . ARG B 1 83 ? -48.44987 -4.08526 -5.28899 1.000 45.84971 2563 ARG B N 1
ATOM 4579 C CA . ARG B 1 83 ? -49.65493 -3.71888 -6.00461 1.000 50.67758 2563 ARG B CA 1
ATOM 4580 C C . ARG B 1 83 ? -50.68958 -4.82976 -5.83221 1.000 56.91058 2563 ARG B C 1
ATOM 4581 O O . ARG B 1 83 ? -50.37899 -5.95629 -5.43251 1.000 61.86248 2563 ARG B O 1
ATOM 4589 N N . GLY B 1 84 ? -51.93738 -4.50224 -6.11796 1.000 55.82420 2564 GLY B N 1
ATOM 4590 C CA . GLY B 1 84 ? -53.01548 -5.38740 -5.76330 1.000 64.43546 2564 GLY B CA 1
ATOM 4591 C C . GLY B 1 84 ? -53.14032 -6.58754 -6.67568 1.000 69.04537 2564 GLY B C 1
ATOM 4592 O O . GLY B 1 84 ? -52.28940 -6.84616 -7.53499 1.000 63.06960 2564 GLY B O 1
ATOM 4593 N N . PRO B 1 85 ? -54.21073 -7.35732 -6.48211 1.000 68.57872 2565 PRO B N 1
ATOM 4594 C CA . PRO B 1 85 ? -54.47783 -8.49428 -7.36833 1.000 71.32453 2565 PRO B CA 1
ATOM 4595 C C . PRO B 1 85 ? -54.65012 -8.04537 -8.81114 1.000 71.78339 2565 PRO B C 1
ATOM 4596 O O . PRO B 1 85 ? -55.23392 -6.99436 -9.09054 1.000 64.83125 2565 PRO B O 1
ATOM 4600 N N . ASP B 1 86 ? -54.11698 -8.85527 -9.72674 1.000 67.87765 2566 ASP B N 1
ATOM 4601 C CA . ASP B 1 86 ? -54.24214 -8.65024 -11.16853 1.000 73.44589 2566 ASP B CA 1
ATOM 4602 C C . ASP B 1 86 ? -53.60423 -7.34703 -11.63609 1.000 69.98610 2566 ASP B C 1
ATOM 4603 O O . ASP B 1 86 ? -53.97184 -6.81251 -12.68497 1.000 70.85241 2566 ASP B O 1
ATOM 4608 N N . ALA B 1 87 ? -52.65148 -6.81945 -10.88112 1.000 65.48063 2567 ALA B N 1
ATOM 4609 C CA . ALA B 1 87 ? -51.81777 -5.75572 -11.41180 1.000 59.60880 2567 ALA B CA 1
ATOM 4610 C C . ALA B 1 87 ? -51.06547 -6.27553 -12.63605 1.000 56.75864 2567 ALA B C 1
ATOM 4611 O O . ALA B 1 87 ? -50.55020 -7.40019 -12.61611 1.000 55.02868 2567 ALA B O 1
ATOM 4613 N N . PRO B 1 88 ? -50.98919 -5.49936 -13.71247 1.000 55.05573 2568 PRO B N 1
ATOM 4614 C CA . PRO B 1 88 ? -50.36290 -5.99389 -14.94586 1.000 53.07339 2568 PRO B CA 1
ATOM 4615 C C . PRO B 1 88 ? -48.86168 -6.12454 -14.78167 1.000 48.66182 2568 PRO B C 1
ATOM 4616 O O . PRO B 1 88 ? -48.25060 -5.41124 -13.96857 1.000 47.17660 2568 PRO B O 1
ATOM 4620 N N . PRO B 1 89 ? -48.22229 -7.01773 -15.53418 1.000 48.32191 2569 PRO B N 1
ATOM 4621 C CA . PRO B 1 89 ? -46.77354 -7.18735 -15.39914 1.000 43.18174 2569 PRO B CA 1
ATOM 4622 C C . PRO B 1 89 ? -46.01014 -5.96710 -15.89141 1.000 43.80928 2569 PRO B C 1
ATOM 4623 O O . PRO B 1 89 ? -46.45759 -5.23160 -16.77251 1.000 40.91364 2569 PRO B O 1
ATOM 4627 N N . VAL B 1 90 ? -44.84388 -5.75261 -15.29208 1.000 36.82925 2570 VAL B N 1
ATOM 4628 C CA . VAL B 1 90 ? -43.94248 -4.66743 -15.65673 1.000 38.61144 2570 VAL B CA 1
ATOM 4629 C C . VAL B 1 90 ? -42.55257 -5.26305 -15.80571 1.000 37.75737 2570 VAL B C 1
ATOM 4630 O O . VAL B 1 90 ? -42.01020 -5.81466 -14.84123 1.000 40.43657 2570 VAL B O 1
ATOM 4634 N N . LEU B 1 91 ? -41.98535 -5.17504 -17.00735 1.000 37.27889 2571 LEU B N 1
ATOM 4635 C CA . LEU B 1 91 ? -40.60541 -5.60904 -17.20393 1.000 36.66663 2571 LEU B CA 1
ATOM 4636 C C . LEU B 1 91 ? -39.64636 -4.59527 -16.59897 1.000 37.39022 2571 LEU B C 1
ATOM 4637 O O . LEU B 1 91 ? -39.74583 -3.39468 -16.87254 1.000 39.28765 2571 LEU B O 1
ATOM 4642 N N . SER B 1 92 ? -38.71160 -5.07487 -15.78038 1.000 36.12138 2572 SER B N 1
ATOM 4643 C CA . SER B 1 92 ? -37.66617 -4.19090 -15.30164 1.000 32.25788 2572 SER B CA 1
ATOM 4644 C C . SER B 1 92 ? -36.69890 -3.87296 -16.43561 1.000 33.98539 2572 SER B C 1
ATOM 4645 O O . SER B 1 92 ? -36.67153 -4.54699 -17.47026 1.000 33.16067 2572 SER B O 1
ATOM 4648 N N . HIS B 1 93 ? -35.89932 -2.82146 -16.24097 1.000 32.64383 2573 HIS B N 1
ATOM 4649 C CA . HIS B 1 93 ? -34.89159 -2.51155 -17.24615 1.000 33.41989 2573 HIS B CA 1
ATOM 4650 C C . HIS B 1 93 ? -33.84968 -3.62266 -17.34695 1.000 33.06925 2573 HIS B C 1
ATOM 4651 O O . HIS B 1 93 ? -33.31194 -3.86109 -18.43688 1.000 31.66188 2573 HIS B O 1
ATOM 4658 N N . PHE B 1 94 ? -33.56019 -4.31986 -16.23581 1.000 30.14799 2574 PHE B N 1
ATOM 4659 C CA . PHE B 1 94 ? -32.71028 -5.50951 -16.31084 1.000 30.19559 2574 PHE B CA 1
ATOM 4660 C C . PHE B 1 94 ? -33.28025 -6.51526 -17.30322 1.000 29.68938 2574 PHE B C 1
ATOM 4661 O O . PHE B 1 94 ? -32.56120 -7.04348 -18.15720 1.000 28.37010 2574 PHE B O 1
ATOM 4669 N N . GLN B 1 95 ? -34.57901 -6.80149 -17.19090 1.000 29.10626 2575 GLN B N 1
ATOM 4670 C CA . GLN B 1 95 ? -35.20300 -7.79715 -18.05752 1.000 30.51291 2575 GLN B CA 1
ATOM 4671 C C . GLN B 1 95 ? -35.18757 -7.35609 -19.51092 1.000 31.13644 2575 GLN B C 1
ATOM 4672 O O . GLN B 1 95 ? -34.94936 -8.16941 -20.40955 1.000 29.34170 2575 GLN B O 1
ATOM 4678 N N . ARG B 1 96 ? -35.47346 -6.07843 -19.76308 1.000 30.81100 2576 ARG B N 1
ATOM 4679 C CA . ARG B 1 96 ? -35.42390 -5.57393 -21.12854 1.000 32.56634 2576 ARG B CA 1
ATOM 4680 C C . ARG B 1 96 ? -34.02563 -5.72741 -21.71204 1.000 29.11687 2576 ARG B C 1
ATOM 4681 O O . ARG B 1 96 ? -33.86735 -6.07999 -22.88513 1.000 29.23953 2576 ARG B O 1
ATOM 4689 N N . ARG B 1 97 ? -33.00065 -5.50138 -20.89490 1.000 29.31797 2577 ARG B N 1
ATOM 4690 C CA . ARG B 1 97 ? -31.62914 -5.59891 -21.37761 1.000 32.34752 2577 ARG B CA 1
ATOM 4691 C C . ARG B 1 97 ? -31.23118 -7.04892 -21.63257 1.000 32.06993 2577 ARG B C 1
ATOM 4692 O O . ARG B 1 97 ? -30.49809 -7.33367 -22.58449 1.000 30.64365 2577 ARG B O 1
ATOM 4700 N N . LEU B 1 98 ? -31.70583 -7.97831 -20.79779 1.000 30.55998 2578 LEU B N 1
ATOM 4701 C CA . LEU B 1 98 ? -31.41271 -9.39438 -21.00872 1.000 30.15494 2578 LEU B CA 1
ATOM 4702 C C . LEU B 1 98 ? -32.13757 -9.93266 -22.23506 1.000 31.32594 2578 LEU B C 1
ATOM 4703 O O . LEU B 1 98 ? -31.60960 -10.80155 -22.93862 1.000 32.31621 2578 LEU B O 1
ATOM 4708 N N . TRP B 1 99 ? -33.35210 -9.44111 -22.50091 1.000 28.34530 2579 TRP B N 1
ATOM 4709 C CA . TRP B 1 99 ? -34.01117 -9.75074 -23.76609 1.000 32.28866 2579 TRP B CA 1
ATOM 4710 C C . TRP B 1 99 ? -33.22314 -9.18475 -24.93575 1.000 33.90732 2579 TRP B C 1
ATOM 4711 O O . TRP B 1 99 ? -33.05017 -9.85233 -25.96178 1.000 33.38778 2579 TRP B O 1
ATOM 4722 N N . LEU B 1 100 ? -32.72205 -7.95657 -24.78694 1.000 33.96181 2580 LEU B N 1
ATOM 4723 C CA . LEU B 1 100 ? -32.01818 -7.29480 -25.87824 1.000 32.23111 2580 LEU B CA 1
ATOM 4724 C C . LEU B 1 100 ? -30.75614 -8.05315 -26.26845 1.000 31.88517 2580 LEU B C 1
ATOM 4725 O O . LEU B 1 100 ? -30.45735 -8.19799 -27.45919 1.000 31.53613 2580 LEU B O 1
ATOM 4730 N N . ILE B 1 101 ? -30.00904 -8.55776 -25.28224 1.000 30.68311 2581 ILE B N 1
ATOM 4731 C CA . ILE B 1 101 ? -28.75847 -9.24919 -25.58863 1.000 31.71886 2581 ILE B CA 1
ATOM 4732 C C . ILE B 1 101 ? -29.03008 -10.48250 -26.43956 1.000 30.21103 2581 ILE B C 1
ATOM 4733 O O . ILE B 1 101 ? -28.22943 -10.84312 -27.31233 1.000 33.67361 2581 ILE B O 1
ATOM 4738 N N . GLU B 1 102 ? -30.16000 -11.15042 -26.20196 1.000 30.65119 2582 GLU B N 1
ATOM 4739 C CA . GLU B 1 102 ? -30.52694 -12.29958 -27.02758 1.000 33.75422 2582 GLU B CA 1
ATOM 4740 C C . GLU B 1 102 ? -30.90512 -11.90152 -28.45235 1.000 33.39129 2582 GLU B C 1
ATOM 4741 O O . GLU B 1 102 ? -30.88970 -12.75857 -29.34606 1.000 30.57988 2582 GLU B O 1
ATOM 4747 N N . GLN B 1 103 ? -31.24936 -10.63176 -28.68947 1.000 31.47719 2583 GLN B N 1
ATOM 4748 C CA . GLN B 1 103 ? -31.53599 -10.18741 -30.05266 1.000 37.43682 2583 GLN B CA 1
ATOM 4749 C C . GLN B 1 103 ? -30.29439 -9.67277 -30.76881 1.000 35.59671 2583 GLN B C 1
ATOM 4750 O O . GLN B 1 103 ? -30.16853 -9.85561 -31.98080 1.000 34.60567 2583 GLN B O 1
ATOM 4756 N N . VAL B 1 104 ? -29.37449 -9.03129 -30.04778 1.000 32.18925 2584 VAL B N 1
ATOM 4757 C CA . VAL B 1 104 ? -28.14247 -8.55563 -30.66928 1.000 38.51810 2584 VAL B CA 1
ATOM 4758 C C . VAL B 1 104 ? -27.25051 -9.72851 -31.05214 1.000 39.35781 2584 VAL B C 1
ATOM 4759 O O . VAL B 1 104 ? -26.64693 -9.73972 -32.13249 1.000 39.87269 2584 VAL B O 1
ATOM 4763 N N . TYR B 1 105 ? -27.16208 -10.73573 -30.18579 1.000 34.51704 2585 TYR B N 1
ATOM 4764 C CA . TYR B 1 105 ? -26.23945 -11.84658 -30.35309 1.000 33.91473 2585 TYR B CA 1
ATOM 4765 C C . TYR B 1 105 ? -26.98051 -13.17110 -30.43677 1.000 37.94700 2585 TYR B C 1
ATOM 4766 O O . TYR B 1 105 ? -28.10096 -13.31716 -29.94074 1.000 34.80159 2585 TYR B O 1
ATOM 4775 N N . GLN B 1 106 ? -26.31196 -14.14871 -31.04242 1.000 35.69468 2586 GLN B N 1
ATOM 4776 C CA . GLN B 1 106 ? -26.60113 -15.55541 -30.78853 1.000 39.09711 2586 GLN B CA 1
ATOM 4777 C C . GLN B 1 106 ? -25.75005 -15.94368 -29.58562 1.000 36.71098 2586 GLN B C 1
ATOM 4778 O O . GLN B 1 106 ? -24.54135 -16.16246 -29.70529 1.000 31.76649 2586 GLN B O 1
ATOM 4784 N N . THR B 1 107 ? -26.37408 -15.98693 -28.41271 1.000 33.86158 2587 THR B N 1
ATOM 4785 C CA . THR B 1 107 ? -25.63681 -16.20191 -27.17463 1.000 30.96239 2587 THR B CA 1
ATOM 4786 C C . THR B 1 107 ? -25.30195 -17.66208 -26.92998 1.000 31.32660 2587 THR B C 1
ATOM 4787 O O . THR B 1 107 ? -24.51843 -17.94699 -26.01889 1.000 30.58017 2587 THR B O 1
ATOM 4791 N N . ARG B 1 108 ? -25.895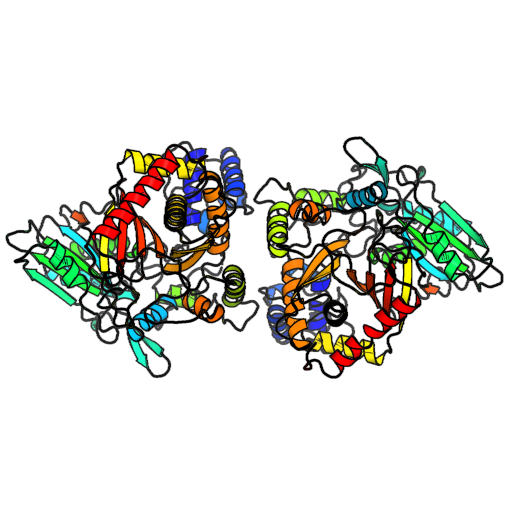52 -18.58408 -27.69218 1.000 32.32628 2588 ARG B N 1
ATOM 4792 C CA . ARG B 1 108 ? -25.69162 -20.01978 -27.49831 1.000 33.47776 2588 ARG B CA 1
ATOM 4793 C C . ARG B 1 108 ? -26.08517 -20.45930 -26.08962 1.000 30.57382 2588 ARG B C 1
ATOM 4794 O O . ARG B 1 108 ? -25.54679 -21.43331 -25.55445 1.000 29.33845 2588 ARG B O 1
ATOM 4802 N N . GLY B 1 109 ? -27.02531 -19.74284 -25.48030 1.000 31.29055 2589 GLY B N 1
ATOM 4803 C CA . GLY B 1 109 ? -27.47014 -20.05554 -24.14299 1.000 29.32934 2589 GLY B CA 1
ATOM 4804 C C . GLY B 1 109 ? -26.61294 -19.50409 -23.03062 1.000 28.64707 2589 GLY B C 1
ATOM 4805 O O . GLY B 1 109 ? -26.74133 -19.96697 -21.89220 1.000 27.86032 2589 GLY B O 1
ATOM 4806 N N . ALA B 1 110 ? -25.74812 -18.52646 -23.31366 1.000 24.54420 2590 ALA B N 1
ATOM 4807 C CA . ALA B 1 110 ? -24.86011 -18.00513 -22.27939 1.000 26.54109 2590 ALA B CA 1
ATOM 4808 C C . ALA B 1 110 ? -25.61541 -17.30937 -21.15825 1.000 27.11951 2590 ALA B C 1
ATOM 4809 O O . ALA B 1 110 ? -25.06804 -17.15874 -20.06382 1.000 26.39402 2590 ALA B O 1
ATOM 4811 N N . TYR B 1 111 ? -26.85104 -16.87339 -21.39943 1.000 24.90677 2591 TYR B N 1
ATOM 4812 C CA . TYR B 1 111 ? -27.62149 -16.16246 -20.39097 1.000 27.55341 2591 TYR B CA 1
ATOM 4813 C C . TYR B 1 111 ? -28.66151 -17.05045 -19.72229 1.000 29.40731 2591 TYR B C 1
ATOM 4814 O O . TYR B 1 111 ? -29.56718 -16.53885 -19.05876 1.000 29.55313 2591 TYR B O 1
ATOM 4823 N N . ASN B 1 112 ? -28.54339 -18.36850 -19.88097 1.000 27.51334 2592 ASN B N 1
ATOM 4824 C CA . ASN B 1 112 ? -29.22608 -19.32539 -19.02375 1.000 27.03365 2592 ASN B CA 1
ATOM 4825 C C . ASN B 1 112 ? -28.36764 -19.54522 -17.78252 1.000 28.43772 2592 ASN B C 1
ATOM 4826 O O . ASN B 1 112 ? -27.13666 -19.54310 -17.86308 1.000 25.86659 2592 ASN B O 1
ATOM 4831 N N . VAL B 1 113 ? -29.00293 -19.71072 -16.62523 1.000 26.46547 2593 VAL B N 1
ATOM 4832 C CA . VAL B 1 113 ? -28.29153 -19.91628 -15.37207 1.000 26.26757 2593 VAL B CA 1
ATOM 4833 C C . VAL B 1 113 ? -28.70495 -21.28137 -14.80193 1.000 27.89729 2593 VAL B C 1
ATOM 4834 O O . VAL B 1 113 ? -29.89758 -21.55627 -14.70762 1.000 29.27342 2593 VAL B O 1
ATOM 4838 N N . PRO B 1 114 ? -27.75763 -22.15649 -14.48800 1.000 26.37071 2594 PRO B N 1
ATOM 4839 C CA . PRO B 1 114 ? -28.12125 -23.48788 -13.99146 1.000 27.90571 2594 PRO B CA 1
ATOM 4840 C C . PRO B 1 114 ? -28.09774 -23.57027 -12.47850 1.000 28.64728 2594 PRO B C 1
ATOM 4841 O O . PRO B 1 114 ? -27.33594 -22.85292 -11.82474 1.000 26.28769 2594 PRO B O 1
ATOM 4845 N N . LEU B 1 115 ? -28.91661 -24.45287 -11.91496 1.000 28.61025 2595 LEU B N 1
ATOM 4846 C CA . LEU B 1 115 ? -28.83523 -24.80827 -10.49929 1.000 29.39703 2595 LEU B CA 1
ATOM 4847 C C . LEU B 1 115 ? -28.99678 -26.31857 -10.42664 1.000 29.65943 2595 LEU B C 1
ATOM 4848 O O . LEU B 1 115 ? -30.06498 -26.84353 -10.75319 1.000 27.86524 2595 LEU B O 1
ATOM 4853 N N . ALA B 1 116 ? -27.93414 -27.01878 -10.04555 1.000 27.01416 2596 ALA B N 1
ATOM 4854 C CA . ALA B 1 116 ? -27.90769 -28.47477 -10.07653 1.000 31.04811 2596 ALA B CA 1
ATOM 4855 C C . ALA B 1 116 ? -27.73205 -29.01426 -8.66629 1.000 30.15230 2596 ALA B C 1
ATOM 4856 O O . ALA B 1 116 ? -26.86375 -28.55094 -7.92133 1.000 32.20377 2596 ALA B O 1
ATOM 4858 N N . VAL B 1 117 ? -28.55738 -29.99251 -8.30426 1.000 28.72572 2597 VAL B N 1
ATOM 4859 C CA . VAL B 1 117 ? -28.56268 -30.57051 -6.96722 1.000 28.08217 2597 VAL B CA 1
ATOM 4860 C C . VAL B 1 117 ? -28.48692 -32.08351 -7.10662 1.000 30.21353 2597 VAL B C 1
ATOM 4861 O O . VAL B 1 117 ? -29.36848 -32.69742 -7.71813 1.000 31.78654 2597 VAL B O 1
ATOM 4865 N N . HIS B 1 118 ? -27.44141 -32.68541 -6.55148 1.000 29.95365 2598 HIS B N 1
ATOM 4866 C CA . HIS B 1 118 ? -27.43286 -34.13554 -6.43455 1.000 33.05503 2598 HIS B CA 1
ATOM 4867 C C . HIS B 1 118 ? -28.36688 -34.55344 -5.31059 1.000 34.38074 2598 HIS B C 1
ATOM 4868 O O . HIS B 1 118 ? -28.34009 -33.97153 -4.22314 1.000 32.28606 2598 HIS B O 1
ATOM 4875 N N . VAL B 1 119 ? -29.19518 -35.55939 -5.57315 1.000 34.01522 2599 VAL B N 1
ATOM 4876 C CA . VAL B 1 119 ? -30.15030 -36.07671 -4.60219 1.000 33.50555 2599 VAL B CA 1
ATOM 4877 C C . VAL B 1 119 ? -29.89576 -37.56868 -4.44689 1.000 38.64855 2599 VAL B C 1
ATOM 4878 O O . VAL B 1 119 ? -29.75151 -38.28181 -5.44638 1.000 36.67977 2599 VAL B O 1
ATOM 4882 N N . SER B 1 120 ? -29.83484 -38.03967 -3.19608 1.000 37.31149 2600 SER B N 1
ATOM 4883 C CA . SER B 1 120 ? -29.51171 -39.44178 -2.95329 1.000 38.59143 2600 SER B CA 1
ATOM 4884 C C . SER B 1 120 ? -30.62924 -40.37672 -3.39847 1.000 43.35073 2600 SER B C 1
ATOM 4885 O O . SER B 1 120 ? -30.37395 -41.56417 -3.63051 1.000 41.88790 2600 SER B O 1
ATOM 4888 N N . ASP B 1 121 ? -31.85306 -39.87472 -3.51571 1.000 41.51522 2601 ASP B N 1
ATOM 4889 C CA . ASP B 1 121 ? -32.96077 -40.62372 -4.08567 1.000 44.30281 2601 ASP B CA 1
ATOM 4890 C C . ASP B 1 121 ? -33.29477 -40.07104 -5.46260 1.000 40.97241 2601 ASP B C 1
ATOM 4891 O O . ASP B 1 121 ? -33.18197 -38.86762 -5.70710 1.000 36.56910 2601 ASP B O 1
ATOM 4896 N N . ARG B 1 122 ? -33.70490 -40.95825 -6.36254 1.000 41.55381 2602 ARG B N 1
ATOM 4897 C CA . ARG B 1 122 ? -34.41523 -40.51005 -7.54916 1.000 42.91089 2602 ARG B CA 1
ATOM 4898 C C . ARG B 1 122 ? -35.75692 -39.93811 -7.11588 1.000 41.04456 2602 ARG B C 1
ATOM 4899 O O . ARG B 1 122 ? -36.49640 -40.57810 -6.36207 1.000 37.64545 2602 ARG B O 1
ATOM 4907 N N . LEU B 1 123 ? -36.05617 -38.72096 -7.56080 1.000 39.27633 2603 LEU B N 1
ATOM 4908 C CA . LEU B 1 123 ? -37.30393 -38.07922 -7.18191 1.000 38.29311 2603 LEU B CA 1
ATOM 4909 C C . LEU B 1 123 ? -38.45997 -38.62106 -8.01486 1.000 38.14696 2603 LEU B C 1
ATOM 4910 O O . LEU B 1 123 ? -38.27450 -39.13634 -9.11714 1.000 38.63435 2603 LEU B O 1
ATOM 4915 N N . ASP B 1 124 ? -39.66711 -38.50957 -7.46374 1.000 38.00388 2604 ASP B N 1
ATOM 4916 C CA . ASP B 1 124 ? -40.87043 -38.89548 -8.18955 1.000 40.90877 2604 ASP B CA 1
ATOM 4917 C C . ASP B 1 124 ? -41.16021 -37.82928 -9.23525 1.000 39.28786 2604 ASP B C 1
ATOM 4918 O O . ASP B 1 124 ? -41.37483 -36.66117 -8.89242 1.000 36.78191 2604 ASP B O 1
ATOM 4923 N N . LEU B 1 125 ? -41.15863 -38.23059 -10.50968 1.000 39.72033 2605 LEU B N 1
ATOM 4924 C CA . LEU B 1 125 ? -41.26998 -37.25783 -11.59368 1.000 39.14944 2605 LEU B CA 1
ATOM 4925 C C . LEU B 1 125 ? -42.60328 -36.51754 -11.55456 1.000 38.57163 2605 LEU B C 1
ATOM 4926 O O . LEU B 1 125 ? -42.66199 -35.31094 -11.82651 1.000 37.05162 2605 LEU B O 1
ATOM 4931 N N . ASP B 1 126 ? -43.68618 -37.21800 -11.20911 1.000 39.44208 2606 ASP B N 1
ATOM 4932 C CA . ASP B 1 126 ? -44.99525 -36.57537 -11.17538 1.000 38.18963 2606 ASP B CA 1
ATOM 4933 C C . ASP B 1 126 ? -45.11152 -35.61206 -9.99944 1.000 37.60919 2606 ASP B C 1
ATOM 4934 O O . ASP B 1 126 ? -45.68017 -34.52445 -10.13778 1.000 36.74132 2606 ASP B O 1
ATOM 4939 N N . VAL B 1 127 ? -44.58542 -35.99216 -8.83306 1.000 38.42079 2607 VAL B N 1
ATOM 4940 C CA . VAL B 1 127 ? -44.56394 -35.06876 -7.70166 1.000 38.47765 2607 VAL B CA 1
ATOM 4941 C C . VAL B 1 127 ? -43.71280 -33.84987 -8.03182 1.000 35.53275 2607 VAL B C 1
ATOM 4942 O O . VAL B 1 127 ? -44.09423 -32.70996 -7.73828 1.000 32.97689 2607 VAL B O 1
ATOM 4946 N N . LEU B 1 128 ? -42.55601 -34.06907 -8.66331 1.000 35.08831 2608 LEU B N 1
ATOM 4947 C CA . LEU B 1 128 ? -41.68585 -32.95503 -9.03517 1.000 35.53184 2608 LEU B CA 1
ATOM 4948 C C . LEU B 1 128 ? -42.39298 -31.99429 -9.98244 1.000 34.72542 2608 LEU B C 1
ATOM 4949 O O . LEU B 1 128 ? -42.32633 -30.77191 -9.80670 1.000 35.86475 2608 LEU B O 1
ATOM 4954 N N . ARG B 1 129 ? -43.09720 -32.53019 -10.98293 1.000 35.37368 2609 ARG B N 1
ATOM 4955 C CA . ARG B 1 129 ? -43.81084 -31.66499 -11.91539 1.000 37.85944 2609 ARG B CA 1
ATOM 4956 C C . ARG B 1 129 ? -44.86201 -30.83094 -11.19422 1.000 35.50057 2609 ARG B C 1
ATOM 4957 O O . ARG B 1 129 ? -44.99564 -29.62935 -11.45522 1.000 36.57526 2609 ARG B O 1
ATOM 4965 N N . ALA B 1 130 ? -45.61490 -31.44768 -10.27746 1.000 37.17946 2610 ALA B N 1
ATOM 4966 C CA . ALA B 1 130 ? -46.59741 -30.69048 -9.50928 1.000 35.80284 2610 ALA B CA 1
ATOM 4967 C C . ALA B 1 130 ? -45.92122 -29.63100 -8.64932 1.000 35.67416 2610 ALA B C 1
ATOM 4968 O O . ALA B 1 130 ? -46.44185 -28.51835 -8.49669 1.000 35.97507 2610 ALA B O 1
ATOM 4970 N N . ALA B 1 131 ? -44.75780 -29.96099 -8.08097 1.000 30.49125 2611 ALA B N 1
ATOM 4971 C CA . ALA B 1 131 ? -44.02815 -29.00587 -7.25226 1.000 33.34339 2611 ALA B CA 1
ATOM 4972 C C . ALA B 1 131 ? -43.52364 -27.83086 -8.07899 1.000 34.61388 2611 ALA B C 1
ATOM 4973 O O . ALA B 1 131 ? -43.57856 -26.67830 -7.63095 1.000 32.47847 2611 ALA B O 1
ATOM 4975 N N . VAL B 1 132 ? -43.03242 -28.10436 -9.28935 1.000 31.68253 2612 VAL B N 1
ATOM 4976 C CA . VAL B 1 132 ? -42.59268 -27.02896 -10.17447 1.000 34.15935 2612 VAL B CA 1
ATOM 4977 C C . VAL B 1 132 ? -43.77286 -26.14310 -10.56192 1.000 33.25974 2612 VAL B C 1
ATOM 4978 O O . VAL B 1 132 ? -43.64085 -24.91692 -10.67103 1.000 34.62828 2612 VAL B O 1
ATOM 4982 N N . ARG B 1 133 ? -44.95076 -26.74442 -10.74944 1.000 33.27060 2613 ARG B N 1
ATOM 4983 C CA . ARG B 1 133 ? -46.15850 -25.95793 -10.99721 1.000 34.44166 2613 ARG B CA 1
ATOM 4984 C C . ARG B 1 133 ? -46.46920 -25.02908 -9.82808 1.000 37.59341 2613 ARG B C 1
ATOM 4985 O O . ARG B 1 133 ? -46.77770 -23.84693 -10.02605 1.000 36.28349 2613 ARG B O 1
ATOM 4993 N N . ASP B 1 134 ? -46.40400 -25.55166 -8.59918 1.000 35.02066 2614 ASP B N 1
ATOM 4994 C CA . ASP B 1 134 ? -46.57859 -24.71042 -7.41797 1.000 34.92269 2614 ASP B CA 1
ATOM 4995 C C . ASP B 1 134 ? -45.57716 -23.56143 -7.41136 1.000 36.28671 2614 ASP B C 1
ATOM 4996 O O . ASP B 1 134 ? -45.94384 -22.40184 -7.18151 1.000 35.32576 2614 ASP B O 1
ATOM 5001 N N . LEU B 1 135 ? -44.29845 -23.87832 -7.65821 1.000 30.76206 2615 LEU B N 1
ATOM 5002 C CA . LEU B 1 135 ? -43.25292 -22.86240 -7.68115 1.000 34.01518 2615 LEU B CA 1
ATOM 5003 C C . LEU B 1 135 ? -43.56765 -21.77593 -8.70007 1.000 32.86892 2615 LEU B C 1
ATOM 5004 O O . LEU B 1 135 ? -43.49146 -20.58184 -8.39560 1.000 33.29363 2615 LEU B O 1
ATOM 5009 N N . VAL B 1 136 ? -43.92689 -22.17492 -9.91900 1.000 32.54721 2616 VAL B N 1
ATOM 5010 C CA . VAL B 1 136 ? -44.24157 -21.20805 -10.96901 1.000 33.33991 2616 VAL B CA 1
ATOM 5011 C C . VAL B 1 136 ? -45.49622 -20.41170 -10.62195 1.000 37.26723 2616 VAL B C 1
ATOM 5012 O O . VAL B 1 136 ? -45.57396 -19.20301 -10.88080 1.000 34.31869 2616 VAL B O 1
ATOM 5016 N N . ALA B 1 137 ? -46.48951 -21.06545 -10.01296 1.000 32.62475 2617 ALA B N 1
ATOM 5017 C CA . ALA B 1 137 ? -47.68197 -20.34529 -9.57861 1.000 36.85246 2617 ALA B CA 1
ATOM 5018 C C . ALA B 1 137 ? -47.35069 -19.28486 -8.53367 1.000 37.84667 2617 ALA B C 1
ATOM 5019 O O . ALA B 1 137 ? -47.98020 -18.22044 -8.50615 1.000 36.41675 2617 ALA B O 1
ATOM 5021 N N . ARG B 1 138 ? -46.34849 -19.54317 -7.68880 1.000 35.07219 2618 ARG B N 1
ATOM 5022 C CA . ARG B 1 138 ? -46.01701 -18.62698 -6.60228 1.000 36.72420 2618 ARG B CA 1
ATOM 5023 C C . ARG B 1 138 ? -45.28259 -17.38599 -7.10031 1.000 39.04468 2618 ARG B C 1
ATOM 5024 O O . ARG B 1 138 ? -45.54590 -16.27575 -6.61887 1.000 34.51772 2618 ARG B O 1
ATOM 5032 N N . HIS B 1 139 ? -44.36022 -17.55064 -8.05978 1.000 34.05763 2619 HIS B N 1
ATOM 5033 C CA . HIS B 1 139 ? -43.49573 -16.46729 -8.52847 1.000 35.63996 2619 HIS B CA 1
ATOM 5034 C C . HIS B 1 139 ? -43.91896 -16.08265 -9.94368 1.000 33.86015 2619 HIS B C 1
ATOM 5035 O O . HIS B 1 139 ? -43.66426 -16.82386 -10.89436 1.000 34.63575 2619 HIS B O 1
ATOM 5042 N N . GLU B 1 140 ? -44.55771 -14.91453 -10.07570 1.000 33.59689 2620 GLU B N 1
ATOM 5043 C CA . GLU B 1 140 ? -45.00887 -14.44294 -11.38131 1.000 34.75248 2620 GLU B CA 1
ATOM 5044 C C . GLU B 1 140 ? -43.86195 -14.37321 -12.37899 1.000 32.51392 2620 GLU B C 1
ATOM 5045 O O . GLU B 1 140 ? -44.05790 -14.60937 -13.57535 1.000 33.92753 2620 GLU B O 1
ATOM 5051 N N . VAL B 1 141 ? -42.65754 -14.04137 -11.90650 1.000 34.43385 2621 VAL B N 1
ATOM 5052 C CA . VAL B 1 141 ? -41.53635 -13.85143 -12.81735 1.000 33.52086 2621 VAL B CA 1
ATOM 5053 C C . VAL B 1 141 ? -41.17731 -15.13993 -13.53877 1.000 35.15720 2621 VAL B C 1
ATOM 5054 O O . VAL B 1 141 ? -40.64670 -15.09198 -14.65387 1.000 34.85428 2621 VAL B O 1
ATOM 5058 N N . LEU B 1 142 ? -41.49200 -16.29670 -12.94857 1.000 32.08460 2622 LEU B N 1
ATOM 5059 C CA . LEU B 1 142 ? -41.21018 -17.57185 -13.59041 1.000 32.77800 2622 LEU B CA 1
ATOM 5060 C C . LEU B 1 142 ? -42.22433 -17.93391 -14.66472 1.000 34.51315 2622 LEU B C 1
ATOM 5061 O O . LEU B 1 142 ? -42.02538 -18.93029 -15.36737 1.000 34.83786 2622 LEU B O 1
ATOM 5066 N N . ARG B 1 143 ? -43.30233 -17.16198 -14.81191 1.000 35.44378 2623 ARG B N 1
ATOM 5067 C CA . ARG B 1 143 ? -44.29416 -17.41876 -15.84922 1.000 38.69547 2623 ARG B CA 1
ATOM 5068 C C . ARG B 1 143 ? -44.63353 -16.14567 -16.61104 1.000 38.54973 2623 ARG B C 1
ATOM 5069 O O . ARG B 1 143 ? -45.74031 -16.00781 -17.14070 1.000 39.20327 2623 ARG B O 1
ATOM 5077 N N . THR B 1 144 ? -43.69342 -15.20857 -16.66966 1.000 37.83660 2624 THR B N 1
ATOM 5078 C CA . THR B 1 144 ? -43.84465 -13.98761 -17.44679 1.000 39.00837 2624 THR B CA 1
ATOM 5079 C C . THR B 1 144 ? -43.06916 -14.16147 -18.74510 1.000 41.86151 2624 THR B C 1
ATOM 5080 O O . THR B 1 144 ? -41.83585 -14.22049 -18.73400 1.000 40.62738 2624 THR B O 1
ATOM 5084 N N . LEU B 1 145 ? -43.78989 -14.26884 -19.85466 1.000 42.04173 2625 LEU B N 1
ATOM 5085 C CA . LEU B 1 145 ? -43.15110 -14.32688 -21.15780 1.000 41.42767 2625 LEU B CA 1
ATOM 5086 C C . LEU B 1 145 ? -42.79783 -12.92542 -21.63878 1.000 44.03645 2625 LEU B C 1
ATOM 5087 O O . LEU B 1 145 ? -43.27659 -11.91606 -21.11714 1.000 45.20551 2625 LEU B O 1
ATOM 5092 N N . VAL B 1 146 ? -41.94396 -12.87168 -22.65429 1.000 43.70061 2626 VAL B N 1
ATOM 5093 C CA . VAL B 1 146 ? -41.53709 -11.61397 -23.26196 1.000 44.38512 2626 VAL B CA 1
ATOM 5094 C C . VAL B 1 146 ? -41.70123 -11.74393 -24.76618 1.000 45.90479 2626 VAL B C 1
ATOM 5095 O O . VAL B 1 146 ? -41.00747 -12.54304 -25.40559 1.000 46.32897 2626 VAL B O 1
ATOM 5099 N N . ARG B 1 147 ? -42.60274 -10.95768 -25.33125 1.000 47.50440 2627 ARG B N 1
ATOM 5100 C CA . ARG B 1 147 ? -42.91875 -11.04597 -26.74401 1.000 51.87064 2627 ARG B CA 1
ATOM 5101 C C . ARG B 1 147 ? -42.41548 -9.80837 -27.46578 1.000 54.11977 2627 ARG B C 1
ATOM 5102 O O . ARG B 1 147 ? -42.49764 -8.69103 -26.94371 1.000 52.74885 2627 ARG B O 1
ATOM 5110 N N . SER B 1 148 ? -41.86209 -10.02967 -28.65334 1.000 54.10242 2628 SER B N 1
ATOM 5111 C CA . SER B 1 148 ? -41.26932 -8.96011 -29.44128 1.000 57.04114 2628 SER B CA 1
ATOM 5112 C C . SER B 1 148 ? -42.36809 -8.13815 -30.10017 1.000 64.73622 2628 SER B C 1
ATOM 5113 O O . SER B 1 148 ? -43.19526 -8.67720 -30.84315 1.000 63.47663 2628 SER B O 1
ATOM 5116 N N . SER B 1 149 ? -42.38408 -6.84250 -29.81766 1.000 69.64188 2629 SER B N 1
ATOM 5117 C CA . SER B 1 149 ? -43.19989 -5.88690 -30.54297 1.000 78.27052 2629 SER B CA 1
ATOM 5118 C C . SER B 1 149 ? -42.27910 -4.92182 -31.28314 1.000 87.69816 2629 SER B C 1
ATOM 5119 O O . SER B 1 149 ? -41.05891 -5.12842 -31.36595 1.000 84.36535 2629 SER B O 1
ATOM 5122 N N . ASP B 1 150 ? -42.87014 -3.85846 -31.83033 1.000 95.71400 2630 ASP B N 1
ATOM 5123 C CA . ASP B 1 150 ? -42.10036 -2.84025 -32.54109 1.000 100.51936 2630 ASP B CA 1
ATOM 5124 C C . ASP B 1 150 ? -41.32811 -1.94339 -31.57468 1.000 101.06407 2630 ASP B C 1
ATOM 5125 O O . ASP B 1 150 ? -40.11086 -1.76565 -31.71932 1.000 96.46890 2630 ASP B O 1
ATOM 5130 N N . ASP B 1 151 ? -42.02981 -1.37512 -30.58143 1.000 103.05002 2631 ASP B N 1
ATOM 5131 C CA . ASP B 1 151 ? -41.39458 -0.54996 -29.55495 1.000 101.22771 2631 ASP B CA 1
ATOM 5132 C C . ASP B 1 151 ? -40.25980 -1.28872 -28.86421 1.000 96.95763 2631 ASP B C 1
ATOM 5133 O O . ASP B 1 151 ? -39.26582 -0.67423 -28.46044 1.000 94.51997 2631 ASP B O 1
ATOM 5138 N N . GLY B 1 152 ? -40.38930 -2.60399 -28.73050 1.000 89.10467 2632 GLY B N 1
ATOM 5139 C CA . GLY B 1 152 ? -39.43841 -3.41914 -28.02158 1.000 74.17805 2632 GLY B CA 1
ATOM 5140 C C . GLY B 1 152 ? -40.14006 -4.64256 -27.47739 1.000 64.75540 2632 GLY B C 1
ATOM 5141 O O . GLY B 1 152 ? -41.06319 -5.18439 -28.09371 1.000 65.78713 2632 GLY B O 1
ATOM 5142 N N . PRO B 1 153 ? -39.72141 -5.09962 -26.30537 1.000 52.67410 2633 PRO B N 1
ATOM 5143 C CA . PRO B 1 153 ? -40.38113 -6.24475 -25.67814 1.000 48.40705 2633 PRO B CA 1
ATOM 5144 C C . PRO B 1 153 ? -41.58618 -5.84888 -24.83696 1.000 48.40929 2633 PRO B C 1
ATOM 5145 O O . PRO B 1 153 ? -41.63805 -4.78055 -24.22636 1.000 49.50790 2633 PRO B O 1
ATOM 5149 N N . ASP B 1 154 ? -42.57171 -6.74733 -24.81125 1.000 46.95842 2634 ASP B N 1
ATOM 5150 C CA . ASP B 1 154 ? -43.75266 -6.60584 -23.97148 1.000 47.34485 2634 ASP B CA 1
ATOM 5151 C C . ASP B 1 154 ? -43.89776 -7.81292 -23.05203 1.000 45.97842 2634 ASP B C 1
ATOM 5152 O O . ASP B 1 154 ? -43.73460 -8.95335 -23.49964 1.000 46.25490 2634 ASP B O 1
ATOM 5157 N N . PRO B 1 155 ? -44.20408 -7.60274 -21.77468 1.000 46.61704 2635 PRO B N 1
ATOM 5158 C CA . PRO B 1 155 ? -44.42743 -8.73809 -20.87653 1.000 43.43225 2635 PRO B CA 1
ATOM 5159 C C . PRO B 1 155 ? -45.80782 -9.33691 -21.07769 1.000 46.39929 2635 PRO B C 1
ATOM 5160 O O . PRO B 1 155 ? -46.77986 -8.63943 -21.37725 1.000 45.65394 2635 PRO B O 1
ATOM 5164 N N . VAL B 1 156 ? -45.88038 -10.65463 -20.91310 1.000 44.85288 2636 VAL B N 1
ATOM 5165 C CA . VAL B 1 156 ? -47.13912 -11.39193 -20.96052 1.000 43.83100 2636 VAL B CA 1
ATOM 5166 C C . VAL B 1 156 ? -47.13910 -12.33415 -19.76334 1.000 45.35894 2636 VAL B C 1
ATOM 5167 O O . VAL B 1 156 ? -46.41937 -13.34159 -19.75428 1.000 44.79570 2636 VAL B O 1
ATOM 5171 N N . LEU B 1 157 ? -47.92208 -12.00130 -18.74063 1.000 43.09966 2637 LEU B N 1
ATOM 5172 C CA . LEU B 1 157 ? -48.00499 -12.84136 -17.55206 1.000 45.47669 2637 LEU B CA 1
ATOM 5173 C C . LEU B 1 157 ? -48.97759 -13.98560 -17.80191 1.000 46.57380 2637 LEU B C 1
ATOM 5174 O O . LEU B 1 157 ? -50.17392 -13.75708 -18.00472 1.000 39.89272 2637 LEU B O 1
ATOM 5179 N N . LEU B 1 158 ? -48.46664 -15.21130 -17.79902 1.000 45.32121 2638 LEU B N 1
ATOM 5180 C CA . LEU B 1 158 ? -49.32411 -16.37568 -17.93247 1.000 41.34666 2638 LEU B CA 1
ATOM 5181 C C . LEU B 1 158 ? -50.02202 -16.66953 -16.61236 1.000 45.94257 2638 LEU B C 1
ATOM 5182 O O . LEU B 1 158 ? -49.42115 -16.57203 -15.53621 1.000 45.33514 2638 LEU B O 1
ATOM 5187 N N . ALA B 1 159 ? -51.30007 -17.02273 -16.69911 1.000 47.54849 2639 ALA B N 1
ATOM 5188 C CA . ALA B 1 159 ? -51.99743 -17.53021 -15.53346 1.000 51.73468 2639 ALA B CA 1
ATOM 5189 C C . ALA B 1 159 ? -51.43206 -18.90093 -15.16766 1.000 50.55816 2639 ALA B C 1
ATOM 5190 O O . ALA B 1 159 ? -50.97799 -19.64063 -16.04585 1.000 49.15773 2639 ALA B O 1
ATOM 5192 N N . PRO B 1 160 ? -51.43706 -19.25774 -13.87627 1.000 49.48413 2640 PRO B N 1
ATOM 5193 C CA . PRO B 1 160 ? -50.83642 -20.54225 -13.46921 1.000 48.84080 2640 PRO B CA 1
ATOM 5194 C C . PRO B 1 160 ? -51.36076 -21.73699 -14.24847 1.000 52.23233 2640 PRO B C 1
ATOM 5195 O O . PRO B 1 160 ? -50.57630 -22.61896 -14.61990 1.000 52.69624 2640 PRO B O 1
ATOM 5199 N N . GLU B 1 161 ? -52.66560 -21.78084 -14.52817 1.000 52.83220 2641 GLU B N 1
ATOM 5200 C CA . GLU B 1 161 ? -53.21602 -22.87993 -15.31272 1.000 54.33476 2641 GLU B CA 1
ATOM 5201 C C . GLU B 1 161 ? -52.75387 -22.85024 -16.76278 1.000 53.89526 2641 GLU B C 1
ATOM 5202 O O . GLU B 1 161 ? -52.83147 -23.87869 -17.44291 1.000 53.59892 2641 GLU B O 1
ATOM 5208 N N . ASP B 1 162 ? -52.27883 -21.70633 -17.25173 1.000 54.68217 2642 ASP B N 1
ATOM 5209 C CA . ASP B 1 162 ? -51.79259 -21.58686 -18.61885 1.000 53.23771 2642 ASP B CA 1
ATOM 5210 C C . ASP B 1 162 ? -50.27753 -21.70368 -18.72659 1.000 51.56812 2642 ASP B C 1
ATOM 5211 O O . ASP B 1 162 ? -49.74100 -21.64639 -19.83674 1.000 51.88415 2642 ASP B O 1
ATOM 5216 N N . ALA B 1 163 ? -49.57527 -21.85796 -17.60947 1.000 53.61635 2643 ALA B N 1
ATOM 5217 C CA . ALA B 1 163 ? -48.12147 -21.99707 -17.62735 1.000 50.33942 2643 ALA B CA 1
ATOM 5218 C C . ALA B 1 163 ? -47.80199 -23.47419 -17.81552 1.000 48.52391 2643 ALA B C 1
ATOM 5219 O O . ALA B 1 163 ? -47.89359 -24.26660 -16.87505 1.000 57.32242 2643 ALA B O 1
ATOM 5221 N N . ALA B 1 164 ? -47.44018 -23.85064 -19.03793 1.000 44.00442 2644 ALA B N 1
ATOM 5222 C CA . ALA B 1 164 ? -47.05154 -25.22540 -19.33793 1.000 46.84289 2644 ALA B CA 1
ATOM 5223 C C . ALA B 1 164 ? -45.61070 -25.41577 -18.88443 1.000 42.58706 2644 ALA B C 1
ATOM 5224 O O . ALA B 1 164 ? -44.67266 -25.00494 -19.56921 1.000 47.35159 2644 ALA B O 1
ATOM 5226 N N . VAL B 1 165 ? -45.42908 -26.02412 -17.71292 1.000 38.01584 2645 VAL B N 1
ATOM 5227 C CA . VAL B 1 165 ? -44.08510 -26.25281 -17.20093 1.000 39.52148 2645 VAL B CA 1
ATOM 5228 C C . VAL B 1 165 ? -43.39305 -27.32042 -18.03835 1.000 40.97955 2645 VAL B C 1
ATOM 5229 O O . VAL B 1 165 ? -44.03682 -28.17953 -18.65918 1.000 40.96373 2645 VAL B O 1
ATOM 5233 N N . ASP B 1 166 ? -42.06451 -27.26124 -18.06116 1.000 36.06019 2646 ASP B N 1
ATOM 5234 C CA . ASP B 1 166 ? -41.23636 -28.17189 -18.84494 1.000 38.85040 2646 ASP B CA 1
ATOM 5235 C C . ASP B 1 166 ? -40.39565 -28.96886 -17.85575 1.000 37.54235 2646 ASP B C 1
ATOM 5236 O O . ASP B 1 166 ? -39.35212 -28.49702 -17.39891 1.000 32.89922 2646 ASP B O 1
ATOM 5241 N N . VAL B 1 167 ? -40.85653 -30.17007 -17.52051 1.000 39.49562 2647 VAL B N 1
ATOM 5242 C CA . VAL B 1 167 ? -40.20213 -31.02875 -16.54159 1.000 36.54372 2647 VAL B CA 1
ATOM 5243 C C . VAL B 1 167 ? -40.03123 -32.40301 -17.16706 1.000 36.57283 2647 VAL B C 1
ATOM 5244 O O . VAL B 1 167 ? -40.99687 -32.97859 -17.67927 1.000 36.72300 2647 VAL B O 1
ATOM 5248 N N . ALA B 1 168 ? -38.81080 -32.92925 -17.13112 1.000 35.98127 2648 ALA B N 1
ATOM 5249 C CA . ALA B 1 168 ? -38.53130 -34.17831 -17.82076 1.000 38.30897 2648 ALA B CA 1
ATOM 5250 C C . ALA B 1 168 ? -37.36635 -34.89809 -17.16077 1.000 37.43185 2648 ALA B C 1
ATOM 5251 O O . ALA B 1 168 ? -36.50827 -34.28078 -16.52596 1.000 37.70472 2648 ALA B O 1
ATOM 5253 N N . GLU B 1 169 ? -37.35085 -36.21580 -17.32003 1.000 35.93458 2649 GLU B N 1
ATOM 5254 C CA . GLU B 1 169 ? -36.23859 -37.04914 -16.89774 1.000 36.38158 2649 GLU B CA 1
ATOM 5255 C C . GLU B 1 169 ? -35.32606 -37.29768 -18.09047 1.000 39.48098 2649 GLU B C 1
ATOM 5256 O O . GLU B 1 169 ? -35.79593 -37.44388 -19.22218 1.000 39.02765 2649 GLU B O 1
ATOM 5262 N N . VAL B 1 170 ? -34.01965 -37.31995 -17.83366 1.000 39.06554 2650 VAL B N 1
ATOM 5263 C CA . VAL B 1 170 ? -33.00426 -37.53541 -18.85728 1.000 38.95571 2650 VAL B CA 1
ATOM 5264 C C . VAL B 1 170 ? -32.04112 -38.59748 -18.35095 1.000 42.71701 2650 VAL B C 1
ATOM 5265 O O . VAL B 1 170 ? -31.53002 -38.48924 -17.23152 1.000 41.89331 2650 VAL B O 1
ATOM 5269 N N . GLN B 1 171 ? -31.79765 -39.62462 -19.16326 1.000 45.96799 2651 GLN B N 1
ATOM 5270 C CA . GLN B 1 171 ? -30.86667 -40.67729 -18.78071 1.000 51.21270 2651 GLN B CA 1
ATOM 5271 C C . GLN B 1 171 ? -29.44467 -40.27298 -19.13936 1.000 54.31379 2651 GLN B C 1
ATOM 5272 O O . GLN B 1 171 ? -29.15650 -39.94552 -20.29382 1.000 55.00663 2651 GLN B O 1
ATOM 5278 N N . ALA B 1 172 ? -28.55989 -40.31049 -18.14696 1.000 56.33960 2652 ALA B N 1
ATOM 5279 C CA . ALA B 1 172 ? -27.16593 -39.94777 -18.35966 1.000 59.92903 2652 ALA B CA 1
ATOM 5280 C C . ALA B 1 172 ? -26.49423 -40.97125 -19.26594 1.000 68.35089 2652 ALA B C 1
ATOM 5281 O O . ALA B 1 172 ? -26.46911 -42.16620 -18.95362 1.000 66.99808 2652 ALA B O 1
ATOM 5283 N N . ALA B 1 173 ? -25.95417 -40.50207 -20.39021 1.000 80.31542 2653 ALA B N 1
ATOM 5284 C CA . ALA B 1 173 ? -25.20852 -41.36849 -21.31002 1.000 83.43843 2653 ALA B CA 1
ATOM 5285 C C . ALA B 1 173 ? -23.73817 -41.40371 -20.90279 1.000 90.81116 2653 ALA B C 1
ATOM 5286 O O . ALA B 1 173 ? -23.22478 -42.44435 -20.48155 1.000 92.02897 2653 ALA B O 1
ATOM 5288 N N . GLY B 1 174 ? -23.05694 -40.26460 -21.01586 1.000 83.82656 2654 GLY B N 1
ATOM 5289 C CA . GLY B 1 174 ? -21.67713 -40.15133 -20.60872 1.000 75.62715 2654 GLY B CA 1
ATOM 5290 C C . GLY B 1 174 ? -21.51845 -39.36603 -19.32104 1.000 71.65539 2654 GLY B C 1
ATOM 5291 O O . GLY B 1 174 ? -22.33135 -39.47081 -18.39579 1.000 69.59026 2654 GLY B O 1
ATOM 5292 N N . PRO B 1 175 ? -20.46184 -38.55776 -19.24124 1.000 65.18346 2655 PRO B N 1
ATOM 5293 C CA . PRO B 1 175 ? -20.19048 -37.81065 -18.00462 1.000 60.06766 2655 PRO B CA 1
ATOM 5294 C C . PRO B 1 175 ? -21.32394 -36.84939 -17.67377 1.000 53.59643 2655 PRO B C 1
ATOM 5295 O O . PRO B 1 175 ? -21.71875 -36.01795 -18.49542 1.000 50.39220 2655 PRO B O 1
ATOM 5299 N N . VAL B 1 176 ? -21.84061 -36.97121 -16.44849 1.000 50.34447 2656 VAL B N 1
ATOM 5300 C CA . VAL B 1 176 ? -22.98225 -36.16492 -16.02392 1.000 48.19065 2656 VAL B CA 1
ATOM 5301 C C . VAL B 1 176 ? -22.66654 -34.67912 -16.13199 1.000 42.24403 2656 VAL B C 1
ATOM 5302 O O . VAL B 1 176 ? -23.51685 -33.88070 -16.54499 1.000 36.00241 2656 VAL B O 1
ATOM 5306 N N . ALA B 1 177 ? -21.43322 -34.28867 -15.79392 1.000 40.73894 2657 ALA B N 1
ATOM 5307 C CA . ALA B 1 177 ? -21.08578 -32.86980 -15.76793 1.000 41.64522 2657 ALA B CA 1
ATOM 5308 C C . ALA B 1 177 ? -21.23385 -32.22512 -17.14406 1.000 41.98523 2657 ALA B C 1
ATOM 5309 O O . ALA B 1 177 ? -21.70507 -31.08688 -17.25453 1.000 39.08776 2657 ALA B O 1
ATOM 5311 N N . ASP B 1 178 ? -20.83724 -32.93308 -18.20458 1.000 42.18314 2658 ASP B N 1
ATOM 5312 C CA . ASP B 1 178 ? -20.98311 -32.38532 -19.55236 1.000 44.70766 2658 ASP B CA 1
ATOM 5313 C C . ASP B 1 178 ? -22.44174 -32.36999 -19.98946 1.000 42.06014 2658 ASP B C 1
ATOM 5314 O O . ASP B 1 178 ? -22.87435 -31.44843 -20.69451 1.000 38.30495 2658 ASP B O 1
ATOM 5319 N N . LEU B 1 179 ? -23.21107 -33.38779 -19.59309 1.000 40.94603 2659 LEU B N 1
ATOM 5320 C CA . LEU B 1 179 ? -24.64303 -33.37819 -19.86983 1.000 38.15499 2659 LEU B CA 1
ATOM 5321 C C . LEU B 1 179 ? -25.31353 -32.17032 -19.22594 1.000 36.21591 2659 LEU B C 1
ATOM 5322 O O . LEU B 1 179 ? -26.15422 -31.51162 -19.85067 1.000 35.55069 2659 LEU B O 1
ATOM 5327 N N . LEU B 1 180 ? -24.93841 -31.85162 -17.98195 1.000 34.86953 2660 LEU B N 1
ATOM 5328 C CA . LEU B 1 180 ? -25.50351 -30.68147 -17.31552 1.000 33.70606 2660 LEU B CA 1
ATOM 5329 C C . LEU B 1 180 ? -25.20177 -29.40686 -18.09527 1.000 33.34019 2660 LEU B C 1
ATOM 5330 O O . LEU B 1 180 ? -26.07010 -28.53981 -18.24517 1.000 32.41883 2660 LEU B O 1
ATOM 5335 N N . ALA B 1 181 ? -23.97330 -29.27694 -18.60152 1.000 32.39812 2661 ALA B N 1
ATOM 5336 C CA . ALA B 1 181 ? -23.60756 -28.08511 -19.36212 1.000 34.01027 2661 ALA B CA 1
ATOM 5337 C C . ALA B 1 181 ? -24.42744 -27.96971 -20.64107 1.000 33.27978 2661 ALA B C 1
ATOM 5338 O O . ALA B 1 181 ? -24.87375 -26.87420 -21.01033 1.000 30.75523 2661 ALA B O 1
ATOM 5340 N N . GLU B 1 182 ? -24.63026 -29.08937 -21.33393 1.000 30.50765 2662 GLU B N 1
ATOM 5341 C CA . GLU B 1 182 ? -25.41320 -29.06519 -22.56477 1.000 34.74750 2662 GLU B CA 1
ATOM 5342 C C . GLU B 1 182 ? -26.87996 -28.75608 -22.28724 1.000 34.54407 2662 GLU B C 1
ATOM 5343 O O . GLU B 1 182 ? -27.50139 -27.96693 -23.01028 1.000 33.26902 2662 GLU B O 1
ATOM 5349 N N . LEU B 1 183 ? -27.45480 -29.37471 -21.25204 1.000 32.70258 2663 LEU B N 1
ATOM 5350 C CA . LEU B 1 183 ? -28.83881 -29.07551 -20.89499 1.000 31.48388 2663 LEU B CA 1
ATOM 5351 C C . LEU B 1 183 ? -29.00067 -27.60778 -20.52759 1.000 30.65967 2663 LEU B C 1
ATOM 5352 O O . LEU B 1 183 ? -30.01643 -26.98368 -20.85514 1.000 33.74967 2663 LEU B O 1
ATOM 5357 N N . THR B 1 184 ? -27.99988 -27.03930 -19.85259 1.000 30.89916 2664 THR B N 1
ATOM 5358 C CA . THR B 1 184 ? -28.06019 -25.63735 -19.45064 1.000 30.82010 2664 THR B CA 1
ATOM 5359 C C . THR B 1 184 ? -28.11080 -24.71720 -20.66291 1.000 30.36579 2664 THR B C 1
ATOM 5360 O O . THR B 1 184 ? -28.80165 -23.69148 -20.64733 1.000 31.39745 2664 THR B O 1
ATOM 5364 N N . ALA B 1 185 ? -27.39492 -25.07441 -21.72882 1.000 31.05917 2665 ALA B N 1
ATOM 5365 C CA . ALA B 1 185 ? -27.23013 -24.18879 -22.87316 1.000 30.62057 2665 ALA B CA 1
ATOM 5366 C C . ALA B 1 185 ? -28.39610 -24.23345 -23.85010 1.000 31.25306 2665 ALA B C 1
ATOM 5367 O O . ALA B 1 185 ? -28.43415 -23.39768 -24.75985 1.000 31.19602 2665 ALA B O 1
ATOM 5369 N N . GLN B 1 186 ? -29.33901 -25.16493 -23.69033 1.000 29.13055 2666 GLN B N 1
ATOM 5370 C CA . GLN B 1 186 ? -30.45345 -25.24592 -24.62590 1.000 33.43440 2666 GLN B CA 1
ATOM 5371 C C . GLN B 1 186 ? -31.23834 -23.93660 -24.60679 1.000 31.96074 2666 GLN B C 1
ATOM 5372 O O . GLN B 1 186 ? -31.49553 -23.38136 -23.53170 1.000 31.49566 2666 GLN B O 1
ATOM 5378 N N . PRO B 1 187 ? -31.62205 -23.41227 -25.76596 1.000 33.10935 2667 PRO B N 1
ATOM 5379 C CA . PRO B 1 187 ? -32.19683 -22.06575 -25.81282 1.000 31.72999 2667 PRO B CA 1
ATOM 5380 C C . PRO B 1 187 ? -33.63002 -22.01970 -25.31212 1.000 36.72841 2667 PRO B C 1
ATOM 5381 O O . PRO B 1 187 ? -34.41013 -22.96110 -25.48025 1.000 32.19966 2667 PRO B O 1
ATOM 5385 N N . PHE B 1 188 ? -33.96412 -20.89277 -24.68592 1.000 32.54728 2668 PHE B N 1
ATOM 5386 C CA . PHE B 1 188 ? -35.35164 -20.53611 -24.42571 1.000 34.12329 2668 PHE B CA 1
ATOM 5387 C C . PHE B 1 188 ? -35.89058 -19.70345 -25.58054 1.000 35.60545 2668 PHE B C 1
ATOM 5388 O O . PHE B 1 188 ? -35.21062 -18.80699 -26.08284 1.000 36.72601 2668 PHE B O 1
ATOM 5396 N N . ASP B 1 189 ? -37.11754 -19.99468 -25.99452 1.000 35.98565 2669 ASP B N 1
ATOM 5397 C CA . ASP B 1 189 ? -37.88498 -19.05180 -26.79972 1.000 36.44040 2669 ASP B CA 1
ATOM 5398 C C . ASP B 1 189 ? -38.68226 -18.21684 -25.80755 1.000 37.46772 2669 ASP B C 1
ATOM 5399 O O . ASP B 1 189 ? -39.73165 -18.64622 -25.31989 1.000 35.34782 2669 ASP B O 1
ATOM 5404 N N . LEU B 1 190 ? -38.17474 -17.01932 -25.49851 1.000 33.54323 2670 LEU B N 1
ATOM 5405 C CA . LEU B 1 190 ? -38.77678 -16.20712 -24.44653 1.000 36.59452 2670 LEU B CA 1
ATOM 5406 C C . LEU B 1 190 ? -40.20094 -15.77808 -24.77448 1.000 38.76402 2670 LEU B C 1
ATOM 5407 O O . LEU B 1 190 ? -40.95187 -15.42095 -23.86226 1.000 37.43015 2670 LEU B O 1
ATOM 5412 N N . ALA B 1 191 ? -40.59244 -15.80938 -26.04517 1.000 39.61494 2671 ALA B N 1
ATOM 5413 C CA . ALA B 1 191 ? -41.93086 -15.37988 -26.42592 1.000 39.88567 2671 ALA B CA 1
ATOM 5414 C C . ALA B 1 191 ? -42.98105 -16.45400 -26.18700 1.000 42.88442 2671 ALA B C 1
ATOM 5415 O O . ALA B 1 191 ? -44.16797 -16.12548 -26.09329 1.000 42.93536 2671 ALA B O 1
ATOM 5417 N N . THR B 1 192 ? -42.57640 -17.72134 -26.06967 1.000 40.08879 2672 THR B N 1
ATOM 5418 C CA . THR B 1 192 ? -43.52571 -18.82558 -25.97557 1.000 42.49000 2672 THR B CA 1
ATOM 5419 C C . THR B 1 192 ? -43.28022 -19.79022 -24.81862 1.000 39.34864 2672 THR B C 1
ATOM 5420 O O . THR B 1 192 ? -44.19722 -20.54575 -24.47887 1.000 41.18695 2672 THR B O 1
ATOM 5424 N N . GLN B 1 193 ? -42.09828 -19.80304 -24.20962 1.000 36.70973 2673 GLN B N 1
ATOM 5425 C CA . GLN B 1 193 ? -41.77496 -20.74318 -23.14273 1.000 37.98602 2673 GLN B CA 1
ATOM 5426 C C . GLN B 1 193 ? -41.46548 -19.98650 -21.85939 1.000 39.30618 2673 GLN B C 1
ATOM 5427 O O . GLN B 1 193 ? -40.76659 -18.96595 -21.88764 1.000 35.60349 2673 GLN B O 1
ATOM 5433 N N . ILE B 1 194 ? -41.98599 -20.48305 -20.73656 1.000 33.91487 2674 ILE B N 1
ATOM 5434 C CA . ILE B 1 194 ? -41.68442 -19.88508 -19.43775 1.000 35.20676 2674 ILE B CA 1
ATOM 5435 C C . ILE B 1 194 ? -40.18155 -20.00523 -19.21768 1.000 33.32308 2674 ILE B C 1
ATOM 5436 O O . ILE B 1 194 ? -39.56350 -20.96836 -19.69023 1.000 33.87663 2674 ILE B O 1
ATOM 5441 N N . PRO B 1 195 ? -39.55413 -19.05659 -18.53223 1.000 32.64893 2675 PRO B N 1
ATOM 5442 C CA . PRO B 1 195 ? -38.08466 -19.05353 -18.44534 1.000 32.27715 2675 PRO B CA 1
ATOM 5443 C C . PRO B 1 195 ? -37.52666 -19.98867 -17.37770 1.000 31.95546 2675 PRO B C 1
ATOM 5444 O O . PRO B 1 195 ? -36.56108 -19.64183 -16.68747 1.000 29.25427 2675 PRO B O 1
ATOM 5448 N N . LEU B 1 196 ? -38.11644 -21.17596 -17.23266 1.000 32.03777 2676 LEU B N 1
ATOM 5449 C CA . LEU B 1 196 ? -37.61043 -22.18743 -16.31159 1.000 32.87246 2676 LEU B CA 1
ATOM 5450 C C . LEU B 1 196 ? -37.80879 -23.56020 -16.92813 1.000 31.13467 2676 LEU B C 1
ATOM 5451 O O . LEU B 1 196 ? -38.92127 -23.89876 -17.33530 1.000 37.55703 2676 LEU B O 1
ATOM 5456 N N . ARG B 1 197 ? -36.73135 -24.33291 -17.00706 1.000 29.57200 2677 ARG B N 1
ATOM 5457 C CA . ARG B 1 197 ? -36.75448 -25.73584 -17.39905 1.000 32.39192 2677 ARG B CA 1
ATOM 5458 C C . ARG B 1 197 ? -36.22683 -26.56870 -16.24358 1.000 33.59116 2677 ARG B C 1
ATOM 5459 O O . ARG B 1 197 ? -35.30732 -26.14252 -15.53647 1.000 32.43894 2677 ARG B O 1
ATOM 5467 N N . VAL B 1 198 ? -36.78797 -27.76183 -16.05717 1.000 33.42204 2678 VAL B N 1
ATOM 5468 C CA . VAL B 1 198 ? -36.34997 -28.65055 -14.98879 1.000 31.88783 2678 VAL B CA 1
ATOM 5469 C C . VAL B 1 198 ? -36.05525 -30.02008 -15.57651 1.000 31.80091 2678 VAL B C 1
ATOM 5470 O O . VAL B 1 198 ? -36.87577 -30.57651 -16.31512 1.000 34.90124 2678 VAL B O 1
ATOM 5474 N N . ARG B 1 199 ? -34.88526 -30.55784 -15.24471 1.000 32.13403 2679 ARG B N 1
ATOM 5475 C CA . ARG B 1 199 ? -34.45288 -31.86697 -15.70392 1.000 33.92648 2679 ARG B CA 1
ATOM 5476 C C . ARG B 1 199 ? -33.98602 -32.69818 -14.52103 1.000 33.34807 2679 ARG B C 1
ATOM 5477 O O . ARG B 1 199 ? -33.28274 -32.19744 -13.63673 1.000 33.08634 2679 ARG B O 1
ATOM 5485 N N . MET B 1 200 ? -34.40317 -33.96444 -14.49841 1.000 33.05228 2680 MET B N 1
ATOM 5486 C CA . MET B 1 200 ? -33.93592 -34.93152 -13.51445 1.000 33.38557 2680 MET B CA 1
ATOM 5487 C C . MET B 1 200 ? -33.07852 -35.94876 -14.25146 1.000 34.77204 2680 MET B C 1
ATOM 5488 O O . MET B 1 200 ? -33.59397 -36.73763 -15.04907 1.000 36.00482 2680 MET B O 1
ATOM 5493 N N . ILE B 1 201 ? -31.77705 -35.92368 -13.99110 1.000 34.99344 2681 ILE B N 1
ATOM 5494 C CA . ILE B 1 201 ? -30.83072 -36.79828 -14.66857 1.000 35.92216 2681 ILE B CA 1
ATOM 5495 C C . ILE B 1 201 ? -30.70141 -38.07802 -13.85549 1.000 38.41405 2681 ILE B C 1
ATOM 5496 O O . ILE B 1 201 ? -30.39071 -38.03611 -12.65952 1.000 36.91038 2681 ILE B O 1
ATOM 5501 N N . THR B 1 202 ? -30.95613 -39.21381 -14.49920 1.000 40.19012 2682 THR B N 1
ATOM 5502 C CA . THR B 1 202 ? -30.74167 -40.52161 -13.90156 1.000 43.69977 2682 THR B CA 1
ATOM 5503 C C . THR B 1 202 ? -29.86287 -41.35813 -14.82322 1.000 47.77551 2682 THR B C 1
ATOM 5504 O O . THR B 1 202 ? -29.56243 -40.97486 -15.95681 1.000 46.20126 2682 THR B O 1
ATOM 5508 N N . GLY B 1 203 ? -29.45317 -42.51298 -14.32401 1.000 52.29998 2683 GLY B N 1
ATOM 5509 C CA . GLY B 1 203 ? -28.60483 -43.40376 -15.08945 1.000 57.78750 2683 GLY B CA 1
ATOM 5510 C C . GLY B 1 203 ? -27.87267 -44.35815 -14.17927 1.000 63.30749 2683 GLY B C 1
ATOM 5511 O O . GLY B 1 203 ? -27.83770 -44.19394 -12.96059 1.000 60.27003 2683 GLY B O 1
ATOM 5512 N N . GLU B 1 204 ? -27.28202 -45.38034 -14.80416 1.000 75.49217 2684 GLU B N 1
ATOM 5513 C CA . GLU B 1 204 ? -26.53079 -46.37745 -14.04848 1.000 77.34401 2684 GLU B CA 1
ATOM 5514 C C . GLU B 1 204 ? -25.35657 -45.74974 -13.30779 1.000 69.24385 2684 GLU B C 1
ATOM 5515 O O . GLU B 1 204 ? -25.00049 -46.19782 -12.21342 1.000 72.38067 2684 GLU B O 1
ATOM 5521 N N . GLN B 1 205 ? -24.75026 -44.71541 -13.88205 1.000 65.28082 2685 GLN B N 1
ATOM 5522 C CA . GLN B 1 205 ? -23.63020 -44.01202 -13.27272 1.000 63.29281 2685 GLN B CA 1
ATOM 5523 C C . GLN B 1 205 ? -24.05174 -43.04558 -12.17158 1.000 58.48163 2685 GLN B C 1
ATOM 5524 O O . GLN B 1 205 ? -23.18005 -42.44657 -11.53344 1.000 56.20113 2685 GLN B O 1
ATOM 5530 N N . VAL B 1 206 ? -25.34933 -42.87436 -11.93120 1.000 55.42471 2686 VAL B N 1
ATOM 5531 C CA . VAL B 1 206 ? -25.85925 -41.86891 -11.00592 1.000 50.83262 2686 VAL B CA 1
ATOM 5532 C C . VAL B 1 206 ? -26.49030 -42.57032 -9.81197 1.000 49.36505 2686 VAL B C 1
ATOM 5533 O O . VAL B 1 206 ? -27.38412 -43.41029 -9.97617 1.000 50.42530 2686 VAL B O 1
ATOM 5537 N N . ASP B 1 207 ? -26.03425 -42.21444 -8.61313 1.000 45.54436 2687 ASP B N 1
ATOM 5538 C CA . ASP B 1 207 ? -26.59658 -42.73005 -7.36581 1.000 45.40599 2687 ASP B CA 1
ATOM 5539 C C . ASP B 1 207 ? -27.68936 -41.76886 -6.90550 1.000 46.31330 2687 ASP B C 1
ATOM 5540 O O . ASP B 1 207 ? -27.41067 -40.74219 -6.27787 1.000 44.85539 2687 ASP B O 1
ATOM 5545 N N . GLY B 1 208 ? -28.93867 -42.10797 -7.20996 1.000 43.61334 2688 GLY B N 1
ATOM 5546 C CA . GLY B 1 208 ? -30.05263 -41.21317 -6.96771 1.000 42.80230 2688 GLY B CA 1
ATOM 5547 C C . GLY B 1 208 ? -30.44328 -40.46874 -8.22639 1.000 41.09738 2688 GLY B C 1
ATOM 5548 O O . GLY B 1 208 ? -30.86136 -41.08015 -9.21104 1.000 41.28123 2688 GLY B O 1
ATOM 5549 N N . CYS B 1 209 ? -30.30767 -39.14822 -8.21220 1.000 40.06287 2689 CYS B N 1
ATOM 5550 C CA . CYS B 1 209 ? -30.51868 -38.35166 -9.41323 1.000 36.35806 2689 CYS B CA 1
ATOM 5551 C C . CYS B 1 209 ? -29.78919 -37.02888 -9.23908 1.000 34.86371 2689 CYS B C 1
ATOM 5552 O O . CYS B 1 209 ? -29.35609 -36.67705 -8.14114 1.000 34.70250 2689 CYS B O 1
ATOM 5555 N N . VAL B 1 210 ? -29.66103 -36.29470 -10.33833 1.000 32.29625 2690 VAL B N 1
ATOM 5556 C CA . VAL B 1 210 ? -29.21614 -34.90904 -10.29997 1.000 31.99430 2690 VAL B CA 1
ATOM 5557 C C . VAL B 1 210 ? -30.37005 -34.05038 -10.79115 1.000 31.58712 2690 VAL B C 1
ATOM 5558 O O . VAL B 1 210 ? -30.85379 -34.22896 -11.91720 1.000 33.18109 2690 VAL B O 1
ATOM 5562 N N . LEU B 1 211 ? -30.81786 -33.13538 -9.94049 1.000 29.61611 2691 LEU B N 1
ATOM 5563 C CA . LEU B 1 211 ? -31.91681 -32.23595 -10.25573 1.000 30.62113 2691 LEU B CA 1
ATOM 5564 C C . LEU B 1 211 ? -31.34662 -30.93651 -10.80871 1.000 30.53458 2691 LEU B C 1
ATOM 5565 O O . LEU B 1 211 ? -30.62175 -30.22347 -10.10549 1.000 32.13438 2691 LEU B O 1
ATOM 5570 N N . LEU B 1 212 ? -31.66954 -30.63071 -12.05950 1.000 28.20289 2692 LEU B N 1
ATOM 5571 C CA . LEU B 1 212 ? -31.15437 -29.44334 -12.72769 1.000 29.84063 2692 LEU B CA 1
ATOM 5572 C C . LEU B 1 212 ? -32.29805 -28.47763 -12.99285 1.000 28.90292 2692 LEU B C 1
ATOM 5573 O O . LEU B 1 212 ? -33.23532 -28.80770 -13.72568 1.000 30.12479 2692 LEU B O 1
ATOM 5578 N N . LEU B 1 213 ? -32.22395 -27.29694 -12.38668 1.000 28.65184 2693 LEU B N 1
ATOM 5579 C CA . LEU B 1 213 ? -33.07626 -26.17140 -12.74538 1.000 28.00928 2693 LEU B CA 1
ATOM 5580 C C . LEU B 1 213 ? -32.29932 -25.25772 -13.68337 1.000 28.76034 2693 LEU B C 1
ATOM 5581 O O . LEU B 1 213 ? -31.16783 -24.86864 -13.37944 1.000 29.09437 2693 LEU B O 1
ATOM 5586 N N . VAL B 1 214 ? -32.89512 -24.92972 -14.82299 1.000 28.96289 2694 VAL B N 1
ATOM 5587 C CA . VAL B 1 214 ? -32.33172 -23.95432 -15.74677 1.000 29.07762 2694 VAL B CA 1
ATOM 5588 C C . VAL B 1 214 ? -33.31545 -22.79969 -15.85127 1.000 29.74645 2694 VAL B C 1
ATOM 5589 O O . VAL B 1 214 ? -34.44672 -22.97974 -16.31824 1.000 28.01461 2694 VAL B O 1
ATOM 5593 N N . CYS B 1 215 ? -32.89631 -21.62544 -15.39751 1.000 26.69178 2695 CYS B N 1
ATOM 5594 C CA . CYS B 1 215 ? -33.63968 -20.40174 -15.63649 1.000 26.91780 2695 CYS B CA 1
ATOM 5595 C C . CYS B 1 215 ? -32.94560 -19.60430 -16.72625 1.000 29.95783 2695 CYS B C 1
ATOM 5596 O O . CYS B 1 215 ? -31.72086 -19.65050 -16.85878 1.000 29.40858 2695 CYS B O 1
ATOM 5599 N N . HIS B 1 216 ? -33.72720 -18.84989 -17.49532 1.000 28.05560 2696 HIS B N 1
ATOM 5600 C CA . HIS B 1 216 ? -33.13519 -17.73550 -18.21389 1.000 29.11181 2696 HIS B CA 1
ATOM 5601 C C . HIS B 1 216 ? -32.93601 -16.59357 -17.23069 1.000 28.47956 2696 HIS B C 1
ATOM 5602 O O . HIS B 1 216 ? -33.77372 -16.36467 -16.35444 1.000 25.35264 2696 HIS B O 1
ATOM 5609 N N . HIS B 1 217 ? -31.80587 -15.89135 -17.36203 1.000 25.64328 2697 HIS B N 1
ATOM 5610 C CA . HIS B 1 217 ? -31.48212 -14.82107 -16.42446 1.000 24.42224 2697 HIS B CA 1
ATOM 5611 C C . HIS B 1 217 ? -32.58253 -13.77715 -16.31931 1.000 26.53874 2697 HIS B C 1
ATOM 5612 O O . HIS B 1 217 ? -32.67111 -13.09109 -15.29727 1.000 26.22688 2697 HIS B O 1
ATOM 5619 N N . ILE B 1 218 ? -33.43594 -13.65158 -17.33646 1.000 25.92064 2698 ILE B N 1
ATOM 5620 C CA . ILE B 1 218 ? -34.53412 -12.69636 -17.26678 1.000 28.39968 2698 ILE B CA 1
ATOM 5621 C C . ILE B 1 218 ? -35.42128 -12.95260 -16.05154 1.000 28.09222 2698 ILE B C 1
ATOM 5622 O O . ILE B 1 218 ? -36.12512 -12.04819 -15.59571 1.000 28.23625 2698 ILE B O 1
ATOM 5627 N N . ALA B 1 219 ? -35.37094 -14.15682 -15.48666 1.000 26.99016 2699 ALA B N 1
ATOM 5628 C CA . ALA B 1 219 ? -36.19814 -14.52494 -14.34836 1.000 27.21416 2699 ALA B CA 1
ATOM 5629 C C . ALA B 1 219 ? -35.41018 -14.78981 -13.06976 1.000 27.47528 2699 ALA B C 1
ATOM 5630 O O . ALA B 1 219 ? -36.02463 -15.02277 -12.02351 1.000 29.35713 2699 ALA B O 1
ATOM 5632 N N . ALA B 1 220 ? -34.07685 -14.77880 -13.10971 1.000 26.88184 2700 ALA B N 1
ATOM 5633 C CA . ALA B 1 220 ? -33.33553 -15.15959 -11.91118 1.000 28.28257 2700 ALA B CA 1
ATOM 5634 C C . ALA B 1 220 ? -31.86391 -14.78405 -11.97662 1.000 28.12504 2700 ALA B C 1
ATOM 5635 O O . ALA B 1 220 ? -31.19952 -15.06389 -12.97751 1.000 25.40703 2700 ALA B O 1
ATOM 5637 N N . ASP B 1 221 ? -31.35015 -14.16882 -10.91139 1.000 29.27001 2701 ASP B N 1
ATOM 5638 C CA . ASP B 1 221 ? -29.92026 -14.05948 -10.66341 1.000 26.85353 2701 ASP B CA 1
ATOM 5639 C C . ASP B 1 221 ? -29.49534 -15.17255 -9.70499 1.000 30.91066 2701 ASP B C 1
ATOM 5640 O O . ASP B 1 221 ? -30.31261 -15.99135 -9.26900 1.000 28.95580 2701 ASP B O 1
ATOM 5645 N N . GLU B 1 222 ? -28.20113 -15.19028 -9.35637 1.000 29.03355 2702 GLU B N 1
ATOM 5646 C CA . GLU B 1 222 ? -27.68752 -16.24909 -8.49483 1.000 30.22308 2702 GLU B CA 1
ATOM 5647 C C . GLU B 1 222 ? -28.14716 -16.11231 -7.04419 1.000 31.78735 2702 GLU B C 1
ATOM 5648 O O . GLU B 1 222 ? -28.07706 -17.08904 -6.29080 1.000 32.32804 2702 GLU B O 1
ATOM 5654 N N . TRP B 1 223 ? -28.61606 -14.93629 -6.62700 1.000 29.00518 2703 TRP B N 1
ATOM 5655 C CA . TRP B 1 223 ? -29.22030 -14.84876 -5.30518 1.000 31.88450 2703 TRP B CA 1
ATOM 5656 C C . TRP B 1 223 ? -30.58192 -15.53373 -5.24485 1.000 32.15880 2703 TRP B C 1
ATOM 5657 O O . TRP B 1 223 ? -31.13459 -15.68078 -4.14902 1.000 28.78916 2703 TRP B O 1
ATOM 5668 N N . SER B 1 2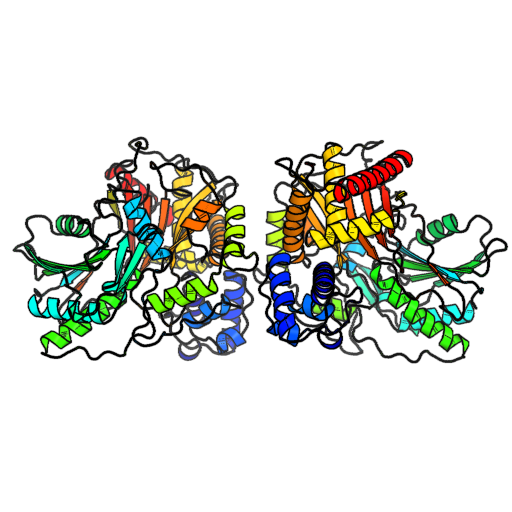24 ? -31.12975 -15.95879 -6.38547 1.000 28.62626 2704 SER B N 1
ATOM 5669 C CA . SER B 1 224 ? -32.40703 -16.66167 -6.40773 1.000 28.94125 2704 SER B CA 1
ATOM 5670 C C . SER B 1 224 ? -32.26396 -18.15023 -6.14346 1.000 30.28202 2704 SER B C 1
ATOM 5671 O O . SER B 1 224 ? -33.28425 -18.83684 -6.02234 1.000 30.75622 2704 SER B O 1
ATOM 5674 N N . PHE B 1 225 ? -31.03541 -18.66588 -6.05500 1.000 28.25937 2705 PHE B N 1
ATOM 5675 C CA . PHE B 1 225 ? -30.86061 -20.09432 -5.80799 1.000 27.69534 2705 PHE B CA 1
ATOM 5676 C C . PHE B 1 225 ? -31.48413 -20.49700 -4.48038 1.000 31.73962 2705 PHE B C 1
ATOM 5677 O O . PHE B 1 225 ? -32.16225 -21.52796 -4.38923 1.000 28.80863 2705 PHE B O 1
ATOM 5685 N N . ALA B 1 226 ? -31.27527 -19.68777 -3.44368 1.000 30.50666 2706 ALA B N 1
ATOM 5686 C CA . ALA B 1 226 ? -31.77715 -20.04314 -2.11840 1.000 30.66533 2706 ALA B CA 1
ATOM 5687 C C . ALA B 1 226 ? -33.29906 -20.09245 -2.06822 1.000 32.97111 2706 ALA B C 1
ATOM 5688 O O . ALA B 1 226 ? -33.84218 -21.12001 -1.62508 1.000 33.48573 2706 ALA B O 1
ATOM 5690 N N . PRO B 1 227 ? -34.04645 -19.06997 -2.50861 1.000 32.83113 2707 PRO B N 1
ATOM 5691 C CA . PRO B 1 227 ? -35.51431 -19.21233 -2.47726 1.000 33.48708 2707 PRO B CA 1
ATOM 5692 C C . PRO B 1 227 ? -36.04674 -20.25361 -3.44701 1.000 34.00750 2707 PRO B C 1
ATOM 5693 O O . PRO B 1 227 ? -37.05177 -20.90947 -3.14316 1.000 32.60636 2707 PRO B O 1
ATOM 5697 N N . LEU B 1 228 ? -35.42406 -20.41147 -4.61746 1.000 30.99158 2708 LEU B N 1
ATOM 5698 C CA . LEU B 1 228 ? -35.85233 -21.45762 -5.54122 1.000 32.19290 2708 LEU B CA 1
ATOM 5699 C C . LEU B 1 228 ? -35.82487 -22.82478 -4.86900 1.000 33.52749 2708 LEU B C 1
ATOM 5700 O O . LEU B 1 228 ? -36.79824 -23.58314 -4.94103 1.000 33.43430 2708 LEU B O 1
ATOM 5705 N N . LEU B 1 229 ? -34.72075 -23.14744 -4.19065 1.000 30.61623 2709 LEU B N 1
ATOM 5706 C CA . LEU B 1 229 ? -34.61541 -24.44376 -3.52925 1.000 34.70616 2709 LEU B CA 1
ATOM 5707 C C . LEU B 1 229 ? -35.55018 -24.53463 -2.32931 1.000 34.51675 2709 LEU B C 1
ATOM 5708 O O . LEU B 1 229 ? -36.21089 -25.55896 -2.13558 1.000 33.53461 2709 LEU B O 1
ATOM 5713 N N . ARG B 1 230 ? -35.61763 -23.48204 -1.50905 1.000 31.13363 2710 ARG B N 1
ATOM 5714 C CA . ARG B 1 230 ? -36.51324 -23.51119 -0.35499 1.000 36.41381 2710 ARG B CA 1
ATOM 5715 C C . ARG B 1 230 ? -37.95372 -23.75335 -0.78993 1.000 34.92453 2710 ARG B C 1
ATOM 5716 O O . ARG B 1 230 ? -38.65380 -24.59768 -0.21954 1.000 33.37162 2710 ARG B O 1
ATOM 5724 N N . ASP B 1 231 ? -38.40672 -23.03756 -1.82167 1.000 33.98136 2711 ASP B N 1
ATOM 5725 C CA . ASP B 1 231 ? -39.80186 -23.16587 -2.23137 1.000 35.94745 2711 ASP B CA 1
ATOM 5726 C C . ASP B 1 231 ? -40.04671 -24.47139 -2.98074 1.000 34.27877 2711 ASP B C 1
ATOM 5727 O O . ASP B 1 231 ? -41.08317 -25.11548 -2.78584 1.000 33.57108 2711 ASP B O 1
ATOM 5732 N N . LEU B 1 232 ? -39.10819 -24.88754 -3.83704 1.000 31.51399 2712 LEU B N 1
ATOM 5733 C CA . LEU B 1 232 ? -39.29231 -26.16089 -4.52823 1.000 31.14390 2712 LEU B CA 1
ATOM 5734 C C . LEU B 1 232 ? -39.31434 -27.32085 -3.54084 1.000 32.07518 2712 LEU B C 1
ATOM 5735 O O . LEU B 1 232 ? -40.10079 -28.26163 -3.69693 1.000 33.95356 2712 LEU B O 1
ATOM 5740 N N . ASP B 1 233 ? -38.45843 -27.26753 -2.51899 1.000 33.13286 2713 ASP B N 1
ATOM 5741 C CA . ASP B 1 233 ? -38.45948 -28.29525 -1.48426 1.000 33.35799 2713 ASP B CA 1
ATOM 5742 C C . ASP B 1 233 ? -39.78380 -28.30662 -0.72709 1.000 38.11005 2713 ASP B C 1
ATOM 5743 O O . ASP B 1 233 ? -40.37632 -29.36927 -0.49837 1.000 33.06639 2713 ASP B O 1
ATOM 5748 N N . THR B 1 234 ? -40.26358 -27.12554 -0.33412 1.000 32.41554 2714 THR B N 1
ATOM 5749 C CA . THR B 1 234 ? -41.54084 -27.02726 0.36165 1.000 36.76536 2714 THR B CA 1
ATOM 5750 C C . THR B 1 234 ? -42.66815 -27.60801 -0.47865 1.000 35.46237 2714 THR B C 1
ATOM 5751 O O . THR B 1 234 ? -43.50567 -28.36525 0.02536 1.000 34.65043 2714 THR B O 1
ATOM 5755 N N . ALA B 1 235 ? -42.69346 -27.27553 -1.77283 1.000 34.05443 2715 ALA B N 1
ATOM 5756 C CA . ALA B 1 235 ? -43.75743 -27.76798 -2.63930 1.000 33.60111 2715 ALA B CA 1
ATOM 5757 C C . ALA B 1 235 ? -43.62234 -29.26385 -2.89130 1.000 35.59785 2715 ALA B C 1
ATOM 5758 O O . ALA B 1 235 ? -44.62771 -29.97966 -2.94010 1.000 33.62191 2715 ALA B O 1
ATOM 5760 N N . TYR B 1 236 ? -42.39139 -29.75898 -3.05557 1.000 33.40595 2716 TYR B N 1
ATOM 5761 C CA . TYR B 1 236 ? -42.21360 -31.18121 -3.33839 1.000 32.17454 2716 TYR B CA 1
ATOM 5762 C C . TYR B 1 236 ? -42.68412 -32.03546 -2.17166 1.000 33.72535 2716 TYR B C 1
ATOM 5763 O O . TYR B 1 236 ? -43.40134 -33.02437 -2.36498 1.000 35.94610 2716 TYR B O 1
ATOM 5772 N N . ARG B 1 237 ? -42.29373 -31.66671 -0.95063 1.000 34.85863 2717 ARG B N 1
ATOM 5773 C CA . ARG B 1 237 ? -42.64974 -32.47120 0.20936 1.000 37.68194 2717 ARG B CA 1
ATOM 5774 C C . ARG B 1 237 ? -44.14508 -32.41874 0.49398 1.000 34.11754 2717 ARG B C 1
ATOM 5775 O O . ARG B 1 237 ? -44.72577 -33.41851 0.92677 1.000 34.99384 2717 ARG B O 1
ATOM 5783 N N . ALA B 1 238 ? -44.78594 -31.27680 0.25182 1.000 34.08694 2718 ALA B N 1
ATOM 5784 C CA . ALA B 1 238 ? -46.23646 -31.20731 0.38525 1.000 37.33733 2718 ALA B CA 1
ATOM 5785 C C . ALA B 1 238 ? -46.91500 -32.12851 -0.62218 1.000 35.74293 2718 ALA B C 1
ATOM 5786 O O . ALA B 1 238 ? -47.70417 -33.00420 -0.25046 1.000 37.65095 2718 ALA B O 1
ATOM 5788 N N . ARG B 1 239 ? -46.60151 -31.95480 -1.91041 1.000 36.41068 2719 ARG B N 1
ATOM 5789 C CA . ARG B 1 239 ? -47.21848 -32.78155 -2.94311 1.000 35.06789 2719 ARG B CA 1
ATOM 5790 C C . ARG B 1 239 ? -46.92030 -34.25918 -2.73384 1.000 37.15509 2719 ARG B C 1
ATOM 5791 O O . ARG B 1 239 ? -47.76885 -35.10996 -3.02632 1.000 34.84835 2719 ARG B O 1
ATOM 5799 N N . ALA B 1 240 ? -45.72720 -34.58586 -2.23040 1.000 34.87541 2720 ALA B N 1
ATOM 5800 C CA . ALA B 1 240 ? -45.42944 -35.97447 -1.89991 1.000 34.24042 2720 ALA B CA 1
ATOM 5801 C C . ALA B 1 240 ? -46.35474 -36.49094 -0.80436 1.000 38.99792 2720 ALA B C 1
ATOM 5802 O O . ALA B 1 240 ? -46.67948 -37.68233 -0.77761 1.000 37.62268 2720 ALA B O 1
ATOM 5804 N N . ALA B 1 241 ? -46.79476 -35.61360 0.09690 1.000 37.49725 2721 ALA B N 1
ATOM 5805 C CA . ALA B 1 241 ? -47.74278 -35.96799 1.14206 1.000 41.69198 2721 ALA B CA 1
ATOM 5806 C C . ALA B 1 241 ? -49.18471 -35.75972 0.70561 1.000 39.80243 2721 ALA B C 1
ATOM 5807 O O . ALA B 1 241 ? -50.09619 -35.90134 1.52560 1.000 41.39508 2721 ALA B O 1
ATOM 5809 N N . GLY B 1 242 ? -49.40293 -35.40870 -0.55804 1.000 39.27999 2722 GLY B N 1
ATOM 5810 C CA . GLY B 1 242 ? -50.73865 -35.36138 -1.11150 1.000 39.59902 2722 GLY B CA 1
ATOM 5811 C C . GLY B 1 242 ? -51.51044 -34.08329 -0.87718 1.000 40.02538 2722 GLY B C 1
ATOM 5812 O O . GLY B 1 242 ? -52.74617 -34.11854 -0.85175 1.000 39.73458 2722 GLY B O 1
ATOM 5813 N N . ARG B 1 243 ? -50.82925 -32.94701 -0.71962 1.000 37.54879 2723 ARG B N 1
ATOM 5814 C CA . ARG B 1 243 ? -51.53676 -31.68940 -0.52550 1.000 41.85361 2723 ARG B CA 1
ATOM 5815 C C . ARG B 1 243 ? -50.73130 -30.54163 -1.11299 1.000 42.41028 2723 ARG B C 1
ATOM 5816 O O . ARG B 1 243 ? -49.56071 -30.68667 -1.47155 1.000 38.45586 2723 ARG B O 1
ATOM 5824 N N . ALA B 1 244 ? -51.38462 -29.39443 -1.20572 1.000 43.46010 2724 ALA B N 1
ATOM 5825 C CA . ALA B 1 244 ? -50.76244 -28.17670 -1.68600 1.000 40.51471 2724 ALA B CA 1
ATOM 5826 C C . ALA B 1 244 ? -49.84524 -27.58745 -0.61501 1.000 43.32553 2724 ALA B C 1
ATOM 5827 O O . ALA B 1 244 ? -50.11678 -27.71124 0.58417 1.000 43.35773 2724 ALA B O 1
ATOM 5829 N N . PRO B 1 245 ? -48.74911 -26.94882 -1.02441 1.000 41.75298 2725 PRO B N 1
ATOM 5830 C CA . PRO B 1 245 ? -47.87783 -26.28257 -0.05174 1.000 42.27648 2725 PRO B CA 1
ATOM 5831 C C . PRO B 1 245 ? -48.61083 -25.16066 0.66713 1.000 45.93046 2725 PRO B C 1
ATOM 5832 O O . PRO B 1 245 ? -49.48596 -24.50065 0.10777 1.000 46.37012 2725 PRO B O 1
ATOM 5836 N N . ASP B 1 246 ? -48.24182 -24.95739 1.92682 1.000 47.30920 2726 ASP B N 1
ATOM 5837 C CA . ASP B 1 246 ? -48.87168 -23.97317 2.80476 1.000 50.43654 2726 ASP B CA 1
ATOM 5838 C C . ASP B 1 246 ? -47.96327 -22.74825 2.82952 1.000 53.87121 2726 ASP B C 1
ATOM 5839 O O . ASP B 1 246 ? -46.91123 -22.75333 3.47438 1.000 57.74861 2726 ASP B O 1
ATOM 5844 N N . TRP B 1 247 ? -48.37217 -21.69266 2.13216 1.000 55.90967 2727 TRP B N 1
ATOM 5845 C CA . TRP B 1 247 ? -47.47564 -20.59547 1.79750 1.000 60.56763 2727 TRP B CA 1
ATOM 5846 C C . TRP B 1 247 ? -47.97351 -19.27323 2.35661 1.000 64.61929 2727 TRP B C 1
ATOM 5847 O O . TRP B 1 247 ? -49.07666 -18.82392 2.02699 1.000 64.42626 2727 TRP B O 1
ATOM 5858 N N . GLU B 1 248 ? -47.15570 -18.66428 3.19569 1.000 68.62113 2728 GLU B N 1
ATOM 5859 C CA . GLU B 1 248 ? -47.17172 -17.22735 3.38854 1.000 75.65686 2728 GLU B CA 1
ATOM 5860 C C . GLU B 1 248 ? -46.97526 -16.55552 2.03042 1.000 73.42215 2728 GLU B C 1
ATOM 5861 O O . GLU B 1 248 ? -45.95109 -16.79835 1.37056 1.000 64.14704 2728 GLU B O 1
ATOM 5867 N N . PRO B 1 249 ? -47.92803 -15.75192 1.55563 1.000 75.97082 2729 PRO B N 1
ATOM 5868 C CA . PRO B 1 249 ? -47.75298 -15.10235 0.25098 1.000 70.26792 2729 PRO B CA 1
ATOM 5869 C C . PRO B 1 249 ? -46.54514 -14.17464 0.24134 1.000 61.28524 2729 PRO B C 1
ATOM 5870 O O . PRO B 1 249 ? -46.02117 -13.76736 1.28027 1.000 63.74475 2729 PRO B O 1
ATOM 5874 N N . LEU B 1 250 ? -46.09494 -13.85612 -0.96358 1.000 59.21679 2730 LEU B N 1
ATOM 5875 C CA . LEU B 1 250 ? -44.88739 -13.06190 -1.11822 1.000 48.19681 2730 LEU B CA 1
ATOM 5876 C C . LEU B 1 250 ? -45.13674 -11.61858 -0.68809 1.000 50.31919 2730 LEU B C 1
ATOM 5877 O O . LEU B 1 250 ? -46.21489 -11.07106 -0.94152 1.000 46.45545 2730 LEU B O 1
ATOM 5882 N N . PRO B 1 251 ? -44.16587 -10.97877 -0.03180 1.000 47.22536 2731 PRO B N 1
ATOM 5883 C CA . PRO B 1 251 ? -44.29275 -9.53638 0.22647 1.000 47.13778 2731 PRO B CA 1
ATOM 5884 C C . PRO B 1 251 ? -44.32674 -8.70411 -1.04100 1.000 45.32067 2731 PRO B C 1
ATOM 5885 O O . PRO B 1 251 ? -44.82364 -7.57153 -1.00322 1.000 43.80973 2731 PRO B O 1
ATOM 5889 N N . ALA B 1 252 ? -43.81316 -9.22267 -2.15684 1.000 40.91133 2732 ALA B N 1
ATOM 5890 C CA . ALA B 1 252 ? -43.87956 -8.51694 -3.42822 1.000 42.38455 2732 ALA B CA 1
ATOM 5891 C C . ALA B 1 252 ? -43.59119 -9.49070 -4.56090 1.000 41.30021 2732 ALA B C 1
ATOM 5892 O O . ALA B 1 252 ? -42.84730 -10.46052 -4.39124 1.000 38.66316 2732 ALA B O 1
ATOM 5894 N N . GLN B 1 253 ? -44.20042 -9.22783 -5.71080 1.000 37.68207 2733 GLN B N 1
ATOM 5895 C CA . GLN B 1 253 ? -43.82232 -9.87809 -6.95603 1.000 35.17958 2733 GLN B CA 1
ATOM 5896 C C . GLN B 1 253 ? -42.77755 -9.02361 -7.66675 1.000 36.13807 2733 GLN B C 1
ATOM 5897 O O . GLN B 1 253 ? -42.55781 -7.85819 -7.32150 1.000 35.51845 2733 GLN B O 1
ATOM 5903 N N . TYR B 1 254 ? -42.11893 -9.61698 -8.66509 1.000 33.26976 2734 TYR B N 1
ATOM 5904 C CA . TYR B 1 254 ? -41.04504 -8.89224 -9.33854 1.000 31.45257 2734 TYR B CA 1
ATOM 5905 C C . TYR B 1 254 ? -41.57079 -7.64196 -10.03542 1.000 34.44519 2734 TYR B C 1
ATOM 5906 O O . TYR B 1 254 ? -40.91088 -6.59538 -10.02588 1.000 33.21871 2734 TYR B O 1
ATOM 5915 N N . SER B 1 255 ? -42.77173 -7.71745 -10.61736 1.000 32.40952 2735 SER B N 1
ATOM 5916 C CA . SER B 1 255 ? -43.35221 -6.54030 -11.26132 1.000 36.75394 2735 SER B CA 1
ATOM 5917 C C . SER B 1 255 ? -43.62231 -5.41367 -10.26899 1.000 39.65442 2735 SER B C 1
ATOM 5918 O O . SER B 1 255 ? -43.56321 -4.23500 -10.64648 1.000 37.51670 2735 SER B O 1
ATOM 5921 N N . ASP B 1 256 ? -43.94073 -5.74538 -9.01137 1.000 38.47636 2736 ASP B N 1
ATOM 5922 C CA . ASP B 1 256 ? -44.03812 -4.71112 -7.98202 1.000 38.07297 2736 ASP B CA 1
ATOM 5923 C C . ASP B 1 256 ? -42.71469 -3.97262 -7.83974 1.000 37.41485 2736 ASP B C 1
ATOM 5924 O O . ASP B 1 256 ? -42.67013 -2.73610 -7.82628 1.000 37.09405 2736 ASP B O 1
ATOM 5929 N N . TYR B 1 257 ? -41.62331 -4.72721 -7.72066 1.000 34.25955 2737 TYR B N 1
ATOM 5930 C CA . TYR B 1 257 ? -40.29659 -4.12687 -7.63941 1.000 36.22950 2737 TYR B CA 1
ATOM 5931 C C . TYR B 1 257 ? -39.98913 -3.29647 -8.88270 1.000 35.10671 2737 TYR B C 1
ATOM 5932 O O . TYR B 1 257 ? -39.48221 -2.17133 -8.78494 1.000 32.76430 2737 TYR B O 1
ATOM 5941 N N . ALA B 1 258 ? -40.29682 -3.83881 -10.06403 1.000 34.32168 2738 ALA B N 1
ATOM 5942 C CA . ALA B 1 258 ? -40.00607 -3.13536 -11.31112 1.000 36.64051 2738 ALA B CA 1
ATOM 5943 C C . ALA B 1 258 ? -40.76119 -1.81401 -11.39343 1.000 37.35072 2738 ALA B C 1
ATOM 5944 O O . ALA B 1 258 ? -40.19167 -0.78772 -11.78154 1.000 36.35816 2738 ALA B O 1
ATOM 5946 N N . ALA B 1 259 ? -42.04210 -1.81768 -11.01852 1.000 35.31696 2739 ALA B N 1
ATOM 5947 C CA . ALA B 1 259 ? -42.84238 -0.60052 -11.09314 1.000 35.95120 2739 ALA B CA 1
ATOM 5948 C C . ALA B 1 259 ? -42.30140 0.47160 -10.15509 1.000 38.63582 2739 ALA B C 1
ATOM 5949 O O . ALA B 1 259 ? -42.14924 1.63366 -10.54691 1.000 41.15460 2739 ALA B O 1
ATOM 5951 N N . THR B 1 260 ? -42.00524 0.09856 -8.90672 1.000 37.18344 2740 THR B N 1
ATOM 5952 C CA . THR B 1 260 ? -41.48285 1.06589 -7.94298 1.000 38.54427 2740 THR B CA 1
ATOM 5953 C C . THR B 1 260 ? -40.15961 1.65007 -8.41898 1.000 38.50466 2740 THR B C 1
ATOM 5954 O O . THR B 1 260 ? -39.94005 2.86716 -8.35706 1.000 33.81377 2740 THR B O 1
ATOM 5958 N N . LEU B 1 261 ? -39.26353 0.78474 -8.89939 1.000 37.76430 2741 LEU B N 1
ATOM 5959 C CA . LEU B 1 261 ? -37.93444 1.21979 -9.31487 1.000 38.78354 2741 LEU B CA 1
ATOM 5960 C C . LEU B 1 261 ? -38.01083 2.19406 -10.48427 1.000 39.39166 2741 LEU B C 1
ATOM 5961 O O . LEU B 1 261 ? -37.38504 3.26141 -10.46427 1.000 39.13021 2741 LEU B O 1
ATOM 5966 N N . HIS B 1 262 ? -38.77575 1.84212 -11.51677 1.000 35.04011 2742 HIS B N 1
ATOM 5967 C CA . HIS B 1 262 ? -38.85718 2.70273 -12.68907 1.000 38.98043 2742 HIS B CA 1
ATOM 5968 C C . HIS B 1 262 ? -39.50604 4.04016 -12.36558 1.000 41.93617 2742 HIS B C 1
ATOM 5969 O O . HIS B 1 262 ? -39.11884 5.06516 -12.93684 1.000 41.80755 2742 HIS B O 1
ATOM 5976 N N . ASP B 1 263 ? -40.48102 4.05469 -11.45460 1.000 40.88016 2743 ASP B N 1
ATOM 5977 C CA . ASP B 1 263 ? -41.08952 5.31795 -11.05376 1.000 41.57318 2743 ASP B CA 1
ATOM 5978 C C . ASP B 1 263 ? -40.09716 6.19252 -10.29773 1.000 42.13599 2743 ASP B C 1
ATOM 5979 O O . ASP B 1 263 ? -40.05661 7.40995 -10.50185 1.000 43.65304 2743 ASP B O 1
ATOM 5984 N N . TRP B 1 264 ? -39.28225 5.59530 -9.42737 1.000 38.09611 2744 TRP B N 1
ATOM 5985 C CA . TRP B 1 264 ? -38.29845 6.38789 -8.69837 1.000 41.91386 2744 TRP B CA 1
ATOM 5986 C C . TRP B 1 264 ? -37.13683 6.79473 -9.59958 1.000 42.72517 2744 TRP B C 1
ATOM 5987 O O . TRP B 1 264 ? -36.59613 7.90030 -9.46241 1.000 39.79316 2744 TRP B O 1
ATOM 5998 N N . LEU B 1 265 ? -36.75598 5.92062 -10.53701 1.000 40.60721 2745 LEU B N 1
ATOM 5999 C CA . LEU B 1 265 ? -35.66095 6.22240 -11.45455 1.000 40.48073 2745 LEU B CA 1
ATOM 6000 C C . LEU B 1 265 ? -35.90956 7.51535 -12.22842 1.000 42.47938 2745 LEU B C 1
ATOM 6001 O O . LEU B 1 265 ? -35.00375 8.34241 -12.38108 1.000 37.51506 2745 LEU B O 1
ATOM 6006 N N . GLY B 1 266 ? -37.12399 7.69987 -12.73950 1.000 39.96815 2746 GLY B N 1
ATOM 6007 C CA . GLY B 1 266 ? -37.43107 8.89388 -13.50540 1.000 47.04930 2746 GLY B CA 1
ATOM 6008 C C . GLY B 1 266 ? -36.97034 8.78649 -14.95119 1.000 47.32948 2746 GLY B C 1
ATOM 6009 O O . GLY B 1 266 ? -36.69418 7.70360 -15.47313 1.000 46.12337 2746 GLY B O 1
ATOM 6010 N N . GLU B 1 267 ? -36.87961 9.94386 -15.60185 1.000 49.10853 2747 GLU B N 1
ATOM 6011 C CA . GLU B 1 267 ? -36.51324 10.03342 -17.01076 1.000 52.02201 2747 GLU B CA 1
ATOM 6012 C C . GLU B 1 267 ? -35.14936 10.69387 -17.17332 1.000 48.53861 2747 GLU B C 1
ATOM 6013 O O . GLU B 1 267 ? -34.80065 11.61906 -16.43361 1.000 47.35484 2747 GLU B O 1
ATOM 6019 N N . ALA B 1 268 ? -34.38614 10.22192 -18.16163 1.000 51.03555 2748 ALA B N 1
ATOM 6020 C CA . ALA B 1 268 ? -33.03982 10.73864 -18.38617 1.000 48.31807 2748 ALA B CA 1
ATOM 6021 C C . ALA B 1 268 ? -33.03129 12.22117 -18.72981 1.000 50.36289 2748 ALA B C 1
ATOM 6022 O O . ALA B 1 268 ? -32.01707 12.88907 -18.50461 1.000 49.77804 2748 ALA B O 1
ATOM 6024 N N . THR B 1 269 ? -34.13198 12.74743 -19.26719 1.000 50.67204 2749 THR B N 1
ATOM 6025 C CA . THR B 1 269 ? -34.21656 14.15278 -19.64175 1.000 55.03053 2749 THR B CA 1
ATOM 6026 C C . THR B 1 269 ? -34.52980 15.06725 -18.46502 1.000 56.41515 2749 THR B C 1
ATOM 6027 O O . THR B 1 269 ? -34.46993 16.29342 -18.61928 1.000 56.14931 2749 THR B O 1
ATOM 6031 N N . ASP B 1 270 ? -34.87759 14.50773 -17.30775 1.000 52.87076 2750 ASP B N 1
ATOM 6032 C CA . ASP B 1 270 ? -35.16303 15.30467 -16.12410 1.000 51.37078 2750 ASP B CA 1
ATOM 6033 C C . ASP B 1 270 ? -33.86532 15.50540 -15.35212 1.000 50.09535 2750 ASP B C 1
ATOM 6034 O O . ASP B 1 270 ? -33.35046 14.53734 -14.76877 1.000 47.55987 2750 ASP B O 1
ATOM 6039 N N . PRO B 1 271 ? -33.30912 16.71976 -15.30896 1.000 46.44679 2751 PRO B N 1
ATOM 6040 C CA . PRO B 1 271 ? -32.00078 16.90965 -14.65592 1.000 46.99935 2751 PRO B CA 1
ATOM 6041 C C . PRO B 1 271 ? -31.97998 16.54312 -13.18332 1.000 49.77778 2751 PRO B C 1
ATOM 6042 O O . PRO B 1 271 ? -30.90052 16.25919 -12.64686 1.000 46.86293 2751 PRO B O 1
ATOM 6046 N N . ALA B 1 272 ? -33.12492 16.54868 -12.50514 1.000 46.84518 2752 ALA B N 1
ATOM 6047 C CA . ALA B 1 272 ? -33.16008 16.20711 -11.09087 1.000 45.27131 2752 ALA B CA 1
ATOM 6048 C C . ALA B 1 272 ? -33.43343 14.73066 -10.83443 1.000 46.30349 2752 ALA B C 1
ATOM 6049 O O . ALA B 1 272 ? -33.36016 14.29900 -9.67833 1.000 46.31760 2752 ALA B O 1
ATOM 6051 N N . SER B 1 273 ? -33.73194 13.94906 -11.87135 1.000 43.50605 2753 SER B N 1
ATOM 6052 C CA . SER B 1 273 ? -34.05101 12.54313 -11.67753 1.000 41.42633 2753 SER B CA 1
ATOM 6053 C C . SER B 1 273 ? -32.82496 11.76278 -11.19924 1.000 42.02575 2753 SER B C 1
ATOM 6054 O O . SER B 1 273 ? -31.68499 12.11823 -11.51478 1.000 40.89114 2753 SER B O 1
ATOM 6057 N N . PRO B 1 274 ? -33.03357 10.69327 -10.42704 1.000 38.56888 2754 PRO B N 1
ATOM 6058 C CA . PRO B 1 274 ? -31.89119 9.84467 -10.05512 1.000 42.24175 2754 PRO B CA 1
ATOM 6059 C C . PRO B 1 274 ? -31.16568 9.27620 -11.26069 1.000 38.44685 2754 PRO B C 1
ATOM 6060 O O . PRO B 1 274 ? -29.93430 9.16293 -11.23851 1.000 36.77477 2754 PRO B O 1
ATOM 6064 N N . LEU B 1 275 ? -31.89938 8.93990 -12.32585 1.000 39.28097 2755 LEU B N 1
ATOM 6065 C CA . LEU B 1 275 ? -31.27278 8.40220 -13.53153 1.000 37.43899 2755 LEU B CA 1
ATOM 6066 C C . LEU B 1 275 ? -30.27952 9.39292 -14.13155 1.000 38.12632 2755 LEU B C 1
ATOM 6067 O O . LEU B 1 275 ? -29.11859 9.04926 -14.38456 1.000 36.76267 2755 LEU B O 1
ATOM 6072 N N . ARG B 1 276 ? -30.71388 10.63512 -14.35721 1.000 33.65719 2756 ARG B N 1
ATOM 6073 C CA . ARG B 1 276 ? -29.83064 11.61111 -14.98771 1.000 38.12027 2756 ARG B CA 1
ATOM 6074 C C . ARG B 1 276 ? -28.64879 11.95370 -14.08722 1.000 38.98700 2756 ARG B C 1
ATOM 6075 O O . ARG B 1 276 ? -27.51286 12.05589 -14.56327 1.000 38.08808 2756 ARG B O 1
ATOM 6083 N N . ARG B 1 277 ? -28.88801 12.12762 -12.78611 1.000 36.50008 2757 ARG B N 1
ATOM 6084 C CA . ARG B 1 277 ? -27.78792 12.44890 -11.88202 1.000 38.19635 2757 ARG B CA 1
ATOM 6085 C C . ARG B 1 277 ? -26.76906 11.31658 -11.83233 1.000 36.02751 2757 ARG B C 1
ATOM 6086 O O . ARG B 1 277 ? -25.55760 11.56234 -11.77245 1.000 35.61150 2757 ARG B O 1
ATOM 6094 N N . GLN B 1 278 ? -27.23706 10.06753 -11.87076 1.000 31.75424 2758 GLN B N 1
ATOM 6095 C CA . GLN B 1 278 ? -26.30115 8.94988 -11.87728 1.000 36.04188 2758 GLN B CA 1
ATOM 6096 C C . GLN B 1 278 ? -25.64186 8.77448 -13.24133 1.000 35.79621 2758 GLN B C 1
ATOM 6097 O O . GLN B 1 278 ? -24.46021 8.40952 -13.31183 1.000 34.71001 2758 GLN B O 1
ATOM 6103 N N . LEU B 1 279 ? -26.36715 9.04523 -14.33140 1.000 34.11500 2759 LEU B N 1
ATOM 6104 C CA . LEU B 1 279 ? -25.73661 8.98782 -15.64836 1.000 35.10062 2759 LEU B CA 1
ATOM 6105 C C . LEU B 1 279 ? -24.66453 10.05959 -15.78780 1.000 36.09118 2759 LEU B C 1
ATOM 6106 O O . LEU B 1 279 ? -23.61542 9.81869 -16.39431 1.000 37.31019 2759 LEU B O 1
ATOM 6111 N N . ASP B 1 280 ? -24.89861 11.24828 -15.22499 1.000 35.11437 2760 ASP B N 1
ATOM 6112 C CA . ASP B 1 280 ? -23.86907 12.28199 -15.27852 1.000 37.48149 2760 ASP B CA 1
ATOM 6113 C C . ASP B 1 280 ? -22.62098 11.84842 -14.52133 1.000 37.44794 2760 ASP B C 1
ATOM 6114 O O . ASP B 1 280 ? -21.49549 12.11133 -14.96513 1.000 39.60144 2760 ASP B O 1
ATOM 6119 N N . TYR B 1 281 ? -22.79445 11.17774 -13.37868 1.000 34.12953 2761 TYR B N 1
ATOM 6120 C CA . TYR B 1 281 ? -21.63406 10.63226 -12.68067 1.000 35.03077 2761 TYR B CA 1
ATOM 6121 C C . TYR B 1 281 ? -20.86635 9.67270 -13.58142 1.000 36.54105 2761 TYR B C 1
ATOM 6122 O O . TYR B 1 281 ? -19.63648 9.75156 -13.69594 1.000 34.92269 2761 TYR B O 1
ATOM 6131 N N . TRP B 1 282 ? -21.58186 8.75473 -14.23179 1.000 33.47744 2762 TRP B N 1
ATOM 6132 C CA . TRP B 1 282 ? -20.91074 7.72220 -15.01048 1.000 34.30728 2762 TRP B CA 1
ATOM 6133 C C . TRP B 1 282 ? -20.26670 8.28499 -16.26563 1.000 36.33379 2762 TRP B C 1
ATOM 6134 O O . TRP B 1 282 ? -19.20095 7.80732 -16.67616 1.000 35.80508 2762 TRP B O 1
ATOM 6145 N N . GLN B 1 283 ? -20.87541 9.30449 -16.87566 1.000 36.88623 2763 GLN B N 1
ATOM 6146 C CA . GLN B 1 283 ? -20.24599 9.93064 -18.03270 1.000 39.74304 2763 GLN B CA 1
ATOM 6147 C C . GLN B 1 283 ? -18.89093 10.51791 -17.66420 1.000 40.65212 2763 GLN B C 1
ATOM 6148 O O . GLN B 1 283 ? -17.93353 10.42305 -18.44099 1.000 41.05568 2763 GLN B O 1
ATOM 6154 N N . HIS B 1 284 ? -18.78464 11.10805 -16.47071 1.000 39.40833 2764 HIS B N 1
ATOM 6155 C CA . HIS B 1 284 ? -17.51791 11.68363 -16.03794 1.000 44.11080 2764 HIS B CA 1
ATOM 6156 C C . HIS B 1 284 ? -16.55305 10.61354 -15.54629 1.000 44.46211 2764 HIS B C 1
ATOM 6157 O O . HIS B 1 284 ? -15.35086 10.68540 -15.82658 1.000 44.06993 2764 HIS B O 1
ATOM 6164 N N . ALA B 1 285 ? -17.05614 9.62060 -14.81014 1.000 38.67846 2765 ALA B N 1
ATOM 6165 C CA . ALA B 1 285 ? -16.17662 8.60071 -14.25067 1.000 39.86389 2765 ALA B CA 1
ATOM 6166 C C . ALA B 1 285 ? -15.54342 7.73379 -15.33646 1.000 39.28893 2765 ALA B C 1
ATOM 6167 O O . ALA B 1 285 ? -14.44827 7.19207 -15.13985 1.000 38.78432 2765 ALA B O 1
ATOM 6169 N N . LEU B 1 286 ? -16.20643 7.58755 -16.47900 1.000 37.66593 2766 LEU B N 1
ATOM 6170 C CA . LEU B 1 286 ? -15.74547 6.70240 -17.53873 1.000 36.19985 2766 LEU B CA 1
ATOM 6171 C C . LEU B 1 286 ? -15.20133 7.47813 -18.73423 1.000 38.79386 2766 LEU B C 1
ATOM 6172 O O . LEU B 1 286 ? -15.24291 6.98985 -19.86769 1.000 39.02188 2766 LEU B O 1
ATOM 6177 N N . GLN B 1 287 ? -14.69586 8.68577 -18.48809 1.000 40.50220 2767 GLN B N 1
ATOM 6178 C CA . GLN B 1 287 ? -14.07437 9.48337 -19.53620 1.000 43.25998 2767 GLN B CA 1
ATOM 6179 C C . GLN B 1 287 ? -12.80724 8.81186 -20.05125 1.000 43.28388 2767 GLN B C 1
ATOM 6180 O O . GLN B 1 287 ? -12.01850 8.26283 -19.27520 1.000 40.71809 2767 GLN B O 1
ATOM 6186 N N . ASP B 1 288 ? -12.61657 8.86065 -21.37205 1.000 45.01273 2768 ASP B N 1
ATOM 6187 C CA . ASP B 1 288 ? -11.38075 8.39699 -22.01417 1.000 43.46457 2768 ASP B CA 1
ATOM 6188 C C . ASP B 1 288 ? -11.03823 6.96817 -21.59437 1.000 42.42589 2768 ASP B C 1
ATOM 6189 O O . ASP B 1 288 ? -9.89539 6.63660 -21.26764 1.000 39.15462 2768 ASP B O 1
ATOM 6194 N N . LEU B 1 289 ? -12.04753 6.13054 -21.58741 1.000 39.53778 2769 LEU B N 1
ATOM 6195 C CA . LEU B 1 289 ? -11.90909 4.72479 -21.24940 1.000 39.75712 2769 LEU B CA 1
ATOM 6196 C C . LEU B 1 289 ? -11.19626 3.98893 -22.38323 1.000 40.71801 2769 LEU B C 1
ATOM 6197 O O . LEU B 1 289 ? -11.38757 4.32395 -23.55500 1.000 37.13579 2769 LEU B O 1
ATOM 6202 N N . PRO B 1 290 ? -10.34809 3.01048 -22.06882 1.000 37.49572 2770 PRO B N 1
ATOM 6203 C CA . PRO B 1 290 ? -9.81663 2.14405 -23.12558 1.000 38.76435 2770 PRO B CA 1
ATOM 6204 C C . PRO B 1 290 ? -10.95280 1.42232 -23.83390 1.000 37.60047 2770 PRO B C 1
ATOM 6205 O O . PRO B 1 290 ? -11.93426 1.01331 -23.21127 1.000 37.33636 2770 PRO B O 1
ATOM 6209 N N . ASP B 1 291 ? -10.82916 1.28946 -25.15470 1.000 36.16057 2771 ASP B N 1
ATOM 6210 C CA . ASP B 1 291 ? -11.78992 0.47186 -25.88504 1.000 38.14341 2771 ASP B CA 1
ATOM 6211 C C . ASP B 1 291 ? -11.74422 -0.96611 -25.39446 1.000 36.88109 2771 ASP B C 1
ATOM 6212 O O . ASP B 1 291 ? -12.78580 -1.60966 -25.21727 1.000 32.38163 2771 ASP B O 1
ATOM 6217 N N . GLU B 1 292 ? -10.54022 -1.47846 -25.16639 1.000 33.10559 2772 GLU B N 1
ATOM 6218 C CA . GLU B 1 292 ? -10.32343 -2.82711 -24.67257 1.000 34.57706 2772 GLU B CA 1
ATOM 6219 C C . GLU B 1 292 ? -8.91360 -2.88335 -24.10953 1.000 35.70512 2772 GLU B C 1
ATOM 6220 O O . GLU B 1 292 ? -8.04826 -2.08323 -24.47694 1.000 34.15973 2772 GLU B O 1
ATOM 6226 N N . LEU B 1 293 ? -8.69238 -3.83880 -23.21500 1.000 33.46947 2773 LEU B N 1
ATOM 6227 C CA . LEU B 1 293 ? -7.38657 -4.01647 -22.60673 1.000 34.78141 2773 LEU B CA 1
ATOM 6228 C C . LEU B 1 293 ? -6.53996 -4.94617 -23.46107 1.000 37.47667 2773 LEU B C 1
ATOM 6229 O O . LEU B 1 293 ? -7.04837 -5.89982 -24.05944 1.000 38.04976 2773 LEU B O 1
ATOM 6234 N N . ASP B 1 294 ? -5.24185 -4.65701 -23.51056 1.000 34.53795 2774 ASP B N 1
ATOM 6235 C CA . ASP B 1 294 ? -4.28269 -5.42765 -24.29787 1.000 39.57975 2774 ASP B CA 1
ATOM 6236 C C . ASP B 1 294 ? -3.82822 -6.61231 -23.45852 1.000 39.59307 2774 ASP B C 1
ATOM 6237 O O . ASP B 1 294 ? -2.85950 -6.53329 -22.70649 1.000 42.50632 2774 ASP B O 1
ATOM 6242 N N . LEU B 1 295 ? -4.54883 -7.72264 -23.58329 1.000 38.87232 2775 LEU B N 1
ATOM 6243 C CA . LEU B 1 295 ? -4.25459 -8.94807 -22.86581 1.000 39.06946 2775 LEU B CA 1
ATOM 6244 C C . LEU B 1 295 ? -3.69916 -10.01219 -23.80779 1.000 41.08232 2775 LEU B C 1
ATOM 6245 O O . LEU B 1 295 ? -4.09282 -10.08976 -24.97420 1.000 42.72987 2775 LEU B O 1
ATOM 6250 N N . PRO B 1 296 ? -2.77342 -10.84570 -23.33723 1.000 43.39545 2776 PRO B N 1
ATOM 6251 C CA . PRO B 1 296 ? -2.28601 -11.95222 -24.17417 1.000 45.97765 2776 PRO B CA 1
ATOM 6252 C C . PRO B 1 296 ? -3.37831 -12.99742 -24.33803 1.000 40.70351 2776 PRO B C 1
ATOM 6253 O O . PRO B 1 296 ? -3.90185 -13.51961 -23.35626 1.000 38.35120 2776 PRO B O 1
ATOM 6257 N N . THR B 1 297 ? -3.72663 -13.29584 -25.58212 1.000 38.64638 2777 THR B N 1
ATOM 6258 C CA . THR B 1 297 ? -4.71029 -14.32081 -25.88485 1.000 37.26921 2777 THR B CA 1
ATOM 6259 C C . THR B 1 297 ? -4.08826 -15.35748 -26.80811 1.000 37.21802 2777 THR B C 1
ATOM 6260 O O . THR B 1 297 ? -3.07825 -15.10546 -27.46868 1.000 40.88042 2777 THR B O 1
ATOM 6264 N N . ASP B 1 298 ? -4.70306 -16.53784 -26.84706 1.000 33.97506 2778 ASP B N 1
ATOM 6265 C CA . ASP B 1 298 ? -4.24348 -17.56158 -27.77668 1.000 35.50083 2778 ASP B CA 1
ATOM 6266 C C . ASP B 1 298 ? -4.65605 -17.24181 -29.20867 1.000 38.33720 2778 ASP B C 1
ATOM 6267 O O . ASP B 1 298 ? -3.98152 -17.66446 -30.15814 1.000 36.77360 2778 ASP B O 1
ATOM 6272 N N . ARG B 1 299 ? -5.74117 -16.49318 -29.38380 1.000 33.65020 2779 ARG B N 1
ATOM 6273 C CA . ARG B 1 299 ? -6.20762 -16.11303 -30.70638 1.000 34.93727 2779 ARG B CA 1
ATOM 6274 C C . ARG B 1 299 ? -6.61708 -14.65085 -30.67985 1.000 31.57346 2779 ARG B C 1
ATOM 6275 O O . ARG B 1 299 ? -7.05046 -14.14670 -29.63927 1.000 35.33734 2779 ARG B O 1
ATOM 6283 N N . PRO B 1 300 ? -6.46950 -13.94258 -31.79219 1.000 32.99004 2780 PRO B N 1
ATOM 6284 C CA . PRO B 1 300 ? -6.95881 -12.56498 -31.85345 1.000 34.71920 2780 PRO B CA 1
ATOM 6285 C C . PRO B 1 300 ? -8.47766 -12.53996 -31.89078 1.000 33.58720 2780 PRO B C 1
ATOM 6286 O O . PRO B 1 300 ? -9.13762 -13.52694 -32.22045 1.000 32.04196 2780 PRO B O 1
ATOM 6290 N N . ARG B 1 301 ? -9.02409 -11.38622 -31.55013 1.000 32.22774 2781 ARG B N 1
ATOM 6291 C CA . ARG B 1 301 ? -10.47151 -11.23675 -31.45608 1.000 35.07530 2781 ARG B CA 1
ATOM 6292 C C . ARG B 1 301 ? -11.12078 -11.49120 -32.81671 1.000 35.43391 2781 ARG B C 1
ATOM 6293 O O . ARG B 1 301 ? -10.71661 -10.88312 -33.81257 1.000 35.74313 2781 ARG B O 1
ATOM 6301 N N . PRO B 1 302 ? -12.09904 -12.38882 -32.90962 1.000 36.02116 2782 PRO B N 1
ATOM 6302 C CA . PRO B 1 302 ? -12.80321 -12.59716 -34.17971 1.000 36.00444 2782 PRO B CA 1
ATOM 6303 C C . PRO B 1 302 ? -13.84095 -11.50573 -34.42474 1.000 38.82420 2782 PRO B C 1
ATOM 6304 O O . PRO B 1 302 ? -14.19319 -10.72735 -33.53812 1.000 41.91973 2782 PRO B O 1
ATOM 6308 N N . ALA B 1 303 ? -14.35058 -11.48158 -35.66038 1.000 40.07994 2783 ALA B N 1
ATOM 6309 C CA . ALA B 1 303 ? -15.24183 -10.40261 -36.08166 1.000 43.74873 2783 ALA B CA 1
ATOM 6310 C C . ALA B 1 303 ? -16.52622 -10.36166 -35.25839 1.000 48.32620 2783 ALA B C 1
ATOM 6311 O O . ALA B 1 303 ? -17.07927 -9.27960 -35.02370 1.000 47.60437 2783 ALA B O 1
ATOM 6313 N N . THR B 1 304 ? -17.01372 -11.51354 -34.80450 1.000 44.69920 2784 THR B N 1
ATOM 6314 C CA . THR B 1 304 ? -18.16284 -11.56330 -33.91022 1.000 42.89453 2784 THR B CA 1
ATOM 6315 C C . THR B 1 304 ? -17.85343 -12.47647 -32.73213 1.000 41.20374 2784 THR B C 1
ATOM 6316 O O . THR B 1 304 ? -17.23395 -13.53352 -32.89884 1.000 40.11547 2784 THR B O 1
ATOM 6320 N N . ALA B 1 305 ? -18.27510 -12.04994 -31.54001 1.000 39.32087 2785 ALA B N 1
ATOM 6321 C CA . ALA B 1 305 ? -18.07223 -12.82858 -30.32026 1.000 34.34020 2785 ALA B CA 1
ATOM 6322 C C . ALA B 1 305 ? -19.03296 -14.01085 -30.31874 1.000 38.06068 2785 ALA B C 1
ATOM 6323 O O . ALA B 1 305 ? -20.25294 -13.83140 -30.23588 1.000 40.31689 2785 ALA B O 1
ATOM 6325 N N . SER B 1 306 ? -18.48795 -15.22494 -30.39944 1.000 35.01063 2786 SER B N 1
ATOM 6326 C CA . SER B 1 306 ? -19.32921 -16.40392 -30.56618 1.000 35.21670 2786 SER B CA 1
ATOM 6327 C C . SER B 1 306 ? -20.04709 -16.80722 -29.28490 1.000 32.27456 2786 SER B C 1
ATOM 6328 O O . SER B 1 306 ? -20.99219 -17.59420 -29.34913 1.000 33.29636 2786 SER B O 1
ATOM 6331 N N . HIS B 1 307 ? -19.61294 -16.31157 -28.13159 1.000 31.58060 2787 HIS B N 1
ATOM 6332 C CA . HIS B 1 307 ? -20.11372 -16.71452 -26.81934 1.000 31.06367 2787 HIS B CA 1
ATOM 6333 C C . HIS B 1 307 ? -19.82637 -18.17968 -26.49713 1.000 29.80759 2787 HIS B C 1
ATOM 6334 O O . HIS B 1 307 ? -20.38477 -18.71736 -25.53599 1.000 27.40848 2787 HIS B O 1
ATOM 6341 N N . ARG B 1 308 ? -18.98914 -18.85153 -27.28066 1.000 27.93884 2788 ARG B N 1
ATOM 6342 C CA . ARG B 1 308 ? -18.47178 -20.14381 -26.85510 1.000 29.45431 2788 ARG B CA 1
ATOM 6343 C C . ARG B 1 308 ? -17.53184 -19.94894 -25.67391 1.000 29.98636 2788 ARG B C 1
ATOM 6344 O O . ARG B 1 308 ? -16.75872 -18.98582 -25.62963 1.000 28.92682 2788 ARG B O 1
ATOM 6352 N N . GLY B 1 309 ? -17.58777 -20.86844 -24.71576 1.000 27.98102 2789 GLY B N 1
ATOM 6353 C CA . GLY B 1 309 ? -16.74406 -20.67848 -23.55306 1.000 32.16773 2789 GLY B CA 1
ATOM 6354 C C . GLY B 1 309 ? -16.43943 -21.97352 -22.83735 1.000 33.14564 2789 GLY B C 1
ATOM 6355 O O . GLY B 1 309 ? -16.95331 -23.04015 -23.18013 1.000 32.00672 2789 GLY B O 1
ATOM 6356 N N . GLY B 1 310 ? -15.57057 -21.85593 -21.82982 1.000 30.54829 2790 GLY B N 1
ATOM 6357 C CA . GLY B 1 310 ? -15.28846 -22.94146 -20.91496 1.000 30.91715 2790 GLY B CA 1
ATOM 6358 C C . GLY B 1 310 ? -15.23484 -22.42609 -19.48964 1.000 29.92477 2790 GLY B C 1
ATOM 6359 O O . GLY B 1 310 ? -15.38620 -21.22663 -19.24032 1.000 27.06337 2790 GLY B O 1
ATOM 6360 N N . LEU B 1 311 ? -15.00520 -23.35076 -18.55749 1.000 27.78874 2791 LEU B N 1
ATOM 6361 C CA . LEU B 1 311 ? -14.98616 -23.03469 -17.13190 1.000 29.84415 2791 LEU B CA 1
ATOM 6362 C C . LEU B 1 311 ? -13.75323 -23.67406 -16.50428 1.000 32.08350 2791 LEU B C 1
ATOM 6363 O O . LEU B 1 311 ? -13.67410 -24.90185 -16.40065 1.000 33.70696 2791 LEU B O 1
ATOM 6368 N N . ALA B 1 312 ? -12.79739 -22.84874 -16.08761 1.000 29.85291 2792 ALA B N 1
ATOM 6369 C CA . ALA B 1 312 ? -11.60776 -23.30679 -15.37998 1.000 33.29538 2792 ALA B CA 1
ATOM 6370 C C . ALA B 1 312 ? -11.71653 -22.93007 -13.90813 1.000 35.98787 2792 ALA B C 1
ATOM 6371 O O . ALA B 1 312 ? -12.14107 -21.82122 -13.57144 1.000 33.24315 2792 ALA B O 1
ATOM 6373 N N . ARG B 1 313 ? -11.33546 -23.85615 -13.03327 1.000 33.72801 2793 ARG B N 1
ATOM 6374 C CA . ARG B 1 313 ? -11.49406 -23.68870 -11.59609 1.000 35.15897 2793 ARG B CA 1
ATOM 6375 C C . ARG B 1 313 ? -10.13660 -23.70184 -10.90859 1.000 39.05191 2793 ARG B C 1
ATOM 6376 O O . ARG B 1 313 ? -9.23367 -24.44889 -11.30167 1.000 40.72383 2793 ARG B O 1
ATOM 6384 N N . ALA B 1 314 ? -9.99922 -22.86207 -9.88672 1.000 36.45809 2794 ALA B N 1
ATOM 6385 C CA . ALA B 1 314 ? -8.86220 -22.89106 -8.97205 1.000 40.82127 2794 ALA B CA 1
ATOM 6386 C C . ALA B 1 314 ? -9.40778 -23.16040 -7.57795 1.000 40.21785 2794 ALA B C 1
ATOM 6387 O O . ALA B 1 314 ? -10.12634 -22.32553 -7.01622 1.000 38.42975 2794 ALA B O 1
ATOM 6389 N N . GLU B 1 315 ? -9.08905 -24.32890 -7.03002 1.000 42.96948 2795 GLU B N 1
ATOM 6390 C CA . GLU B 1 315 ? -9.47094 -24.62497 -5.65879 1.000 44.09246 2795 GLU B CA 1
ATOM 6391 C C . GLU B 1 315 ? -8.69977 -23.73207 -4.69642 1.000 40.87301 2795 GLU B C 1
ATOM 6392 O O . GLU B 1 315 ? -7.56692 -23.32434 -4.96130 1.000 42.56792 2795 GLU B O 1
ATOM 6398 N N . LEU B 1 316 ? -9.33434 -23.40586 -3.57770 1.000 41.18929 2796 LEU B N 1
ATOM 6399 C CA . LEU B 1 316 ? -8.70940 -22.55632 -2.57561 1.000 38.84951 2796 LEU B CA 1
ATOM 6400 C C . LEU B 1 316 ? -8.61099 -23.33029 -1.27180 1.000 40.10526 2796 LEU B C 1
ATOM 6401 O O . LEU B 1 316 ? -9.64922 -23.74371 -0.72422 1.000 36.75627 2796 LEU B O 1
ATOM 6406 N N . PRO B 1 317 ? -7.41096 -23.56697 -0.74976 1.000 37.36785 2797 PRO B N 1
ATOM 6407 C CA . PRO B 1 317 ? -7.28327 -24.23826 0.54597 1.000 38.80196 2797 PRO B CA 1
ATOM 6408 C C . PRO B 1 317 ? -8.03889 -23.47496 1.61719 1.000 38.12002 2797 PRO B C 1
ATOM 6409 O O . PRO B 1 317 ? -8.14063 -22.24097 1.55280 1.000 37.22754 2797 PRO B O 1
ATOM 6413 N N . PRO B 1 318 ? -8.59014 -24.17237 2.61350 1.000 44.83010 2798 PRO B N 1
ATOM 6414 C CA . PRO B 1 318 ? -9.27284 -23.46769 3.71513 1.000 42.98397 2798 PRO B CA 1
ATOM 6415 C C . PRO B 1 318 ? -8.41839 -22.39956 4.37782 1.000 41.79979 2798 PRO B C 1
ATOM 6416 O O . PRO B 1 318 ? -8.93686 -21.34904 4.77605 1.000 40.95247 2798 PRO B O 1
ATOM 6420 N N . GLU B 1 319 ? -7.11146 -22.64057 4.49772 1.000 40.54062 2799 GLU B N 1
ATOM 6421 C CA . GLU B 1 319 ? -6.22429 -21.65493 5.10711 1.000 41.70590 2799 GLU B CA 1
ATOM 6422 C C . GLU B 1 319 ? -6.17599 -20.36834 4.28874 1.000 41.65174 2799 GLU B C 1
ATOM 6423 O O . GLU B 1 319 ? -6.08582 -19.26951 4.85076 1.000 39.39137 2799 GLU B O 1
ATOM 6429 N N . LEU B 1 320 ? -6.22727 -20.48356 2.95801 1.000 37.11392 2800 LEU B N 1
ATOM 6430 C CA . LEU B 1 320 ? -6.18642 -19.29408 2.10943 1.000 40.50506 2800 LEU B CA 1
ATOM 6431 C C . LEU B 1 320 ? -7.50029 -18.52081 2.17319 1.000 38.37230 2800 LEU B C 1
ATOM 6432 O O . LEU B 1 320 ? -7.50076 -17.28324 2.19664 1.000 36.37577 2800 LEU B O 1
ATOM 6437 N N . VAL B 1 321 ? -8.63083 -19.22884 2.19199 1.000 36.30769 2801 VAL B N 1
ATOM 6438 C CA . VAL B 1 321 ? -9.91629 -18.55131 2.34127 1.000 37.20148 2801 VAL B CA 1
ATOM 6439 C C . VAL B 1 321 ? -9.94359 -17.74952 3.63486 1.000 40.87156 2801 VAL B C 1
ATOM 6440 O O . VAL B 1 321 ? -10.36143 -16.58387 3.65354 1.000 38.39988 2801 VAL B O 1
ATOM 6444 N N . GLU B 1 322 ? -9.47244 -18.35319 4.73085 1.000 40.05401 2802 GLU B N 1
ATOM 6445 C CA . GLU B 1 322 ? -9.39741 -17.64196 6.00276 1.000 41.72079 2802 GLU B CA 1
ATOM 6446 C C . GLU B 1 322 ? -8.47135 -16.43558 5.90448 1.000 41.60680 2802 GLU B C 1
ATOM 6447 O O . GLU B 1 322 ? -8.80222 -15.34215 6.37907 1.000 40.65901 2802 GLU B O 1
ATOM 6453 N N . ALA B 1 323 ? -7.30096 -16.61744 5.28817 1.000 40.19079 2803 ALA B N 1
ATOM 6454 C CA . ALA B 1 323 ? -6.36617 -15.50835 5.13623 1.000 40.53156 2803 ALA B CA 1
ATOM 6455 C C . ALA B 1 323 ? -6.99675 -14.35155 4.36515 1.000 38.85153 2803 ALA B C 1
ATOM 6456 O O . ALA B 1 323 ? -6.79932 -13.18183 4.71570 1.000 41.21667 2803 ALA B O 1
ATOM 6458 N N . VAL B 1 324 ? -7.76384 -14.65555 3.31205 1.000 38.10986 2804 VAL B N 1
ATOM 6459 C CA . VAL B 1 324 ? -8.40092 -13.59276 2.53348 1.000 37.87151 2804 VAL B CA 1
ATOM 6460 C C . VAL B 1 324 ? -9.42782 -12.85041 3.38314 1.000 38.71524 2804 VAL B C 1
ATOM 6461 O O . VAL B 1 324 ? -9.49733 -11.61324 3.36461 1.000 36.53823 2804 VAL B O 1
ATOM 6465 N N . ARG B 1 325 ? -10.23640 -13.58932 4.14769 1.000 38.96806 2805 ARG B N 1
ATOM 6466 C CA . ARG B 1 325 ? -11.16689 -12.93979 5.07234 1.000 38.95304 2805 ARG B CA 1
ATOM 6467 C C . ARG B 1 325 ? -10.42890 -12.06578 6.07394 1.000 40.64408 2805 ARG B C 1
ATOM 6468 O O . ARG B 1 325 ? -10.83430 -10.92669 6.34264 1.000 37.79740 2805 ARG B O 1
ATOM 6476 N N . ARG B 1 326 ? -9.35305 -12.59552 6.65783 1.000 38.80687 2806 ARG B N 1
ATOM 6477 C CA . ARG B 1 326 ? -8.58124 -11.81101 7.61412 1.000 40.80924 2806 ARG B CA 1
ATOM 6478 C C . ARG B 1 326 ? -7.98072 -10.57958 6.94902 1.000 41.66029 2806 ARG B C 1
ATOM 6479 O O . ARG B 1 326 ? -7.98989 -9.48548 7.52739 1.000 40.61332 2806 ARG B O 1
ATOM 6487 N N . LEU B 1 327 ? -7.47766 -10.72969 5.71943 1.000 41.98847 2807 LEU B N 1
ATOM 6488 C CA . LEU B 1 327 ? -6.93876 -9.57631 5.00502 1.000 41.49436 2807 LEU B CA 1
ATOM 6489 C C . LEU B 1 327 ? -8.01630 -8.52348 4.76971 1.000 40.15273 2807 LEU B C 1
ATOM 6490 O O . LEU B 1 327 ? -7.78313 -7.32595 4.97850 1.000 42.23857 2807 LEU B O 1
ATOM 6495 N N . ALA B 1 328 ? -9.20243 -8.95488 4.33222 1.000 38.64815 2808 ALA B N 1
ATOM 6496 C CA . ALA B 1 328 ? -10.30368 -8.02501 4.09793 1.000 39.27713 2808 ALA B CA 1
ATOM 6497 C C . ALA B 1 328 ? -10.69718 -7.29969 5.38120 1.000 42.56487 2808 ALA B C 1
ATOM 6498 O O . ALA B 1 328 ? -10.85129 -6.07216 5.39349 1.000 42.67517 2808 ALA B O 1
ATOM 6500 N N . ALA B 1 329 ? -10.85882 -8.04606 6.47566 1.000 40.46199 2809 ALA B N 1
ATOM 6501 C CA . ALA B 1 329 ? -11.21217 -7.42433 7.74890 1.000 45.24615 2809 ALA B CA 1
ATOM 6502 C C . ALA B 1 329 ? -10.12798 -6.46150 8.21446 1.000 44.36180 2809 ALA B C 1
ATOM 6503 O O . ALA B 1 329 ? -10.42897 -5.36330 8.69560 1.000 44.03618 2809 ALA B O 1
ATOM 6505 N N . GLN B 1 330 ? -8.85829 -6.84672 8.05904 1.000 44.05218 2810 GLN B N 1
ATOM 6506 C CA . GLN B 1 330 ? -7.76484 -6.01742 8.55736 1.000 47.44261 2810 GLN B CA 1
ATOM 6507 C C . GLN B 1 330 ? -7.68229 -4.68376 7.83193 1.000 45.48890 2810 GLN B C 1
ATOM 6508 O O . GLN B 1 330 ? -7.26640 -3.68292 8.42553 1.000 46.28617 2810 GLN B O 1
ATOM 6514 N N . HIS B 1 331 ? -8.06015 -4.64529 6.55589 1.000 43.91669 2811 HIS B N 1
ATOM 6515 C CA . HIS B 1 331 ? -7.97570 -3.43037 5.75816 1.000 43.87946 2811 HIS B CA 1
ATOM 6516 C C . HIS B 1 331 ? -9.32687 -2.75335 5.56629 1.000 42.76274 2811 HIS B C 1
ATOM 6517 O O . HIS B 1 331 ? -9.41665 -1.76974 4.82402 1.000 45.14605 2811 HIS B O 1
ATOM 6524 N N . GLY B 1 332 ? -10.37190 -3.25002 6.22004 1.000 43.40234 2812 GLY B N 1
ATOM 6525 C CA . GLY B 1 332 ? -11.68182 -2.62963 6.10820 1.000 41.66004 2812 GLY B CA 1
ATOM 6526 C C . GLY B 1 332 ? -12.23722 -2.63479 4.70225 1.000 41.34185 2812 GLY B C 1
ATOM 6527 O O . GLY B 1 332 ? -12.75198 -1.61256 4.23441 1.000 37.39077 2812 GLY B O 1
ATOM 6528 N N . VAL B 1 333 ? -12.11096 -3.75875 4.00272 1.000 36.25777 2813 VAL B N 1
ATOM 6529 C CA . VAL B 1 333 ? -12.70013 -3.94373 2.68776 1.000 34.72327 2813 VAL B CA 1
ATOM 6530 C C . VAL B 1 333 ? -13.44245 -5.27231 2.70145 1.000 36.01477 2813 VAL B C 1
ATOM 6531 O O . VAL B 1 333 ? -13.28709 -6.08633 3.61136 1.000 36.51925 2813 VAL B O 1
ATOM 6535 N N . THR B 1 334 ? -14.26523 -5.48118 1.67998 1.000 31.64276 2814 THR B N 1
ATOM 6536 C CA . THR B 1 334 ? -14.96113 -6.74813 1.53879 1.000 30.42871 2814 THR B CA 1
ATOM 6537 C C . THR B 1 334 ? -14.05190 -7.77979 0.87132 1.000 32.70162 2814 THR B C 1
ATOM 6538 O O . THR B 1 334 ? -13.00312 -7.45737 0.30782 1.000 28.09935 2814 THR B O 1
ATOM 6542 N N . VAL B 1 335 ? -14.46430 -9.04525 0.95512 1.000 30.28431 2815 VAL B N 1
ATOM 6543 C CA . VAL B 1 335 ? -13.74235 -10.10341 0.25967 1.000 32.18368 2815 VAL B CA 1
ATOM 6544 C C . VAL B 1 335 ? -13.77207 -9.85549 -1.23994 1.000 28.13898 2815 VAL B C 1
ATOM 6545 O O . VAL B 1 335 ? -12.77311 -10.06837 -1.93861 1.000 26.62572 2815 VAL B O 1
ATOM 6549 N N . PHE B 1 336 ? -14.90797 -9.37293 -1.75426 1.000 27.73068 2816 PHE B N 1
ATOM 6550 C CA . PHE B 1 336 ? -14.98549 -9.02443 -3.17236 1.000 28.03369 2816 PHE B CA 1
ATOM 6551 C C . PHE B 1 336 ? -13.92405 -8.00210 -3.55675 1.000 27.37414 2816 PHE B C 1
ATOM 6552 O O . PHE B 1 336 ? -13.29487 -8.11943 -4.61566 1.000 26.93768 2816 PHE B O 1
ATOM 6560 N N . MET B 1 337 ? -13.71071 -6.98906 -2.71358 1.000 28.93501 2817 MET B N 1
ATOM 6561 C CA . MET B 1 337 ? -12.73326 -5.95502 -3.04824 1.000 29.90948 2817 MET B CA 1
ATOM 6562 C C . MET B 1 337 ? -11.32061 -6.52306 -3.13384 1.000 29.72385 2817 MET B C 1
ATOM 6563 O O . MET B 1 337 ? -10.51542 -6.07875 -3.96257 1.000 26.58658 2817 MET B O 1
ATOM 6568 N N . VAL B 1 338 ? -10.99581 -7.49229 -2.27710 1.000 29.20579 2818 VAL B N 1
ATOM 6569 C CA . VAL B 1 338 ? -9.69657 -8.15156 -2.35947 1.000 27.65646 2818 VAL B CA 1
ATOM 6570 C C . VAL B 1 338 ? -9.56688 -8.89516 -3.68444 1.000 29.69551 2818 VAL B C 1
ATOM 6571 O O . VAL B 1 338 ? -8.54912 -8.78958 -4.37781 1.000 27.64361 2818 VAL B O 1
ATOM 6575 N N . VAL B 1 339 ? -10.59553 -9.66647 -4.05044 1.000 27.80233 2819 VAL B N 1
ATOM 6576 C CA . VAL B 1 339 ? -10.56392 -10.40289 -5.31343 1.000 30.72010 2819 VAL B CA 1
ATOM 6577 C C . VAL B 1 339 ? -10.47324 -9.43792 -6.48680 1.000 27.50755 2819 VAL B C 1
ATOM 6578 O O . VAL B 1 339 ? -9.68718 -9.64026 -7.42433 1.000 27.22938 2819 VAL B O 1
ATOM 6582 N N . GLN B 1 340 ? -11.27209 -8.37193 -6.44824 1.000 26.21295 2820 GLN B N 1
ATOM 6583 C CA . GLN B 1 340 ? -11.22133 -7.35611 -7.49347 1.000 28.93800 2820 GLN B CA 1
ATOM 6584 C C . GLN B 1 340 ? -9.82025 -6.77027 -7.62295 1.000 26.32940 2820 GLN B C 1
ATOM 6585 O O . GLN B 1 340 ? -9.27429 -6.66595 -8.72772 1.000 25.78012 2820 GLN B O 1
ATOM 6591 N N . ALA B 1 341 ? -9.21788 -6.38605 -6.49521 1.000 27.07589 2821 ALA B N 1
ATOM 6592 C CA . ALA B 1 341 ? -7.84725 -5.88458 -6.52687 1.000 26.73172 2821 ALA B CA 1
ATOM 6593 C C . ALA B 1 341 ? -6.89786 -6.91023 -7.13418 1.000 26.59325 2821 ALA B C 1
ATOM 6594 O O . ALA B 1 341 ? -6.03539 -6.56535 -7.95152 1.000 30.09176 2821 ALA B O 1
ATOM 6596 N N . ALA B 1 342 ? -7.03720 -8.17828 -6.73907 1.000 28.86638 2822 ALA B N 1
ATOM 6597 C CA . ALA B 1 342 ? -6.15717 -9.21825 -7.26396 1.000 30.06685 2822 ALA B CA 1
ATOM 6598 C C . ALA B 1 342 ? -6.32787 -9.37879 -8.77095 1.000 27.72782 2822 ALA B C 1
ATOM 6599 O O . ALA B 1 342 ? -5.34633 -9.57766 -9.49690 1.000 27.30409 2822 ALA B O 1
ATOM 6601 N N . VAL B 1 343 ? -7.56542 -9.29450 -9.26400 1.000 26.52296 2823 VAL B N 1
ATOM 6602 C CA . VAL B 1 343 ? -7.77993 -9.38269 -10.70904 1.000 24.57423 2823 VAL B CA 1
ATOM 6603 C C . VAL B 1 343 ? -7.11545 -8.20986 -11.41251 1.000 27.61410 2823 VAL B C 1
ATOM 6604 O O . VAL B 1 343 ? -6.44306 -8.38107 -12.43711 1.000 28.68570 2823 VAL B O 1
ATOM 6608 N N . ALA B 1 344 ? -7.26113 -7.00482 -10.85726 1.000 26.62194 2824 ALA B N 1
ATOM 6609 C CA . ALA B 1 344 ? -6.60464 -5.84589 -11.45152 1.000 28.53533 2824 ALA B CA 1
ATOM 6610 C C . ALA B 1 344 ? -5.09159 -6.03048 -11.48615 1.000 30.56868 2824 ALA B C 1
ATOM 6611 O O . ALA B 1 344 ? -4.44071 -5.69577 -12.48247 1.000 31.14914 2824 ALA B O 1
ATOM 6613 N N . VAL B 1 345 ? -4.51385 -6.57837 -10.41400 1.000 30.05875 2825 VAL B N 1
ATOM 6614 C CA . VAL B 1 345 ? -3.06950 -6.81712 -10.40128 1.000 31.16789 2825 VAL B CA 1
ATOM 6615 C C . VAL B 1 345 ? -2.68604 -7.80631 -11.49374 1.000 31.98967 2825 VAL B C 1
ATOM 6616 O O . VAL B 1 345 ? -1.69419 -7.61498 -12.20792 1.000 32.45656 2825 VAL B O 1
ATOM 6620 N N . LEU B 1 346 ? -3.46879 -8.87296 -11.64562 1.000 29.74409 2826 LEU B N 1
ATOM 6621 C CA . LEU B 1 346 ? -3.16104 -9.88754 -12.64954 1.000 32.50640 2826 LEU B CA 1
ATOM 6622 C C . LEU B 1 346 ? -3.13360 -9.28871 -14.05142 1.000 34.84694 2826 LEU B C 1
ATOM 6623 O O . LEU B 1 346 ? -2.14627 -9.43658 -14.78487 1.000 33.74799 2826 LEU B O 1
ATOM 6628 N N . LEU B 1 347 ? -4.20844 -8.59427 -14.43549 1.000 31.00978 2827 LEU B N 1
ATOM 6629 C CA . LEU B 1 347 ? -4.25511 -7.96407 -15.75420 1.000 33.78905 2827 LEU B CA 1
ATOM 6630 C C . LEU B 1 347 ? -3.13125 -6.95048 -15.92194 1.000 33.44571 2827 LEU B C 1
ATOM 6631 O O . LEU B 1 347 ? -2.52833 -6.84836 -16.99780 1.000 34.05219 2827 LEU B O 1
ATOM 6636 N N . HIS B 1 348 ? -2.84610 -6.18874 -14.86382 1.000 33.25518 2828 HIS B N 1
ATOM 6637 C CA . HIS B 1 348 ? -1.73968 -5.23498 -14.87965 1.000 35.73096 2828 HIS B CA 1
ATOM 6638 C C . HIS B 1 348 ? -0.42158 -5.92608 -15.20781 1.000 37.61475 2828 HIS B C 1
ATOM 6639 O O . HIS B 1 348 ? 0.31041 -5.50407 -16.11351 1.000 35.19398 2828 HIS B O 1
ATOM 6646 N N . ARG B 1 349 ? -0.10933 -7.00598 -14.48935 1.000 34.56280 2829 ARG B N 1
ATOM 6647 C CA . ARG B 1 349 ? 1.13595 -7.71935 -14.73784 1.000 38.20453 2829 ARG B CA 1
ATOM 6648 C C . ARG B 1 349 ? 1.14890 -8.39496 -16.10179 1.000 38.21192 2829 ARG B C 1
ATOM 6649 O O . ARG B 1 349 ? 2.22620 -8.69774 -16.62167 1.000 37.08235 2829 ARG B O 1
ATOM 6657 N N . LEU B 1 350 ? -0.01700 -8.62760 -16.69707 1.000 37.34886 2830 LEU B N 1
ATOM 6658 C CA . LEU B 1 350 ? -0.09060 -9.15636 -18.05104 1.000 35.32142 2830 LEU B CA 1
ATOM 6659 C C . LEU B 1 350 ? 0.17580 -8.09966 -19.11203 1.000 35.96626 2830 LEU B C 1
ATOM 6660 O O . LEU B 1 350 ? 0.23607 -8.44249 -20.29687 1.000 35.28195 2830 LEU B O 1
ATOM 6665 N N . GLY B 1 351 ? 0.32384 -6.83732 -18.72342 1.000 34.31175 2831 GLY B N 1
ATOM 6666 C CA . GLY B 1 351 ? 0.57747 -5.76533 -19.66204 1.000 37.58794 2831 GLY B CA 1
ATOM 6667 C C . GLY B 1 351 ? -0.61664 -4.90608 -20.01971 1.000 39.38707 2831 GLY B C 1
ATOM 6668 O O . GLY B 1 351 ? -0.52803 -4.12560 -20.97402 1.000 36.36137 2831 GLY B O 1
ATOM 6669 N N . ALA B 1 352 ? -1.72682 -5.01386 -19.28517 1.000 37.28330 2832 ALA B N 1
ATOM 6670 C CA . ALA B 1 352 ? -2.92799 -4.25783 -19.62074 1.000 34.21318 2832 ALA B CA 1
ATOM 6671 C C . ALA B 1 352 ? -2.80185 -2.76689 -19.33573 1.000 35.82764 2832 ALA B C 1
ATOM 6672 O O . ALA B 1 352 ? -3.66067 -1.99530 -19.78278 1.000 35.36301 2832 ALA B O 1
ATOM 6674 N N . GLY B 1 353 ? -1.78138 -2.34456 -18.60216 1.000 33.45730 2833 GLY B N 1
ATOM 6675 C CA . GLY B 1 353 ? -1.61089 -0.94374 -18.27080 1.000 36.66649 2833 GLY B CA 1
ATOM 6676 C C . GLY B 1 353 ? -2.05505 -0.60639 -16.86065 1.000 34.79259 2833 GLY B C 1
ATOM 6677 O O . GLY B 1 353 ? -2.23583 -1.46987 -16.00219 1.000 36.25539 2833 GLY B O 1
ATOM 6678 N N . ASP B 1 354 ? -2.24189 0.69197 -16.62921 1.000 33.76568 2834 ASP B N 1
ATOM 6679 C CA . ASP B 1 354 ? -2.57498 1.21068 -15.30858 1.000 35.62827 2834 ASP B CA 1
ATOM 6680 C C . ASP B 1 354 ? -4.05245 1.55073 -15.14212 1.000 38.13105 2834 ASP B C 1
ATOM 6681 O O . ASP B 1 354 ? -4.48332 1.82533 -14.01966 1.000 38.76853 2834 ASP B O 1
ATOM 6686 N N . ASP B 1 355 ? -4.82767 1.55088 -16.21784 1.000 33.72290 2835 ASP B N 1
ATOM 6687 C CA . ASP B 1 355 ? -6.23830 1.93069 -16.20088 1.000 34.31856 2835 ASP B CA 1
ATOM 6688 C C . ASP B 1 355 ? -7.03255 0.65025 -16.44345 1.000 34.67813 2835 ASP B C 1
ATOM 6689 O O . ASP B 1 355 ? -7.14671 0.19259 -17.58485 1.000 36.26514 2835 ASP B O 1
ATOM 6694 N N . ILE B 1 356 ? -7.57752 0.07568 -15.37751 1.000 32.26112 2836 ILE B N 1
ATOM 6695 C CA . ILE B 1 356 ? -8.14801 -1.26526 -15.40227 1.000 31.79105 2836 ILE B CA 1
ATOM 6696 C C . ILE B 1 356 ? -9.64574 -1.17135 -15.12747 1.000 31.81754 2836 ILE B C 1
ATOM 6697 O O . ILE B 1 356 ? -10.07273 -1.08445 -13.97498 1.000 31.45228 2836 ILE B O 1
ATOM 6702 N N . PRO B 1 357 ? -10.48413 -1.19803 -16.17167 1.000 29.91588 2837 PRO B N 1
ATOM 6703 C CA . PRO B 1 357 ? -11.93347 -1.26313 -15.95219 1.000 28.13487 2837 PRO B CA 1
ATOM 6704 C C . PRO B 1 357 ? -12.40857 -2.69849 -15.81407 1.000 27.84789 2837 PRO B C 1
ATOM 6705 O O . PRO B 1 357 ? -12.22666 -3.51215 -16.72676 1.000 27.39820 2837 PRO B O 1
ATOM 6709 N N . LEU B 1 358 ? -13.00936 -3.02232 -14.67473 1.000 26.38482 2838 LEU B N 1
ATOM 6710 C CA . LEU B 1 358 ? -13.57405 -4.33985 -14.42481 1.000 24.65359 2838 LEU B CA 1
ATOM 6711 C C . LEU B 1 358 ? -15.08195 -4.21779 -14.26478 1.000 26.97776 2838 LEU B C 1
ATOM 6712 O O . LEU B 1 358 ? -15.55954 -3.40675 -13.46456 1.000 26.86866 2838 LEU B O 1
ATOM 6717 N N . GLY B 1 359 ? -15.82903 -5.00485 -15.03482 1.000 23.49181 2839 GLY B N 1
ATOM 6718 C CA . GLY B 1 359 ? -17.26149 -5.07340 -14.82473 1.000 24.22077 2839 GLY B CA 1
ATOM 6719 C C . GLY B 1 359 ? -17.60490 -5.88055 -13.58517 1.000 24.92777 2839 GLY B C 1
ATOM 6720 O O . GLY B 1 359 ? -16.90204 -6.80943 -13.19668 1.000 23.70540 2839 GLY B O 1
ATOM 6721 N N . SER B 1 360 ? -18.70821 -5.51975 -12.93922 1.000 22.75290 2840 SER B N 1
ATOM 6722 C CA . SER B 1 360 ? -19.09101 -6.29819 -11.77536 1.000 24.09025 2840 SER B CA 1
ATOM 6723 C C . SER B 1 360 ? -20.59424 -6.24063 -11.56301 1.000 25.92190 2840 SER B C 1
ATOM 6724 O O . SER B 1 360 ? -21.19654 -5.17015 -11.73557 1.000 24.87848 2840 SER B O 1
ATOM 6727 N N . PRO B 1 361 ? -21.22595 -7.35947 -11.20983 1.000 24.85196 2841 PRO B N 1
ATOM 6728 C CA . PRO B 1 361 ? -22.66366 -7.33417 -10.93276 1.000 27.12060 2841 PRO B CA 1
ATOM 6729 C C . PRO B 1 361 ? -22.91842 -6.89140 -9.49981 1.000 27.79074 2841 PRO B C 1
ATOM 6730 O O . PRO B 1 361 ? -22.23488 -7.31229 -8.56315 1.000 25.32557 2841 PRO B O 1
ATOM 6734 N N . VAL B 1 362 ? -23.89329 -6.00445 -9.34298 1.000 25.48157 2842 VAL B N 1
ATOM 6735 C CA . VAL B 1 362 ? -24.22418 -5.41184 -8.05159 1.000 28.08186 2842 VAL B CA 1
ATOM 6736 C C . VAL B 1 362 ? -25.71192 -5.62395 -7.81034 1.000 29.32847 2842 VAL B C 1
ATOM 6737 O O . VAL B 1 362 ? -26.54679 -5.13350 -8.58026 1.000 27.81111 2842 VAL B O 1
ATOM 6741 N N . ALA B 1 363 ? -26.03947 -6.36381 -6.75691 1.000 29.68238 2843 ALA B N 1
ATOM 6742 C CA . ALA B 1 363 ? -27.42288 -6.72664 -6.49000 1.000 30.81027 2843 ALA B CA 1
ATOM 6743 C C . ALA B 1 363 ? -28.19945 -5.54234 -5.92998 1.000 33.77491 2843 ALA B C 1
ATOM 6744 O O . ALA B 1 363 ? -27.71357 -4.80914 -5.06358 1.000 32.23784 2843 ALA B O 1
ATOM 6746 N N . ASP B 1 364 ? -29.41873 -5.36562 -6.42308 1.000 29.39862 2844 ASP B N 1
ATOM 6747 C CA . ASP B 1 364 ? -30.30619 -4.30728 -5.94287 1.000 29.94381 2844 ASP B CA 1
ATOM 6748 C C . ASP B 1 364 ? -31.38074 -4.89016 -5.02500 1.000 30.89469 2844 ASP B C 1
ATOM 6749 O O . ASP B 1 364 ? -32.57876 -4.78096 -5.27794 1.000 32.34601 2844 ASP B O 1
ATOM 6754 N N . ARG B 1 365 ? -30.93320 -5.51856 -3.93474 1.000 30.06665 2845 ARG B N 1
ATOM 6755 C CA . ARG B 1 365 ? -31.81255 -6.31617 -3.08348 1.000 34.43081 2845 ARG B CA 1
ATOM 6756 C C . ARG B 1 365 ? -31.89829 -5.79692 -1.64900 1.000 35.18608 2845 ARG B C 1
ATOM 6757 O O . ARG B 1 365 ? -32.20348 -6.56904 -0.73411 1.000 37.58240 2845 ARG B O 1
ATOM 6765 N N . ALA B 1 366 ? -31.66235 -4.50337 -1.42543 1.000 33.44622 2846 ALA B N 1
ATOM 6766 C CA . ALA B 1 366 ? -31.67960 -3.99354 -0.05550 1.000 33.17485 2846 ALA B CA 1
ATOM 6767 C C . ALA B 1 366 ? -33.08579 -3.96170 0.53029 1.000 39.25582 2846 ALA B C 1
ATOM 6768 O O . ALA B 1 366 ? -33.24660 -4.09119 1.75070 1.000 40.29259 2846 ALA B O 1
ATOM 6770 N N . ASP B 1 367 ? -34.10654 -3.77655 -0.30553 1.000 36.02776 2847 ASP B N 1
ATOM 6771 C CA . ASP B 1 367 ? -35.47736 -3.72052 0.18814 1.000 38.72648 2847 ASP B CA 1
ATOM 6772 C C . ASP B 1 367 ? -35.88599 -5.08630 0.72805 1.000 37.36248 2847 ASP B C 1
ATOM 6773 O O . ASP B 1 367 ? -35.74506 -6.10297 0.04552 1.000 36.24990 2847 ASP B O 1
ATOM 6778 N N . GLU B 1 368 ? -36.39920 -5.10800 1.96071 1.000 41.02849 2848 GLU B N 1
ATOM 6779 C CA . GLU B 1 368 ? -36.73977 -6.37513 2.60153 1.000 40.30431 2848 GLU B CA 1
ATOM 6780 C C . GLU B 1 368 ? -37.75632 -7.16375 1.79014 1.000 37.73758 2848 GLU B C 1
ATOM 6781 O O . GLU B 1 368 ? -37.81739 -8.39363 1.90567 1.000 39.91736 2848 GLU B O 1
ATOM 6787 N N . ALA B 1 369 ? -38.55842 -6.48227 0.96715 1.000 36.96830 2849 ALA B N 1
ATOM 6788 C CA . ALA B 1 369 ? -39.57023 -7.17355 0.17322 1.000 39.50225 2849 ALA B CA 1
ATOM 6789 C C . ALA B 1 369 ? -38.97437 -7.99471 -0.96912 1.000 38.98100 2849 ALA B C 1
ATOM 6790 O O . ALA B 1 369 ? -39.65222 -8.88555 -1.49674 1.000 39.75946 2849 ALA B O 1
ATOM 6792 N N . VAL B 1 370 ? -37.73375 -7.71766 -1.37335 1.000 36.41110 2850 VAL B N 1
ATOM 6793 C CA . VAL B 1 370 ? -37.06431 -8.50249 -2.40368 1.000 36.40261 2850 VAL B CA 1
ATOM 6794 C C . VAL B 1 370 ? -35.72766 -9.05385 -1.93951 1.000 37.01734 2850 VAL B C 1
ATOM 6795 O O . VAL B 1 370 ? -35.02996 -9.69614 -2.72784 1.000 34.68024 2850 VAL B O 1
ATOM 6799 N N . HIS B 1 371 ? -35.35770 -8.84291 -0.66954 1.000 36.83859 2851 HIS B N 1
ATOM 6800 C CA . HIS B 1 371 ? -34.03998 -9.24301 -0.18462 1.000 37.19120 2851 HIS B CA 1
ATOM 6801 C C . HIS B 1 371 ? -33.77516 -10.72360 -0.42587 1.000 38.49550 2851 HIS B C 1
ATOM 6802 O O . HIS B 1 371 ? -32.62705 -11.11721 -0.66437 1.000 42.32756 2851 HIS B O 1
ATOM 6809 N N . ASP B 1 372 ? -34.81978 -11.55165 -0.40685 1.000 37.42693 2852 ASP B N 1
ATOM 6810 C CA . ASP B 1 372 ? -34.66182 -13.00010 -0.45992 1.000 38.43930 2852 ASP B CA 1
ATOM 6811 C C . ASP B 1 372 ? -35.61541 -13.64623 -1.46295 1.000 36.12438 2852 ASP B C 1
ATOM 6812 O O . ASP B 1 372 ? -35.98128 -14.81338 -1.30795 1.000 38.29206 2852 ASP B O 1
ATOM 6817 N N . THR B 1 373 ? -36.01131 -12.92678 -2.50996 1.000 34.73116 2853 THR B N 1
ATOM 6818 C CA . THR B 1 373 ? -36.99070 -13.44637 -3.45181 1.000 33.22731 2853 THR B CA 1
ATOM 6819 C C . THR B 1 373 ? -36.33961 -13.89732 -4.76452 1.000 36.42801 2853 THR B C 1
ATOM 6820 O O . THR B 1 373 ? -35.12479 -13.79207 -4.96528 1.000 32.80741 2853 THR B O 1
ATOM 6824 N N . VAL B 1 374 ? -37.18248 -14.39570 -5.67242 1.000 31.81734 2854 VAL B N 1
ATOM 6825 C CA . VAL B 1 374 ? -36.75120 -14.90109 -6.97290 1.000 33.16494 2854 VAL B CA 1
ATOM 6826 C C . VAL B 1 374 ? -36.87854 -13.78870 -8.00660 1.000 33.75265 2854 VAL B C 1
ATOM 6827 O O . VAL B 1 374 ? -37.94614 -13.18271 -8.14824 1.000 30.35075 2854 VAL B O 1
ATOM 6831 N N . GLY B 1 375 ? -35.80153 -13.53449 -8.73492 1.000 29.09379 2855 GLY B N 1
ATOM 6832 C CA . GLY B 1 375 ? -35.79455 -12.51903 -9.76877 1.000 26.07009 2855 GLY B CA 1
ATOM 6833 C C . GLY B 1 375 ? -34.36777 -12.14580 -10.10730 1.000 27.68696 2855 GLY B C 1
ATOM 6834 O O . GLY B 1 375 ? -33.41732 -12.62783 -9.49893 1.000 27.09944 2855 GLY B O 1
ATOM 6835 N N . PHE B 1 376 ? -34.23796 -11.27499 -11.10539 1.000 29.06537 2856 PHE B N 1
ATOM 6836 C CA . PHE B 1 376 ? -32.93500 -10.78981 -11.55330 1.000 24.78368 2856 PHE B CA 1
ATOM 6837 C C . PHE B 1 376 ? -32.75411 -9.35665 -11.07012 1.000 25.99818 2856 PHE B C 1
ATOM 6838 O O . PHE B 1 376 ? -33.45423 -8.44807 -11.52601 1.000 25.91844 2856 PHE B O 1
ATOM 6846 N N . PHE B 1 377 ? -31.79013 -9.15159 -10.17569 1.000 25.81657 2857 PHE B N 1
ATOM 6847 C CA . PHE B 1 377 ? -31.56401 -7.85704 -9.54166 1.000 25.98061 2857 PHE B CA 1
ATOM 6848 C C . PHE B 1 377 ? -30.14433 -7.33105 -9.73902 1.000 28.57665 2857 PHE B C 1
ATOM 6849 O O . PHE B 1 377 ? -29.74270 -6.39269 -9.03976 1.000 28.88835 2857 PHE B O 1
ATOM 6857 N N . LEU B 1 378 ? -29.37353 -7.89662 -10.66679 1.000 25.74706 2858 LEU B N 1
ATOM 6858 C CA . LEU B 1 378 ? -27.96535 -7.54703 -10.81312 1.000 26.76873 2858 LEU B CA 1
ATOM 6859 C C . LEU B 1 378 ? -27.81238 -6.47401 -11.88134 1.000 28.24987 2858 LEU B C 1
ATOM 6860 O O . LEU B 1 378 ? -27.96427 -6.74860 -13.07691 1.000 26.20110 2858 LEU B O 1
ATOM 6865 N N . ASN B 1 379 ? -27.50523 -5.25416 -11.46126 1.000 24.14179 2859 ASN B N 1
ATOM 6866 C CA . ASN B 1 379 ? -27.02974 -4.27985 -12.42799 1.000 27.43907 2859 ASN B CA 1
ATOM 6867 C C . ASN B 1 379 ? -25.54137 -4.50854 -12.65481 1.000 26.50135 2859 ASN B C 1
ATOM 6868 O O . ASN B 1 379 ? -24.84175 -5.04806 -11.80093 1.000 27.16189 2859 ASN B O 1
ATOM 6873 N N . THR B 1 380 ? -25.06156 -4.11188 -13.82025 1.000 24.43513 2860 THR B N 1
ATOM 6874 C CA . THR B 1 380 ? -23.65398 -4.25179 -14.15170 1.000 23.73765 2860 THR B CA 1
ATOM 6875 C C . THR B 1 380 ? -22.99693 -2.88385 -14.04519 1.000 26.43614 2860 THR B C 1
ATOM 6876 O O . THR B 1 380 ? -23.44158 -1.92834 -14.68714 1.000 23.11081 2860 THR B O 1
ATOM 6880 N N . LEU B 1 381 ? -21.97071 -2.78362 -13.20454 1.000 23.61308 2861 LEU B N 1
ATOM 6881 C CA . LEU B 1 381 ? -21.23688 -1.54189 -13.01778 1.000 25.57283 2861 LEU B CA 1
ATOM 6882 C C . LEU B 1 381 ? -19.81337 -1.69785 -13.52599 1.000 25.01204 2861 LEU B C 1
ATOM 6883 O O . LEU B 1 381 ? -19.21949 -2.77769 -13.43922 1.000 23.18590 2861 LEU B O 1
ATOM 6888 N N . VAL B 1 382 ? -19.26244 -0.60322 -14.03837 1.000 23.94397 2862 VAL B N 1
ATOM 6889 C CA . VAL B 1 382 ? -17.86605 -0.55945 -14.45454 1.000 26.17861 2862 VAL B CA 1
ATOM 6890 C C . VAL B 1 382 ? -17.05088 -0.00219 -13.29356 1.000 27.48036 2862 VAL B C 1
ATOM 6891 O O . VAL B 1 382 ? -17.20616 1.16625 -12.92162 1.000 25.09711 2862 VAL B O 1
ATOM 6895 N N . LEU B 1 383 ? -16.19160 -0.84486 -12.70961 1.000 27.06015 2863 LEU B N 1
ATOM 6896 C CA . LEU B 1 383 ? -15.33724 -0.45273 -11.58785 1.000 28.75159 2863 LEU B CA 1
ATOM 6897 C C . LEU B 1 383 ? -13.94249 -0.16986 -12.13720 1.000 29.68121 2863 LEU B C 1
ATOM 6898 O O . LEU B 1 383 ? -13.18854 -1.09114 -12.44884 1.000 29.22388 2863 LEU B O 1
ATOM 6903 N N . ARG B 1 384 ? -13.60464 1.11112 -12.25520 1.000 28.94114 2864 ARG B N 1
ATOM 6904 C CA . ARG B 1 384 ? -12.39795 1.56097 -12.94096 1.000 29.26403 2864 ARG B CA 1
ATOM 6905 C C . ARG B 1 384 ? -11.34846 1.91595 -11.89367 1.000 33.47820 2864 ARG B C 1
ATOM 6906 O O . ARG B 1 384 ? -11.42150 2.97204 -11.26126 1.000 32.89422 2864 ARG B O 1
ATOM 6914 N N . VAL B 1 385 ? -10.35605 1.05057 -11.72741 1.000 32.64462 2865 VAL B N 1
ATOM 6915 C CA . VAL B 1 385 ? -9.30342 1.26180 -10.74055 1.000 35.85519 2865 VAL B CA 1
ATOM 6916 C C . VAL B 1 385 ? -8.01163 1.61402 -11.46470 1.000 38.99316 2865 VAL B C 1
ATOM 6917 O O . VAL B 1 385 ? -7.73070 1.10331 -12.55803 1.000 36.58564 2865 VAL B O 1
ATOM 6921 N N . ASN B 1 386 ? -7.24351 2.51771 -10.86898 1.000 36.33520 2866 ASN B N 1
ATOM 6922 C CA . ASN B 1 386 ? -5.97428 2.96080 -11.42496 1.000 41.59115 2866 ASN B CA 1
ATOM 6923 C C . ASN B 1 386 ? -4.82733 2.35914 -10.62619 1.000 40.89531 2866 ASN B C 1
ATOM 6924 O O . ASN B 1 386 ? -4.86407 2.33729 -9.38975 1.000 38.70842 2866 ASN B O 1
ATOM 6929 N N . LEU B 1 387 ? -3.81037 1.86370 -11.33779 1.000 40.11169 2867 LEU B N 1
ATOM 6930 C CA . LEU B 1 387 ? -2.66361 1.22279 -10.70114 1.000 41.46074 2867 LEU B CA 1
ATOM 6931 C C . LEU B 1 387 ? -1.36456 1.98491 -10.93976 1.000 43.15475 2867 LEU B C 1
ATOM 6932 O O . LEU B 1 387 ? -0.27903 1.39934 -10.83706 1.000 44.28316 2867 LEU B O 1
ATOM 6937 N N . SER B 1 388 ? -1.45054 3.27742 -11.24405 1.000 43.27037 2868 SER B N 1
ATOM 6938 C CA . SER B 1 388 ? -0.25020 4.07589 -11.44910 1.000 46.50213 2868 SER B CA 1
ATOM 6939 C C . SER B 1 388 ? 0.44476 4.35297 -10.12042 1.000 47.54471 2868 SER B C 1
ATOM 6940 O O . SER B 1 388 ? -0.17747 4.34053 -9.05299 1.000 44.69108 2868 SER B O 1
ATOM 6943 N N . GLY B 1 389 ? 1.75291 4.60188 -10.19790 1.000 46.91606 2869 GLY B N 1
ATOM 6944 C CA . GLY B 1 389 ? 2.53801 4.94480 -9.02936 1.000 47.49900 2869 GLY B CA 1
ATOM 6945 C C . GLY B 1 389 ? 3.07184 3.77190 -8.24339 1.000 51.86374 2869 GLY B C 1
ATOM 6946 O O . GLY B 1 389 ? 3.47400 3.95700 -7.08861 1.000 52.32330 2869 GLY B O 1
ATOM 6947 N N . ASN B 1 390 ? 3.10336 2.57422 -8.83976 1.000 52.02079 2870 ASN B N 1
ATOM 6948 C CA . ASN B 1 390 ? 3.44685 1.30324 -8.20510 1.000 54.14059 2870 ASN B CA 1
ATOM 6949 C C . ASN B 1 390 ? 2.98382 1.25251 -6.75250 1.000 55.12458 2870 ASN B C 1
ATOM 6950 O O . ASN B 1 390 ? 3.80202 1.34490 -5.82890 1.000 55.63974 2870 ASN B O 1
ATOM 6955 N N . PRO B 1 391 ? 1.68792 1.11546 -6.51167 1.000 51.38312 2871 PRO B N 1
ATOM 6956 C CA . PRO B 1 391 ? 1.19984 0.99612 -5.13920 1.000 50.38674 2871 PRO B CA 1
ATOM 6957 C C . PRO B 1 391 ? 1.46842 -0.38921 -4.57379 1.000 48.35705 2871 PRO B C 1
ATOM 6958 O O . PRO B 1 391 ? 1.67018 -1.36424 -5.29941 1.000 50.44822 2871 PRO B O 1
ATOM 6962 N N . THR B 1 392 ? 1.47672 -0.45726 -3.24753 1.000 45.71933 2872 THR B N 1
ATOM 6963 C CA . THR B 1 392 ? 1.41870 -1.74746 -2.58448 1.000 47.30513 2872 THR B CA 1
ATOM 6964 C C . THR B 1 392 ? 0.00939 -2.31850 -2.71020 1.000 45.18602 2872 THR B C 1
ATOM 6965 O O . THR B 1 392 ? -0.94255 -1.61410 -3.06181 1.000 38.62245 2872 THR B O 1
ATOM 6969 N N . PHE B 1 393 ? -0.11984 -3.61927 -2.43917 1.000 38.15889 2873 PHE B N 1
ATOM 6970 C CA . PHE B 1 393 ? -1.44722 -4.21702 -2.47699 1.000 39.01605 2873 PHE B CA 1
ATOM 6971 C C . PHE B 1 393 ? -2.36080 -3.55861 -1.45245 1.000 40.55048 2873 PHE B C 1
ATOM 6972 O O . PHE B 1 393 ? -3.54938 -3.33471 -1.71785 1.000 37.55848 2873 PHE B O 1
ATOM 6980 N N . ALA B 1 394 ? -1.81313 -3.22145 -0.28304 1.000 37.21218 2874 ALA B N 1
ATOM 6981 C CA . ALA B 1 394 ? -2.58768 -2.50407 0.72186 1.000 40.73966 2874 ALA B CA 1
ATOM 6982 C C . ALA B 1 394 ? -3.01755 -1.13603 0.20945 1.000 40.92570 2874 ALA B C 1
ATOM 6983 O O . ALA B 1 394 ? -4.15733 -0.71216 0.43527 1.000 38.52325 2874 ALA B O 1
ATOM 6985 N N . ASP B 1 395 ? -2.11537 -0.43000 -0.47995 1.000 40.60683 2875 ASP B N 1
ATOM 6986 C CA . ASP B 1 395 ? -2.49317 0.81001 -1.14949 1.000 39.28771 2875 ASP B CA 1
ATOM 6987 C C . ASP B 1 395 ? -3.64396 0.58304 -2.12067 1.000 41.76853 2875 ASP B C 1
ATOM 6988 O O . ASP B 1 395 ? -4.58643 1.38165 -2.17826 1.000 38.80938 2875 ASP B O 1
ATOM 6993 N N . LEU B 1 396 ? -3.57570 -0.49756 -2.90188 1.000 38.72008 2876 LEU B N 1
ATOM 6994 C CA . LEU B 1 396 ? -4.58570 -0.73857 -3.92319 1.000 36.08656 2876 LEU B CA 1
ATOM 6995 C C . LEU B 1 396 ? -5.94019 -1.05443 -3.30757 1.000 38.71292 2876 LEU B C 1
ATOM 6996 O O . LEU B 1 396 ? -6.97848 -0.71935 -3.89228 1.000 35.10364 2876 LEU B O 1
ATOM 7001 N N . LEU B 1 397 ? -5.95320 -1.70206 -2.14058 1.000 37.33119 2877 LEU B N 1
ATOM 7002 C CA . LEU B 1 397 ? -7.22104 -1.97909 -1.47740 1.000 36.56215 2877 LEU B CA 1
ATOM 7003 C C . LEU B 1 397 ? -7.92790 -0.68710 -1.08948 1.000 36.25346 2877 LEU B C 1
ATOM 7004 O O . LEU B 1 397 ? -9.14858 -0.57329 -1.24097 1.000 35.40139 2877 LEU B O 1
ATOM 7009 N N . ASP B 1 398 ? -7.17745 0.30066 -0.59523 1.000 37.55471 2878 ASP B N 1
ATOM 7010 C CA . ASP B 1 398 ? -7.76525 1.60957 -0.32886 1.000 41.23873 2878 ASP B CA 1
ATOM 7011 C C . ASP B 1 398 ? -8.28098 2.25037 -1.61231 1.000 38.74821 2878 ASP B C 1
ATOM 7012 O O . ASP B 1 398 ? -9.36629 2.84533 -1.62357 1.000 35.69736 2878 ASP B O 1
ATOM 7017 N N . ARG B 1 399 ? -7.50702 2.15487 -2.69930 1.000 36.15961 2879 ARG B N 1
ATOM 7018 C CA . ARG B 1 399 ? -7.95611 2.68559 -3.98391 1.000 38.33375 2879 ARG B CA 1
ATOM 7019 C C . ARG B 1 399 ? -9.23854 2.00224 -4.43568 1.000 38.46214 2879 ARG B C 1
ATOM 7020 O O . ARG B 1 399 ? -10.20339 2.66410 -4.83870 1.000 35.77485 2879 ARG B O 1
ATOM 7028 N N . VAL B 1 400 ? -9.26401 0.66923 -4.37485 1.000 36.57413 2880 VAL B N 1
ATOM 7029 C CA . VAL B 1 400 ? -10.44967 -0.07349 -4.79625 1.000 34.29248 2880 VAL B CA 1
ATOM 7030 C C . VAL B 1 400 ? -11.64997 0.29634 -3.93452 1.000 35.46694 2880 VAL B C 1
ATOM 7031 O O . VAL B 1 400 ? -12.76746 0.46144 -4.44184 1.000 33.17129 2880 VAL B O 1
ATOM 7035 N N . ARG B 1 401 ? -11.44729 0.43097 -2.62005 1.000 33.95788 2881 ARG B N 1
ATOM 7036 C CA . ARG B 1 401 ? -12.57596 0.77677 -1.75802 1.000 36.81838 2881 ARG B CA 1
ATOM 7037 C C . ARG B 1 401 ? -13.17723 2.12146 -2.15142 1.000 34.07140 2881 ARG B C 1
ATOM 7038 O O . ARG B 1 401 ? -14.40138 2.26317 -2.22860 1.000 33.88893 2881 ARG B O 1
ATOM 7046 N N . ALA B 1 402 ? -12.33548 3.11776 -2.41706 1.000 34.90645 2882 ALA B N 1
ATOM 7047 C CA . ALA B 1 402 ? -12.85576 4.43191 -2.78052 1.000 35.16592 2882 ALA B CA 1
ATOM 7048 C C . ALA B 1 402 ? -13.55271 4.39146 -4.13442 1.000 34.88364 2882 ALA B C 1
ATOM 7049 O O . ALA B 1 402 ? -14.62151 4.98813 -4.30501 1.000 32.47245 2882 ALA B O 1
ATOM 7051 N N . VAL B 1 403 ? -12.96928 3.68380 -5.10699 1.000 35.08170 2883 VAL B N 1
ATOM 7052 C CA . VAL B 1 403 ? -13.62207 3.52554 -6.40758 1.000 34.91847 2883 VAL B CA 1
ATOM 7053 C C . VAL B 1 403 ? -14.97282 2.84594 -6.23932 1.000 34.44693 2883 VAL B C 1
ATOM 7054 O O . VAL B 1 403 ? -15.98904 3.29217 -6.78647 1.000 30.08122 2883 VAL B O 1
ATOM 7058 N N . ASP B 1 404 ? -15.00492 1.76121 -5.46389 1.000 31.15108 2884 ASP B N 1
ATOM 7059 C CA . ASP B 1 404 ? -16.22840 0.97443 -5.35386 1.000 31.53512 2884 ASP B CA 1
ATOM 7060 C C . ASP B 1 404 ? -17.32642 1.73441 -4.61598 1.000 33.69730 2884 ASP B C 1
ATOM 7061 O O . ASP B 1 404 ? -18.49141 1.71225 -5.03695 1.000 32.35990 2884 ASP B O 1
ATOM 7066 N N . LEU B 1 405 ? -16.98319 2.40536 -3.50892 1.000 33.30969 2885 LEU B N 1
ATOM 7067 C CA . LEU B 1 405 ? -18.00373 3.12832 -2.75312 1.000 33.75963 2885 LEU B CA 1
ATOM 7068 C C . LEU B 1 405 ? -18.59725 4.26774 -3.57489 1.000 33.29871 2885 LEU B C 1
ATOM 7069 O O . LEU B 1 405 ? -19.79893 4.54314 -3.48567 1.000 34.29484 2885 LEU B O 1
ATOM 7074 N N . GLU B 1 406 ? -17.77498 4.94744 -4.37827 1.000 34.04271 2886 GLU B N 1
ATOM 7075 C CA . GLU B 1 406 ? -18.32306 5.96899 -5.26561 1.000 33.84302 2886 GLU B CA 1
ATOM 7076 C C . GLU B 1 406 ? -19.25384 5.34972 -6.30270 1.000 32.83368 2886 GLU B C 1
ATOM 7077 O O . GLU B 1 406 ? -20.31991 5.90099 -6.59331 1.000 33.34466 2886 GLU B O 1
ATOM 7083 N N . ALA B 1 407 ? -18.86997 4.20186 -6.86744 1.000 31.84916 2887 ALA B N 1
ATOM 7084 C CA . ALA B 1 407 ? -19.71430 3.54739 -7.86658 1.000 31.49373 2887 ALA B CA 1
ATOM 7085 C C . ALA B 1 407 ? -20.99504 3.00238 -7.24329 1.000 32.71191 2887 ALA B C 1
ATOM 7086 O O . ALA B 1 407 ? -22.06732 3.06057 -7.85844 1.000 30.18784 2887 ALA B O 1
ATOM 7088 N N . PHE B 1 408 ? -20.90374 2.46947 -6.02299 1.000 30.25937 2888 PHE B N 1
ATOM 7089 C CA . PHE B 1 408 ? -22.06531 1.86386 -5.38292 1.000 32.29703 2888 PHE B CA 1
ATOM 7090 C C . PHE B 1 408 ? -23.13419 2.89156 -5.02208 1.000 34.62539 2888 PHE B C 1
ATOM 7091 O O . PHE B 1 408 ? -24.30418 2.52386 -4.88683 1.000 32.66074 2888 PHE B O 1
ATOM 7099 N N . ALA B 1 409 ? -22.76389 4.16417 -4.87233 1.000 32.01769 2889 ALA B N 1
ATOM 7100 C CA . ALA B 1 409 ? -23.73555 5.23165 -4.66353 1.000 34.07881 2889 ALA B CA 1
ATOM 7101 C C . ALA B 1 409 ? -24.42953 5.66541 -5.95116 1.000 34.47092 2889 ALA B C 1
ATOM 7102 O O . ALA B 1 409 ? -25.32491 6.51477 -5.90203 1.000 35.61813 2889 ALA B O 1
ATOM 7104 N N . ARG B 1 410 ? -24.03942 5.11695 -7.09584 1.000 34.33851 2890 ARG B N 1
ATOM 7105 C CA . ARG B 1 410 ? -24.71444 5.34167 -8.37033 1.000 30.83627 2890 ARG B CA 1
ATOM 7106 C C . ARG B 1 410 ? -24.96312 4.00692 -9.06416 1.000 32.35339 2890 ARG B C 1
ATOM 7107 O O . ARG B 1 410 ? -24.71617 3.83656 -10.26114 1.000 30.51732 2890 ARG B O 1
ATOM 7115 N N . ALA B 1 411 ? -25.45293 3.03048 -8.30372 1.000 29.09962 2891 ALA B N 1
ATOM 7116 C CA . ALA B 1 411 ? -25.64538 1.67550 -8.80814 1.000 31.89785 2891 ALA B CA 1
ATOM 7117 C C . ALA B 1 411 ? -26.96274 1.48671 -9.55140 1.000 31.53185 2891 ALA B C 1
ATOM 7118 O O . ALA B 1 411 ? -27.21860 0.38558 -10.04723 1.000 31.62761 2891 ALA B O 1
ATOM 7120 N N . ASP B 1 412 ? -27.79978 2.51792 -9.64689 1.000 30.68279 2892 ASP B N 1
ATOM 7121 C CA . ASP B 1 412 ? -29.13389 2.35571 -10.20951 1.000 30.12717 2892 ASP B CA 1
ATOM 7122 C C . ASP B 1 412 ? -29.21530 2.69428 -11.69229 1.000 31.83695 2892 ASP B C 1
ATOM 7123 O O . ASP B 1 412 ? -30.16800 2.26944 -12.35123 1.000 29.02628 2892 ASP B O 1
ATOM 7128 N N . ALA B 1 413 ? -28.25748 3.44354 -12.23079 1.000 32.92125 2893 ALA B N 1
ATOM 7129 C CA . ALA B 1 413 ? -28.26932 3.76541 -13.65414 1.000 30.55224 2893 ALA B CA 1
ATOM 7130 C C . ALA B 1 413 ? -28.13093 2.48342 -14.46517 1.000 29.03518 2893 ALA B C 1
ATOM 7131 O O . ALA B 1 413 ? -27.12004 1.77732 -14.32204 1.000 29.06398 2893 ALA B O 1
ATOM 7133 N N . PRO B 1 414 ? -29.10934 2.13807 -15.30328 1.000 29.54523 2894 PRO B N 1
ATOM 7134 C CA . PRO B 1 414 ? -29.02298 0.88260 -16.05661 1.000 26.26607 2894 PRO B CA 1
ATOM 7135 C C . PRO B 1 414 ? -27.77326 0.85817 -16.91792 1.000 29.16207 2894 PRO B C 1
ATOM 7136 O O . PRO B 1 414 ? -27.40861 1.85739 -17.54097 1.000 27.43647 2894 PRO B O 1
ATOM 7140 N N . PHE B 1 415 ? -27.11149 -0.29963 -16.93658 1.000 28.83122 2895 PHE B N 1
ATOM 7141 C CA . PHE B 1 415 ? -25.84887 -0.41086 -17.64900 1.000 25.14223 2895 PHE B CA 1
ATOM 7142 C C . PHE B 1 415 ? -26.00422 -0.05235 -19.12070 1.000 26.74019 2895 PHE B C 1
ATOM 7143 O O . PHE B 1 415 ? -25.09932 0.53563 -19.71668 1.000 26.08268 2895 PHE B O 1
ATOM 7151 N N . ASP B 1 416 ? -27.14448 -0.38962 -19.72660 1.000 26.10025 2896 ASP B N 1
ATOM 7152 C CA . ASP B 1 416 ? -27.31457 -0.05721 -21.13654 1.000 26.05951 2896 ASP B CA 1
ATOM 7153 C C . ASP B 1 416 ? -27.47378 1.44536 -21.33514 1.000 27.75346 2896 ASP B C 1
ATOM 7154 O O . ASP B 1 416 ? -27.07790 1.97578 -22.37827 1.000 28.83318 2896 ASP B O 1
ATOM 7159 N N . ALA B 1 417 ? -28.02175 2.15205 -20.34397 1.000 27.64167 2897 ALA B N 1
ATOM 7160 C CA . ALA B 1 417 ? -28.06639 3.60739 -20.43582 1.000 29.22997 2897 ALA B CA 1
ATOM 7161 C C . ALA B 1 417 ? -26.69043 4.21882 -20.21382 1.000 28.54766 2897 ALA B C 1
ATOM 7162 O O . ALA B 1 417 ? -26.36972 5.24757 -20.82031 1.000 32.53601 2897 ALA B O 1
ATOM 7164 N N . VAL B 1 418 ? -25.86486 3.59880 -19.36356 1.000 27.28850 2898 VAL B N 1
ATOM 7165 C CA . VAL B 1 418 ? -24.48731 4.05572 -19.19106 1.000 27.85377 2898 VAL B CA 1
ATOM 7166 C C . VAL B 1 418 ? -23.72043 3.93145 -20.50376 1.000 27.73714 2898 VAL B C 1
ATOM 7167 O O . VAL B 1 418 ? -23.00793 4.85529 -20.91355 1.000 31.76045 2898 VAL B O 1
ATOM 7171 N N . VAL B 1 419 ? -23.85361 2.78539 -21.18059 1.000 26.36115 2899 VAL B N 1
ATOM 7172 C CA . VAL B 1 419 ? -23.20631 2.59900 -22.48196 1.000 29.20322 2899 VAL B CA 1
ATOM 7173 C C . VAL B 1 419 ? -23.65951 3.67531 -23.45834 1.000 33.02029 2899 VAL B C 1
ATOM 7174 O O . VAL B 1 419 ? -22.84959 4.26806 -24.18144 1.000 32.93130 2899 VAL B O 1
ATOM 7178 N N . ASP B 1 420 ? -24.96602 3.94067 -23.49142 1.000 31.20096 2900 ASP B N 1
ATOM 7179 C CA . ASP B 1 420 ? -25.50389 4.94521 -24.40429 1.000 31.30608 2900 ASP B CA 1
ATOM 7180 C C . ASP B 1 420 ? -24.99970 6.34125 -24.06208 1.000 35.36783 2900 ASP B C 1
ATOM 7181 O O . ASP B 1 420 ? -24.84645 7.18116 -24.95483 1.000 38.90023 2900 ASP B O 1
ATOM 7186 N N . THR B 1 421 ? -24.72061 6.60248 -22.78356 1.000 31.57769 2901 THR B N 1
ATOM 7187 C CA . THR B 1 421 ? -24.22344 7.91257 -22.37554 1.000 37.57897 2901 THR B CA 1
ATOM 7188 C C . THR B 1 421 ? -22.72655 8.05633 -22.63491 1.000 38.38960 2901 THR B C 1
ATOM 7189 O O . THR B 1 421 ? -22.26895 9.11532 -23.08149 1.000 39.60749 2901 THR B O 1
ATOM 7193 N N . VAL B 1 422 ? -21.95089 7.00283 -22.36832 1.000 35.14960 2902 VAL B N 1
ATOM 7194 C CA . VAL B 1 422 ? -20.50870 7.06001 -22.58780 1.000 35.43345 2902 VAL B CA 1
ATOM 7195 C C . VAL B 1 422 ? -20.18511 7.02651 -24.07819 1.000 37.65230 2902 VAL B C 1
ATOM 7196 O O . VAL B 1 422 ? -19.18919 7.61524 -24.51938 1.000 36.43186 2902 VAL B O 1
ATOM 7200 N N . LYS B 1 423 ? -21.01946 6.35837 -24.86916 1.000 36.89987 2903 LYS B N 1
ATOM 7201 C CA . LYS B 1 423 ? -20.84422 6.24127 -26.31220 1.000 37.90676 2903 LYS B CA 1
ATOM 7202 C C . LYS B 1 423 ? -19.46588 5.68474 -26.69281 1.000 39.77053 2903 LYS B C 1
ATOM 7203 O O . LYS B 1 423 ? -18.70601 6.33476 -27.40667 1.000 38.39501 2903 LYS B O 1
ATOM 7209 N N . PRO B 1 424 ? -19.12602 4.48115 -26.23172 1.000 39.15906 2904 PRO B N 1
ATOM 7210 C CA . PRO B 1 424 ? -17.85742 3.88141 -26.63693 1.000 38.76117 2904 PRO B CA 1
ATOM 7211 C C . PRO B 1 424 ? -17.91489 3.48090 -28.09774 1.000 38.75185 2904 PRO B C 1
ATOM 7212 O O . PRO B 1 424 ? -19.01030 3.32133 -28.65632 1.000 37.80834 2904 PRO B O 1
ATOM 7216 N N . PRO B 1 425 ? -16.76868 3.31708 -28.75504 1.000 41.15932 2905 PRO B N 1
ATOM 7217 C CA . PRO B 1 425 ? -16.79161 2.78851 -30.12358 1.000 40.17810 2905 PRO B CA 1
ATOM 7218 C C . PRO B 1 425 ? -17.38673 1.39354 -30.13097 1.000 41.51789 2905 PRO B C 1
ATOM 7219 O O . PRO B 1 425 ? -16.77552 0.44890 -29.62176 1.000 43.76194 2905 PRO B O 1
ATOM 7223 N N . ARG B 1 426 ? -18.59161 1.25763 -30.67159 1.000 41.63692 2906 ARG B N 1
ATOM 7224 C CA . ARG B 1 426 ? -19.30803 -0.00485 -30.59519 1.000 43.31944 2906 ARG B CA 1
ATOM 7225 C C . ARG B 1 426 ? -18.75535 -1.00583 -31.59653 1.000 44.19689 2906 ARG B C 1
ATOM 7226 O O . ARG B 1 426 ? -18.41221 -0.65640 -32.73023 1.000 46.92589 2906 ARG B O 1
ATOM 7234 N N . ALA B 1 427 ? -18.67633 -2.26074 -31.16728 1.000 43.15780 2907 ALA B N 1
ATOM 7235 C CA . ALA B 1 427 ? -18.25169 -3.34460 -32.03819 1.000 43.61098 2907 ALA B CA 1
ATOM 7236 C C . ALA B 1 427 ? -18.87141 -4.63196 -31.52050 1.000 45.50197 2907 ALA B C 1
ATOM 7237 O O . ALA B 1 427 ? -18.88193 -4.87905 -30.30976 1.000 40.64545 2907 ALA B O 1
ATOM 7239 N N . VAL B 1 428 ? -19.40235 -5.43772 -32.44641 1.000 39.00801 2908 VAL B N 1
ATOM 7240 C CA . VAL B 1 428 ? -20.01561 -6.71536 -32.09100 1.000 43.16690 2908 VAL B CA 1
ATOM 7241 C C . VAL B 1 428 ? -18.97175 -7.76571 -31.74510 1.000 42.55198 2908 VAL B C 1
ATOM 7242 O O . VAL B 1 428 ? -19.32812 -8.87484 -31.32323 1.000 42.61049 2908 VAL B O 1
ATOM 7246 N N . SER B 1 429 ? -17.68614 -7.42988 -31.86431 1.000 39.70417 2909 SER B N 1
ATOM 7247 C CA . SER B 1 429 ? -16.59685 -8.31957 -31.49138 1.000 38.40408 2909 SER B CA 1
ATOM 7248 C C . SER B 1 429 ? -16.28051 -8.29379 -30.00296 1.000 37.15175 2909 SER B C 1
ATOM 7249 O O . SER B 1 429 ? -15.52805 -9.15216 -29.53124 1.000 36.88755 2909 SER B O 1
ATOM 7252 N N . ARG B 1 430 ? -16.81216 -7.33697 -29.25188 1.000 34.84899 2910 ARG B N 1
ATOM 7253 C CA . ARG B 1 430 ? -16.42661 -7.23038 -27.85552 1.000 32.18154 2910 ARG B CA 1
ATOM 7254 C C . ARG B 1 430 ? -17.53181 -6.56843 -27.05213 1.000 32.37944 2910 ARG B C 1
ATOM 7255 O O . ARG B 1 430 ? -18.32095 -5.77299 -27.56997 1.000 28.74720 2910 ARG B O 1
ATOM 7263 N N . HIS B 1 431 ? -17.55561 -6.88723 -25.77167 1.000 29.01606 2911 HIS B N 1
ATOM 7264 C CA . HIS B 1 431 ? -18.49451 -6.24549 -24.87155 1.000 26.59000 2911 HIS B CA 1
ATOM 7265 C C . HIS B 1 431 ? -18.05483 -4.80627 -24.60593 1.000 28.47450 2911 HIS B C 1
ATOM 7266 O O . HIS B 1 431 ? -16.85989 -4.54344 -24.44845 1.000 29.05130 2911 HIS B O 1
ATOM 7273 N N . PRO B 1 432 ? -18.98411 -3.85476 -24.56485 1.000 27.74128 2912 PRO B N 1
ATOM 7274 C CA . PRO B 1 432 ? -18.58940 -2.45176 -24.39118 1.000 28.69986 2912 PRO B CA 1
ATOM 7275 C C . PRO B 1 432 ? -18.17172 -2.13125 -22.96173 1.000 28.60909 2912 PRO B C 1
ATOM 7276 O O . PRO B 1 432 ? -18.68014 -2.70879 -21.99373 1.000 25.99840 2912 PRO B O 1
ATOM 7280 N N . LEU B 1 433 ? -17.22142 -1.19037 -22.85548 1.000 28.22923 2913 LEU B N 1
ATOM 7281 C CA . LEU B 1 433 ? -16.74538 -0.58266 -21.60895 1.000 28.75296 2913 LEU B CA 1
ATOM 7282 C C . LEU B 1 433 ? -15.81130 -1.48831 -20.81401 1.000 26.12312 2913 LEU B C 1
ATOM 7283 O O . LEU B 1 433 ? -14.84939 -1.00305 -20.21190 1.000 27.37700 2913 LEU B O 1
ATOM 7288 N N . PHE B 1 434 ? -16.07839 -2.79157 -20.79043 1.000 25.73929 2914 PHE B N 1
ATOM 7289 C CA . PHE B 1 434 ? -15.18953 -3.74072 -20.13100 1.000 28.48495 2914 PHE B CA 1
ATOM 7290 C C . PHE B 1 434 ? -15.34159 -5.09120 -20.81359 1.000 25.88834 2914 PHE B C 1
ATOM 7291 O O . PHE B 1 434 ? -16.37359 -5.38680 -21.41361 1.000 24.25124 2914 PHE B O 1
ATOM 7299 N N . GLN B 1 435 ? -14.31325 -5.92707 -20.69077 1.000 24.49989 2915 GLN B N 1
ATOM 7300 C CA . GLN B 1 435 ? -14.38771 -7.29445 -21.19380 1.000 26.06137 2915 GLN B CA 1
ATOM 7301 C C . GLN B 1 435 ? -14.00518 -8.33976 -20.15631 1.000 22.25609 2915 GLN B C 1
ATOM 7302 O O . GLN B 1 435 ? -14.05238 -9.53912 -20.45982 1.000 23.80430 2915 GLN B O 1
ATOM 7308 N N . THR B 1 436 ? -13.62620 -7.92556 -18.95438 1.000 22.29408 2916 THR B N 1
ATOM 7309 C CA . THR B 1 436 ? -13.39713 -8.82256 -17.83398 1.000 24.27526 2916 THR B CA 1
ATOM 7310 C C . THR B 1 436 ? -14.33517 -8.42847 -16.70787 1.000 25.05940 2916 THR B C 1
ATOM 7311 O O . THR B 1 436 ? -14.38355 -7.25599 -16.32372 1.000 24.78241 2916 THR B O 1
ATOM 7315 N N . MET B 1 437 ? -15.08104 -9.40111 -16.19351 1.000 24.24836 2917 MET B N 1
ATOM 7316 C CA . MET B 1 437 ? -15.95842 -9.20579 -15.05179 1.000 23.43892 2917 MET B CA 1
ATOM 7317 C C . MET B 1 437 ? -15.39573 -9.94668 -13.84579 1.000 24.96276 2917 MET B C 1
ATOM 7318 O O . MET B 1 437 ? -14.72858 -10.98082 -13.98471 1.000 24.87283 2917 MET B O 1
ATOM 7323 N N . VAL B 1 438 ? -15.64294 -9.39176 -12.66069 1.000 24.11070 2918 VAL B N 1
ATOM 7324 C CA . VAL B 1 438 ? -15.29527 -10.04109 -11.40340 1.000 24.63832 2918 VAL B CA 1
ATOM 7325 C C . VAL B 1 438 ? -16.49293 -9.94487 -10.46972 1.000 28.13418 2918 VAL B C 1
ATOM 7326 O O . VAL B 1 438 ? -17.16446 -8.90743 -10.40792 1.000 23.71641 2918 VAL B O 1
ATOM 7330 N N . SER B 1 439 ? -16.77274 -11.03201 -9.75326 1.000 28.07526 2919 SER B N 1
ATOM 7331 C CA . SER B 1 439 ? -17.87325 -11.04143 -8.80479 1.000 26.95617 2919 SER B CA 1
ATOM 7332 C C . SER B 1 439 ? -17.52906 -11.91171 -7.60794 1.000 27.72887 2919 SER B C 1
ATOM 7333 O O . SER B 1 439 ? -16.59217 -12.71686 -7.62675 1.000 27.69576 2919 SER B O 1
ATOM 7336 N N . TYR B 1 440 ? -18.30029 -11.70703 -6.55071 1.000 27.19414 2920 TYR B N 1
ATOM 7337 C CA . TYR B 1 440 ? -18.30820 -12.55524 -5.37534 1.000 27.94498 2920 TYR B CA 1
ATOM 7338 C C . TYR B 1 440 ? -19.69147 -13.18222 -5.26727 1.000 28.98031 2920 TYR B C 1
ATOM 7339 O O . TYR B 1 440 ? -20.69977 -12.48825 -5.40704 1.000 28.73488 2920 TYR B O 1
ATOM 7348 N N . GLN B 1 441 ? -19.74349 -14.49019 -5.03855 1.000 29.77013 2921 GLN B N 1
ATOM 7349 C CA . GLN B 1 441 ? -21.01368 -15.18713 -4.90375 1.000 30.36678 2921 GLN B CA 1
ATOM 7350 C C . GLN B 1 441 ? -20.94293 -16.12647 -3.70997 1.000 32.16888 2921 GLN B C 1
ATOM 7351 O O . GLN B 1 441 ? -19.87098 -16.62600 -3.35181 1.000 31.91914 2921 GLN B O 1
ATOM 7357 N N . ARG B 1 442 ? -22.09910 -16.36783 -3.09854 1.000 31.87612 2922 ARG B N 1
ATOM 7358 C CA . ARG B 1 442 ? -22.20034 -17.28306 -1.96711 1.000 35.08660 2922 ARG B CA 1
ATOM 7359 C C . ARG B 1 442 ? -23.40254 -18.18662 -2.18454 1.000 30.97396 2922 ARG B C 1
ATOM 7360 O O . ARG B 1 442 ? -24.52932 -17.70234 -2.29917 1.000 33.78211 2922 ARG B O 1
ATOM 7368 N N . ARG B 1 443 ? -23.16135 -19.48565 -2.25573 1.000 34.08407 2923 ARG B N 1
ATOM 7369 C CA . ARG B 1 443 ? -24.20981 -20.46153 -2.50451 1.000 34.72405 2923 ARG B CA 1
ATOM 7370 C C . ARG B 1 443 ? -25.03881 -20.68937 -1.24096 1.000 33.21824 2923 ARG B C 1
ATOM 7371 O O . ARG B 1 443 ? -24.58366 -20.40798 -0.12831 1.000 32.37620 2923 ARG B O 1
ATOM 7379 N N . PRO B 1 444 ? -26.26163 -21.20085 -1.38818 1.000 32.08258 2924 PRO B N 1
ATOM 7380 C CA . PRO B 1 444 ? -27.14183 -21.35377 -0.22219 1.000 36.78316 2924 PRO B CA 1
ATOM 7381 C C . PRO B 1 444 ? -26.56138 -22.28529 0.83071 1.000 36.85619 2924 PRO B C 1
ATOM 7382 O O . PRO B 1 444 ? -25.92497 -23.29259 0.51843 1.000 34.52321 2924 PRO B O 1
ATOM 7386 N N . SER B 1 445 ? -26.79832 -21.93689 2.08881 1.000 36.96405 2925 SER B N 1
ATOM 7387 C CA . SER B 1 445 ? -26.48546 -22.80358 3.21274 1.000 43.55645 2925 SER B CA 1
ATOM 7388 C C . SER B 1 445 ? -27.67050 -23.71342 3.52671 1.000 43.51591 2925 SER B C 1
ATOM 7389 O O . SER B 1 445 ? -28.81348 -23.44039 3.15259 1.000 43.16902 2925 SER B O 1
ATOM 7392 N N . ASP B 1 446 ? -27.37661 -24.80922 4.22561 1.000 42.17619 2926 ASP B N 1
ATOM 7393 C CA . ASP B 1 446 ? -28.40007 -25.71780 4.74479 1.000 46.73055 2926 ASP B CA 1
ATOM 7394 C C . ASP B 1 446 ? -29.29200 -26.26026 3.62759 1.000 43.85067 2926 ASP B C 1
ATOM 7395 O O . ASP B 1 446 ? -30.51930 -26.26240 3.72690 1.000 44.78454 2926 ASP B O 1
ATOM 7400 N N . VAL B 1 447 ? -28.66130 -26.72526 2.55101 1.000 40.57041 2927 VAL B N 1
ATOM 7401 C CA . VAL B 1 447 ? -29.38648 -27.37977 1.46676 1.000 39.25400 2927 VAL B CA 1
ATOM 7402 C C . VAL B 1 447 ? -28.89606 -28.81635 1.35169 1.000 39.50679 2927 VAL B C 1
ATOM 7403 O O . VAL B 1 447 ? -28.85080 -29.38709 0.25635 1.000 35.44916 2927 VAL B O 1
ATOM 7407 N N . ASP B 1 448 ? -28.52127 -29.40930 2.48449 1.000 38.78111 2928 ASP B N 1
ATOM 7408 C CA . ASP B 1 448 ? -27.98693 -30.76337 2.50160 1.000 37.85785 2928 ASP B CA 1
ATOM 7409 C C . ASP B 1 448 ? -29.04813 -31.83177 2.74464 1.000 36.51673 2928 ASP B C 1
ATOM 7410 O O . ASP B 1 448 ? -28.75333 -33.01994 2.58290 1.000 35.94183 2928 ASP B O 1
ATOM 7415 N N . ARG B 1 449 ? -30.26956 -31.45148 3.11077 1.000 35.60953 2929 ARG B N 1
ATOM 7416 C CA . ARG B 1 449 ? -31.31181 -32.40959 3.47354 1.000 41.14011 2929 ARG B CA 1
ATOM 7417 C C . ARG B 1 449 ? -32.62856 -32.09587 2.77330 1.000 40.33300 2929 ARG B C 1
ATOM 7418 O O . ARG B 1 449 ? -33.70623 -32.23805 3.35573 1.000 39.37106 2929 ARG B O 1
ATOM 7426 N N . LEU B 1 450 ? -32.57118 -31.68730 1.51008 1.000 37.30753 2930 LEU B N 1
ATOM 7427 C CA . LEU B 1 450 ? -33.77577 -31.31132 0.78146 1.000 37.74428 2930 LEU B CA 1
ATOM 7428 C C . LEU B 1 450 ? -34.49618 -32.53988 0.22649 1.000 36.85977 2930 LEU B C 1
ATOM 7429 O O . LEU B 1 450 ? -33.90173 -33.59831 -0.00007 1.000 35.89548 2930 LEU B O 1
ATOM 7434 N N . PHE B 1 451 ? -35.80472 -32.37943 0.00720 1.000 37.55136 2931 PHE B N 1
ATOM 7435 C CA . PHE B 1 451 ? -36.65257 -33.40591 -0.61071 1.000 35.75039 2931 PHE B CA 1
ATOM 7436 C C . PHE B 1 451 ? -36.68692 -34.69387 0.20498 1.000 36.78633 2931 PHE B C 1
ATOM 7437 O O . PHE B 1 451 ? -36.91014 -35.77735 -0.33836 1.000 41.53653 2931 PHE B O 1
ATOM 7445 N N . GLY B 1 452 ? -36.46518 -34.59422 1.51158 1.000 36.85913 2932 GLY B N 1
ATOM 7446 C CA . GLY B 1 452 ? -36.44167 -35.78029 2.34948 1.000 39.33776 2932 GLY B CA 1
ATOM 7447 C C . GLY B 1 452 ? -35.31993 -36.74062 2.02691 1.000 45.99641 2932 GLY B C 1
ATOM 7448 O O . GLY B 1 452 ? -35.45150 -37.94444 2.27709 1.000 45.18690 2932 GLY B O 1
ATOM 7449 N N . ALA B 1 453 ? -34.21448 -36.24212 1.47387 1.000 39.61419 2933 ALA B N 1
ATOM 7450 C CA . ALA B 1 453 ? -33.08640 -37.08800 1.10572 1.000 38.66748 2933 ALA B CA 1
ATOM 7451 C C . ALA B 1 453 ? -31.79812 -36.36505 1.48237 1.000 38.69664 2933 ALA B C 1
ATOM 7452 O O . ALA B 1 453 ? -31.81314 -35.38935 2.23903 1.000 38.66067 2933 ALA B O 1
ATOM 7454 N N . ALA B 1 454 ? -30.67637 -36.85728 0.95705 1.000 34.29653 2934 ALA B N 1
ATOM 7455 C CA . ALA B 1 454 ? -29.37655 -36.22369 1.13084 1.000 37.01344 2934 ALA B CA 1
ATOM 7456 C C . ALA B 1 454 ? -29.00453 -35.49923 -0.15599 1.000 36.45868 2934 ALA B C 1
ATOM 7457 O O . ALA B 1 454 ? -29.00759 -36.09971 -1.23472 1.000 36.56849 2934 ALA B O 1
ATOM 7459 N N . THR B 1 455 ? -28.68399 -34.21306 -0.04343 1.000 34.96419 2935 THR B N 1
ATOM 7460 C CA . THR B 1 455 ? -28.52131 -33.36309 -1.21318 1.000 32.50809 2935 THR B CA 1
ATOM 7461 C C . THR B 1 455 ? -27.25088 -32.52729 -1.10060 1.000 35.07875 2935 THR B C 1
ATOM 7462 O O . THR B 1 455 ? -26.74201 -32.26735 -0.00841 1.000 37.68553 2935 THR B O 1
ATOM 7466 N N . ARG B 1 456 ? -26.75396 -32.09401 -2.25814 1.000 32.95915 2936 ARG B N 1
ATOM 7467 C CA . ARG B 1 456 ? -25.60766 -31.19879 -2.33289 1.000 33.93554 2936 ARG B CA 1
ATOM 7468 C C . ARG B 1 456 ? -25.59201 -30.53204 -3.69970 1.000 32.95201 2936 ARG B C 1
ATOM 7469 O O . ARG B 1 456 ? -25.97200 -31.13361 -4.70703 1.000 30.83677 2936 ARG B O 1
ATOM 7477 N N . LEU B 1 457 ? -25.15716 -29.27992 -3.72166 1.000 33.12969 2937 LEU B N 1
ATOM 7478 C CA . LEU B 1 457 ? -25.05956 -28.56944 -4.98372 1.000 33.20062 2937 LEU B CA 1
ATOM 7479 C C . LEU B 1 457 ? -23.94607 -29.15886 -5.83864 1.000 34.64886 2937 LEU B C 1
ATOM 7480 O O . LEU B 1 457 ? -22.95444 -29.68171 -5.32948 1.000 31.71498 2937 LEU B O 1
ATOM 7485 N N . VAL B 1 458 ? -24.13303 -29.08149 -7.15292 1.000 33.38589 2938 VAL B N 1
ATOM 7486 C CA . VAL B 1 458 ? -23.14587 -29.50112 -8.14062 1.000 36.92765 2938 VAL B CA 1
ATOM 7487 C C . VAL B 1 458 ? -22.91542 -28.32784 -9.08410 1.000 36.87931 2938 VAL B C 1
ATOM 7488 O O . VAL B 1 458 ? -23.86692 -27.82424 -9.68946 1.000 34.12982 2938 VAL B O 1
ATOM 7492 N N . GLU B 1 459 ? -21.66758 -27.88126 -9.20101 1.000 33.38884 2939 GLU B N 1
ATOM 7493 C CA . GLU B 1 459 ? -21.37502 -26.81061 -10.14345 1.000 34.91739 2939 GLU B CA 1
ATOM 7494 C C . GLU B 1 459 ? -21.42808 -27.36019 -11.56627 1.000 33.69216 2939 GLU B C 1
ATOM 7495 O O . GLU B 1 459 ? -21.22790 -28.55387 -11.80201 1.000 34.44546 2939 GLU B O 1
ATOM 7501 N N . VAL B 1 460 ? -21.72380 -26.48887 -12.51673 1.000 35.55368 2940 VAL B N 1
ATOM 7502 C CA . VAL B 1 460 ? -21.94870 -26.88056 -13.90662 1.000 37.31093 2940 VAL B CA 1
ATOM 7503 C C . VAL B 1 460 ? -20.82699 -26.30275 -14.75991 1.000 33.96994 2940 VAL B C 1
ATOM 7504 O O . VAL B 1 460 ? -20.57251 -25.09491 -14.69151 1.000 34.50221 2940 VAL B O 1
ATOM 7508 N N . PRO B 1 461 ? -20.14028 -27.11583 -15.56622 1.000 36.02431 2941 PRO B N 1
ATOM 7509 C CA . PRO B 1 461 ? -19.05216 -26.59523 -16.41267 1.000 3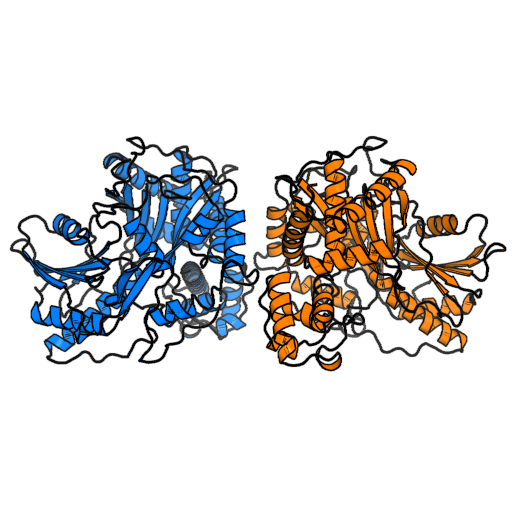5.14605 2941 PRO B CA 1
ATOM 7510 C C . PRO B 1 461 ? -19.54660 -25.96203 -17.71056 1.000 34.30423 2941 PRO B C 1
ATOM 7511 O O . PRO B 1 461 ? -19.63818 -26.62776 -18.74464 1.000 35.76716 2941 PRO B O 1
ATOM 7515 N N . LEU B 1 462 ? -19.83205 -24.66364 -17.67162 1.000 33.27910 2942 LEU B N 1
ATOM 7516 C CA . LEU B 1 462 ? -20.49062 -23.98358 -18.78082 1.000 31.50924 2942 LEU B CA 1
ATOM 7517 C C . LEU B 1 462 ? -19.73116 -24.15031 -20.09610 1.000 34.53046 2942 LEU B C 1
ATOM 7518 O O . LEU B 1 462 ? -18.49630 -24.19191 -20.13146 1.000 32.08039 2942 LEU B O 1
ATOM 7523 N N . ASP B 1 463 ? -20.49560 -24.24691 -21.18797 1.000 29.23717 2943 ASP B N 1
ATOM 7524 C CA . ASP B 1 463 ? -19.96488 -24.27925 -22.54864 1.000 31.81527 2943 ASP B CA 1
ATOM 7525 C C . ASP B 1 463 ? -20.01853 -22.91348 -23.22095 1.000 31.88474 2943 ASP B C 1
ATOM 7526 O O . ASP B 1 463 ? -19.73888 -22.80765 -24.42022 1.000 29.46303 2943 ASP B O 1
ATOM 7531 N N . THR B 1 464 ? -20.39361 -21.87610 -22.48036 1.000 28.37588 2944 THR B N 1
ATOM 7532 C CA . THR B 1 464 ? -20.62585 -20.54364 -23.00881 1.000 25.03650 2944 THR B CA 1
ATOM 7533 C C . THR B 1 464 ? -19.86736 -19.53537 -22.15802 1.000 25.02099 2944 THR B C 1
ATOM 7534 O O . THR B 1 464 ? -19.40135 -19.84600 -21.06177 1.000 26.63337 2944 THR B O 1
ATOM 7538 N N . ALA B 1 465 ? -19.74819 -18.31324 -22.66947 1.000 27.40263 2945 ALA B N 1
ATOM 7539 C CA . ALA B 1 465 ? -19.10997 -17.23207 -21.93392 1.000 27.81524 2945 ALA B CA 1
ATOM 7540 C C . ALA B 1 465 ? -19.71307 -15.91411 -22.38658 1.000 25.81819 2945 ALA B C 1
ATOM 7541 O O . ALA B 1 465 ? -20.04630 -15.74718 -23.56212 1.000 25.62728 2945 ALA B O 1
ATOM 7543 N N . LYS B 1 466 ? -19.84071 -14.98134 -21.45281 1.000 23.44049 2946 LYS B N 1
ATOM 7544 C CA . LYS B 1 466 ? -20.49389 -13.70625 -21.72872 1.000 26.64552 2946 LYS B CA 1
ATOM 7545 C C . LYS B 1 466 ? -19.51532 -12.61735 -22.13719 1.000 27.64589 2946 LYS B C 1
ATOM 7546 O O . LYS B 1 466 ? -19.89966 -11.68803 -22.86235 1.000 21.91945 2946 LYS B O 1
ATOM 7552 N N . PHE B 1 467 ? -18.26758 -12.71199 -21.69355 1.000 21.52744 2947 PHE B N 1
ATOM 7553 C CA . PHE B 1 467 ? -17.28067 -11.66331 -21.91132 1.000 22.04732 2947 PHE B CA 1
ATOM 7554 C C . PHE B 1 467 ? -16.01007 -12.32004 -22.44763 1.000 26.75382 2947 PHE B C 1
ATOM 7555 O O . PHE B 1 467 ? -16.01134 -13.46392 -22.91806 1.000 25.43227 2947 PHE B O 1
ATOM 7563 N N . ASP B 1 468 ? -14.89423 -11.59009 -22.37878 1.000 22.75868 2948 ASP B N 1
ATOM 7564 C CA . ASP B 1 468 ? -13.59087 -12.21618 -22.59389 1.000 24.09953 2948 ASP B CA 1
ATOM 7565 C C . ASP B 1 468 ? -13.23558 -13.13122 -21.42727 1.000 27.14882 2948 ASP B C 1
ATOM 7566 O O . ASP B 1 468 ? -12.83009 -14.28519 -21.62212 1.000 25.53268 2948 ASP B O 1
ATOM 7571 N N . LEU B 1 469 ? -13.38338 -12.62039 -20.20397 1.000 23.12418 2949 LEU B N 1
ATOM 7572 C CA . LEU B 1 469 ? -13.03110 -13.30469 -18.96736 1.000 24.32488 2949 LEU B CA 1
ATOM 7573 C C . LEU B 1 469 ? -14.03996 -12.92695 -17.89604 1.000 27.25915 2949 LEU B C 1
ATOM 7574 O O . LEU B 1 469 ? -14.39358 -11.75098 -17.76396 1.000 24.52308 2949 LEU B O 1
ATOM 7579 N N . GLU B 1 470 ? -14.51230 -13.91796 -17.14390 1.000 23.82798 2950 GLU B N 1
ATOM 7580 C CA . GLU B 1 470 ? -15.30742 -13.65458 -15.94927 1.000 24.87123 2950 GLU B CA 1
ATOM 7581 C C . GLU B 1 470 ? -14.75261 -14.47066 -14.79235 1.000 25.97019 2950 GLU B C 1
ATOM 7582 O O . GLU B 1 470 ? -14.80971 -15.70513 -14.82162 1.000 24.81653 2950 GLU B O 1
ATOM 7588 N N . PHE B 1 471 ? -14.22369 -13.77907 -13.77810 1.000 23.22330 2951 PHE B N 1
ATOM 7589 C CA . PHE B 1 471 ? -13.74501 -14.39388 -12.54543 1.000 23.01391 2951 PHE B CA 1
ATOM 7590 C C . PHE B 1 471 ? -14.82286 -14.28699 -11.47680 1.000 26.93089 2951 PHE B C 1
ATOM 7591 O O . PHE B 1 471 ? -15.40948 -13.21468 -11.28554 1.000 27.46572 2951 PHE B O 1
ATOM 7599 N N . ALA B 1 472 ? -15.07283 -15.38491 -10.77614 1.000 26.13975 2952 ALA B N 1
ATOM 7600 C CA . ALA B 1 472 ? -16.00994 -15.37594 -9.66263 1.000 27.88479 2952 ALA B CA 1
ATOM 7601 C C . ALA B 1 472 ? -15.38573 -16.09241 -8.48143 1.000 29.81093 2952 ALA B C 1
ATOM 7602 O O . ALA B 1 472 ? -14.92183 -17.22743 -8.62274 1.000 31.28641 2952 ALA B O 1
ATOM 7604 N N . PHE B 1 473 ? -15.35230 -15.41350 -7.33164 1.000 26.44965 2953 PHE B N 1
ATOM 7605 C CA . PHE B 1 473 ? -15.01225 -16.02435 -6.05006 1.000 29.94983 2953 PHE B CA 1
ATOM 7606 C C . PHE B 1 473 ? -16.30962 -16.58037 -5.47660 1.000 29.55869 2953 PHE B C 1
ATOM 7607 O O . PHE B 1 473 ? -17.22601 -15.81575 -5.15876 1.000 32.42743 2953 PHE B O 1
ATOM 7615 N N . ILE B 1 474 ? -16.40186 -17.90453 -5.36554 1.000 26.25129 2954 ILE B N 1
ATOM 7616 C CA . ILE B 1 474 ? -17.65728 -18.58682 -5.06151 1.000 29.89804 2954 ILE B CA 1
ATOM 7617 C C . ILE B 1 474 ? -17.48862 -19.34801 -3.75396 1.000 34.23536 2954 ILE B C 1
ATOM 7618 O O . ILE B 1 474 ? -16.71800 -20.31230 -3.68775 1.000 30.90318 2954 ILE B O 1
ATOM 7623 N N . GLU B 1 475 ? -18.21442 -18.92765 -2.72077 1.000 31.12275 2955 GLU B N 1
ATOM 7624 C CA . GLU B 1 475 ? -18.29493 -19.67308 -1.47324 1.000 37.15645 2955 GLU B CA 1
ATOM 7625 C C . GLU B 1 475 ? -19.42059 -20.69005 -1.57615 1.000 36.98864 2955 GLU B C 1
ATOM 7626 O O . GLU B 1 475 ? -20.50194 -20.38159 -2.08893 1.000 31.77486 2955 GLU B O 1
ATOM 7632 N N . ASP B 1 476 ? -19.16407 -21.90409 -1.08994 1.000 37.79078 2956 ASP B N 1
ATOM 7633 C CA . ASP B 1 476 ? -20.11952 -22.98955 -1.28374 1.000 41.15102 2956 ASP B CA 1
ATOM 7634 C C . ASP B 1 476 ? -21.22318 -23.02263 -0.23465 1.000 43.06387 2956 ASP B C 1
ATOM 7635 O O . ASP B 1 476 ? -22.10757 -23.88140 -0.32159 1.000 42.96793 2956 ASP B O 1
ATOM 7640 N N . GLY B 1 477 ? -21.20921 -22.11918 0.73941 1.000 41.62644 2957 GLY B N 1
ATOM 7641 C CA . GLY B 1 477 ? -22.22712 -22.10473 1.76430 1.000 44.93208 2957 GLY B CA 1
ATOM 7642 C C . GLY B 1 477 ? -21.96210 -23.00914 2.94578 1.000 52.95199 2957 GLY B C 1
ATOM 7643 O O . GLY B 1 477 ? -22.72195 -22.96474 3.92111 1.000 52.35267 2957 GLY B O 1
ATOM 7644 N N . HIS B 1 478 ? -20.92765 -23.83813 2.88885 1.000 53.64699 2958 HIS B N 1
ATOM 7645 C CA . HIS B 1 478 ? -20.49497 -24.61706 4.04062 1.000 57.21763 2958 HIS B CA 1
ATOM 7646 C C . HIS B 1 478 ? -19.00005 -24.42962 4.28267 1.000 58.11801 2958 HIS B C 1
ATOM 7647 O O . HIS B 1 478 ? -18.26486 -25.38760 4.53204 1.000 59.37874 2958 HIS B O 1
ATOM 7654 N N . GLY B 1 479 ? -18.53028 -23.18038 4.20913 1.000 57.36068 2959 GLY B N 1
ATOM 7655 C CA . GLY B 1 479 ? -17.18791 -22.80013 4.58543 1.000 64.86593 2959 GLY B CA 1
ATOM 7656 C C . GLY B 1 479 ? -16.20476 -22.69315 3.43490 1.000 61.63289 2959 GLY B C 1
ATOM 7657 O O . GLY B 1 479 ? -15.29433 -21.86061 3.49412 1.000 60.07471 2959 GLY B O 1
ATOM 7658 N N . GLY B 1 480 ? -16.36205 -23.51991 2.38990 1.000 50.74097 2960 GLY B N 1
ATOM 7659 C CA . GLY B 1 480 ? -15.38309 -23.57222 1.32359 1.000 46.94329 2960 GLY B CA 1
ATOM 7660 C C . GLY B 1 480 ? -15.59109 -22.51890 0.24934 1.000 42.73384 2960 GLY B C 1
ATOM 7661 O O . GLY B 1 480 ? -16.61507 -21.83966 0.17772 1.000 43.72825 2960 GLY B O 1
ATOM 7662 N N . ALA B 1 481 ? -14.58354 -22.39270 -0.61225 1.000 37.41577 2961 ALA B N 1
ATOM 7663 C CA . ALA B 1 481 ? -14.62893 -21.42855 -1.69926 1.000 36.81059 2961 ALA B CA 1
ATOM 7664 C C . ALA B 1 481 ? -13.68964 -21.87233 -2.81283 1.000 35.83158 2961 ALA B C 1
ATOM 7665 O O . ALA B 1 481 ? -12.70315 -22.57788 -2.57235 1.000 34.90460 2961 ALA B O 1
ATOM 7667 N N . HIS B 1 482 ? -14.01232 -21.44781 -4.03305 1.000 33.12416 2962 HIS B N 1
ATOM 7668 C CA . HIS B 1 482 ? -13.15101 -21.65793 -5.18886 1.000 32.36942 2962 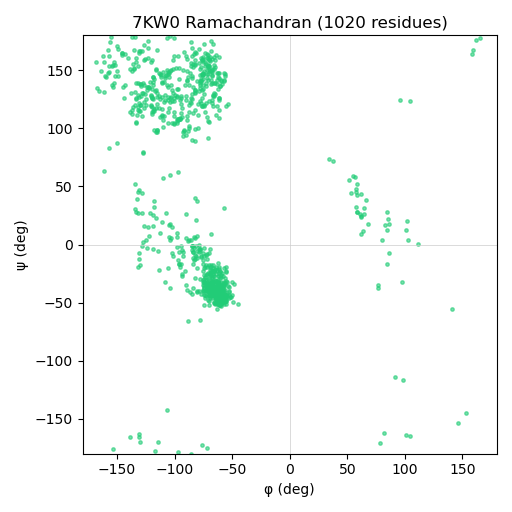HIS B CA 1
ATOM 7669 C C . HIS B 1 482 ? -13.29307 -20.46278 -6.12012 1.000 32.48395 2962 HIS B C 1
ATOM 7670 O O . HIS B 1 482 ? -14.21878 -19.65843 -5.99426 1.000 32.21482 2962 HIS B O 1
ATOM 7677 N N . ILE B 1 483 ? -12.35840 -20.33820 -7.05943 1.000 30.13560 2963 ILE B N 1
ATOM 7678 C CA . ILE B 1 483 ? -12.41753 -19.31117 -8.09245 1.000 30.58632 2963 ILE B CA 1
ATOM 7679 C C . ILE B 1 483 ? -12.80630 -19.97895 -9.40138 1.000 32.50955 2963 ILE B C 1
ATOM 7680 O O . ILE B 1 483 ? -12.17234 -20.95553 -9.81576 1.000 30.86524 2963 ILE B O 1
ATOM 7685 N N . ALA B 1 484 ? -13.84832 -19.46199 -10.04531 1.000 25.98531 2964 ALA B N 1
ATOM 7686 C CA . ALA B 1 484 ? -14.28728 -19.94157 -11.34832 1.000 28.77105 2964 ALA B CA 1
ATOM 7687 C C . ALA B 1 484 ? -13.94213 -18.89989 -12.39876 1.000 29.53547 2964 ALA B C 1
ATOM 7688 O O . ALA B 1 484 ? -14.26664 -17.71831 -12.23332 1.000 30.65552 2964 ALA B O 1
ATOM 7690 N N . LEU B 1 485 ? -13.27790 -19.33390 -13.46674 1.000 25.60042 2965 LEU B N 1
ATOM 7691 C CA . LEU B 1 485 ? -12.99675 -18.48264 -14.61927 1.000 27.45924 2965 LEU B CA 1
ATOM 7692 C C . LEU B 1 485 ? -13.83243 -18.98094 -15.79063 1.000 26.84907 2965 LEU B C 1
ATOM 7693 O O . LEU B 1 485 ? -13.59396 -20.07594 -16.31089 1.000 27.90416 2965 LEU B O 1
ATOM 7698 N N . ASN B 1 486 ? -14.81529 -18.17953 -16.18574 1.000 23.36832 2966 ASN B N 1
ATOM 7699 C CA . ASN B 1 486 ? -15.62175 -18.42331 -17.37675 1.000 24.96662 2966 ASN B CA 1
ATOM 7700 C C . ASN B 1 486 ? -15.00606 -17.59607 -18.50032 1.000 26.59216 2966 ASN B C 1
ATOM 7701 O O . ASN B 1 486 ? -15.10161 -16.36705 -18.48855 1.000 25.61639 2966 ASN B O 1
ATOM 7706 N N . TYR B 1 487 ? -14.34960 -18.26373 -19.45367 1.000 24.44377 2967 TYR B N 1
ATOM 7707 C CA . TYR B 1 487 ? -13.51315 -17.61109 -20.45326 1.000 26.11828 2967 TYR B CA 1
ATOM 7708 C C . TYR B 1 487 ? -14.07983 -17.81233 -21.85605 1.000 27.48557 2967 TYR B C 1
ATOM 7709 O O . TYR B 1 487 ? -14.71908 -18.82645 -22.15443 1.000 26.28013 2967 TYR B O 1
ATOM 7718 N N . ALA B 1 488 ? -13.81943 -16.84457 -22.72686 1.000 25.17495 2968 ALA B N 1
ATOM 7719 C CA . ALA B 1 488 ? -14.24515 -16.94660 -24.11950 1.000 29.72307 2968 ALA B CA 1
ATOM 7720 C C . ALA B 1 488 ? -13.32744 -17.90831 -24.86753 1.000 29.74811 2968 ALA B C 1
ATOM 7721 O O . ALA B 1 488 ? -12.12013 -17.66907 -24.97453 1.000 26.65030 2968 ALA B O 1
ATOM 7723 N N . ALA B 1 489 ? -13.90150 -18.99324 -25.39200 1.000 27.36182 2969 ALA B N 1
ATOM 7724 C CA . ALA B 1 489 ? -13.11438 -19.94868 -26.16418 1.000 33.33032 2969 ALA B CA 1
ATOM 7725 C C . ALA B 1 489 ? -12.59465 -19.34686 -27.46510 1.000 31.04030 2969 ALA B C 1
ATOM 7726 O O . ALA B 1 489 ? -11.60374 -19.85071 -28.00774 1.000 31.56691 2969 ALA B O 1
ATOM 7728 N N . ASP B 1 490 ? -13.23866 -18.28577 -27.97134 1.000 29.13764 2970 ASP B N 1
ATOM 7729 C CA . ASP B 1 490 ? -12.69506 -17.55200 -29.11490 1.000 29.51494 2970 ASP B CA 1
ATOM 7730 C C . ASP B 1 490 ? -11.25195 -17.12404 -28.87098 1.000 32.19152 2970 ASP B C 1
ATOM 7731 O O . ASP B 1 490 ? -10.42860 -17.12715 -29.79383 1.000 30.97177 2970 ASP B O 1
ATOM 7736 N N . LEU B 1 491 ? -10.92929 -16.75236 -27.63145 1.000 28.41796 2971 LEU B N 1
ATOM 7737 C CA . LEU B 1 491 ? -9.66829 -16.09880 -27.30056 1.000 30.52534 2971 LEU B CA 1
ATOM 7738 C C . LEU B 1 491 ? -8.68810 -16.97604 -26.53783 1.000 30.11475 2971 LEU B C 1
ATOM 7739 O O . LEU B 1 491 ? -7.47498 -16.80445 -26.70151 1.000 32.54845 2971 LEU B O 1
ATOM 7744 N N . PHE B 1 492 ? -9.16781 -17.89357 -25.69633 1.000 29.00930 2972 PHE B N 1
ATOM 7745 C CA . PHE B 1 492 ? -8.29726 -18.63836 -24.79925 1.000 32.51783 2972 PHE B CA 1
ATOM 7746 C C . PHE B 1 492 ? -8.51039 -20.13229 -24.96940 1.000 32.55128 2972 PHE B C 1
ATOM 7747 O O . PHE B 1 492 ? -9.64856 -20.59704 -25.08062 1.000 29.56723 2972 PHE B O 1
ATOM 7755 N N . ASP B 1 493 ? -7.40752 -20.87820 -24.98319 1.000 30.99022 2973 ASP B N 1
ATOM 7756 C CA . ASP B 1 493 ? -7.47407 -22.31658 -24.79674 1.000 31.13709 2973 ASP B CA 1
ATOM 7757 C C . ASP B 1 493 ? -7.73040 -22.63395 -23.33078 1.000 33.30736 2973 ASP B C 1
ATOM 7758 O O . ASP B 1 493 ? -7.46196 -21.82296 -22.43951 1.000 32.13648 2973 ASP B O 1
ATOM 7763 N N . HIS B 1 494 ? -8.22901 -23.84715 -23.08136 1.000 32.29738 2974 HIS B N 1
ATOM 7764 C CA . HIS B 1 494 ? -8.56791 -24.22488 -21.71406 1.000 34.59468 2974 HIS B CA 1
ATOM 7765 C C . HIS B 1 494 ? -7.34509 -24.20693 -20.80586 1.000 36.69769 2974 HIS B C 1
ATOM 7766 O O . HIS B 1 494 ? -7.42930 -23.75803 -19.65799 1.000 32.37204 2974 HIS B O 1
ATOM 7773 N N . ASP B 1 495 ? -6.19709 -24.68957 -21.29231 1.000 35.67395 2975 ASP B N 1
ATOM 7774 C CA . ASP B 1 495 ? -5.02275 -24.72446 -20.42427 1.000 36.70253 2975 ASP B CA 1
ATOM 7775 C C . ASP B 1 495 ? -4.55022 -23.31456 -20.08132 1.000 35.59105 2975 ASP B C 1
ATOM 7776 O O . ASP B 1 495 ? -4.11278 -23.06247 -18.95317 1.000 36.99809 2975 ASP B O 1
ATOM 7781 N N . SER B 1 496 ? -4.64793 -22.37856 -21.03128 1.000 35.58879 2976 SER B N 1
ATOM 7782 C CA . SER B 1 496 ? -4.35545 -20.97849 -20.72766 1.000 34.10870 2976 SER B CA 1
ATOM 7783 C C . SER B 1 496 ? -5.27335 -20.45287 -19.63102 1.000 33.44259 2976 SER B C 1
ATOM 7784 O O . SER B 1 496 ? -4.82942 -19.74639 -18.71665 1.000 30.49535 2976 SER B O 1
ATOM 7787 N N . ALA B 1 497 ? -6.56096 -20.79013 -19.70569 1.000 30.36830 2977 ALA B N 1
ATOM 7788 C CA . ALA B 1 497 ? -7.49081 -20.36090 -18.66874 1.000 31.57866 2977 ALA B CA 1
ATOM 7789 C C . ALA B 1 497 ? -7.12220 -20.95849 -17.32027 1.000 31.57383 2977 ALA B C 1
ATOM 7790 O O . ALA B 1 497 ? -7.19441 -20.27433 -16.29289 1.000 29.38315 2977 ALA B O 1
ATOM 7792 N N . GLU B 1 498 ? -6.71462 -22.23118 -17.30315 1.000 33.13205 2978 GLU B N 1
ATOM 7793 C CA . GLU B 1 498 ? -6.30872 -22.85359 -16.04555 1.000 34.00121 2978 GLU B CA 1
ATOM 7794 C C . GLU B 1 498 ? -5.11317 -22.13336 -15.43610 1.000 36.28945 2978 GLU B C 1
ATOM 7795 O O . GLU B 1 498 ? -5.04252 -21.95434 -14.21127 1.000 32.08075 2978 GLU B O 1
ATOM 7801 N N . GLN B 1 499 ? -4.16394 -21.71049 -16.27624 1.000 33.75188 2979 GLN B N 1
ATOM 7802 C CA . GLN B 1 499 ? -2.99618 -20.99478 -15.77429 1.000 35.36427 2979 GLN B CA 1
ATOM 7803 C C . GLN B 1 499 ? -3.36820 -19.60269 -15.28550 1.000 33.94726 2979 GLN B C 1
ATOM 7804 O O . GLN B 1 499 ? -2.81758 -19.12451 -14.28841 1.000 30.68556 2979 GLN B O 1
ATOM 7810 N N . LEU B 1 500 ? -4.29247 -18.93222 -15.98066 1.000 32.70253 2980 LEU B N 1
ATOM 7811 C CA . LEU B 1 500 ? -4.71498 -17.60427 -15.54984 1.000 33.35481 2980 LEU B CA 1
ATOM 7812 C C . LEU B 1 500 ? -5.35889 -17.64573 -14.17103 1.000 31.12788 2980 LEU B C 1
ATOM 7813 O O . LEU B 1 500 ? -5.08426 -16.78750 -13.32494 1.000 32.14603 2980 LEU B O 1
ATOM 7818 N N . VAL B 1 501 ? -6.22760 -18.62888 -13.92472 1.000 28.83395 2981 VAL B N 1
ATOM 7819 C CA . VAL B 1 501 ? -6.91471 -18.66328 -12.63810 1.000 30.38644 2981 VAL B CA 1
ATOM 7820 C C . VAL B 1 501 ? -5.97196 -19.14551 -11.54099 1.000 33.98776 2981 VAL B C 1
ATOM 7821 O O . VAL B 1 501 ? -6.06838 -18.69897 -10.39119 1.000 32.61055 2981 VAL B O 1
ATOM 7825 N N . ALA B 1 502 ? -5.03080 -20.03423 -11.87025 1.000 31.15312 2982 ALA B N 1
ATOM 7826 C CA . ALA B 1 502 ? -3.98339 -20.37022 -10.91287 1.000 36.22408 2982 ALA B CA 1
ATOM 7827 C C . ALA B 1 502 ? -3.16758 -19.13786 -10.55180 1.000 35.76846 2982 ALA B C 1
ATOM 7828 O O . ALA B 1 502 ? -2.82502 -18.93188 -9.38167 1.000 34.99226 2982 ALA B O 1
ATOM 7830 N N . ARG B 1 503 ? -2.86007 -18.29798 -11.54301 1.000 32.37936 2983 ARG B N 1
ATOM 7831 C CA . ARG B 1 503 ? -2.10933 -17.07840 -11.26848 1.000 35.06440 2983 ARG B CA 1
ATOM 7832 C C . ARG B 1 503 ? -2.89338 -16.13675 -10.36846 1.000 35.52977 2983 ARG B C 1
ATOM 7833 O O . ARG B 1 503 ? -2.30814 -15.46809 -9.50842 1.000 30.47997 2983 ARG B O 1
ATOM 7841 N N . LEU B 1 504 ? -4.21703 -16.06300 -10.55443 1.000 30.71374 2984 LEU B N 1
ATOM 7842 C CA . LEU B 1 504 ? -5.03813 -15.27801 -9.64076 1.000 33.56454 2984 LEU B CA 1
ATOM 7843 C C . LEU B 1 504 ? -4.90971 -15.80697 -8.21508 1.000 33.73158 2984 LEU B C 1
ATOM 7844 O O . LEU B 1 504 ? -4.80667 -15.02912 -7.25991 1.000 29.83877 2984 LEU B O 1
ATOM 7849 N N . ARG B 1 505 ? -4.94137 -17.13438 -8.05254 1.000 35.56977 2985 ARG B N 1
ATOM 7850 C CA A ARG B 1 505 ? -4.71963 -17.73843 -6.74129 0.464 50.20237 2985 ARG B CA 1
ATOM 7851 C CA B ARG B 1 505 ? -4.73301 -17.71152 -6.72885 0.536 46.15182 2985 ARG B CA 1
ATOM 7852 C C . ARG B 1 505 ? -3.38201 -17.29249 -6.15601 1.000 40.63150 2985 ARG B C 1
ATOM 7853 O O . ARG B 1 505 ? -3.27958 -16.96328 -4.96435 1.000 36.61171 2985 ARG B O 1
ATOM 7868 N N . THR B 1 506 ? -2.33765 -17.28099 -6.99003 1.000 35.32773 2986 THR B N 1
ATOM 7869 C CA . THR B 1 506 ? -1.00355 -16.90390 -6.52295 1.000 37.91023 2986 THR B CA 1
ATOM 7870 C C . THR B 1 506 ? -0.95465 -15.44550 -6.07580 1.000 34.25278 2986 THR B C 1
ATOM 7871 O O . THR B 1 506 ? -0.30878 -15.11904 -5.07340 1.000 35.11490 2986 THR B O 1
ATOM 7875 N N . VAL B 1 507 ? -1.64027 -14.55667 -6.80050 1.000 34.22611 2987 VAL B N 1
ATOM 7876 C CA . VAL B 1 507 ? -1.70801 -13.15145 -6.40139 1.000 32.97095 2987 VAL B CA 1
ATOM 7877 C C . VAL B 1 507 ? -2.33406 -13.02309 -5.01853 1.000 37.30987 2987 VAL B C 1
ATOM 7878 O O . VAL B 1 507 ? -1.81507 -12.31587 -4.14483 1.000 34.00031 2987 VAL B O 1
ATOM 7882 N N . LEU B 1 508 ? -3.45510 -13.71724 -4.79699 1.000 29.84725 2988 LEU B N 1
ATOM 7883 C CA . LEU B 1 508 ? -4.10615 -13.67680 -3.49544 1.000 30.82090 2988 LEU B CA 1
ATOM 7884 C C . LEU B 1 508 ? -3.18524 -14.21510 -2.40734 1.000 33.46613 2988 LEU B C 1
ATOM 7885 O O . LEU B 1 508 ? -3.09603 -13.63884 -1.31868 1.000 33.57462 2988 LEU B O 1
ATOM 7890 N N . GLU B 1 509 ? -2.48196 -15.31328 -2.69105 1.000 33.27940 2989 GLU B N 1
ATOM 7891 C CA . GLU B 1 509 ? -1.56111 -15.88094 -1.71071 1.000 35.63457 2989 GLU B CA 1
ATOM 7892 C C . GLU B 1 509 ? -0.45583 -14.89547 -1.34867 1.000 38.56765 2989 GLU B C 1
ATOM 7893 O O . GLU B 1 509 ? -0.14277 -14.71246 -0.16624 1.000 40.42023 2989 GLU B O 1
ATOM 7899 N N . HIS B 1 510 ? 0.14138 -14.24243 -2.35076 1.000 39.11680 2990 HIS B N 1
ATOM 7900 C CA . HIS B 1 510 ? 1.18171 -13.25381 -2.06953 1.000 40.59844 2990 HIS B CA 1
ATOM 7901 C C . HIS B 1 510 ? 0.62470 -12.06022 -1.30416 1.000 41.95892 2990 HIS B C 1
ATOM 7902 O O . HIS B 1 510 ? 1.28003 -11.53823 -0.39222 1.000 42.33147 2990 HIS B O 1
ATOM 7909 N N . ALA B 1 511 ? -0.58405 -11.62064 -1.65703 1.000 37.62395 2991 ALA B N 1
ATOM 7910 C CA . ALA B 1 511 ? -1.16533 -10.44071 -1.02345 1.000 39.69177 2991 ALA B CA 1
ATOM 7911 C C . ALA B 1 511 ? -1.44129 -10.67370 0.45830 1.000 41.58827 2991 ALA B C 1
ATOM 7912 O O . ALA B 1 511 ? -1.19184 -9.78959 1.28622 1.000 42.61962 2991 ALA B O 1
ATOM 7914 N N . CYS B 1 512 ? -1.97125 -11.84867 0.81244 1.000 40.57057 2992 CYS B N 1
ATOM 7915 C CA . CYS B 1 512 ? -2.19110 -12.16129 2.22300 1.000 41.05298 2992 CYS B CA 1
ATOM 7916 C C . CYS B 1 512 ? -0.86903 -12.28291 2.97153 1.000 44.11398 2992 CYS B C 1
ATOM 7917 O O . CYS B 1 512 ? -0.74283 -11.80690 4.10558 1.000 45.59323 2992 CYS B O 1
ATOM 7920 N N . ALA B 1 513 ? 0.12543 -12.92387 2.35550 1.000 45.61221 2993 ALA B N 1
ATOM 7921 C CA . ALA B 1 513 ? 1.41561 -13.10139 3.01361 1.000 44.22721 2993 ALA B CA 1
ATOM 7922 C C . ALA B 1 513 ? 2.06873 -11.75883 3.32038 1.000 50.14018 2993 ALA B C 1
ATOM 7923 O O . ALA B 1 513 ? 2.56835 -11.53901 4.42955 1.000 55.19091 2993 ALA B O 1
ATOM 7925 N N . ASP B 1 514 ? 2.06773 -10.84224 2.35494 1.000 45.36935 2994 ASP B N 1
ATOM 7926 C CA . ASP B 1 514 ? 2.71676 -9.54198 2.53231 1.000 50.67328 2994 ASP B CA 1
ATOM 7927 C C . ASP B 1 514 ? 1.99017 -8.50509 1.69313 1.000 46.31637 2994 ASP B C 1
ATOM 7928 O O . ASP B 1 514 ? 2.37048 -8.22913 0.54666 1.000 49.52109 2994 ASP B O 1
ATOM 7933 N N . PRO B 1 515 ? 0.93837 -7.88855 2.23997 1.000 46.93462 2995 PRO B N 1
ATOM 7934 C CA . PRO B 1 515 ? 0.21929 -6.84939 1.49010 1.000 46.76377 2995 PRO B CA 1
ATOM 7935 C C . PRO B 1 515 ? 1.00974 -5.56362 1.29776 1.000 50.04138 2995 PRO B C 1
ATOM 7936 O O . PRO B 1 515 ? 0.52449 -4.65824 0.61016 1.000 49.21107 2995 PRO B O 1
ATOM 7940 N N . CYS B 1 516 ? 2.20363 -5.44518 1.87148 1.000 47.51546 2996 CYS B N 1
ATOM 7941 C CA . CYS B 1 516 ? 3.02894 -4.25840 1.69182 1.000 55.55511 2996 CYS B CA 1
ATOM 7942 C C . CYS B 1 516 ? 3.94133 -4.34672 0.47972 1.000 55.64199 2996 CYS B C 1
ATOM 7943 O O . CYS B 1 516 ? 4.72157 -3.41876 0.24694 1.000 62.08590 2996 CYS B O 1
ATOM 7946 N N . ARG B 1 517 ? 3.86209 -5.44166 -0.30880 1.000 53.57306 2997 ARG B N 1
ATOM 7947 C CA . ARG B 1 517 ? 4.76584 -5.47181 -1.44882 1.000 58.08996 2997 ARG B CA 1
ATOM 7948 C C . ARG B 1 517 ? 4.09110 -4.89452 -2.69289 1.000 58.29548 2997 ARG B C 1
ATOM 7949 O O . ARG B 1 517 ? 2.86520 -4.97386 -2.84145 1.000 54.87830 2997 ARG B O 1
ATOM 7957 N N . PRO B 1 518 ? 4.86598 -4.29322 -3.59261 1.000 60.41418 2998 PRO B N 1
ATOM 7958 C CA . PRO B 1 518 ? 4.26665 -3.60566 -4.74197 1.000 58.64812 2998 PRO B CA 1
ATOM 7959 C C . PRO B 1 518 ? 3.64286 -4.57896 -5.73056 1.000 61.09425 2998 PRO B C 1
ATOM 7960 O O . PRO B 1 518 ? 3.93291 -5.77667 -5.74249 1.000 64.02449 2998 PRO B O 1
ATOM 7964 N N . VAL B 1 519 ? 2.76893 -4.03477 -6.57245 1.000 61.76111 2999 VAL B N 1
ATOM 7965 C CA . VAL B 1 519 ? 2.16870 -4.79381 -7.66251 1.000 62.81585 2999 VAL B CA 1
ATOM 7966 C C . VAL B 1 519 ? 3.04720 -4.71219 -8.90794 1.000 61.88670 2999 VAL B C 1
ATOM 7967 O O . VAL B 1 519 ? 4.03247 -5.44372 -9.04639 1.000 69.37809 2999 VAL B O 1
#

InterPro domains:
  IPR000873 AMP-dependent synthetase/ligase domain [PF00501] (462-809)
  IPR000873 AMP-dependent synthetase/ligase domain [PF00501] (1988-2325)
  IPR000873 AMP-dependent synthetase/ligase domain [PF00501] (3034-3371)
  IPR001242 Condensation domain [PF00668] (8-428)
  IPR001242 Condensation domain [PF00668] (1069-1411)
  IPR001242 Condensation domain [PF00668] (1538-1967)
  IPR001242 Condensation domain [PF00668] (2571-3013)
  IPR006162 Phosphopantetheine attachment site [PS00012] (991-1006)
  IPR006162 Phosphopantetheine attachment site [PS00012] (2509-2524)
  IPR006162 Phosphopantetheine attachment site [PS00012] (3553-3568)
  IPR009081 Phosphopantetheine binding ACP domain [PF00550] (968-1030)
  IPR009081 Phosphopantetheine binding ACP domain [PF00550] (2487-2550)
  IPR009081 Phosphopantetheine binding ACP domain [PF00550] (3531-3591)
  IPR009081 Phosphopantetheine binding ACP domain [PS50075] (961-1035)
  IPR009081 Phosphopantetheine binding ACP domain [PS50075] (2479-2554)
  IPR009081 Phosphopantetheine binding ACP domain [PS50075] (3523-3597)
  IPR010060 Non-ribosomal peptide synthase [TIGR01720] (1361-1516)
  IPR010071 Amino acid adenylation domain [TIGR01733] (483-883)
  IPR010071 Amino acid adenylation domain [TIGR01733] (2008-2399)
  IPR010071 Amino acid adenylation domain [TIGR01733] (3054-3445)

Secondary structure (DSSP, 8-state):
--HHHHHHHHHHHHHHT-S---TT--TTTTT--HHHHHHHHHHHHHHH-S---HHHHHH--SHHHHHHHT--PPP----TTPPP---HHHHHHHHHHHHS--TTTTEEEEEEEESSPPPHHHHHHHHHHHHHH-GGGGEEEEEETTEEEEEE--GGG----EEEEE-SS-HHHHHHHHHHSPP-TTTS-SEEEEEEE-TTSSSEEEEEEEEGGG--GGGHHHHHHHHHHHHHHHHTTS----PPPS--HHHHHHHHHHHH--TT-TTSHHHHHHHHHHHHTTT--SS-----SSPPPSS---BEEEEEEE--HHHHHHHHHHHHHHT--HHHHHHHHHHHHHHHTT--SEEEEEEEEE---STTTTTSSS--EEEEEEEEE-TT--BHHHHHHHHHHHHHHHHTTTTS-HHHHHHHH-PPP-TTS-SS-SEEEEEEEPPSS-SSGGGS-EEEE----SB-SSSEEEEEEE-TTS-EEEEEEEETTT--HHHHHHHHHHHHHHHHHHHH-TTSB-/-HHHHHHHHHHHHHHHT-S---TT--TTTTT--HHHHHHHHHHHHHHH-S---HHHHHHS-SHHHHHHHHH---PPPP---TTPPP---HHHHHHHHHHHHS--TTTTEEEEEEEESSPPPHHHHHHHHHHHHHH-GGGGEEEEE-SSSEEEEE--GGG---EEEEEE--S-HHHHHHHHHHSPP-TTTS-SEEEEEEE-TT-SSEEEEEEEEGGG--GGGHHHHHHHHHHHHHHHHTTS----PPPS--HHHHHHHHHHHH--TT-TTSHHHHHHHHHHHHTTT--SS-----SSPPPSS---BEEEEEEE--HHHHHHHHHHHHHHT--HHHHHHHHHHHHHIIIII-SEEEEEEEEE---STTTTTSSS--EEEEEEEEE-TT--BHHHHHHHHHHHHHHHHTTTTS-HHHHHHHH-----TTS-SS-SEEEEEEEPPSS-SSGGGS-EEEE----SB-SSSEEEEEEE-SSS-EEEEEEEETTT--HHHHHHHHHHHHHHHHHHHH-TTSB-

Radius of gyration: 34.52 Å; Cα contacts (8 Å, |Δi|>4): 1988; chains: 2; bounding box: 65×120×65 Å